Protein 8Z5C (pdb70)

Secondary structure (DSSP, 8-state):
---EEEEEEEEEBTTBSSHHHHHHHHHTT----EE--SS--TTSS--EEB--SS--GGGTS-TTTGGGS-HHHHHHHHHHHHHHHHHT---TTSS--GGGGGGEEEEEE-SSSSHHHHHHHHHHHHHH-GGGS-TTHHHHH-TTHHHHHHHHHHT--S-EEEE--GGGHHHHHHHHHHHHHHTTS-SEEEEEEEE---SHHHHHHHHHTT-B----S-GGGT--TT-TT--SB-BB-EEEEEEEEEHHHHHHTTPPP-EEEEEEEEEE--S-SSSPPGGGHHHHHHHHHHHHHH-S---EEE----S-HHHHHHHHHHHHHHHSSGGGSPPEE-THHHH-B-GGGHHHHHHHHHHHHHHHTEEPPBP---S-BTTB-S---BSS-EE---SEEEEEEEETTTEEEEEEEE--/---EEEEEEEEEBTTBSSHHHHHHHHHTT----EE--SS--TTSS--EEB--SS--GGGT--GGGTTTS-HHHHHHHHHHHHHHHHHT---TTSS--HHHHTTEEEEEE-SSSSHHHHHHHHHHHHHH----S-GGGG-TTHHHHHHHHHHT--S-EEEE--GGGHHHHHHHHHHHHHHTTS-SEEEEEEEE---SHHHHHHHHHTT-B---TT-HHHH--TTBTT--SB-BB-EEEEEEEEEHHHHHHHT---SEEEEEEEEEE--S-SSSPPGGGHHHHHHHHHHHHHH-S---EEE----S-HHHHHHHHHHHHHHHSSGGGSPPEE-THHHH-B-GGGHHHHHHHHHHHHHHHTEEPPB----SB-TTS-S---BSS-EE---SEEEEEEEETTTEEEEEEEE--

InterPro domains:
  IPR000794 Beta-ketoacyl synthase [PTHR11712] (3-412)
  IPR000794 Beta-ketoacyl synthase [cd00834] (3-410)
  IPR014030 Beta-ketoacyl synthase-like, N-terminal domain [PF00109] (3-251)
  IPR014031 Beta-ketoacyl synthase, C-terminal domain [PF02801] (259-370)
  IPR016039 Thiolase-like [G3DSA:3.40.47.10] (1-413)
  IPR016039 Thiolase-like [SSF53901] (3-256)
  IPR016039 Thiolase-like [SSF53901] (219-412)
  IPR017568 3-oxoacyl-[acyl-carrier-protein] synthase 2 [PIRSF000447] (2-412)
  IPR017568 3-oxoacyl-[acyl-carrier-protein] synthase 2 [TIGR03150] (3-411)
  IPR020841 Polyketide synthase, beta-ketoacyl synthase domain [PS52004] (2-412)
  IPR020841 Polyketide synthase, beta-ketoacyl synthase domain [SM00825] (5-413)

Structure (mmCIF, N/CA/C/O backbone):
data_8Z5C
#
_entry.id   8Z5C
#
_cell.length_a   76.608
_cell.length_b   95.382
_cell.length_c   113.897
_cell.angle_alpha   90.00
_cell.angle_beta   90.00
_cell.angle_gamma   90.00
#
_symmetry.space_group_name_H-M   'P 21 21 21'
#
loop_
_entity.id
_entity.type
_entity.pdbx_description
1 polymer '3-oxoacyl-[acyl-carrier-protein] synthase 2'
2 non-polymer 'RUBIDIUM ION'
3 water water
#
loop_
_atom_site.group_PDB
_atom_site.id
_atom_site.type_symbol
_atom_site.label_atom_id
_atom_site.label_alt_id
_atom_site.label_comp_id
_atom_site.label_asym_id
_atom_site.label_entity_id
_atom_site.label_seq_id
_atom_site.pdbx_PDB_ins_code
_atom_site.Cartn_x
_atom_site.Cartn_y
_atom_site.Cartn_z
_atom_site.occupancy
_atom_site.B_iso_or_equiv
_atom_site.auth_seq_id
_atom_site.auth_comp_id
_atom_site.auth_asym_id
_atom_site.auth_atom_id
_atom_site.pdbx_PDB_model_num
ATOM 1 N N . MET A 1 1 ? 15.346 -26.968 -34.051 1.00 36.83 1 MET A N 1
ATOM 2 C CA . MET A 1 1 ? 15.284 -25.490 -34.145 1.00 33.92 1 MET A CA 1
ATOM 3 C C . MET A 1 1 ? 14.672 -24.942 -32.858 1.00 29.10 1 MET A C 1
ATOM 4 O O . MET A 1 1 ? 13.621 -25.439 -32.459 1.00 31.77 1 MET A O 1
ATOM 9 N N . ARG A 1 2 ? 15.311 -23.941 -32.269 1.00 22.89 2 ARG A N 1
ATOM 10 C CA . ARG A 1 2 ? 14.784 -23.317 -31.034 1.00 17.58 2 ARG A CA 1
ATOM 11 C C . ARG A 1 2 ? 13.433 -22.667 -31.329 1.00 17.28 2 ARG A C 1
ATOM 12 O O . ARG A 1 2 ? 13.327 -21.990 -32.346 1.00 20.02 2 ARG A O 1
ATOM 20 N N . ARG A 1 3 ? 12.457 -22.920 -30.472 1.00 15.27 3 ARG A N 1
ATOM 21 C CA . ARG A 1 3 ? 11.132 -22.276 -30.610 1.00 13.77 3 ARG A CA 1
ATOM 22 C C . ARG A 1 3 ? 11.175 -20.940 -29.866 1.00 12.66 3 ARG A C 1
ATOM 23 O O . ARG A 1 3 ? 11.901 -20.835 -28.885 1.00 14.29 3 ARG A O 1
ATOM 31 N N . ILE A 1 4 ? 10.401 -19.988 -30.347 1.00 12.02 4 ILE A N 1
ATOM 32 C CA . ILE A 1 4 ? 10.400 -18.638 -29.798 1.00 15.02 4 ILE A CA 1
ATOM 33 C C . ILE A 1 4 ? 8.964 -18.188 -29.606 1.00 12.32 4 ILE A C 1
ATOM 34 O O . ILE A 1 4 ? 8.148 -18.305 -30.528 1.00 14.48 4 ILE A O 1
ATOM 39 N N . VAL A 1 5 ? 8.667 -17.631 -28.424 1.00 12.27 5 VAL A N 1
ATOM 40 C CA . VAL A 1 5 ? 7.307 -17.240 -28.076 1.00 13.05 5 VAL A CA 1
ATOM 41 C C . VAL A 1 5 ? 7.295 -15.793 -27.593 1.00 13.12 5 VAL A C 1
ATOM 42 O O . VAL A 1 5 ? 8.326 -15.209 -27.253 1.00 14.17 5 VAL A O 1
ATOM 46 N N . VAL A 1 6 ? 6.096 -15.224 -27.542 1.00 12.43 6 VAL A N 1
ATOM 47 C CA . VAL A 1 6 ? 5.896 -13.859 -27.069 1.00 12.50 6 VAL A CA 1
ATOM 48 C C . VAL A 1 6 ? 5.337 -13.925 -25.660 1.00 15.55 6 VAL A C 1
ATOM 49 O O . VAL A 1 6 ? 4.241 -14.461 -25.454 1.00 14.17 6 VAL A O 1
ATOM 53 N N . THR A 1 7 ? 6.060 -13.353 -24.692 1.00 12.03 7 THR A N 1
ATOM 54 C CA . THR A 1 7 ? 5.613 -13.390 -23.305 1.00 13.09 7 THR A CA 1
ATOM 55 C C . THR A 1 7 ? 5.288 -12.019 -22.714 1.00 17.59 7 THR A C 1
ATOM 56 O O . THR A 1 7 ? 4.939 -11.945 -21.527 1.00 16.02 7 THR A O 1
ATOM 60 N N . GLY A 1 8 ? 5.378 -10.944 -23.493 1.00 13.71 8 GLY A N 1
ATOM 61 C CA . GLY A 1 8 ? 5.067 -9.621 -22.986 1.00 12.28 8 GLY A CA 1
ATOM 62 C C . GLY A 1 8 ? 4.889 -8.665 -24.141 1.00 12.30 8 GLY A C 1
ATOM 63 O O . GLY A 1 8 ? 5.524 -8.815 -25.189 1.00 13.50 8 GLY A O 1
ATOM 64 N N . MET A 1 9 ? 3.995 -7.697 -23.968 1.00 12.66 9 MET A N 1
ATOM 65 C CA . MET A 1 9 ? 3.688 -6.790 -25.065 1.00 11.06 9 MET A CA 1
ATOM 66 C C . MET A 1 9 ? 3.317 -5.441 -24.466 1.00 11.59 9 MET A C 1
ATOM 67 O O . MET A 1 9 ? 2.814 -5.375 -23.343 1.00 11.43 9 MET A O 1
ATOM 72 N N . GLY A 1 10 ? 3.560 -4.368 -25.215 1.00 11.51 10 GLY A N 1
ATOM 73 C CA . GLY A 1 10 ? 3.081 -3.055 -24.815 1.00 11.48 10 GLY A CA 1
ATOM 74 C C . GLY A 1 10 ? 3.034 -2.128 -26.006 1.00 13.29 10 GLY A C 1
ATOM 75 O O . GLY A 1 10 ? 3.687 -2.373 -27.025 1.00 13.67 10 GLY A O 1
ATOM 76 N N . MET A 1 11 ? 2.233 -1.063 -25.889 1.00 11.25 11 MET A N 1
ATOM 77 C CA . MET A 1 11 ? 2.298 -0.046 -26.930 1.00 12.01 11 MET A CA 1
ATOM 78 C C . MET A 1 11 ? 1.683 1.254 -26.440 1.00 13.35 11 MET A C 1
ATOM 79 O O . MET A 1 11 ? 0.873 1.277 -25.509 1.00 15.72 11 MET A O 1
ATOM 84 N N . ILE A 1 12 ? 2.077 2.327 -27.121 1.00 12.55 12 ILE A N 1
ATOM 85 C CA . ILE A 1 12 ? 1.581 3.684 -26.922 1.00 12.12 12 ILE A CA 1
ATOM 86 C C . ILE A 1 12 ? 1.433 4.308 -28.305 1.00 15.11 12 ILE A C 1
ATOM 87 O O . ILE A 1 12 ? 2.314 4.154 -29.159 1.00 12.77 12 ILE A O 1
ATOM 92 N N . ASN A 1 13 ? 0.306 4.965 -28.550 1.00 12.48 13 ASN A N 1
ATOM 93 C CA . ASN A 1 13 ? 0.071 5.582 -29.846 1.00 13.78 13 ASN A CA 1
ATOM 94 C C . ASN A 1 13 ? -1.024 6.630 -29.657 1.00 15.20 13 ASN A C 1
ATOM 95 O O . ASN A 1 13 ? -1.444 6.904 -28.524 1.00 13.58 13 ASN A O 1
ATOM 100 N N . SER A 1 14 ? -1.521 7.186 -30.772 1.00 12.33 14 SER A N 1
ATOM 101 C CA . SER A 1 14 ? -2.476 8.289 -30.651 1.00 13.42 14 SER A CA 1
ATOM 102 C C . SER A 1 14 ? -3.870 7.839 -30.186 1.00 16.02 14 SER A C 1
ATOM 103 O O . SER A 1 14 ? -4.750 8.702 -30.039 1.00 14.49 14 SER A O 1
ATOM 106 N N . LEU A 1 15 ? -4.097 6.546 -29.917 1.00 13.51 15 LEU A N 1
ATOM 107 C CA . LEU A 1 15 ? -5.374 6.079 -29.374 1.00 17.45 15 LEU A CA 1
ATOM 108 C C . LEU A 1 15 ? -5.236 5.437 -28.000 1.00 17.54 15 LEU A C 1
ATOM 109 O O . LEU A 1 15 ? -6.223 4.901 -27.472 1.00 15.24 15 LEU A O 1
ATOM 114 N N . GLY A 1 16 ? -4.055 5.483 -27.391 1.00 17.10 16 GLY A N 1
ATOM 115 C CA . GLY A 1 16 ? -3.946 4.939 -26.048 1.00 18.12 16 GLY A CA 1
ATOM 116 C C . GLY A 1 16 ? -2.542 4.905 -25.475 1.00 19.13 16 GLY A C 1
ATOM 117 O O . GLY A 1 16 ? -1.559 4.814 -26.217 1.00 14.57 16 GLY A O 1
ATOM 118 N N . LEU A 1 17 ? -2.433 4.968 -24.149 1.00 14.36 17 LEU A N 1
ATOM 119 C CA . LEU A 1 17 ? -1.128 4.963 -23.506 1.00 14.80 17 LEU A CA 1
ATOM 120 C C . LEU A 1 17 ? -0.641 3.564 -23.155 1.00 15.50 17 LEU A C 1
ATOM 121 O O . LEU A 1 17 ? 0.494 3.427 -22.701 1.00 16.64 17 LEU A O 1
ATOM 126 N N . ASN A 1 18 ? -1.467 2.535 -23.345 1.00 16.36 18 ASN A N 1
ATOM 127 C CA . ASN A 1 18 ? -1.100 1.155 -23.064 1.00 15.52 18 ASN A CA 1
ATOM 128 C C . ASN A 1 18 ? -1.810 0.297 -24.097 1.00 15.03 18 ASN A C 1
ATOM 129 O O . ASN A 1 18 ? -2.644 0.790 -24.861 1.00 17.07 18 ASN A O 1
ATOM 134 N N . LYS A 1 19 ? -1.493 -1.002 -24.111 1.00 14.71 19 LYS A N 1
ATOM 135 C CA . LYS A 1 19 ? -2.024 -1.810 -25.212 1.00 14.05 19 LYS A CA 1
ATOM 136 C C . LYS A 1 19 ? -3.514 -2.097 -25.044 1.00 14.69 19 LYS A C 1
ATOM 137 O O . LYS A 1 19 ? -4.224 -2.227 -26.045 1.00 16.33 19 LYS A O 1
ATOM 143 N N . GLU A 1 20 ? -4.003 -2.225 -23.807 1.00 18.49 20 GLU A N 1
ATOM 144 C CA . GLU A 1 20 ? -5.431 -2.472 -23.609 1.00 16.63 20 GLU A CA 1
ATOM 145 C C . GLU A 1 20 ? -6.277 -1.319 -24.134 1.00 17.06 20 GLU A C 1
ATOM 146 O O . GLU A 1 20 ? -7.203 -1.530 -24.929 1.00 19.89 20 GLU A O 1
ATOM 152 N N . ASP A 1 21 ? -5.991 -0.094 -23.679 1.00 16.09 21 ASP A N 1
ATOM 153 C CA . ASP A 1 21 ? -6.778 1.065 -24.109 1.00 17.28 21 ASP A CA 1
ATOM 154 C C . ASP A 1 21 ? -6.663 1.282 -25.609 1.00 21.16 21 ASP A C 1
ATOM 155 O O . ASP A 1 21 ? -7.656 1.595 -26.282 1.00 16.20 21 ASP A O 1
ATOM 160 N N . SER A 1 22 ? -5.440 1.177 -26.123 1.00 13.10 22 SER A N 1
ATOM 161 C CA A SER A 1 22 ? -5.163 1.417 -27.545 0.50 15.23 22 SER A CA 1
ATOM 162 C CA B SER A 1 22 ? -5.217 1.392 -27.583 0.50 15.23 22 SER A CA 1
ATOM 163 C C . SER A 1 22 ? -5.901 0.361 -28.528 1.00 16.47 22 SER A C 1
ATOM 164 O O . SER A 1 22 ? -6.625 0.612 -29.539 1.00 16.48 22 SER A O 1
ATOM 169 N N . PHE A 1 23 ? -5.706 -0.907 -28.145 1.00 15.21 23 PHE A N 1
ATOM 170 C CA . PHE A 1 23 ? -6.354 -1.913 -28.994 1.00 14.59 23 PHE A CA 1
ATOM 171 C C . PHE A 1 23 ? -7.877 -1.760 -28.979 1.00 15.19 23 PHE A C 1
ATOM 172 O O . PHE A 1 23 ? -8.526 -1.886 -30.021 1.00 15.64 23 PHE A O 1
ATOM 180 N N . LEU A 1 24 ? -8.464 -1.524 -27.801 1.00 15.70 24 LEU A N 1
ATOM 181 C CA . LEU A 1 24 ? -9.909 -1.289 -27.710 1.00 17.41 24 LEU A CA 1
ATOM 182 C C . LEU A 1 24 ? -10.362 -0.194 -28.671 1.00 19.75 24 LEU A C 1
ATOM 183 O O . LEU A 1 24 ? -11.295 -0.387 -29.461 1.00 16.43 24 LEU A O 1
ATOM 188 N N . ALA A 1 25 ? -9.721 0.977 -28.595 1.00 15.84 25 ALA A N 1
ATOM 189 C CA . ALA A 1 25 ? -10.075 2.082 -29.480 1.00 16.27 25 ALA A CA 1
ATOM 190 C C . ALA A 1 25 ? -9.881 1.702 -30.938 1.00 16.06 25 ALA A C 1
ATOM 191 O O . ALA A 1 25 ? -10.692 2.065 -31.797 1.00 16.01 25 ALA A O 1
ATOM 193 N N . ILE A 1 26 ? -8.788 1.008 -31.244 1.00 14.80 26 ILE A N 1
ATOM 194 C CA . ILE A 1 26 ? -8.515 0.613 -32.624 1.00 15.04 26 ILE A CA 1
ATOM 195 C C . ILE A 1 26 ? -9.598 -0.332 -33.134 1.00 16.22 26 ILE A C 1
ATOM 196 O O . ILE A 1 26 ? -10.113 -0.181 -34.251 1.00 16.57 26 ILE A O 1
ATOM 201 N N . ALA A 1 27 ? -9.937 -1.340 -32.336 1.00 17.25 27 ALA A N 1
ATOM 202 C CA . ALA A 1 27 ? -10.959 -2.282 -32.762 1.00 16.30 27 ALA A CA 1
ATOM 203 C C . ALA A 1 27 ? -12.321 -1.605 -32.897 1.00 19.34 27 ALA A C 1
ATOM 204 O O . ALA A 1 27 ? -13.092 -1.953 -33.797 1.00 18.12 27 ALA A O 1
ATOM 206 N N . LYS A 1 28 ? -12.616 -0.615 -32.048 1.00 18.71 28 LYS A N 1
ATOM 207 C CA . LYS A 1 28 ? -13.871 0.124 -32.183 1.00 19.26 28 LYS A CA 1
ATOM 208 C C . LYS A 1 28 ? -13.865 1.093 -33.357 1.00 23.71 28 LYS A C 1
ATOM 209 O O . LYS A 1 28 ? -14.880 1.761 -33.582 1.00 22.43 28 LYS A O 1
ATOM 215 N N . GLY A 1 29 ? -12.765 1.194 -34.105 1.00 19.91 29 GLY A N 1
ATOM 216 C CA . GLY A 1 29 ? -12.719 2.086 -35.248 1.00 19.37 29 GLY A CA 1
ATOM 217 C C . GLY A 1 29 ? -12.553 3.552 -34.911 1.00 20.25 29 GLY A C 1
ATOM 218 O O . GLY A 1 29 ? -12.908 4.407 -35.727 1.00 20.39 29 GLY A O 1
ATOM 219 N N . GLU A 1 30 ? -12.039 3.878 -33.728 1.00 19.07 30 GLU A N 1
ATOM 220 C CA . GLU A 1 30 ? -11.753 5.272 -33.424 1.00 17.55 30 GLU A CA 1
ATOM 221 C C . GLU A 1 30 ? -10.568 5.756 -34.268 1.00 19.70 30 GLU A C 1
ATOM 222 O O . GLU A 1 30 ? -9.905 4.980 -34.965 1.00 16.08 30 GLU A O 1
ATOM 228 N N . CYS A 1 31 ? -10.285 7.061 -34.191 1.00 15.58 31 CYS A N 1
ATOM 229 C CA . CYS A 1 31 ? -9.173 7.632 -34.932 1.00 15.36 31 CYS A CA 1
ATOM 230 C C . CYS A 1 31 ? -8.433 8.661 -34.094 1.00 18.25 31 CYS A C 1
ATOM 231 O O . CYS A 1 31 ? -9.040 9.605 -33.581 1.00 17.13 31 CYS A O 1
ATOM 234 N N . GLY A 1 32 ? -7.126 8.481 -33.967 1.00 16.92 32 GLY A N 1
ATOM 235 C CA . GLY A 1 32 ? -6.302 9.411 -33.224 1.00 19.04 32 GLY A CA 1
ATOM 236 C C . GLY A 1 32 ? -5.692 10.517 -34.053 1.00 18.27 32 GLY A C 1
ATOM 237 O O . GLY A 1 32 ? -4.926 11.313 -33.512 1.00 16.79 32 GLY A O 1
ATOM 238 N N . ILE A 1 33 ? -5.982 10.540 -35.351 1.00 14.46 33 ILE A N 1
ATOM 239 C CA A ILE A 1 33 ? -5.477 11.680 -36.176 0.50 14.14 33 ILE A CA 1
ATOM 240 C CA B ILE A 1 33 ? -5.505 11.689 -36.180 0.50 14.14 33 ILE A CA 1
ATOM 241 C C . ILE A 1 33 ? -6.204 13.016 -35.773 1.00 19.68 33 ILE A C 1
ATOM 242 O O . ILE A 1 33 ? -7.451 13.131 -35.556 1.00 18.66 33 ILE A O 1
ATOM 251 N N . LYS A 1 34 ? -5.376 14.048 -35.621 1.00 16.98 34 LYS A N 1
ATOM 252 C CA . LYS A 1 34 ? -5.838 15.339 -35.120 1.00 19.85 34 LYS A CA 1
ATOM 253 C C . LYS A 1 34 ? -5.120 16.441 -35.881 1.00 20.33 34 LYS A C 1
ATOM 254 O O . LYS A 1 34 ? -4.147 16.195 -36.592 1.00 13.93 34 LYS A O 1
ATOM 260 N N . HIS A 1 35 ? -5.573 17.678 -35.702 1.00 20.00 35 HIS A N 1
ATOM 261 C CA . HIS A 1 35 ? -4.777 18.796 -36.187 1.00 15.19 35 HIS A CA 1
ATOM 262 C C . HIS A 1 35 ? -3.491 18.876 -35.371 1.00 16.60 35 HIS A C 1
ATOM 263 O O . HIS A 1 35 ? -3.491 18.633 -34.159 1.00 15.95 35 HIS A O 1
ATOM 270 N N . ILE A 1 36 ? -2.387 19.201 -36.044 1.00 15.62 36 ILE A N 1
ATOM 271 C CA . ILE A 1 36 ? -1.098 19.309 -35.354 1.00 15.23 36 ILE A CA 1
ATOM 272 C C . ILE A 1 36 ? -1.124 20.388 -34.276 1.00 15.75 36 ILE A C 1
ATOM 273 O O . ILE A 1 36 ? -1.507 21.542 -34.524 1.00 15.01 36 ILE A O 1
ATOM 278 N N . GLU A 1 37 ? -0.698 20.003 -33.064 1.00 12.49 37 GLU A N 1
ATOM 279 C CA . GLU A 1 37 ? -0.432 20.928 -31.968 1.00 15.54 37 GLU A CA 1
ATOM 280 C C . GLU A 1 37 ? 1.041 21.011 -31.578 1.00 18.59 37 GLU A C 1
ATOM 281 O O . GLU A 1 37 ? 1.445 22.017 -30.980 1.00 14.38 37 GLU A O 1
ATOM 287 N N . SER A 1 38 ? 1.856 19.986 -31.887 1.00 13.11 38 SER A N 1
ATOM 288 C CA . SER A 1 38 ? 3.215 19.958 -31.346 1.00 16.47 38 SER A CA 1
ATOM 289 C C . SER A 1 38 ? 4.124 21.000 -31.985 1.00 16.52 38 SER A C 1
ATOM 290 O O . SER A 1 38 ? 5.193 21.278 -31.432 1.00 20.47 38 SER A O 1
ATOM 293 N N . PHE A 1 39 ? 3.720 21.598 -33.106 1.00 18.55 39 PHE A N 1
ATOM 294 C CA . PHE A 1 39 ? 4.407 22.757 -33.677 1.00 19.97 39 PHE A CA 1
ATOM 295 C C . PHE A 1 39 ? 3.375 23.584 -34.440 1.00 16.22 39 PHE A C 1
ATOM 296 O O . PHE A 1 39 ? 2.200 23.214 -34.541 1.00 15.55 39 PHE A O 1
ATOM 304 N N . ASP A 1 40 ? 3.807 24.740 -34.935 1.00 16.06 40 ASP A N 1
ATOM 305 C CA . ASP A 1 40 ? 2.912 25.639 -35.664 1.00 14.09 40 ASP A CA 1
ATOM 306 C C . ASP A 1 40 ? 2.880 25.206 -37.120 1.00 20.23 40 ASP A C 1
ATOM 307 O O . ASP A 1 40 ? 3.693 25.642 -37.937 1.00 16.17 40 ASP A O 1
ATOM 312 N N . ALA A 1 41 ? 1.902 24.367 -37.455 1.00 15.37 41 ALA A N 1
ATOM 313 C CA . ALA A 1 41 ? 1.733 23.869 -38.811 1.00 15.46 41 ALA A CA 1
ATOM 314 C C . ALA A 1 41 ? 0.746 24.698 -39.616 1.00 18.07 41 ALA A C 1
ATOM 315 O O . ALA A 1 41 ? 0.326 24.259 -40.689 1.00 16.55 41 ALA A O 1
ATOM 317 N N . SER A 1 42 ? 0.361 25.884 -39.126 1.00 15.45 42 SER A N 1
ATOM 318 C CA . SER A 1 42 ? -0.740 26.618 -39.752 1.00 18.09 42 SER A CA 1
ATOM 319 C C . SER A 1 42 ? -0.450 26.974 -41.205 1.00 23.24 42 SER A C 1
ATOM 320 O O . SER A 1 42 ? -1.374 27.014 -42.024 1.00 22.08 42 SER A O 1
ATOM 323 N N . ALA A 1 43 ? 0.814 27.227 -41.549 1.00 20.01 43 ALA A N 1
ATOM 324 C CA . ALA A 1 43 ? 1.201 27.581 -42.916 1.00 23.61 43 ALA A CA 1
ATOM 325 C C . ALA A 1 43 ? 1.687 26.399 -43.752 1.00 21.57 43 ALA A C 1
ATOM 326 O O . ALA A 1 43 ? 2.085 26.600 -44.907 1.00 24.87 43 ALA A O 1
ATOM 328 N N . PHE A 1 44 ? 1.653 25.179 -43.217 1.00 17.95 44 PHE A N 1
ATOM 329 C CA . PHE A 1 44 ? 2.102 24.001 -43.959 1.00 18.73 44 PHE A CA 1
ATOM 330 C C . PHE A 1 44 ? 1.016 23.436 -44.878 1.00 18.84 44 PHE A C 1
ATOM 331 O O . PHE A 1 44 ? -0.182 23.634 -44.648 1.00 18.44 44 PHE A O 1
ATOM 339 N N . PRO A 1 45 ? 1.409 22.685 -45.915 1.00 19.00 45 PRO A N 1
ATOM 340 C CA . PRO A 1 45 ? 0.401 22.019 -46.754 1.00 21.70 45 PRO A CA 1
ATOM 341 C C . PRO A 1 45 ? -0.239 20.820 -46.081 1.00 22.55 45 PRO A C 1
ATOM 342 O O . PRO A 1 45 ? -1.315 20.385 -46.518 1.00 18.97 45 PRO A O 1
ATOM 346 N N . VAL A 1 46 ? 0.396 20.258 -45.054 1.00 15.29 46 VAL A N 1
ATOM 347 C CA . VAL A 1 46 ? -0.180 19.188 -44.243 1.00 16.66 46 VAL A CA 1
ATOM 348 C C . VAL A 1 46 ? -0.227 19.680 -42.806 1.00 12.38 46 VAL A C 1
ATOM 349 O O . VAL A 1 46 ? 0.778 20.181 -42.290 1.00 16.24 46 VAL A O 1
ATOM 353 N N . ARG A 1 47 ? -1.402 19.571 -42.172 1.00 14.22 47 ARG A N 1
ATOM 354 C CA . ARG A 1 47 ? -1.616 20.205 -40.876 1.00 18.62 47 ARG A CA 1
ATOM 355 C C . ARG A 1 47 ? -2.195 19.229 -39.856 1.00 16.26 47 ARG A C 1
ATOM 356 O O . ARG A 1 47 ? -2.697 19.657 -38.801 1.00 15.06 47 ARG A O 1
ATOM 364 N N . ILE A 1 48 ? -2.107 17.926 -40.145 1.00 13.57 48 ILE A N 1
ATOM 365 C CA . ILE A 1 48 ? -2.692 16.862 -39.339 1.00 14.45 48 ILE A CA 1
ATOM 366 C C . IL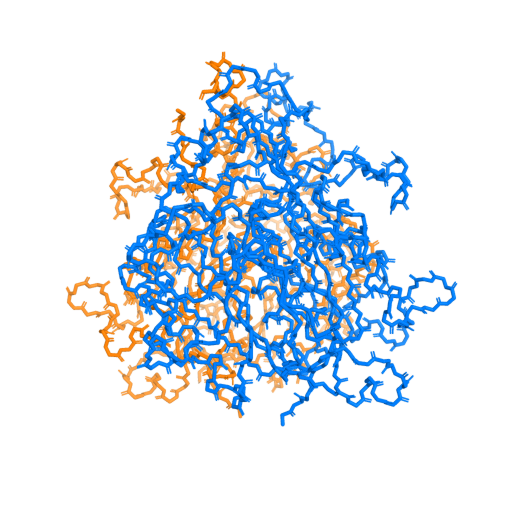E A 1 48 ? -1.644 15.782 -39.089 1.00 15.74 48 ILE A C 1
ATOM 367 O O . ILE A 1 48 ? -0.709 15.599 -39.870 1.00 16.06 48 ILE A O 1
ATOM 372 N N . ALA A 1 49 ? -1.826 15.051 -37.990 1.00 12.28 49 ALA A N 1
ATOM 373 C CA . ALA A 1 49 ? -0.950 13.938 -37.635 1.00 13.09 49 ALA A CA 1
ATOM 374 C C . ALA A 1 49 ? -1.576 13.169 -36.485 1.00 15.73 49 ALA A C 1
ATOM 375 O O . ALA A 1 49 ? -2.418 13.693 -35.757 1.00 16.80 49 ALA A O 1
ATOM 377 N N . GLY A 1 50 ? -1.110 11.934 -36.301 1.00 14.37 50 GLY A N 1
ATOM 378 C CA . GLY A 1 50 ? -1.476 11.145 -35.145 1.00 13.83 50 GLY A CA 1
ATOM 379 C C . GLY A 1 50 ? -0.581 11.475 -33.967 1.00 16.61 50 GLY A C 1
ATOM 380 O O . GLY A 1 50 ? 0.352 10.723 -33.647 1.00 15.22 50 GLY A O 1
ATOM 381 N N . GLU A 1 51 ? -0.843 12.620 -33.338 1.00 11.95 51 GLU A N 1
ATOM 382 C CA . GLU A 1 51 ? -0.132 13.030 -32.137 1.00 12.30 51 GLU A CA 1
ATOM 383 C C . GLU A 1 51 ? -0.704 12.343 -30.907 1.00 12.65 51 GLU A C 1
ATOM 384 O O . GLU A 1 51 ? -1.923 12.169 -30.780 1.00 15.66 51 GLU A O 1
ATOM 390 N N . ILE A 1 52 ? 0.187 11.957 -29.998 1.00 13.75 52 ILE A N 1
ATOM 391 C CA . ILE A 1 52 ? -0.194 11.554 -28.649 1.00 12.67 52 ILE A CA 1
ATOM 392 C C . ILE A 1 52 ? -0.293 12.833 -27.816 1.00 18.14 52 ILE A C 1
ATOM 393 O O . ILE A 1 52 ? 0.698 13.553 -27.669 1.00 25.70 52 ILE A O 1
ATOM 398 N N . THR A 1 53 ? -1.472 13.107 -27.253 1.00 26.54 53 THR A N 1
ATOM 399 C CA . THR A 1 53 ? -1.678 14.354 -26.515 1.00 34.43 53 THR A CA 1
ATOM 400 C C . THR A 1 53 ? -1.565 14.208 -25.000 1.00 28.58 53 THR A C 1
ATOM 401 O O . THR A 1 53 ? -1.498 15.228 -24.304 1.00 34.62 53 THR A O 1
ATOM 405 N N . ASP A 1 54 ? -1.543 12.985 -24.471 1.00 18.29 54 ASP A N 1
ATOM 406 C CA . ASP A 1 54 ? -1.604 12.770 -23.031 1.00 29.92 54 ASP A CA 1
ATOM 407 C C . ASP A 1 54 ? -0.363 12.062 -22.489 1.00 29.85 54 ASP A C 1
ATOM 408 O O . ASP A 1 54 ? -0.421 11.451 -21.414 1.00 25.74 54 ASP A O 1
ATOM 413 N N . PHE A 1 55 ? 0.763 12.118 -23.198 1.00 19.91 55 PHE A N 1
ATOM 414 C CA . PHE A 1 55 ? 1.964 11.417 -22.753 1.00 21.99 55 PHE A CA 1
ATOM 415 C C . PHE A 1 55 ? 2.775 12.298 -21.805 1.00 19.87 55 PHE A C 1
ATOM 416 O O . PHE A 1 55 ? 3.083 13.447 -22.129 1.00 19.72 55 PHE A O 1
ATOM 424 N N . ASP A 1 56 ? 3.123 11.753 -20.636 1.00 20.23 56 ASP A N 1
ATOM 425 C CA . ASP A 1 56 ? 3.937 12.458 -19.645 1.00 22.16 56 ASP A CA 1
ATOM 426 C C . ASP A 1 56 ? 5.279 11.749 -19.477 1.00 16.69 56 ASP A C 1
ATOM 427 O O . ASP A 1 56 ? 5.357 10.719 -18.787 1.00 21.12 56 ASP A O 1
ATOM 432 N N . PRO A 1 57 ? 6.364 12.263 -20.050 1.00 19.39 57 PRO A N 1
ATOM 433 C CA . PRO A 1 57 ? 7.638 11.532 -19.965 1.00 20.97 57 PRO A CA 1
ATOM 434 C C . PRO A 1 57 ? 8.213 11.451 -18.564 1.00 23.15 57 PRO A C 1
ATOM 435 O O . PRO A 1 57 ? 9.081 10.603 -18.327 1.00 24.63 57 PRO A O 1
ATOM 439 N N . THR A 1 58 ? 7.760 12.289 -17.627 1.00 21.04 58 THR A N 1
ATOM 440 C CA . THR A 1 58 ? 8.241 12.171 -16.257 1.00 24.64 58 THR A CA 1
ATOM 441 C C . THR A 1 58 ? 7.705 10.932 -15.556 1.00 24.35 58 THR A C 1
ATOM 442 O O . THR A 1 58 ? 8.224 10.567 -14.497 1.00 30.25 58 THR A O 1
ATOM 446 N N . GLU A 1 59 ? 6.733 10.241 -16.143 1.00 23.31 59 GLU A N 1
ATOM 447 C CA . GLU A 1 59 ? 6.351 8.946 -15.604 1.00 25.39 59 GLU A CA 1
ATOM 448 C C . GLU A 1 59 ? 7.344 7.844 -15.944 1.00 30.74 59 GLU A C 1
ATOM 449 O O . GLU A 1 59 ? 7.324 6.800 -15.279 1.00 31.85 59 GLU A O 1
ATOM 455 N N . VAL A 1 60 ? 8.210 8.040 -16.940 1.00 21.59 60 VAL A N 1
ATOM 456 C CA . VAL A 1 60 ? 9.144 6.997 -17.357 1.00 28.23 60 VAL A CA 1
ATOM 457 C C . VAL A 1 60 ? 10.606 7.387 -17.178 1.00 26.34 60 VAL A C 1
ATOM 458 O O . VAL A 1 60 ? 11.475 6.503 -17.254 1.00 35.65 60 VAL A O 1
ATOM 462 N N . MET A 1 61 ? 10.871 8.653 -16.933 1.00 25.67 61 MET A N 1
ATOM 463 C CA . MET A 1 61 ? 12.240 9.133 -16.649 1.00 35.71 61 MET A CA 1
ATOM 464 C C . MET A 1 61 ? 12.138 10.280 -15.646 1.00 35.16 61 MET A C 1
ATOM 465 O O . MET A 1 61 ? 11.084 10.905 -15.588 1.00 34.41 61 MET A O 1
ATOM 470 N N . ASN A 1 62 ? 13.211 10.557 -14.910 1.00 41.17 62 ASN A N 1
ATOM 471 C CA . ASN A 1 62 ? 13.246 11.743 -14.064 1.00 44.93 62 ASN A CA 1
ATOM 472 C C . ASN A 1 62 ? 13.376 12.984 -14.942 1.00 46.19 62 ASN A C 1
ATOM 473 O O . ASN A 1 62 ? 13.894 12.900 -16.058 1.00 47.57 62 ASN A O 1
ATOM 478 N N . PRO A 1 63 ? 12.901 14.145 -14.472 1.00 43.78 63 PRO A N 1
ATOM 479 C CA . PRO A 1 63 ? 12.866 15.330 -15.348 1.00 48.52 63 PRO A CA 1
ATOM 480 C C . PRO A 1 63 ? 14.236 15.813 -15.771 1.00 46.42 63 PRO A C 1
ATOM 481 O O . PRO A 1 63 ? 14.321 16.725 -16.603 1.00 51.26 63 PRO A O 1
ATOM 485 N N . LYS A 1 64 ? 15.303 15.243 -15.218 1.00 48.15 64 LYS A N 1
ATOM 486 C CA . LYS A 1 64 ? 16.658 15.597 -15.609 1.00 51.54 64 LYS A CA 1
ATOM 487 C C . LYS A 1 64 ? 17.142 14.795 -16.801 1.00 45.63 64 LYS A C 1
ATOM 488 O O . LYS A 1 64 ? 17.924 15.306 -17.609 1.00 47.25 64 LYS A O 1
ATOM 494 N N . ASP A 1 65 ? 16.707 13.548 -16.917 1.00 40.20 65 ASP A N 1
ATOM 495 C CA . ASP A 1 65 ? 17.063 12.719 -18.053 1.00 42.06 65 ASP A CA 1
ATOM 496 C C . ASP A 1 65 ? 16.141 12.922 -19.247 1.00 38.52 65 ASP A C 1
ATOM 497 O O . ASP A 1 65 ? 16.476 12.464 -20.346 1.00 28.50 65 ASP A O 1
ATOM 502 N N . VAL A 1 66 ? 14.998 13.589 -19.057 1.00 34.08 66 VAL A N 1
ATOM 503 C CA . VAL A 1 66 ? 14.060 13.782 -20.158 1.00 29.74 66 VAL A CA 1
ATOM 504 C C . VAL A 1 66 ? 14.746 14.509 -21.303 1.00 30.28 66 VAL A C 1
ATOM 505 O O . VAL A 1 66 ? 14.581 14.144 -22.472 1.00 24.77 66 VAL A O 1
ATOM 509 N N . LYS A 1 67 ? 15.548 15.533 -20.983 1.00 34.49 67 LYS A N 1
ATOM 510 C CA . LYS A 1 67 ? 16.256 16.295 -22.011 1.00 32.91 67 LYS A CA 1
ATOM 511 C C . LYS A 1 67 ? 17.339 15.479 -22.703 1.00 31.16 67 LYS A C 1
ATOM 512 O O . LYS A 1 67 ? 17.806 15.872 -23.776 1.00 33.71 67 LYS A O 1
ATOM 518 N N . LYS A 1 68 ? 17.748 14.352 -22.124 1.00 24.59 68 LYS A N 1
ATOM 519 C CA . LYS A 1 68 ? 18.781 13.529 -22.742 1.00 21.48 68 LYS A CA 1
ATOM 520 C C . LYS A 1 68 ? 18.243 12.552 -23.790 1.00 18.73 68 LYS A C 1
ATOM 521 O O . LYS A 1 68 ? 19.054 11.945 -24.505 1.00 17.40 68 LYS A O 1
ATOM 527 N N . ALA A 1 69 ? 16.920 12.379 -23.890 1.00 17.85 69 ALA A N 1
ATOM 528 C CA . ALA A 1 69 ? 16.291 11.439 -24.818 1.00 16.06 69 ALA A CA 1
ATOM 529 C C . ALA A 1 69 ? 15.318 12.168 -25.734 1.00 20.69 69 ALA A C 1
ATOM 530 O O . ALA A 1 69 ? 14.490 12.958 -25.267 1.00 19.17 69 ALA A O 1
ATOM 532 N N . GLY A 1 70 ? 15.421 11.913 -27.036 1.00 13.49 70 GLY A N 1
ATOM 533 C CA . GLY A 1 70 ? 14.384 12.360 -27.944 1.00 12.75 70 GLY A CA 1
ATOM 534 C C . GLY A 1 70 ? 13.041 11.736 -27.610 1.00 15.80 70 GLY A C 1
ATOM 535 O O . GLY A 1 70 ? 12.937 10.732 -26.901 1.00 12.82 70 GLY A O 1
ATOM 536 N N . ARG A 1 71 ? 11.985 12.350 -28.129 1.00 11.92 71 ARG A N 1
ATOM 537 C CA . ARG A 1 71 ? 10.645 11.872 -27.805 1.00 10.58 71 ARG A CA 1
ATOM 538 C C . ARG A 1 71 ? 10.456 10.406 -28.205 1.00 11.86 71 ARG A C 1
ATOM 539 O O . ARG A 1 71 ? 9.810 9.636 -27.477 1.00 12.98 71 ARG A O 1
ATOM 547 N N . PHE A 1 72 ? 11.047 9.982 -29.332 1.00 11.97 72 PHE A N 1
ATOM 548 C CA . PHE A 1 72 ? 10.879 8.590 -29.748 1.00 13.39 72 PHE A CA 1
ATOM 549 C C . PHE A 1 72 ? 11.432 7.627 -28.691 1.00 13.65 72 PHE A C 1
ATOM 550 O O . PHE A 1 72 ? 10.851 6.565 -28.442 1.00 12.33 72 PHE A O 1
ATOM 558 N N . ILE A 1 73 ? 12.514 8.008 -28.011 1.00 12.70 73 ILE A N 1
ATOM 559 C CA . ILE A 1 73 ? 13.071 7.158 -26.955 1.00 10.78 73 ILE A CA 1
ATOM 560 C C . ILE A 1 73 ? 12.191 7.187 -25.716 1.00 12.58 73 ILE A C 1
ATOM 561 O O . ILE A 1 73 ? 12.047 6.172 -25.021 1.00 11.89 73 ILE A O 1
ATOM 566 N N . GLN A 1 74 ? 11.635 8.356 -25.383 1.00 12.79 74 GLN A N 1
ATOM 567 C CA . GLN A 1 74 ? 10.696 8.421 -24.265 1.00 11.57 74 GLN A CA 1
ATOM 568 C C . GLN A 1 74 ? 9.522 7.477 -24.492 1.00 13.53 74 GLN A C 1
ATOM 569 O O . GLN A 1 74 ? 9.129 6.725 -23.589 1.00 13.85 74 GLN A O 1
ATOM 575 N N . LEU A 1 75 ? 8.953 7.499 -25.705 1.00 11.33 75 LEU A N 1
ATOM 576 C CA . LEU A 1 75 ? 7.867 6.572 -26.040 1.00 12.23 75 LEU A CA 1
ATOM 577 C C . LEU A 1 75 ? 8.323 5.118 -25.956 1.00 13.64 75 LEU A C 1
ATOM 578 O O . LEU A 1 75 ? 7.595 4.257 -25.443 1.00 12.68 75 LEU A O 1
ATOM 583 N N . ALA A 1 76 ? 9.529 4.828 -26.452 1.00 13.66 76 ALA A N 1
ATOM 584 C CA . ALA A 1 76 ? 10.086 3.484 -26.323 1.00 11.30 76 ALA A CA 1
ATOM 585 C C . ALA A 1 76 ? 10.179 3.050 -24.864 1.00 10.07 76 ALA A C 1
ATOM 586 O O . ALA A 1 76 ? 9.900 1.891 -24.541 1.00 11.39 76 ALA A O 1
ATOM 588 N N . LEU A 1 77 ? 10.609 3.952 -23.970 1.00 10.36 77 LEU A N 1
ATOM 589 C CA . LEU A 1 77 ? 10.726 3.588 -22.554 1.00 11.72 77 LEU A CA 1
ATOM 590 C C . LEU A 1 77 ? 9.357 3.236 -21.979 1.00 12.31 77 LEU A C 1
ATOM 591 O O . LEU A 1 77 ? 9.221 2.296 -21.179 1.00 12.43 77 LEU A O 1
ATOM 596 N N . LYS A 1 78 ? 8.324 3.968 -22.399 1.00 13.93 78 LYS A N 1
ATOM 597 C CA . LYS A 1 78 ? 6.970 3.693 -21.925 1.00 13.54 78 LYS A CA 1
ATOM 598 C C . LYS A 1 78 ? 6.493 2.329 -22.398 1.00 14.14 78 LYS A C 1
ATOM 599 O O . LYS A 1 78 ? 6.053 1.494 -21.594 1.00 11.87 78 LYS A O 1
ATOM 605 N N . ALA A 1 79 ? 6.585 2.080 -23.707 1.00 14.42 79 ALA A N 1
ATOM 606 C CA . ALA A 1 79 ? 6.121 0.804 -24.256 1.00 11.33 79 ALA A CA 1
ATOM 607 C C . ALA A 1 79 ? 6.916 -0.376 -23.698 1.00 13.40 79 ALA A C 1
ATOM 608 O O . ALA A 1 79 ? 6.348 -1.442 -23.437 1.00 13.82 79 ALA A O 1
ATOM 610 N N . THR A 1 80 ? 8.236 -0.218 -23.534 1.00 12.09 80 THR A N 1
ATOM 611 C CA . THR A 1 80 ? 9.030 -1.343 -23.051 1.00 10.93 80 THR A CA 1
ATOM 612 C C . THR A 1 80 ? 8.835 -1.578 -21.561 1.00 13.13 80 THR A C 1
ATOM 613 O O . THR A 1 80 ? 8.875 -2.730 -21.115 1.00 13.17 80 THR A O 1
ATOM 617 N N . ARG A 1 81 ? 8.603 -0.529 -20.768 1.00 9.72 81 ARG A N 1
ATOM 618 C CA . ARG A 1 81 ? 8.249 -0.791 -19.377 1.00 12.91 81 ARG A CA 1
ATOM 619 C C . ARG A 1 81 ? 6.961 -1.606 -19.306 1.00 14.64 81 ARG A C 1
ATOM 620 O O . ARG A 1 81 ? 6.847 -2.553 -18.510 1.00 16.22 81 ARG A O 1
ATOM 628 N N . GLU A 1 82 ? 5.998 -1.283 -20.165 1.00 15.92 82 GLU A N 1
ATOM 629 C CA . GLU A 1 82 ? 4.763 -2.051 -20.186 1.00 17.13 82 GLU A CA 1
ATOM 630 C C . GLU A 1 82 ? 5.031 -3.503 -20.565 1.00 17.36 82 GLU A C 1
ATOM 631 O O . GLU A 1 82 ? 4.542 -4.425 -19.901 1.00 14.96 82 GLU A O 1
ATOM 637 N N . ALA A 1 83 ? 5.811 -3.727 -21.633 1.00 12.48 83 ALA A N 1
ATOM 638 C CA . ALA A 1 83 ? 6.063 -5.098 -22.089 1.00 13.06 83 ALA A CA 1
ATOM 639 C C . ALA A 1 83 ? 6.895 -5.886 -21.082 1.00 12.74 83 ALA A C 1
ATOM 640 O O . ALA A 1 83 ? 6.639 -7.082 -20.862 1.00 13.10 83 ALA A O 1
ATOM 642 N N . MET A 1 84 ? 7.900 -5.241 -20.465 1.00 9.59 84 MET A N 1
ATOM 643 C CA . MET A 1 84 ? 8.776 -5.959 -19.545 1.00 11.41 84 MET A CA 1
ATOM 644 C C . MET A 1 84 ? 8.046 -6.314 -18.257 1.00 15.60 84 MET A C 1
ATOM 645 O O . MET A 1 84 ? 8.234 -7.409 -17.715 1.00 12.99 84 MET A O 1
ATOM 650 N N . LYS A 1 85 ? 7.225 -5.393 -17.745 1.00 14.00 85 LYS A N 1
ATOM 651 C CA . LYS A 1 85 ? 6.346 -5.730 -16.628 1.00 18.11 85 LYS A CA 1
ATOM 652 C C . LYS A 1 85 ? 5.412 -6.875 -16.994 1.00 18.26 85 LYS A C 1
ATOM 653 O O . LYS A 1 85 ? 5.209 -7.801 -16.200 1.00 16.51 85 LYS A O 1
ATOM 659 N N . ASP A 1 86 ? 4.831 -6.820 -18.197 1.00 16.97 86 ASP A N 1
ATOM 660 C CA . ASP A 1 86 ? 3.900 -7.852 -18.650 1.00 17.77 86 ASP A CA 1
ATOM 661 C C . ASP A 1 86 ? 4.553 -9.230 -18.708 1.00 20.08 86 ASP A C 1
ATOM 662 O O . ASP A 1 86 ? 3.892 -10.243 -18.426 1.00 17.48 86 ASP A O 1
ATOM 667 N N . SER A 1 87 ? 5.850 -9.292 -19.035 1.00 15.04 87 SER A N 1
ATOM 668 C CA . SER A 1 87 ? 6.513 -10.583 -19.225 1.00 14.79 87 SER A CA 1
ATOM 669 C C . SER A 1 87 ? 6.768 -11.315 -17.910 1.00 20.54 87 SER A C 1
ATOM 670 O O . SER A 1 87 ? 7.012 -12.527 -17.929 1.00 17.43 87 SER A O 1
ATOM 673 N N . GLY A 1 88 ? 6.754 -10.610 -16.781 1.00 21.77 88 GLY A N 1
ATOM 674 C CA . GLY A 1 88 ? 7.089 -11.208 -15.501 1.00 15.45 88 GLY A CA 1
ATOM 675 C C . GLY A 1 88 ? 8.565 -11.443 -15.270 1.00 22.26 88 GLY A C 1
ATOM 676 O O . GLY A 1 88 ? 8.926 -12.022 -14.242 1.00 20.88 88 GLY A O 1
ATOM 677 N N . ILE A 1 89 ? 9.436 -11.018 -16.192 1.00 16.18 89 ILE A N 1
ATOM 678 C CA . ILE A 1 89 ? 10.863 -11.293 -16.058 1.00 17.97 89 ILE A CA 1
ATOM 679 C C . ILE A 1 89 ? 11.482 -10.467 -14.931 1.00 21.79 89 ILE A C 1
ATOM 680 O O . ILE A 1 89 ? 12.413 -10.918 -14.257 1.00 20.20 89 ILE A O 1
ATOM 685 N N . LEU A 1 90 ? 10.968 -9.263 -14.704 1.00 19.74 90 LEU A N 1
ATOM 686 C CA . LEU A 1 90 ? 11.630 -8.278 -13.863 1.00 20.35 90 LEU A CA 1
ATOM 687 C C . LEU A 1 90 ? 11.591 -8.704 -12.399 1.00 21.35 90 LEU A C 1
ATOM 688 O O . LEU A 1 90 ? 10.621 -9.304 -11.932 1.00 22.35 90 LEU A O 1
ATOM 693 N N . ASP A 1 91 ? 12.650 -8.357 -11.677 1.00 18.95 91 ASP A N 1
ATOM 694 C CA . ASP A 1 91 ? 12.830 -8.748 -10.284 1.00 24.69 91 ASP A CA 1
ATOM 695 C C . ASP A 1 91 ? 12.157 -7.721 -9.362 1.00 23.35 91 ASP A C 1
ATOM 696 O O . ASP A 1 91 ? 11.353 -6.899 -9.808 1.00 22.36 91 ASP A O 1
ATOM 701 N N . ALA A 1 92 ? 12.492 -7.747 -8.066 1.00 22.30 92 ALA A N 1
ATOM 702 C CA . ALA A 1 92 ? 11.884 -6.833 -7.100 1.00 31.24 92 ALA A CA 1
ATOM 703 C C . ALA A 1 92 ? 12.237 -5.372 -7.358 1.00 29.19 92 ALA A C 1
ATOM 704 O O . ALA A 1 92 ? 11.523 -4.483 -6.882 1.00 30.97 92 ALA A O 1
ATOM 706 N N . HIS A 1 93 ? 13.322 -5.096 -8.081 1.00 21.81 93 HIS A N 1
ATOM 707 C CA . HIS A 1 93 ? 13.683 -3.728 -8.442 1.00 24.17 93 HIS A CA 1
ATOM 708 C C . HIS A 1 93 ? 13.399 -3.403 -9.902 1.00 26.45 93 HIS A C 1
ATOM 709 O O . HIS A 1 93 ? 14.020 -2.483 -10.446 1.00 23.48 93 HIS A O 1
ATOM 711 N N . ASN A 1 94 ? 12.486 -4.141 -10.546 1.00 22.50 94 ASN A N 1
ATOM 712 C CA . ASN A 1 94 ? 12.065 -3.873 -11.928 1.00 23.49 94 ASN A CA 1
ATOM 713 C C . ASN A 1 94 ? 13.232 -3.967 -12.898 1.00 23.96 94 ASN A C 1
ATOM 714 O O . ASN A 1 94 ? 13.303 -3.229 -13.881 1.00 24.14 94 ASN A O 1
ATOM 719 N N . ARG A 1 95 ? 14.141 -4.902 -12.633 1.00 19.27 95 ARG A N 1
ATOM 720 C CA . ARG A 1 95 ? 15.276 -5.151 -13.505 1.00 19.13 95 ARG A CA 1
ATOM 721 C C . ARG A 1 95 ? 15.335 -6.639 -13.830 1.00 22.91 95 ARG A C 1
ATOM 722 O O . ARG A 1 95 ? 14.818 -7.477 -13.085 1.00 22.42 95 ARG A O 1
ATOM 730 N N . CYS A 1 96 ? 15.948 -6.963 -14.957 1.00 22.62 96 CYS A N 1
ATOM 731 C CA . CYS A 1 96 ? 16.184 -8.365 -15.266 1.00 17.28 96 CYS A CA 1
ATOM 732 C C . CYS A 1 96 ? 17.094 -8.970 -14.198 1.00 17.45 96 CYS A C 1
ATOM 733 O O . CYS A 1 96 ? 18.056 -8.326 -13.779 1.00 19.70 96 CYS A O 1
ATOM 736 N N . PRO A 1 97 ? 16.813 -10.178 -13.708 1.00 19.75 97 PRO A N 1
ATOM 737 C CA . PRO A 1 97 ? 17.706 -10.776 -12.707 1.00 21.61 97 PRO A CA 1
ATOM 738 C C . PRO A 1 97 ? 19.134 -10.819 -13.231 1.00 25.54 97 PRO A C 1
ATOM 739 O O . PRO A 1 97 ? 19.366 -11.070 -14.417 1.00 21.32 97 PRO A O 1
ATOM 743 N N . GLU A 1 98 ? 20.096 -10.552 -12.339 1.00 22.82 98 GLU A N 1
ATOM 744 C CA . GLU A 1 98 ? 21.485 -10.375 -12.771 1.00 25.60 98 GLU A CA 1
ATOM 745 C C . GLU A 1 98 ? 22.054 -11.632 -13.415 1.00 27.31 98 GLU A C 1
ATOM 746 O O . GLU A 1 98 ? 22.844 -11.540 -14.363 1.00 20.81 98 GLU A O 1
ATOM 752 N N . GLU A 1 99 ? 21.688 -12.817 -12.909 1.00 20.95 99 GLU A N 1
ATOM 753 C CA . GLU A 1 99 ? 22.253 -14.029 -13.484 1.00 27.06 99 GLU A CA 1
ATOM 754 C C . GLU A 1 99 ? 21.700 -14.323 -14.874 1.00 22.00 99 GLU A C 1
ATOM 755 O O . GLU A 1 99 ? 22.225 -15.214 -15.552 1.00 24.40 99 GLU A O 1
ATOM 761 N N . LEU A 1 100 ? 20.639 -13.623 -15.298 1.00 17.81 100 LEU A N 1
ATOM 762 C CA . LEU A 1 100 ? 20.030 -13.802 -16.610 1.00 21.81 100 LEU A CA 1
ATOM 763 C C . LEU A 1 100 ? 20.317 -12.655 -17.573 1.00 15.31 100 LEU A C 1
ATOM 764 O O . LEU A 1 100 ? 19.933 -12.741 -18.749 1.00 19.56 100 LEU A O 1
ATOM 769 N N . ALA A 1 101 ? 20.987 -11.605 -17.105 1.00 14.00 101 ALA A N 1
ATOM 770 C CA . ALA A 1 101 ? 21.103 -10.363 -17.866 1.00 13.85 101 ALA A CA 1
ATOM 771 C C . ALA A 1 101 ? 21.935 -10.549 -19.122 1.00 15.34 101 ALA A C 1
ATOM 772 O O . ALA A 1 101 ? 21.656 -9.923 -20.156 1.00 14.24 101 ALA A O 1
ATOM 774 N N . ASN A 1 102 ? 22.968 -11.393 -19.055 1.00 13.81 102 ASN A N 1
ATOM 775 C CA . ASN A 1 102 ? 23.840 -11.566 -20.205 1.00 14.75 102 ASN A CA 1
ATOM 776 C C . ASN A 1 102 ? 23.144 -12.287 -21.352 1.00 15.08 102 ASN A C 1
ATOM 777 O O . ASN A 1 102 ? 23.641 -12.218 -22.475 1.00 16.27 102 ASN A O 1
ATOM 782 N N . ARG A 1 103 ? 22.008 -12.949 -21.111 1.00 11.75 103 ARG A N 1
ATOM 783 C CA . ARG A 1 103 ? 21.338 -13.720 -22.153 1.00 13.06 103 ARG A CA 1
ATOM 784 C C . ARG A 1 103 ? 20.057 -13.062 -22.649 1.00 13.86 103 ARG A C 1
ATOM 785 O O . ARG A 1 103 ? 19.312 -13.670 -23.430 1.00 14.10 103 ARG A O 1
ATOM 793 N N . MET A 1 104 ? 19.801 -11.823 -22.265 1.00 12.89 104 MET A N 1
ATOM 794 C CA . MET A 1 104 ? 18.666 -11.082 -22.803 1.00 13.20 104 MET A CA 1
ATOM 795 C C . MET A 1 104 ? 19.150 -9.781 -23.408 1.00 13.39 104 MET A C 1
ATOM 796 O O . MET A 1 104 ? 19.803 -8.979 -22.735 1.00 11.13 104 MET A O 1
ATOM 801 N N . GLY A 1 105 ? 18.865 -9.602 -24.696 1.00 12.22 105 GLY A N 1
ATOM 802 C CA . GLY A 1 105 ? 19.280 -8.426 -25.420 1.00 11.08 105 GLY A CA 1
ATOM 803 C C . GLY A 1 105 ? 18.098 -7.551 -25.780 1.00 12.52 105 GLY A C 1
ATOM 804 O O . GLY A 1 105 ? 16.993 -7.717 -25.266 1.00 9.83 105 GLY A O 1
ATOM 805 N N . VAL A 1 106 ? 18.360 -6.585 -26.666 1.00 11.16 106 VAL A N 1
ATOM 806 C CA . VAL A 1 106 ? 17.333 -5.659 -27.129 1.00 8.97 106 VAL A CA 1
ATOM 807 C C . VAL A 1 106 ? 17.536 -5.392 -28.616 1.00 12.30 106 VAL A C 1
ATOM 808 O O . VAL A 1 106 ? 18.668 -5.237 -29.092 1.00 12.61 106 VAL A O 1
ATOM 812 N N . SER A 1 107 ? 16.430 -5.387 -29.356 1.00 10.74 107 SER A N 1
ATOM 813 C CA . SER A 1 107 ? 16.416 -5.105 -30.792 1.00 11.80 107 SER A CA 1
ATOM 814 C C . SER A 1 107 ? 15.474 -3.927 -31.001 1.00 13.63 107 SER A C 1
ATOM 815 O O . SER A 1 107 ? 14.279 -4.044 -30.732 1.00 12.87 107 SER A O 1
ATOM 818 N N . SER A 1 108 ? 16.004 -2.772 -31.419 1.00 11.14 108 SER A N 1
ATOM 819 C CA . SER A 1 108 ? 15.186 -1.571 -31.500 1.00 12.51 108 SER A CA 1
ATOM 820 C C . SER A 1 108 ? 15.093 -1.115 -32.945 1.00 16.17 108 SER A C 1
ATOM 821 O O . SER A 1 108 ? 16.012 -1.323 -33.733 1.00 20.13 108 SER A O 1
ATOM 824 N N . GLY A 1 109 ? 13.975 -0.523 -33.308 1.00 13.46 109 GLY A N 1
ATOM 825 C CA . GLY A 1 109 ? 13.795 -0.026 -34.661 1.00 12.22 109 GLY A CA 1
ATOM 826 C C . GLY A 1 109 ? 13.242 1.382 -34.666 1.00 9.72 109 GLY A C 1
ATOM 827 O O . GLY A 1 109 ? 12.393 1.733 -33.844 1.00 11.07 109 GLY A O 1
ATOM 828 N N . SER A 1 110 ? 13.723 2.178 -35.614 1.00 10.88 110 SER A N 1
ATOM 829 C CA . SER A 1 110 ? 13.160 3.494 -35.879 1.00 10.29 110 SER A CA 1
ATOM 830 C C . SER A 1 110 ? 13.616 3.904 -37.278 1.00 13.73 110 SER A C 1
ATOM 831 O O . SER A 1 110 ? 14.702 3.516 -37.720 1.00 12.73 110 SER A O 1
ATOM 834 N N . GLY A 1 111 ? 12.773 4.658 -37.978 1.00 10.57 111 GLY A N 1
ATOM 835 C CA . GLY A 1 111 ? 13.136 5.106 -39.312 1.00 10.67 111 GLY A CA 1
ATOM 836 C C . GLY A 1 111 ? 14.054 6.317 -39.268 1.00 13.84 111 GLY A C 1
ATOM 837 O O . GLY A 1 111 ? 15.017 6.406 -40.034 1.00 11.99 111 GLY A O 1
ATOM 838 N N . ILE A 1 112 ? 13.776 7.263 -38.374 1.00 9.31 112 ILE A N 1
ATOM 839 C CA . ILE A 1 112 ? 14.511 8.525 -38.385 1.00 10.88 112 ILE A CA 1
ATOM 840 C C . ILE A 1 112 ? 15.033 8.927 -37.013 1.00 16.46 112 ILE A C 1
ATOM 841 O O . ILE A 1 112 ? 15.901 9.818 -36.916 1.00 14.18 112 ILE A O 1
ATOM 846 N N . GLY A 1 113 ? 14.578 8.326 -35.918 1.00 13.23 113 GLY A N 1
ATOM 847 C CA . GLY A 1 113 ? 15.130 8.732 -34.634 1.00 12.78 113 GLY A CA 1
ATOM 848 C C . GLY A 1 113 ? 14.728 10.149 -34.270 1.00 11.97 113 GLY A C 1
ATOM 849 O O . GLY A 1 113 ? 13.603 10.589 -34.535 1.00 12.45 113 GLY A O 1
ATOM 850 N N . GLY A 1 114 ? 15.663 10.880 -33.652 1.00 10.97 114 GLY A N 1
ATOM 851 C CA . GLY A 1 114 ? 15.356 12.183 -33.074 1.00 14.38 114 GLY A CA 1
ATOM 852 C C . GLY A 1 114 ? 15.381 13.330 -34.071 1.00 14.63 114 GLY A C 1
ATOM 853 O O . GLY A 1 114 ? 16.158 14.278 -33.906 1.00 12.08 114 GLY A O 1
ATOM 854 N N . LEU A 1 115 ? 14.550 13.249 -35.119 1.00 13.07 115 LEU A N 1
ATOM 855 C CA . LEU A 1 115 ? 14.481 14.315 -36.126 1.00 14.13 115 LEU A CA 1
ATOM 856 C C . LEU A 1 115 ? 14.328 15.712 -35.523 1.00 12.23 115 LEU A C 1
ATOM 857 O O . LEU A 1 115 ? 15.064 16.642 -35.879 1.00 15.60 115 LEU A O 1
ATOM 862 N N . GLY A 1 116 ? 13.349 15.892 -34.643 1.00 15.61 116 GLY A N 1
ATOM 863 C CA . GLY A 1 116 ? 13.141 17.206 -34.057 1.00 13.84 116 GLY A CA 1
ATOM 864 C C . GLY A 1 116 ? 14.353 17.706 -33.300 1.00 15.51 116 GLY A C 1
ATOM 865 O O . GLY A 1 116 ? 14.614 18.912 -33.263 1.00 16.34 116 GLY A O 1
ATOM 866 N N . ASN A 1 117 ? 15.124 16.791 -32.705 1.00 15.19 117 ASN A N 1
ATOM 867 C CA . ASN A 1 117 ? 16.309 17.211 -31.965 1.00 15.87 117 ASN A CA 1
ATOM 868 C C . ASN A 1 117 ? 17.408 17.650 -32.922 1.00 13.93 117 ASN A C 1
ATOM 869 O O . ASN A 1 117 ? 18.116 18.625 -32.664 1.00 13.24 117 ASN A O 1
ATOM 874 N N . ILE A 1 118 ? 17.579 16.914 -34.025 1.00 13.36 118 ILE A N 1
ATOM 875 C CA . ILE A 1 118 ? 18.533 17.316 -35.058 1.00 10.94 118 ILE A CA 1
ATOM 876 C C . ILE A 1 118 ? 18.150 18.683 -35.610 1.00 15.24 118 ILE A C 1
ATOM 877 O O . ILE A 1 118 ? 18.997 19.575 -35.749 1.00 16.27 118 ILE A O 1
ATOM 882 N N . GLU A 1 119 ? 16.871 18.848 -35.974 1.00 13.90 119 GLU A N 1
ATOM 883 C CA . GLU A 1 119 ? 16.330 20.150 -36.373 1.00 13.34 119 GLU A CA 1
ATOM 884 C C . GLU A 1 119 ? 16.726 21.285 -35.458 1.00 16.67 119 GLU A C 1
ATOM 885 O O . GLU A 1 119 ? 17.259 22.314 -35.895 1.00 15.76 119 GLU A O 1
ATOM 891 N N . ALA A 1 120 ? 16.338 21.149 -34.194 1.00 13.89 120 ALA A N 1
ATOM 892 C CA . ALA A 1 120 ? 16.495 22.249 -33.247 1.00 15.01 120 ALA A CA 1
ATOM 893 C C . ALA A 1 120 ? 17.961 22.611 -33.076 1.00 19.74 120 ALA A C 1
ATOM 894 O O . ALA A 1 120 ? 18.318 23.794 -33.035 1.00 18.32 120 ALA A O 1
ATOM 896 N N . ASN A 1 121 ? 18.823 21.595 -32.965 1.00 15.60 121 ASN A N 1
ATOM 897 C CA . ASN A 1 121 ? 20.258 21.797 -32.784 1.00 15.23 121 ASN A CA 1
ATOM 898 C C . ASN A 1 121 ? 20.901 22.328 -34.063 1.00 17.42 121 ASN A C 1
ATOM 899 O O . ASN A 1 121 ? 21.873 23.089 -34.002 1.00 17.31 121 ASN A O 1
ATOM 904 N N . SER A 1 122 ? 20.357 21.958 -35.225 1.00 14.89 122 SER A N 1
ATOM 905 C CA . SER A 1 122 ? 20.821 22.537 -36.483 1.00 14.89 122 SER A CA 1
ATOM 906 C C . SER A 1 122 ? 20.579 24.043 -36.501 1.00 19.17 122 SER A C 1
ATOM 907 O O . SER A 1 122 ? 21.430 24.821 -36.959 1.00 18.61 122 SER A O 1
ATOM 910 N N . ILE A 1 123 ? 19.411 24.468 -36.010 1.00 20.14 123 ILE A N 1
ATOM 911 C CA . ILE A 1 123 ? 19.098 25.895 -35.974 1.00 17.51 123 ILE A CA 1
ATOM 912 C C . ILE A 1 123 ? 19.931 26.609 -34.909 1.00 16.03 123 ILE A C 1
ATOM 913 O O . ILE A 1 123 ? 20.455 27.704 -35.158 1.00 20.07 123 ILE A O 1
ATOM 918 N N . PHE A 1 124 ? 20.091 26.007 -33.720 1.00 20.88 124 PHE A N 1
ATOM 919 C CA . PHE A 1 124 ? 20.989 26.575 -32.703 1.00 21.06 124 PHE A CA 1
ATOM 920 C C . PHE A 1 124 ? 22.362 26.867 -33.294 1.00 25.72 124 PHE A C 1
ATOM 921 O O . PHE A 1 124 ? 22.912 27.969 -33.148 1.00 20.85 124 PHE A O 1
ATOM 929 N N . CYS A 1 125 ? 22.950 25.852 -33.932 1.00 21.71 125 CYS A N 1
ATOM 930 C CA . CYS A 1 125 ? 24.298 25.972 -34.473 1.00 21.29 125 CYS A CA 1
ATOM 931 C C . CYS A 1 125 ? 24.356 27.042 -35.549 1.00 24.83 125 CYS A C 1
ATOM 932 O O . CYS A 1 125 ? 25.216 27.930 -35.512 1.00 25.88 125 CYS A O 1
ATOM 935 N N . PHE A 1 126 ? 23.453 26.948 -36.530 1.00 19.74 126 PHE A N 1
ATOM 936 C CA . PHE A 1 126 ? 23.379 27.923 -37.616 1.00 21.89 126 PHE A CA 1
ATOM 937 C C . PHE A 1 126 ? 23.331 29.346 -37.098 1.00 28.79 126 PHE A C 1
ATOM 938 O O . PHE A 1 126 ? 24.038 30.232 -37.593 1.00 24.09 126 PHE A O 1
ATOM 946 N N . GLU A 1 127 ? 22.439 29.594 -36.144 1.00 22.76 127 GLU A N 1
ATOM 947 C CA . GLU A 1 127 ? 22.181 30.990 -35.724 1.00 23.51 127 GLU A CA 1
ATOM 948 C C . GLU A 1 127 ? 23.128 31.470 -34.628 1.00 25.14 127 GLU A C 1
ATOM 949 O O . GLU A 1 127 ? 23.554 32.618 -34.692 1.00 27.26 127 GLU A O 1
ATOM 955 N N . LYS A 1 128 ? 23.465 30.604 -33.690 1.00 22.34 128 LYS A N 1
ATOM 956 C CA . LYS A 1 128 ? 24.224 31.054 -32.535 1.00 25.24 128 LYS A CA 1
ATOM 957 C C . LYS A 1 128 ? 25.610 30.443 -32.391 1.00 27.16 128 LYS A C 1
ATOM 958 O O . LYS A 1 128 ? 26.351 30.870 -31.496 1.00 20.83 128 LYS A O 1
ATOM 964 N N . GLY A 1 129 ? 25.988 29.480 -33.234 1.00 19.50 129 GLY A N 1
ATOM 965 C CA . GLY A 1 129 ? 27.295 28.867 -33.158 1.00 22.37 129 GLY A CA 1
ATOM 966 C C . GLY A 1 129 ? 27.292 27.500 -32.495 1.00 22.95 129 GLY A C 1
ATOM 967 O O . GLY A 1 129 ? 26.359 27.129 -31.768 1.00 17.28 129 GLY A O 1
ATOM 968 N N . PRO A 1 130 ? 28.365 26.731 -32.715 1.00 19.87 130 PRO A N 1
ATOM 969 C CA . PRO A 1 130 ? 28.379 25.338 -32.237 1.00 20.88 130 PRO A CA 1
ATOM 970 C C . PRO A 1 130 ? 28.354 25.185 -30.725 1.00 22.02 130 PRO A C 1
ATOM 971 O O . PRO A 1 130 ? 27.972 24.112 -30.239 1.00 20.04 130 PRO A O 1
ATOM 975 N N . ARG A 1 131 ? 28.744 26.194 -29.949 1.00 20.79 131 ARG A N 1
ATOM 976 C CA . ARG A 1 131 ? 28.672 25.973 -28.511 1.00 27.40 131 ARG A CA 1
ATOM 977 C C . ARG A 1 131 ? 27.241 26.044 -27.981 1.00 26.16 131 ARG A C 1
ATOM 978 O O . ARG A 1 131 ? 27.018 25.706 -26.815 1.00 25.71 131 ARG A O 1
ATOM 986 N N . LYS A 1 132 ? 26.270 26.435 -28.813 1.00 21.06 132 LYS A N 1
ATOM 987 C CA . LYS A 1 132 ? 24.853 26.362 -28.460 1.00 22.31 132 LYS A CA 1
ATOM 988 C C . LYS A 1 132 ? 24.219 25.010 -28.777 1.00 23.86 132 LYS A C 1
ATOM 989 O O . LYS A 1 132 ? 23.033 24.818 -28.486 1.00 25.30 132 LYS A O 1
ATOM 995 N N . VAL A 1 133 ? 24.970 24.076 -29.359 1.00 17.01 133 VAL A N 1
ATOM 996 C CA . VAL A 1 133 ? 24.467 22.718 -29.540 1.00 22.04 133 VAL A CA 1
ATOM 997 C C . VAL A 1 133 ? 24.393 22.035 -28.182 1.00 25.15 133 VAL A C 1
ATOM 998 O O . VAL A 1 133 ? 25.360 22.062 -27.411 1.00 23.74 133 VAL A O 1
ATOM 1002 N N . ASN A 1 134 ? 23.238 21.440 -27.872 1.00 24.21 134 ASN A N 1
ATOM 1003 C CA . ASN A 1 134 ? 23.037 20.851 -26.551 1.00 23.81 134 ASN A CA 1
ATOM 1004 C C . ASN A 1 134 ? 24.063 19.751 -26.303 1.00 20.49 134 ASN A C 1
ATOM 1005 O O . ASN A 1 134 ? 24.290 18.909 -27.181 1.00 17.99 134 ASN A O 1
ATOM 1010 N N . PRO A 1 135 ? 24.657 19.690 -25.112 1.00 21.80 135 PRO A N 1
ATOM 1011 C CA . PRO A 1 135 ? 25.561 18.564 -24.808 1.00 21.60 135 PRO A CA 1
ATOM 1012 C C . PRO A 1 135 ? 24.905 17.206 -24.989 1.00 21.87 135 PRO A C 1
ATOM 1013 O O . PRO A 1 135 ? 25.586 16.228 -25.324 1.00 28.08 135 PRO A O 1
ATOM 1017 N N . PHE A 1 136 ? 23.592 17.127 -24.801 1.00 17.30 136 PHE A N 1
ATOM 1018 C CA . PHE A 1 136 ? 22.853 15.876 -24.874 1.00 24.29 136 PHE A CA 1
ATOM 1019 C C . PHE A 1 136 ? 22.208 15.658 -26.231 1.00 24.36 136 PHE A C 1
ATOM 1020 O O . PHE A 1 136 ? 21.436 14.713 -26.391 1.00 23.46 136 PHE A O 1
ATOM 1028 N N . PHE A 1 137 ? 22.540 16.489 -27.219 1.00 17.56 137 PHE A N 1
ATOM 1029 C CA . PHE A 1 137 ? 21.997 16.316 -28.563 1.00 19.78 137 PHE A CA 1
ATOM 1030 C C . PHE A 1 137 ? 22.215 14.898 -29.093 1.00 18.46 137 PHE A C 1
ATOM 1031 O O . PHE A 1 137 ? 21.268 14.227 -29.509 1.00 21.78 137 PHE A O 1
ATOM 1039 N N . ILE A 1 138 ? 23.471 14.446 -29.139 1.00 18.13 138 ILE A N 1
ATOM 1040 C CA . ILE A 1 138 ? 23.783 13.187 -29.824 1.00 16.10 138 ILE A CA 1
ATOM 1041 C C . ILE A 1 138 ? 23.052 12.018 -29.179 1.00 18.46 138 ILE A C 1
ATOM 1042 O O . ILE A 1 138 ? 22.417 11.212 -29.871 1.00 18.77 138 ILE A O 1
ATOM 1047 N N . THR A 1 139 ? 23.104 11.922 -27.842 1.00 18.20 139 THR A N 1
ATOM 1048 C CA . THR A 1 139 ? 22.397 10.849 -27.139 1.00 23.72 139 THR A CA 1
ATOM 1049 C C . THR A 1 139 ? 20.892 10.922 -27.356 1.00 18.52 139 THR A C 1
ATOM 1050 O O . THR A 1 139 ? 20.204 9.890 -27.324 1.00 19.55 139 THR A O 1
ATOM 1054 N N . SER A 1 140 ? 20.352 12.117 -27.586 1.00 18.13 140 SER A N 1
ATOM 1055 C CA . SER A 1 140 ? 18.906 12.209 -27.713 1.00 15.81 140 SER A CA 1
ATOM 1056 C C . SER A 1 140 ? 18.425 11.765 -29.087 1.00 19.32 140 SER A C 1
ATOM 1057 O O . SER A 1 140 ? 17.258 11.371 -29.215 1.00 13.66 140 SER A O 1
ATOM 1060 N N . ALA A 1 141 ? 19.291 11.815 -30.114 1.00 15.63 141 ALA A N 1
ATOM 1061 C CA . ALA A 1 141 ? 18.840 11.706 -31.501 1.00 14.88 141 ALA A CA 1
ATOM 1062 C C . ALA A 1 141 ? 19.185 10.395 -32.199 1.00 17.73 141 ALA A C 1
ATOM 1063 O O . ALA A 1 141 ? 18.428 9.969 -33.080 1.00 13.53 141 ALA A O 1
ATOM 1065 N N . LEU A 1 142 ? 20.292 9.745 -31.843 1.00 12.64 142 LEU A N 1
ATOM 1066 C CA . LEU A 1 142 ? 20.718 8.535 -32.555 1.00 14.34 142 LEU A CA 1
ATOM 1067 C C . LEU A 1 142 ? 19.700 7.410 -32.366 1.00 13.60 142 LEU A C 1
ATOM 1068 O O . LEU A 1 142 ? 19.208 7.187 -31.261 1.00 15.03 142 LEU A O 1
ATOM 1073 N N . VAL A 1 143 ? 19.416 6.667 -33.442 1.00 10.52 143 VAL A N 1
ATOM 1074 C CA . VAL A 1 143 ? 18.341 5.670 -33.393 1.00 12.90 143 VAL A CA 1
ATOM 1075 C C . VAL A 1 143 ? 18.635 4.599 -32.346 1.00 14.22 143 VAL A C 1
ATOM 1076 O O . VAL A 1 143 ? 17.733 4.145 -31.622 1.00 13.86 143 VAL A O 1
ATOM 1080 N N . ASN A 1 144 ? 19.884 4.134 -32.287 1.00 11.76 144 ASN A N 1
ATOM 1081 C CA . ASN A 1 144 ? 20.218 3.043 -31.370 1.00 15.46 144 ASN A CA 1
ATOM 1082 C C . ASN A 1 144 ? 20.187 3.469 -29.915 1.00 17.31 144 ASN A C 1
ATOM 1083 O O . ASN A 1 144 ? 20.324 2.608 -29.032 1.00 15.51 144 ASN A O 1
ATOM 1088 N N . MET A 1 145 ? 20.007 4.760 -29.637 1.00 12.47 145 MET A N 1
ATOM 1089 C CA . MET A 1 145 ? 19.887 5.140 -28.234 1.00 13.97 145 MET A CA 1
ATOM 1090 C C . MET A 1 145 ? 18.585 4.616 -27.622 1.00 16.01 145 MET A C 1
ATOM 1091 O O . MET A 1 145 ? 18.461 4.602 -26.389 1.00 13.81 145 MET A O 1
ATOM 1096 N N . ILE A 1 146 ? 17.626 4.151 -28.442 1.00 10.62 146 ILE A N 1
ATOM 1097 C CA . ILE A 1 146 ? 16.532 3.349 -27.894 1.00 10.95 146 ILE A CA 1
ATOM 1098 C C . ILE A 1 146 ? 17.102 2.172 -27.123 1.00 14.58 146 ILE A C 1
ATOM 1099 O O . ILE A 1 146 ? 16.741 1.907 -25.963 1.00 13.13 146 ILE A O 1
ATOM 1104 N N . GLY A 1 147 ? 17.994 1.433 -27.774 1.00 13.15 147 GLY A N 1
ATOM 1105 C CA . GLY A 1 147 ? 18.641 0.319 -27.109 1.00 13.83 147 GLY A CA 1
ATOM 1106 C C . GLY A 1 147 ? 19.549 0.739 -25.971 1.00 14.58 147 GLY A C 1
ATOM 1107 O O . GLY A 1 147 ? 19.667 0.015 -24.980 1.00 14.15 147 GLY A O 1
ATOM 1108 N N . GLY A 1 148 ? 20.228 1.884 -26.105 1.00 14.03 148 GLY A N 1
ATOM 1109 C CA . GLY A 1 148 ? 21.047 2.409 -25.027 1.00 15.46 148 GLY A CA 1
ATOM 1110 C C . GLY A 1 148 ? 20.239 2.653 -23.767 1.00 16.70 148 GLY A C 1
ATOM 1111 O O . GLY A 1 148 ? 20.510 2.049 -22.722 1.00 14.97 148 GLY A O 1
ATOM 1112 N N . PHE A 1 149 ? 19.200 3.492 -23.875 1.00 14.61 149 PHE A N 1
ATOM 1113 C CA . PHE A 1 149 ? 18.396 3.831 -22.704 1.00 15.37 149 PHE A CA 1
ATOM 1114 C C . PHE A 1 149 ? 17.640 2.626 -22.156 1.00 16.13 149 PHE A C 1
ATOM 1115 O O . PHE A 1 149 ? 17.506 2.482 -20.934 1.00 12.56 149 PHE A O 1
ATOM 1123 N N . THR A 1 150 ? 17.097 1.765 -23.033 1.00 10.72 150 THR A N 1
ATOM 1124 C CA . THR A 1 150 ? 16.301 0.646 -22.521 1.00 11.46 150 THR A CA 1
ATOM 1125 C C . THR A 1 150 ? 17.168 -0.446 -21.894 1.00 14.10 150 THR A C 1
ATOM 1126 O O . THR A 1 150 ? 16.748 -1.066 -20.899 1.00 13.83 150 THR A O 1
ATOM 1130 N N . SER A 1 151 ? 18.372 -0.691 -22.431 1.00 12.54 151 SER A N 1
ATOM 1131 C CA . SER A 1 151 ? 19.233 -1.706 -21.822 1.00 11.84 151 SER A CA 1
ATOM 1132 C C . SER A 1 151 ? 19.600 -1.300 -20.400 1.00 14.29 151 SER A C 1
ATOM 1133 O O . SER A 1 151 ? 19.607 -2.138 -19.487 1.00 15.29 151 SER A O 1
ATOM 1136 N N . ILE A 1 152 ? 19.903 -0.015 -20.202 1.00 12.62 152 ILE A N 1
ATOM 1137 C CA . ILE A 1 152 ? 20.219 0.506 -18.869 1.00 13.71 152 ILE A CA 1
ATOM 1138 C C . ILE A 1 152 ? 19.008 0.411 -17.956 1.00 15.43 152 ILE A C 1
ATOM 1139 O O . ILE A 1 152 ? 19.117 0.009 -16.789 1.00 14.83 152 ILE A O 1
ATOM 1144 N N . GLU A 1 153 ? 17.833 0.749 -18.486 1.00 14.68 153 GLU A N 1
ATOM 1145 C CA . GLU A 1 153 ? 16.606 0.733 -17.694 1.00 12.72 153 GLU A CA 1
ATOM 1146 C C . GLU A 1 153 ? 16.333 -0.642 -17.101 1.00 15.51 153 GLU A C 1
ATOM 1147 O O . GLU A 1 153 ? 15.901 -0.748 -15.945 1.00 15.69 153 GLU A O 1
ATOM 1153 N N . PHE A 1 154 ? 16.551 -1.710 -17.875 1.00 13.80 154 PHE A N 1
ATOM 1154 C CA . PHE A 1 154 ? 16.207 -3.048 -17.408 1.00 13.70 154 PHE A CA 1
ATOM 1155 C C . PHE A 1 154 ? 17.417 -3.902 -17.065 1.00 15.21 154 PHE A C 1
ATOM 1156 O O . PHE A 1 154 ? 17.243 -5.043 -16.611 1.00 16.17 154 PHE A O 1
ATOM 1164 N N . GLY A 1 155 ? 18.625 -3.386 -17.247 1.00 13.05 155 GLY A N 1
ATOM 1165 C CA . GLY A 1 155 ? 19.820 -4.168 -16.943 1.00 13.80 155 GLY A CA 1
ATOM 1166 C C . GLY A 1 155 ? 19.945 -5.397 -17.816 1.00 16.33 155 GLY A C 1
ATOM 1167 O O . GLY A 1 155 ? 20.296 -6.479 -17.324 1.00 18.40 155 GLY A O 1
ATOM 1168 N N . ILE A 1 156 ? 19.650 -5.263 -19.109 1.00 15.47 156 ILE A N 1
ATOM 1169 C CA . ILE A 1 156 ? 19.752 -6.375 -20.055 1.00 12.37 156 ILE A CA 1
ATOM 1170 C C . ILE A 1 156 ? 20.969 -6.152 -20.952 1.00 13.51 156 ILE A C 1
ATOM 1171 O O . ILE A 1 156 ? 21.120 -5.097 -21.584 1.00 13.96 156 ILE A O 1
ATOM 1176 N N . LYS A 1 157 ? 21.840 -7.146 -20.990 1.00 12.06 157 LYS A N 1
ATOM 1177 C CA . LYS A 1 157 ? 23.201 -6.999 -21.483 1.00 12.08 157 LYS A CA 1
ATOM 1178 C C . LYS A 1 157 ? 23.493 -7.857 -22.700 1.00 14.05 157 LYS A C 1
ATOM 1179 O O . LYS A 1 157 ? 24.648 -7.923 -23.122 1.00 14.23 157 LYS A O 1
ATOM 1185 N N . GLY A 1 158 ? 22.499 -8.537 -23.254 1.00 11.56 158 GLY A N 1
ATOM 1186 C CA . GLY A 1 158 ? 22.726 -9.331 -24.434 1.00 12.77 158 GLY A CA 1
ATOM 1187 C C . GLY A 1 158 ? 22.881 -8.470 -25.670 1.00 10.68 158 GLY A C 1
ATOM 1188 O O . GLY A 1 158 ? 23.057 -7.250 -25.579 1.00 11.78 158 GLY A O 1
ATOM 1189 N N . PRO A 1 159 ? 22.820 -9.098 -26.853 1.00 11.29 159 PRO A N 1
ATOM 1190 C CA . PRO A 1 159 ? 23.021 -8.352 -28.099 1.00 10.97 159 PRO A CA 1
ATOM 1191 C C . PRO A 1 159 ? 22.081 -7.165 -28.169 1.00 8.38 159 PRO A C 1
ATOM 1192 O O . PRO A 1 159 ? 20.897 -7.263 -27.847 1.00 11.57 159 PRO A O 1
ATOM 1196 N N . ASN A 1 160 ? 22.632 -6.034 -28.582 1.00 10.95 160 ASN A N 1
ATOM 1197 C CA . ASN A 1 160 ? 21.956 -4.743 -28.536 1.00 11.11 160 ASN A CA 1
ATOM 1198 C C . ASN A 1 160 ? 22.001 -4.231 -29.969 1.00 12.37 160 ASN A C 1
ATOM 1199 O O . ASN A 1 160 ? 23.029 -3.721 -30.424 1.00 13.17 160 ASN A O 1
ATOM 1204 N N . LEU A 1 161 ? 20.899 -4.425 -30.687 1.00 13.53 161 LEU A N 1
ATOM 1205 C CA . LEU A 1 161 ? 20.862 -4.309 -32.139 1.00 10.93 161 LEU A CA 1
ATOM 1206 C C . LEU A 1 161 ? 19.802 -3.299 -32.538 1.00 12.35 161 LEU A C 1
ATOM 1207 O O . LEU A 1 161 ? 18.818 -3.092 -31.818 1.00 11.53 161 LEU A O 1
ATOM 1212 N N . SER A 1 162 ? 20.054 -2.609 -33.637 1.00 9.01 162 SER A N 1
ATOM 1213 C CA A SER A 1 162 ? 19.014 -1.669 -34.083 0.50 9.64 162 SER A CA 1
ATOM 1214 C CA B SER A 1 162 ? 19.011 -1.679 -34.136 0.50 9.64 162 SER A CA 1
ATOM 1215 C C . SER A 1 162 ? 18.749 -1.791 -35.655 1.00 18.87 162 SER A C 1
ATOM 1216 O O . SER A 1 162 ? 19.593 -2.185 -36.533 1.00 19.70 162 SER A O 1
ATOM 1221 N N . SER A 1 163 ? 17.498 -1.534 -35.969 1.00 10.33 163 SER A N 1
ATOM 1222 C CA . SER A 1 163 ? 17.070 -1.608 -37.358 1.00 11.82 163 SER A CA 1
ATOM 1223 C C . SER A 1 163 ? 16.569 -0.236 -37.784 1.00 12.27 163 SER A C 1
ATOM 1224 O O . SER A 1 163 ? 15.909 0.454 -37.003 1.00 14.60 163 SER A O 1
ATOM 1227 N N . VAL A 1 164 ? 16.867 0.149 -39.027 1.00 12.38 164 VAL A N 1
ATOM 1228 C CA . VAL A 1 164 ? 16.554 1.502 -39.484 1.00 13.57 164 VAL A CA 1
ATOM 1229 C C . VAL A 1 164 ? 16.075 1.431 -40.937 1.00 16.00 164 VAL A C 1
ATOM 1230 O O . VAL A 1 164 ? 16.321 2.337 -41.735 1.00 17.85 164 VAL A O 1
ATOM 1234 N N . THR A 1 165 ? 15.380 0.348 -41.287 1.00 15.97 165 THR A N 1
ATOM 1235 C CA . THR A 1 165 ? 14.790 0.218 -42.617 1.00 15.32 165 THR A CA 1
ATOM 1236 C C . THR A 1 165 ? 13.444 0.929 -42.773 1.00 16.01 165 THR A C 1
ATOM 1237 O O . THR A 1 165 ? 12.452 0.321 -43.193 1.00 14.35 165 THR A O 1
ATOM 1241 N N . ALA A 1 166 ? 13.412 2.230 -42.464 1.00 14.69 166 ALA A N 1
ATOM 1242 C CA . ALA A 1 166 ? 12.261 3.121 -42.755 1.00 16.57 166 ALA A CA 1
ATOM 1243 C C . ALA A 1 166 ? 10.973 2.465 -42.258 1.00 21.81 166 ALA A C 1
ATOM 1244 O O . ALA A 1 166 ? 10.947 2.002 -41.110 1.00 17.11 166 ALA A O 1
ATOM 1246 N N . CYS A 1 167 ? 9.913 2.392 -43.079 1.00 14.22 167 CYS A N 1
ATOM 1247 C CA . CYS A 1 167 ? 8.599 1.885 -42.700 1.00 18.13 167 CYS A CA 1
ATOM 1248 C C . CYS A 1 167 ? 8.606 0.415 -42.326 1.00 13.14 167 CYS A C 1
ATOM 1249 O O . CYS A 1 167 ? 7.556 -0.104 -41.936 1.00 16.64 167 CYS A O 1
ATOM 1252 N N . ALA A 1 168 ? 9.723 -0.280 -42.498 1.00 12.29 168 ALA A N 1
ATOM 1253 C CA . ALA A 1 168 ? 9.800 -1.681 -42.119 1.00 15.98 168 ALA A CA 1
ATOM 1254 C C . ALA A 1 168 ? 10.628 -1.903 -40.867 1.00 14.68 168 ALA A C 1
ATOM 1255 O O . ALA A 1 168 ? 10.763 -3.050 -40.432 1.00 13.23 168 ALA A O 1
ATOM 1257 N N . ALA A 1 169 ? 11.158 -0.836 -40.260 1.00 13.07 169 ALA A N 1
ATOM 1258 C CA . ALA A 1 169 ? 12.140 -1.009 -39.188 1.00 13.90 169 ALA A CA 1
ATOM 1259 C C . ALA A 1 169 ? 11.568 -1.806 -38.019 1.00 14.81 169 ALA A C 1
ATOM 1260 O O . ALA A 1 169 ? 12.282 -2.598 -37.386 1.00 12.82 169 ALA A O 1
ATOM 1262 N N . GLY A 1 170 ? 10.280 -1.616 -37.718 1.00 11.22 170 GLY A N 1
ATOM 1263 C CA . GLY A 1 170 ? 9.697 -2.286 -36.570 1.00 12.82 170 GLY A CA 1
ATOM 1264 C C . GLY A 1 170 ? 9.538 -3.775 -36.793 1.00 11.11 170 GLY A C 1
ATOM 1265 O O . GLY A 1 170 ? 9.641 -4.569 -35.852 1.00 11.45 170 GLY A O 1
ATOM 1266 N N . THR A 1 171 ? 9.316 -4.172 -38.036 1.00 11.35 171 THR A N 1
ATOM 1267 C CA . THR A 1 171 ? 9.225 -5.587 -38.363 1.00 12.27 171 THR A CA 1
ATOM 1268 C C . THR A 1 171 ? 10.613 -6.213 -38.441 1.00 11.00 171 THR A C 1
ATOM 1269 O O . THR A 1 171 ? 10.838 -7.306 -37.913 1.00 12.15 171 THR A O 1
ATOM 1273 N N . HIS A 1 172 ? 11.575 -5.518 -39.057 1.00 9.29 172 HIS A N 1
ATOM 1274 C CA . HIS A 1 172 ? 12.934 -6.043 -39.061 1.00 12.78 172 HIS A CA 1
ATOM 1275 C C . HIS A 1 172 ? 13.504 -6.129 -37.648 1.00 8.67 172 HIS A C 1
ATOM 1276 O O . HIS A 1 172 ? 14.333 -7.002 -37.360 1.00 12.51 172 HIS A O 1
ATOM 1283 N N . ALA A 1 173 ? 13.069 -5.257 -36.745 1.00 10.53 173 ALA A N 1
ATOM 1284 C CA . ALA A 1 173 ? 13.550 -5.371 -35.373 1.00 9.28 173 ALA A CA 1
ATOM 1285 C C . ALA A 1 173 ? 13.089 -6.684 -34.752 1.00 10.21 173 ALA A C 1
ATOM 1286 O O . ALA A 1 173 ? 13.845 -7.338 -34.025 1.00 11.69 173 ALA A O 1
ATOM 1288 N N . ILE A 1 174 ? 11.862 -7.108 -35.060 1.00 9.32 174 ILE A N 1
ATOM 1289 C CA . ILE A 1 174 ? 11.396 -8.422 -34.614 1.00 10.04 174 ILE A CA 1
ATOM 1290 C C . ILE A 1 174 ? 12.250 -9.523 -35.234 1.00 10.87 174 ILE A C 1
ATOM 1291 O O . ILE A 1 174 ? 12.713 -10.448 -34.552 1.00 11.76 174 ILE A O 1
ATOM 1296 N N . ILE A 1 175 ? 12.489 -9.428 -36.539 1.00 9.23 175 ILE A N 1
ATOM 1297 C CA . ILE A 1 175 ? 13.157 -10.518 -37.241 1.00 9.42 175 ILE A CA 1
ATOM 1298 C C . ILE A 1 175 ? 14.603 -10.657 -36.769 1.00 11.83 175 ILE A C 1
ATOM 1299 O O . ILE A 1 175 ? 15.100 -11.771 -36.560 1.00 11.29 175 ILE A O 1
ATOM 1304 N N . GLU A 1 176 ? 15.305 -9.534 -36.591 1.00 11.77 176 GLU A N 1
ATOM 1305 C CA . GLU A 1 176 ? 16.697 -9.632 -36.159 1.00 12.13 176 GLU A CA 1
ATOM 1306 C C . GLU A 1 176 ? 16.796 -10.250 -34.768 1.00 12.64 176 GLU A C 1
ATOM 1307 O O . GLU A 1 176 ? 17.712 -11.038 -34.491 1.00 11.11 176 GLU A O 1
ATOM 1313 N N . ALA A 1 177 ? 15.856 -9.916 -33.881 1.00 9.69 177 ALA A N 1
ATOM 1314 C CA . ALA A 1 177 ? 15.814 -10.577 -32.578 1.00 13.16 177 ALA A CA 1
ATOM 1315 C C . ALA A 1 177 ? 15.536 -12.072 -32.715 1.00 12.45 177 ALA A C 1
ATOM 1316 O O . ALA A 1 177 ? 16.136 -12.892 -31.996 1.00 12.51 177 ALA A O 1
ATOM 1318 N N . VAL A 1 178 ? 14.608 -12.442 -33.603 1.00 11.29 178 VAL A N 1
ATOM 1319 C CA . VAL A 1 178 ? 14.340 -13.860 -33.872 1.00 8.62 178 VAL A CA 1
ATOM 1320 C C . VAL A 1 178 ? 15.607 -14.560 -34.349 1.00 11.99 178 VAL A C 1
ATOM 1321 O O . VAL A 1 178 ? 15.984 -15.612 -33.817 1.00 12.47 178 VAL A O 1
ATOM 1325 N N . LYS A 1 179 ? 16.284 -14.002 -35.361 1.00 11.11 179 LYS A N 1
ATOM 1326 C CA . LYS A 1 179 ? 17.531 -14.630 -35.815 1.00 11.77 179 LYS A CA 1
ATOM 1327 C C . LYS A 1 179 ? 18.511 -14.811 -34.664 1.00 15.18 179 LYS A C 1
ATOM 1328 O O . LYS A 1 179 ? 19.178 -15.847 -34.553 1.00 14.15 179 LYS A O 1
ATOM 1334 N N . THR A 1 180 ? 18.633 -13.792 -33.818 1.00 14.11 180 THR A N 1
ATOM 1335 C CA . THR A 1 180 ? 19.566 -13.862 -32.706 1.00 11.62 180 THR A CA 1
ATOM 1336 C C . THR A 1 180 ? 19.223 -15.012 -31.765 1.00 14.99 180 THR A C 1
ATOM 1337 O O . THR A 1 180 ? 20.105 -15.765 -31.335 1.00 15.10 180 THR A O 1
ATOM 1341 N N . ILE A 1 181 ? 17.944 -15.181 -31.445 1.00 14.26 181 ILE A N 1
ATOM 1342 C CA . ILE A 1 181 ? 17.568 -16.276 -30.552 1.00 11.96 181 ILE A CA 1
ATOM 1343 C C . ILE A 1 181 ? 17.748 -17.617 -31.249 1.00 14.26 181 ILE A C 1
ATOM 1344 O O . ILE A 1 181 ? 18.223 -18.589 -30.640 1.00 13.48 181 ILE A O 1
ATOM 1349 N N . LEU A 1 182 ? 17.387 -17.686 -32.534 1.00 12.38 182 LEU A N 1
ATOM 1350 C CA . LEU A 1 182 ? 17.504 -18.947 -33.273 1.00 12.98 182 LEU A CA 1
ATOM 1351 C C . LEU A 1 182 ? 18.941 -19.455 -33.275 1.00 15.10 182 LEU A C 1
ATOM 1352 O O . LEU A 1 182 ? 19.193 -20.662 -33.126 1.00 15.02 182 LEU A O 1
ATOM 1357 N N . LEU A 1 183 ? 19.896 -18.548 -33.432 1.00 12.42 183 LEU A N 1
ATOM 1358 C CA . LEU A 1 183 ? 21.307 -18.886 -33.490 1.00 14.09 183 LEU A CA 1
ATOM 1359 C C . LEU A 1 183 ? 21.951 -18.988 -32.106 1.00 16.62 183 LEU A C 1
ATOM 1360 O O . LEU A 1 183 ? 23.178 -19.108 -32.024 1.00 14.93 183 LEU A O 1
ATOM 1365 N N . ASN A 1 184 ? 21.158 -18.913 -31.036 1.00 14.28 184 ASN A N 1
ATOM 1366 C CA . ASN A 1 184 ? 21.616 -19.087 -29.653 1.00 15.75 184 ASN A CA 1
ATOM 1367 C C . ASN A 1 184 ? 22.473 -17.918 -29.169 1.00 17.70 184 ASN A C 1
ATOM 1368 O O . ASN A 1 184 ? 23.265 -18.061 -28.221 1.00 17.36 184 ASN A O 1
ATOM 1373 N N . GLY A 1 185 ? 22.316 -16.747 -29.785 1.00 15.23 185 GLY A N 1
ATOM 1374 C CA . GLY A 1 185 ? 22.957 -15.547 -29.277 1.00 13.66 185 GLY A CA 1
ATOM 1375 C C . GLY A 1 185 ? 22.252 -14.934 -28.086 1.00 15.71 185 GLY A C 1
ATOM 1376 O O . GLY A 1 185 ? 22.811 -14.059 -27.420 1.00 16.16 185 GLY A O 1
ATOM 1377 N N . ALA A 1 186 ? 21.032 -15.382 -27.805 1.00 17.16 186 ALA A N 1
ATOM 1378 C CA . ALA A 1 186 ? 20.285 -14.918 -26.646 1.00 14.42 186 ALA A CA 1
ATOM 1379 C C . ALA A 1 186 ? 19.161 -15.906 -26.374 1.00 13.51 186 ALA A C 1
ATOM 1380 O O . ALA A 1 186 ? 18.753 -16.669 -27.258 1.00 12.37 186 ALA A O 1
ATOM 1382 N N . ASP A 1 187 ? 18.666 -15.879 -25.135 1.00 12.51 187 ASP A N 1
ATOM 1383 C CA . ASP A 1 187 ? 17.478 -16.634 -24.754 1.00 10.63 187 ASP A CA 1
ATOM 1384 C C . ASP A 1 187 ? 16.217 -15.783 -24.725 1.00 15.30 187 ASP A C 1
ATOM 1385 O O . ASP A 1 187 ? 15.112 -16.333 -24.799 1.00 12.60 187 ASP A O 1
ATOM 1390 N N . ARG A 1 188 ? 16.350 -14.467 -24.596 1.00 11.87 188 ARG A N 1
ATOM 1391 C CA . ARG A 1 188 ? 15.207 -13.564 -24.660 1.00 11.45 188 ARG A CA 1
ATOM 1392 C C . ARG A 1 188 ? 15.641 -12.289 -25.350 1.00 10.93 188 ARG A C 1
ATOM 1393 O O . ARG A 1 188 ? 16.822 -11.937 -25.309 1.00 10.94 188 ARG A O 1
ATOM 1401 N N . MET A 1 189 ? 14.704 -11.612 -26.023 1.00 12.54 189 MET A N 1
ATOM 1402 C CA . MET A 1 189 ? 15.085 -10.318 -26.569 1.00 10.75 189 MET A CA 1
ATOM 1403 C C . MET A 1 189 ? 13.921 -9.362 -26.371 1.00 11.87 189 MET A C 1
ATOM 1404 O O . MET A 1 189 ? 12.775 -9.729 -26.622 1.00 13.54 189 MET A O 1
ATOM 1409 N N . LEU A 1 190 ? 14.210 -8.176 -25.876 1.00 11.93 190 LEU A N 1
ATOM 1410 C CA . LEU A 1 190 ? 13.247 -7.086 -25.886 1.00 12.85 190 LEU A CA 1
ATOM 1411 C C . LEU A 1 190 ? 13.234 -6.472 -27.274 1.00 9.90 190 LEU A C 1
ATOM 1412 O O . LEU A 1 190 ? 14.284 -6.088 -27.777 1.00 15.42 190 LEU A O 1
ATOM 1417 N N . VAL A 1 191 ? 12.062 -6.336 -27.876 1.00 12.09 191 VAL A N 1
ATOM 1418 C CA . VAL A 1 191 ? 11.941 -5.762 -29.212 1.00 11.21 191 VAL A CA 1
ATOM 1419 C C . VAL A 1 191 ? 11.098 -4.505 -29.089 1.00 9.63 191 VAL A C 1
ATOM 1420 O O . VAL A 1 191 ? 10.049 -4.538 -28.441 1.00 11.12 191 VAL A O 1
ATOM 1424 N N . VAL A 1 192 ? 11.546 -3.399 -29.692 1.00 9.65 192 VAL A N 1
ATOM 1425 C CA . VAL A 1 192 ? 10.764 -2.163 -29.625 1.00 9.48 192 VAL A CA 1
ATOM 1426 C C . VAL A 1 192 ? 10.960 -1.377 -30.918 1.00 12.68 192 VAL A C 1
ATOM 1427 O O . VAL A 1 192 ? 12.091 -1.179 -31.370 1.00 13.77 192 VAL A O 1
ATOM 1431 N N . GLY A 1 193 ? 9.865 -0.921 -31.511 1.00 10.40 193 GLY A N 1
ATOM 1432 C CA . GLY A 1 193 ? 9.915 0.034 -32.616 1.00 12.75 193 GLY A CA 1
ATOM 1433 C C . GLY A 1 193 ? 9.299 1.335 -32.135 1.00 13.11 193 GLY A C 1
ATOM 1434 O O . GLY A 1 193 ? 8.257 1.323 -31.470 1.00 10.93 193 GLY A O 1
ATOM 1435 N N . ALA A 1 194 ? 9.945 2.454 -32.457 1.00 9.57 194 ALA A N 1
ATOM 1436 C CA . ALA A 1 194 ? 9.518 3.712 -31.860 1.00 11.17 194 ALA A CA 1
ATOM 1437 C C . ALA A 1 194 ? 9.831 4.841 -32.816 1.00 13.29 194 ALA A C 1
ATOM 1438 O O . ALA A 1 194 ? 10.922 4.877 -33.394 1.00 11.99 194 ALA A O 1
ATOM 1440 N N . GLU A 1 195 ? 8.878 5.763 -32.972 1.00 9.86 195 GLU A N 1
ATOM 1441 C CA . GLU A 1 195 ? 9.060 6.852 -33.916 1.00 10.09 195 GLU A CA 1
ATOM 1442 C C . GLU A 1 195 ? 8.286 8.071 -33.453 1.00 10.46 195 GLU A C 1
ATOM 1443 O O . GLU A 1 195 ? 7.137 7.959 -33.023 1.00 10.97 195 GLU A O 1
ATOM 1449 N N . SER A 1 196 ? 8.912 9.239 -33.572 1.00 8.97 196 SER A N 1
ATOM 1450 C CA . SER A 1 196 ? 8.211 10.487 -33.282 1.00 10.43 196 SER A CA 1
ATOM 1451 C C . SER A 1 196 ? 8.911 11.554 -34.119 1.00 15.17 196 SER A C 1
ATOM 1452 O O . SER A 1 196 ? 9.993 12.027 -33.751 1.00 12.86 196 SER A O 1
ATOM 1455 N N . THR A 1 197 ? 8.320 11.869 -35.261 1.00 12.68 197 THR A N 1
ATOM 1456 C CA . THR A 1 197 ? 8.935 12.747 -36.248 1.00 12.08 197 THR A CA 1
ATOM 1457 C C . THR A 1 197 ? 7.971 13.843 -36.674 1.00 11.48 197 THR A C 1
ATOM 1458 O O . THR A 1 197 ? 8.071 14.352 -37.797 1.00 11.77 197 THR A O 1
ATOM 1462 N N . ILE A 1 198 ? 7.024 14.200 -35.804 1.00 11.71 198 ILE A N 1
ATOM 1463 C CA . ILE A 1 198 ? 6.019 15.228 -36.122 1.00 10.28 198 ILE A CA 1
ATOM 1464 C C . ILE A 1 198 ? 6.645 16.570 -35.746 1.00 12.04 198 ILE A C 1
ATOM 1465 O O . ILE A 1 198 ? 6.462 17.091 -34.636 1.00 13.39 198 ILE A O 1
ATOM 1470 N N . CYS A 1 199 ? 7.390 17.122 -36.696 1.00 13.47 199 CYS A N 1
ATOM 1471 C CA . CYS A 1 199 ? 8.143 18.360 -36.560 1.00 13.71 199 CYS A CA 1
ATOM 1472 C C . CYS A 1 199 ? 8.177 19.005 -37.934 1.00 14.46 199 CYS A C 1
ATOM 1473 O O . CYS A 1 199 ? 7.843 18.361 -38.934 1.00 14.69 199 CYS A O 1
ATOM 1476 N N . PRO A 1 200 ? 8.558 20.291 -38.023 1.00 14.47 200 PRO A N 1
ATOM 1477 C CA . PRO A 1 200 ? 8.516 20.960 -39.336 1.00 14.58 200 PRO A CA 1
ATOM 1478 C C . PRO A 1 200 ? 9.279 20.224 -40.444 1.00 15.90 200 PRO A C 1
ATOM 1479 O O . PRO A 1 200 ? 8.753 20.078 -41.558 1.00 18.61 200 PRO A O 1
ATOM 1483 N N . VAL A 1 201 ? 10.507 19.761 -40.187 1.00 18.37 201 VAL A N 1
ATOM 1484 C CA . VAL A 1 201 ? 11.260 19.191 -41.304 1.00 14.51 201 VAL A CA 1
ATOM 1485 C C . VAL A 1 201 ? 10.717 17.793 -41.615 1.00 16.74 201 VAL A C 1
ATOM 1486 O O . VAL A 1 201 ? 10.794 17.334 -42.762 1.00 19.21 201 VAL A O 1
ATOM 1490 N N . GLY A 1 202 ? 10.118 17.118 -40.628 1.00 12.23 202 GLY A N 1
ATOM 1491 C CA . GLY A 1 202 ? 9.503 15.823 -40.896 1.00 10.22 202 GLY A CA 1
ATOM 1492 C C . GLY A 1 202 ? 8.258 15.926 -41.761 1.00 13.77 202 GLY A C 1
ATOM 1493 O O . GLY A 1 202 ? 8.159 15.279 -42.815 1.00 17.68 202 GLY A O 1
ATOM 1494 N N . ILE A 1 203 ? 7.289 16.744 -41.331 1.00 14.00 203 ILE A N 1
ATOM 1495 C CA . ILE A 1 203 ? 6.073 16.949 -42.116 1.00 15.37 203 ILE A CA 1
ATOM 1496 C C . ILE A 1 203 ? 6.409 17.584 -43.457 1.00 16.16 203 ILE A C 1
ATOM 1497 O O . ILE A 1 203 ? 5.894 17.173 -44.497 1.00 15.89 203 ILE A O 1
ATOM 1502 N N . GLY A 1 204 ? 7.263 18.615 -43.452 1.00 16.26 204 GLY A N 1
ATOM 1503 C CA . GLY A 1 204 ? 7.627 19.252 -44.708 1.00 15.92 204 GLY A CA 1
ATOM 1504 C C . GLY A 1 204 ? 8.323 18.292 -45.652 1.00 17.59 204 GLY A C 1
ATOM 1505 O O . GLY A 1 204 ? 8.100 18.322 -46.864 1.00 17.24 204 GLY A O 1
ATOM 1506 N N . GLY A 1 205 ? 9.144 17.398 -45.103 1.00 17.91 205 GLY A N 1
ATOM 1507 C CA . GLY A 1 205 ? 9.926 16.520 -45.952 1.00 15.46 205 GLY A CA 1
ATOM 1508 C C . GLY A 1 205 ? 9.065 15.485 -46.644 1.00 17.77 205 GLY A C 1
ATOM 1509 O O . GLY A 1 205 ? 9.205 15.242 -47.842 1.00 19.74 205 GLY A O 1
ATOM 1510 N N . PHE A 1 206 ? 8.155 14.865 -45.899 1.00 15.20 206 PHE A N 1
ATOM 1511 C CA . PHE A 1 206 ? 7.267 13.897 -46.528 1.00 14.86 206 PHE A CA 1
ATOM 1512 C C . PHE A 1 206 ? 6.209 14.575 -47.387 1.00 16.58 206 PHE A C 1
ATOM 1513 O O . PHE A 1 206 ? 5.717 13.973 -48.349 1.00 20.06 206 PHE A O 1
ATOM 1521 N N . ALA A 1 207 ? 5.872 15.837 -47.096 1.00 15.43 207 ALA A N 1
ATOM 1522 C CA . ALA A 1 207 ? 4.931 16.530 -47.971 1.00 15.19 207 ALA A CA 1
ATOM 1523 C C . ALA A 1 207 ? 5.588 16.889 -49.297 1.00 22.05 207 ALA A C 1
ATOM 1524 O O . ALA A 1 207 ? 4.940 16.848 -50.346 1.00 20.59 207 ALA A O 1
ATOM 1526 N N . SER A 1 208 ? 6.879 17.234 -49.277 1.00 22.03 208 SER A N 1
ATOM 1527 C CA . SER A 1 208 ? 7.522 17.650 -50.520 1.00 22.57 208 SER A CA 1
ATOM 1528 C C . SER A 1 208 ? 7.794 16.476 -51.457 1.00 29.50 208 SER A C 1
ATOM 1529 O O . SER A 1 208 ? 7.950 16.688 -52.663 1.00 28.12 208 SER A O 1
ATOM 1532 N N . ILE A 1 209 ? 7.843 15.246 -50.948 1.00 23.38 209 ILE A N 1
ATOM 1533 C CA . ILE A 1 209 ? 7.919 14.088 -51.833 1.00 28.45 209 ILE A CA 1
ATOM 1534 C C . ILE A 1 209 ? 6.512 13.597 -52.137 1.00 27.45 209 ILE A C 1
ATOM 1535 O O . ILE A 1 209 ? 6.340 12.509 -52.697 1.00 27.10 209 ILE A O 1
ATOM 1540 N N . LYS A 1 210 ? 5.502 14.392 -51.763 1.00 20.38 210 LYS A N 1
ATOM 1541 C CA . LYS A 1 210 ? 4.090 14.124 -52.086 1.00 26.02 210 LYS A CA 1
ATOM 1542 C C . LYS A 1 210 ? 3.555 12.837 -51.455 1.00 26.13 210 LYS A C 1
ATOM 1543 O O . LYS A 1 210 ? 2.656 12.194 -52.002 1.00 27.44 210 LYS A O 1
ATOM 1549 N N . ALA A 1 211 ? 4.064 12.455 -50.291 1.00 20.35 211 ALA A N 1
ATOM 1550 C CA . ALA A 1 211 ? 3.666 11.189 -49.692 1.00 17.25 211 ALA A CA 1
ATOM 1551 C C . ALA A 1 211 ? 2.512 11.323 -48.701 1.00 21.42 211 ALA A C 1
ATOM 1552 O O . ALA A 1 211 ? 1.954 10.299 -48.277 1.00 15.79 211 ALA A O 1
ATOM 1554 N N . LEU A 1 212 ? 2.121 12.543 -48.332 1.00 16.43 212 LEU A N 1
ATOM 1555 C CA . LEU A 1 212 ? 1.171 12.755 -47.245 1.00 16.70 212 LEU A CA 1
ATOM 1556 C C . LEU A 1 212 ? -0.183 13.232 -47.746 1.00 17.77 212 LEU A C 1
ATOM 1557 O O . LEU A 1 212 ? -0.263 14.071 -48.646 1.00 18.60 212 LEU A O 1
ATOM 1562 N N . SER A 1 213 ? -1.244 12.741 -47.104 1.00 14.69 213 SER A N 1
ATOM 1563 C CA . SER A 1 213 ? -2.578 13.265 -47.358 1.00 16.78 213 SER A CA 1
ATOM 1564 C C . SER A 1 213 ? -2.644 14.743 -47.001 1.00 23.95 213 SER A C 1
ATOM 1565 O O . SER A 1 213 ? -2.186 15.159 -45.934 1.00 15.23 213 SER A O 1
ATOM 1568 N N . THR A 1 214 ? -3.256 15.532 -47.886 1.00 20.69 214 THR A N 1
ATOM 1569 C CA . THR A 1 214 ? -3.512 16.943 -47.629 1.00 19.11 214 THR A CA 1
ATOM 1570 C C . THR A 1 214 ? -4.972 17.208 -47.259 1.00 21.10 214 THR A C 1
ATOM 1571 O O . THR A 1 214 ? -5.440 18.348 -47.382 1.00 22.65 214 THR A O 1
ATOM 1575 N N . ARG A 1 215 ? -5.700 16.176 -46.821 1.00 20.02 215 ARG A N 1
ATOM 1576 C CA . ARG A 1 215 ? -7.103 16.299 -46.418 1.00 20.64 215 ARG A CA 1
ATOM 1577 C C . ARG A 1 215 ? -7.179 16.887 -45.010 1.00 22.27 215 ARG A C 1
ATOM 1578 O O . ARG A 1 215 ? -7.567 16.236 -44.034 1.00 20.85 215 ARG A O 1
ATOM 1586 N N . ASN A 1 216 ? -6.804 18.163 -44.923 1.00 20.03 216 ASN A N 1
ATOM 1587 C CA . ASN A 1 216 ? -6.677 18.815 -43.628 1.00 23.11 216 ASN A CA 1
ATOM 1588 C C . ASN A 1 216 ? -8.008 19.158 -42.978 1.00 27.57 216 ASN A C 1
ATOM 1589 O O . ASN A 1 216 ? -8.031 19.373 -41.766 1.00 23.62 216 ASN A O 1
ATOM 1594 N N . ASP A 1 217 ? -9.109 19.211 -43.735 1.00 25.06 217 ASP A N 1
ATOM 1595 C CA . ASP A 1 217 ? -10.360 19.705 -43.162 1.00 25.26 217 ASP A CA 1
ATOM 1596 C C . ASP A 1 217 ? -10.997 18.696 -42.209 1.00 31.90 217 ASP A C 1
ATOM 1597 O O . ASP A 1 217 ? -11.620 19.101 -41.219 1.00 28.12 217 ASP A O 1
ATOM 1602 N N . GLU A 1 218 ? -10.853 17.391 -42.474 1.00 24.00 218 GLU A N 1
ATOM 1603 C CA . GLU A 1 218 ? -11.410 16.344 -41.611 1.00 29.07 218 GLU A CA 1
ATOM 1604 C C . GLU A 1 218 ? -10.298 15.372 -41.233 1.00 20.46 218 GLU A C 1
ATOM 1605 O O . GLU A 1 218 ? -10.096 14.356 -41.910 1.00 21.82 218 GLU A O 1
ATOM 1611 N N . PRO A 1 219 ? -9.559 15.648 -40.156 1.00 17.66 219 PRO A N 1
ATOM 1612 C CA . PRO A 1 219 ? -8.413 14.782 -39.819 1.00 17.39 219 PRO A CA 1
ATOM 1613 C C . PRO A 1 219 ? -8.781 13.317 -39.662 1.00 20.38 219 PRO A C 1
ATOM 1614 O O . PRO A 1 219 ? -8.004 12.443 -40.061 1.00 20.06 219 PRO A O 1
ATOM 1618 N N . LYS A 1 220 ? -9.944 13.024 -39.076 1.00 21.65 220 LYS A N 1
ATOM 1619 C CA . LYS A 1 220 ? -10.327 11.648 -38.786 1.00 19.97 220 LYS A CA 1
ATOM 1620 C C . LYS A 1 220 ? -10.726 10.885 -40.040 1.00 21.56 220 LYS A C 1
ATOM 1621 O O . LYS A 1 220 ? -10.908 9.663 -39.971 1.00 23.55 220 LYS A O 1
ATOM 1627 N N . LYS A 1 221 ? -10.860 11.571 -41.178 1.00 17.79 221 LYS A N 1
ATOM 1628 C CA . LYS A 1 221 ? -11.209 10.949 -42.450 1.00 19.62 221 LYS A CA 1
ATOM 1629 C C . LYS A 1 221 ? -10.034 10.876 -43.414 1.00 20.66 221 LYS A C 1
ATOM 1630 O O . LYS A 1 221 ? -10.199 10.384 -44.536 1.00 18.13 221 LYS A O 1
ATOM 1636 N N . ALA A 1 222 ? -8.851 11.358 -43.013 1.00 17.18 222 ALA A N 1
ATOM 1637 C CA . ALA A 1 222 ? -7.755 11.523 -43.965 1.00 15.60 222 ALA A CA 1
ATOM 1638 C C . ALA A 1 222 ? -7.060 10.205 -44.293 1.00 20.78 222 ALA A C 1
ATOM 1639 O O . ALA A 1 222 ? -6.653 9.987 -45.440 1.00 18.86 222 ALA A O 1
ATOM 1641 N N . SER A 1 223 ? -6.881 9.338 -43.294 1.00 17.37 223 SER A N 1
ATOM 1642 C CA . SER A 1 223 ? -6.199 8.055 -43.465 1.00 18.70 223 SER A CA 1
ATOM 1643 C C . SER A 1 223 ? -7.235 6.971 -43.743 1.00 12.86 223 SER A C 1
ATOM 1644 O O . SER A 1 223 ? -8.051 6.656 -42.875 1.00 19.31 223 SER A O 1
ATOM 1647 N N . ARG A 1 224 ? -7.177 6.374 -44.936 1.00 15.51 224 ARG A N 1
ATOM 1648 C CA . ARG A 1 224 ? -8.258 5.515 -45.428 1.00 17.07 224 ARG A CA 1
ATOM 1649 C C . ARG A 1 224 ? -7.673 4.428 -46.322 1.00 19.77 224 ARG A C 1
ATOM 1650 O O . ARG A 1 224 ? -7.911 4.403 -47.534 1.00 17.53 224 ARG A O 1
ATOM 1658 N N . PRO A 1 225 ? -6.902 3.494 -45.747 1.00 15.18 225 PRO A N 1
ATOM 1659 C CA . PRO A 1 225 ? -6.237 2.483 -46.577 1.00 16.16 225 PRO A CA 1
ATOM 1660 C C . PRO A 1 225 ? -7.218 1.754 -47.493 1.00 14.65 225 PRO A C 1
ATOM 1661 O O . PRO A 1 225 ? -8.327 1.398 -47.085 1.00 17.61 225 PRO A O 1
ATOM 1665 N N . PHE A 1 226 ? -6.804 1.559 -48.748 1.00 17.82 226 PHE A N 1
ATOM 1666 C CA . PHE A 1 226 ? -7.534 0.801 -49.767 1.00 15.99 226 PHE A CA 1
ATOM 1667 C C . PHE A 1 226 ? -8.817 1.482 -50.228 1.00 22.79 226 PHE A C 1
ATOM 1668 O O . PHE A 1 226 ? -9.501 0.952 -51.121 1.00 22.75 226 PHE A O 1
ATOM 1676 N N . ASP A 1 227 ? -9.183 2.619 -49.653 1.00 20.40 227 ASP A N 1
ATOM 1677 C CA . ASP A 1 227 ? -10.353 3.336 -50.140 1.00 24.00 227 ASP A CA 1
ATOM 1678 C C . ASP A 1 227 ? -10.044 4.023 -51.466 1.00 23.74 227 ASP A C 1
ATOM 1679 O O . ASP A 1 227 ? -8.904 4.399 -51.748 1.00 22.13 227 ASP A O 1
ATOM 1684 N N . LYS A 1 228 ? -11.079 4.189 -52.296 1.00 25.34 228 LYS A N 1
ATOM 1685 C CA . LYS A 1 228 ? -10.843 4.773 -53.614 1.00 24.46 228 LYS A CA 1
ATOM 1686 C C . LYS A 1 228 ? -10.299 6.199 -53.525 1.00 23.64 228 LYS A C 1
ATOM 1687 O O . LYS A 1 228 ? -9.529 6.618 -54.400 1.00 25.84 228 LYS A O 1
ATOM 1693 N N . ASP A 1 229 ? -10.674 6.958 -52.493 1.00 23.32 229 ASP A N 1
ATOM 1694 C CA . ASP A 1 229 ? -10.263 8.358 -52.373 1.00 23.10 229 ASP A CA 1
ATOM 1695 C C . ASP A 1 229 ? -9.025 8.557 -51.498 1.00 26.97 229 ASP A C 1
ATOM 1696 O O . ASP A 1 229 ? -8.776 9.684 -51.048 1.00 22.40 229 ASP A O 1
ATOM 1701 N N . ARG A 1 230 ? -8.252 7.505 -51.239 1.00 23.57 230 ARG A N 1
ATOM 1702 C CA . ARG A 1 230 ? -7.009 7.673 -50.491 1.00 19.29 230 ARG A CA 1
ATOM 1703 C C . ARG A 1 230 ? -6.065 8.593 -51.252 1.00 23.98 230 ARG A C 1
ATOM 1704 O O . ARG A 1 230 ? -6.009 8.568 -52.486 1.00 23.07 230 ARG A O 1
ATOM 1712 N N . ASN A 1 231 ? -5.323 9.436 -50.514 1.00 20.84 231 ASN A N 1
ATOM 1713 C CA . ASN A 1 231 ? -4.443 10.380 -51.199 1.00 18.80 231 ASN A CA 1
ATOM 1714 C C . ASN A 1 231 ? -3.160 10.655 -50.425 1.00 22.18 231 ASN A C 1
ATOM 1715 O O . ASN A 1 231 ? -2.613 11.762 -50.503 1.00 21.46 231 ASN A O 1
ATOM 1720 N N . GLY A 1 232 ? -2.642 9.661 -49.706 1.00 20.37 232 GLY A N 1
ATOM 1721 C CA . GLY A 1 232 ? -1.383 9.851 -49.010 1.00 18.95 232 GLY A CA 1
ATOM 1722 C C . GLY A 1 232 ? -1.472 9.389 -47.572 1.00 17.36 232 GLY A C 1
ATOM 1723 O O . GLY A 1 232 ? -2.569 9.304 -47.010 1.00 17.18 232 GLY A O 1
ATOM 1724 N N . PHE A 1 233 ? -0.335 9.090 -46.954 1.00 13.97 233 PHE A N 1
ATOM 1725 C CA . PHE A 1 233 ? -0.413 8.616 -45.581 1.00 14.76 233 PHE A CA 1
ATOM 1726 C C . PHE A 1 233 ? -0.472 9.784 -44.601 1.00 15.60 233 PHE A C 1
ATOM 1727 O O . PHE A 1 233 ? -0.300 10.958 -44.958 1.00 15.79 233 PHE A O 1
ATOM 1735 N N . VAL A 1 234 ? -0.794 9.458 -43.355 1.00 14.23 234 VAL A N 1
ATOM 1736 C CA . VAL A 1 234 ? -0.839 10.443 -42.287 1.00 13.98 234 VAL A CA 1
ATOM 1737 C C . VAL A 1 234 ? 0.194 10.020 -41.260 1.00 15.72 234 VAL A C 1
ATOM 1738 O O . VAL A 1 234 ? 0.123 8.901 -40.739 1.00 16.09 234 VAL A O 1
ATOM 1742 N N . MET A 1 235 ? 1.179 10.887 -41.014 1.00 12.62 235 MET A N 1
ATOM 1743 C CA . MET A 1 235 ? 2.211 10.581 -40.026 1.00 13.17 235 MET A CA 1
ATOM 1744 C C . MET A 1 235 ? 1.643 10.426 -38.625 1.00 12.62 235 MET A C 1
ATOM 1745 O O . MET A 1 235 ? 0.944 11.311 -38.124 1.00 15.06 235 MET A O 1
ATOM 1750 N N . GLY A 1 236 ? 2.011 9.329 -37.966 1.00 12.52 236 GLY A N 1
ATOM 1751 C CA . GLY A 1 236 ? 1.701 9.154 -36.563 1.00 12.30 236 GLY A CA 1
ATOM 1752 C C . GLY A 1 236 ? 2.959 8.901 -35.761 1.00 10.34 236 GLY A C 1
ATOM 1753 O O . GLY A 1 236 ? 4.003 8.577 -36.337 1.00 12.83 236 GLY A O 1
ATOM 1754 N N . GLU A 1 237 ? 2.880 9.055 -34.437 1.00 12.09 237 GLU A N 1
ATOM 1755 C CA . GLU A 1 237 ? 3.958 8.704 -33.534 1.00 10.44 237 GLU A CA 1
ATOM 1756 C C . GLU A 1 237 ? 3.497 7.590 -32.603 1.00 10.08 237 GLU A C 1
ATOM 1757 O O . GLU A 1 237 ? 2.297 7.361 -32.414 1.00 12.83 237 GLU A O 1
ATOM 1763 N N . GLY A 1 238 ? 4.456 6.870 -32.046 1.00 11.51 238 GLY A N 1
ATOM 1764 C CA . GLY A 1 238 ? 4.120 5.817 -31.111 1.00 10.89 238 GLY A CA 1
ATOM 1765 C C . GLY A 1 238 ? 5.271 4.846 -30.959 1.00 12.21 238 GLY A C 1
ATOM 1766 O O . GLY A 1 238 ? 6.331 4.994 -31.571 1.00 9.18 238 GLY A O 1
ATOM 1767 N N . ALA A 1 239 ? 5.033 3.837 -30.123 1.00 12.73 239 ALA A N 1
ATOM 1768 C CA . ALA A 1 239 ? 6.002 2.767 -29.947 1.00 10.98 239 ALA A CA 1
ATOM 1769 C C . ALA A 1 239 ? 5.273 1.487 -29.587 1.00 14.31 239 ALA A C 1
ATOM 1770 O O . ALA A 1 239 ? 4.300 1.512 -28.822 1.00 12.60 239 ALA A O 1
ATOM 1772 N N . GLY A 1 240 ? 5.767 0.371 -30.119 1.00 12.01 240 GLY A N 1
ATOM 1773 C CA . GLY A 1 240 ? 5.277 -0.945 -29.75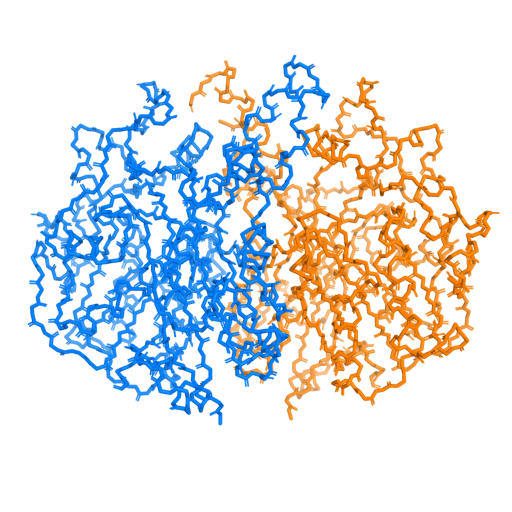0 1.00 10.77 240 GLY A CA 1
ATOM 1774 C C . GLY A 1 240 ? 6.448 -1.788 -29.277 1.00 13.97 240 GLY A C 1
ATOM 1775 O O . GLY A 1 240 ? 7.568 -1.636 -29.756 1.00 8.68 240 GLY A O 1
ATOM 1776 N N . ALA A 1 241 ? 6.182 -2.674 -28.326 1.00 11.15 241 ALA A N 1
ATOM 1777 C CA . ALA A 1 241 ? 7.239 -3.484 -27.740 1.00 9.52 241 ALA A CA 1
ATOM 1778 C C . ALA A 1 241 ? 6.731 -4.897 -27.517 1.00 12.32 241 ALA A C 1
ATOM 1779 O O . ALA A 1 241 ? 5.546 -5.111 -27.241 1.00 13.13 241 ALA A O 1
ATOM 1781 N N . LEU A 1 242 ? 7.646 -5.861 -27.651 1.00 12.73 242 LEU A N 1
ATOM 1782 C CA . LEU A 1 242 ? 7.367 -7.275 -27.444 1.00 11.05 242 LEU A CA 1
ATOM 1783 C C . LEU A 1 242 ? 8.554 -7.897 -26.727 1.00 13.24 242 LEU A C 1
ATOM 1784 O O . LEU A 1 242 ? 9.705 -7.543 -27.004 1.00 12.77 242 LEU A O 1
ATOM 1789 N N . VAL A 1 243 ? 8.283 -8.830 -25.819 1.00 10.77 243 VAL A N 1
ATOM 1790 C CA . VAL A 1 243 ? 9.329 -9.669 -25.244 1.00 9.80 243 VAL A CA 1
ATOM 1791 C C . VAL A 1 243 ? 9.288 -11.013 -25.957 1.00 13.39 243 VAL A C 1
ATOM 1792 O O . VAL A 1 243 ? 8.288 -11.738 -25.865 1.00 14.12 243 VAL A O 1
ATOM 1796 N N . LEU A 1 244 ? 10.376 -11.353 -26.653 1.00 11.26 244 LEU A N 1
ATOM 1797 C CA . LEU A 1 244 ? 10.518 -12.650 -27.303 1.00 14.21 244 LEU A CA 1
ATOM 1798 C C . LEU A 1 244 ? 11.381 -13.536 -26.422 1.00 14.97 244 LEU A C 1
ATOM 1799 O O . LEU A 1 244 ? 12.347 -13.065 -25.812 1.00 13.84 244 LEU A O 1
ATOM 1804 N N . GLU A 1 245 ? 11.034 -14.820 -26.355 1.00 16.40 245 GLU A N 1
ATOM 1805 C CA . GLU A 1 245 ? 11.674 -15.685 -25.377 1.00 11.28 245 GLU A CA 1
ATOM 1806 C C . GLU A 1 245 ? 11.726 -17.106 -25.910 1.00 14.84 245 GLU A C 1
ATOM 1807 O O . GLU A 1 245 ? 10.757 -17.587 -26.496 1.00 12.79 245 GLU A O 1
ATOM 1813 N N . GLU A 1 246 ? 12.870 -17.762 -25.726 1.00 13.62 246 GLU A N 1
ATOM 1814 C CA . GLU A 1 246 ? 12.968 -19.165 -26.104 1.00 13.83 246 GLU A CA 1
ATOM 1815 C C . GLU A 1 246 ? 11.923 -19.995 -25.359 1.00 11.34 246 GLU A C 1
ATOM 1816 O O . GLU A 1 246 ? 11.575 -19.715 -24.209 1.00 14.54 246 GLU A O 1
ATOM 1822 N N . TYR A 1 247 ? 11.421 -21.029 -26.053 1.00 13.66 247 TYR A N 1
ATOM 1823 C CA . TYR A 1 247 ? 10.221 -21.764 -25.634 1.00 13.95 247 TYR A CA 1
ATOM 1824 C C . TYR A 1 247 ? 10.393 -22.431 -24.262 1.00 16.04 247 TYR A C 1
ATOM 1825 O O . TYR A 1 247 ? 9.527 -22.313 -23.383 1.00 15.12 247 TYR A O 1
ATOM 1834 N N . GLU A 1 248 ? 11.478 -23.179 -24.072 1.00 18.35 248 GLU A N 1
ATOM 1835 C CA . GLU A 1 248 ? 11.682 -23.852 -22.788 1.00 19.32 248 GLU A CA 1
ATOM 1836 C C . GLU A 1 248 ? 11.814 -22.854 -21.649 1.00 19.14 248 GLU A C 1
ATOM 1837 O O . GLU A 1 248 ? 11.303 -23.088 -20.545 1.00 18.30 248 GLU A O 1
ATOM 1843 N N . SER A 1 249 ? 12.525 -21.751 -21.883 1.00 17.26 249 SER A N 1
ATOM 1844 C CA . SER A 1 249 ? 12.651 -20.739 -20.841 1.00 18.36 249 SER A CA 1
ATOM 1845 C C . SER A 1 249 ? 11.276 -20.240 -20.409 1.00 17.29 249 SER A C 1
ATOM 1846 O O . SER A 1 249 ? 11.001 -20.096 -19.208 1.00 21.89 249 SER A O 1
ATOM 1849 N N . ALA A 1 250 ? 10.384 -20.002 -21.373 1.00 14.67 250 ALA A N 1
ATOM 1850 C CA . ALA A 1 250 ? 9.061 -19.484 -21.030 1.00 13.72 250 ALA A CA 1
ATOM 1851 C C . ALA A 1 250 ? 8.245 -20.525 -20.262 1.00 17.16 250 ALA A C 1
ATOM 1852 O O . ALA A 1 250 ? 7.647 -20.215 -19.225 1.00 15.90 250 ALA A O 1
ATOM 1854 N N . LYS A 1 251 ? 8.199 -21.765 -20.757 1.00 13.32 251 LYS A N 1
ATOM 1855 C CA . LYS A 1 251 ? 7.365 -22.771 -20.089 1.00 16.91 251 LYS A CA 1
ATOM 1856 C C . LYS A 1 251 ? 7.887 -23.116 -18.702 1.00 15.98 251 LYS A C 1
ATOM 1857 O O . LYS A 1 251 ? 7.090 -23.268 -17.764 1.00 16.78 251 LYS A O 1
ATOM 1863 N N . LYS A 1 252 ? 9.212 -23.247 -18.543 1.00 15.98 252 LYS A N 1
ATOM 1864 C CA . LYS A 1 252 ? 9.740 -23.639 -17.232 1.00 19.00 252 LYS A CA 1
ATOM 1865 C C . LYS A 1 252 ? 9.454 -22.605 -16.156 1.00 25.46 252 LYS A C 1
ATOM 1866 O O . LYS A 1 252 ? 9.286 -22.967 -14.981 1.00 20.77 252 LYS A O 1
ATOM 1872 N N . ARG A 1 253 ? 9.405 -21.322 -16.513 1.00 20.15 253 ARG A N 1
ATOM 1873 C CA . ARG A 1 253 ? 9.112 -20.312 -15.503 1.00 19.52 253 ARG A CA 1
ATOM 1874 C C . ARG A 1 253 ? 7.625 -20.016 -15.391 1.00 19.74 253 ARG A C 1
ATOM 1875 O O . ARG A 1 253 ? 7.237 -19.148 -14.605 1.00 21.95 253 ARG A O 1
ATOM 1883 N N . GLY A 1 254 ? 6.785 -20.748 -16.123 1.00 15.95 254 GLY A N 1
ATOM 1884 C CA . GLY A 1 254 ? 5.351 -20.560 -16.046 1.00 17.74 254 GLY A CA 1
ATOM 1885 C C . GLY A 1 254 ? 4.875 -19.233 -16.592 1.00 22.03 254 GLY A C 1
ATOM 1886 O O . GLY A 1 254 ? 3.904 -18.675 -16.080 1.00 19.92 254 GLY A O 1
ATOM 1887 N N . ALA A 1 255 ? 5.541 -18.702 -17.616 1.00 16.99 255 ALA A N 1
ATOM 1888 C CA . ALA A 1 255 ? 5.126 -17.424 -18.188 1.00 19.59 255 ALA A CA 1
ATOM 1889 C C . ALA A 1 255 ? 3.930 -17.641 -19.101 1.00 16.57 255 ALA A C 1
ATOM 1890 O O . ALA A 1 255 ? 3.894 -18.607 -19.864 1.00 14.92 255 ALA A O 1
ATOM 1892 N N . LYS A 1 256 ? 2.937 -16.758 -19.011 1.00 15.70 256 LYS A N 1
ATOM 1893 C CA . LYS A 1 256 ? 1.829 -16.817 -19.959 1.00 18.48 256 LYS A CA 1
ATOM 1894 C C . LYS A 1 256 ? 2.333 -16.444 -21.345 1.00 18.51 256 LYS A C 1
ATOM 1895 O O . LYS A 1 256 ? 3.002 -15.424 -21.505 1.00 16.61 256 LYS A O 1
ATOM 1901 N N . ILE A 1 257 ? 2.021 -17.272 -22.343 1.00 13.57 257 ILE A N 1
ATOM 1902 C CA . ILE A 1 257 ? 2.504 -17.095 -23.713 1.00 13.57 257 ILE A CA 1
ATOM 1903 C C . ILE A 1 257 ? 1.371 -16.535 -24.563 1.00 15.52 257 ILE A C 1
ATOM 1904 O O . ILE A 1 257 ? 0.255 -17.076 -24.553 1.00 13.35 257 ILE A O 1
ATOM 1909 N N . TYR A 1 258 ? 1.646 -15.447 -25.300 1.00 12.02 258 TYR A N 1
ATOM 1910 C CA . TYR A 1 258 ? 0.625 -14.827 -26.130 1.00 13.27 258 TYR A CA 1
ATOM 1911 C C . TYR A 1 258 ? 0.635 -15.334 -27.559 1.00 16.17 258 TYR A C 1
ATOM 1912 O O . TYR A 1 258 ? -0.407 -15.288 -28.229 1.00 16.86 258 TYR A O 1
ATOM 1921 N N . ALA A 1 259 ? 1.766 -15.829 -28.037 1.00 12.95 259 ALA A N 1
ATOM 1922 C CA . ALA A 1 259 ? 1.859 -16.316 -29.402 1.00 12.79 259 ALA A CA 1
ATOM 1923 C C . ALA A 1 259 ? 3.223 -16.962 -29.549 1.00 14.81 259 ALA A C 1
ATOM 1924 O O . ALA A 1 259 ? 4.108 -16.790 -28.708 1.00 12.61 259 ALA A O 1
ATOM 1926 N N . GLU A 1 260 ? 3.375 -17.714 -30.630 1.00 12.49 260 GLU A N 1
ATOM 1927 C CA . GLU A 1 260 ? 4.645 -18.319 -30.996 1.00 11.52 260 GLU A CA 1
ATOM 1928 C C . GLU A 1 260 ? 5.073 -17.770 -32.340 1.00 11.74 260 GLU A C 1
ATOM 1929 O O . GLU A 1 260 ? 4.264 -17.721 -33.279 1.00 14.54 260 GLU A O 1
ATOM 1935 N N . PHE A 1 261 ? 6.330 -17.342 -32.430 1.00 11.71 261 PHE A N 1
ATOM 1936 C CA . PHE A 1 261 ? 6.878 -16.982 -33.727 1.00 11.69 261 PHE A CA 1
ATOM 1937 C C . PHE A 1 261 ? 6.779 -18.163 -34.682 1.00 14.56 261 PHE A C 1
ATOM 1938 O O . PHE A 1 261 ? 7.214 -19.272 -34.351 1.00 14.99 261 PHE A O 1
ATOM 1946 N N . ALA A 1 262 ? 6.265 -17.914 -35.891 1.00 16.09 262 ALA A N 1
ATOM 1947 C CA . ALA A 1 262 ? 6.094 -18.988 -36.869 1.00 14.10 262 ALA A CA 1
ATOM 1948 C C . ALA A 1 262 ? 6.903 -18.809 -38.148 1.00 16.26 262 ALA A C 1
ATOM 1949 O O . ALA A 1 262 ? 7.526 -19.772 -38.616 1.00 13.45 262 ALA A O 1
ATOM 1951 N N . GLY A 1 263 ? 6.935 -17.615 -38.737 1.00 14.32 263 GLY A N 1
ATOM 1952 C CA . GLY A 1 263 ? 7.742 -17.423 -39.932 1.00 11.91 263 GLY A CA 1
ATOM 1953 C C . GLY A 1 263 ? 8.051 -15.961 -40.182 1.00 19.00 263 GLY A C 1
ATOM 1954 O O . GLY A 1 263 ? 7.422 -15.068 -39.607 1.00 14.62 263 GLY A O 1
ATOM 1955 N N . TYR A 1 264 ? 9.056 -15.723 -41.030 1.00 14.53 264 TYR A N 1
ATOM 1956 C CA . TYR A 1 264 ? 9.356 -14.369 -41.482 1.00 12.46 264 TYR A CA 1
ATOM 1957 C C . TYR A 1 264 ? 9.875 -14.438 -42.911 1.00 14.65 264 TYR A C 1
ATOM 1958 O O . TYR A 1 264 ? 10.364 -15.472 -43.362 1.00 12.55 264 TYR A O 1
ATOM 1967 N N . GLY A 1 265 ? 9.784 -13.311 -43.603 1.00 14.35 265 GLY A N 1
ATOM 1968 C CA . GLY A 1 265 ? 10.382 -13.171 -44.920 1.00 17.57 265 GLY A CA 1
ATOM 1969 C C . GLY A 1 265 ? 10.927 -11.767 -45.090 1.00 15.85 265 GLY A C 1
ATOM 1970 O O . GLY A 1 265 ? 10.361 -10.797 -44.583 1.00 15.23 265 GLY A O 1
ATOM 1971 N N . GLU A 1 266 ? 12.033 -11.666 -45.825 1.00 15.63 266 GLU A N 1
ATOM 1972 C CA . GLU A 1 266 ? 12.717 -10.397 -46.046 1.00 13.44 266 GLU A CA 1
ATOM 1973 C C . GLU A 1 266 ? 13.104 -10.310 -47.515 1.00 15.76 266 GLU A C 1
ATOM 1974 O O . GLU A 1 266 ? 13.582 -11.295 -48.083 1.00 17.35 266 GLU A O 1
ATOM 1980 N N . SER A 1 267 ? 12.944 -9.130 -48.115 1.00 11.74 267 SER A N 1
ATOM 1981 C CA . SER A 1 267 ? 13.317 -8.971 -49.515 1.00 13.78 267 SER A CA 1
ATOM 1982 C C . SER A 1 267 ? 13.533 -7.497 -49.823 1.00 15.90 267 SER A C 1
ATOM 1983 O O . SER A 1 267 ? 13.190 -6.615 -49.032 1.00 12.69 267 SER A O 1
ATOM 1986 N N . GLY A 1 268 ? 14.112 -7.246 -50.986 1.00 15.51 268 GLY A N 1
ATOM 1987 C CA . GLY A 1 268 ? 14.214 -5.899 -51.530 1.00 15.40 268 GLY A CA 1
ATOM 1988 C C . GLY A 1 268 ? 13.605 -5.874 -52.920 1.00 23.48 268 GLY A C 1
ATOM 1989 O O . GLY A 1 268 ? 13.698 -6.859 -53.658 1.00 17.17 268 GLY A O 1
ATOM 1990 N N . ASP A 1 269 ? 12.954 -4.754 -53.260 1.00 18.11 269 ASP A N 1
ATOM 1991 C CA . ASP A 1 269 ? 12.391 -4.611 -54.603 1.00 19.08 269 ASP A CA 1
ATOM 1992 C C . ASP A 1 269 ? 13.480 -4.428 -55.646 1.00 20.98 269 ASP A C 1
ATOM 1993 O O . ASP A 1 269 ? 13.373 -4.943 -56.770 1.00 24.26 269 ASP A O 1
ATOM 1998 N N . ALA A 1 270 ? 14.513 -3.665 -55.303 1.00 16.76 270 ALA A N 1
ATOM 1999 C CA . ALA A 1 270 ? 15.553 -3.263 -56.240 1.00 19.75 270 ALA A CA 1
ATOM 2000 C C . ALA A 1 270 ? 14.927 -2.638 -57.485 1.00 26.37 270 ALA A C 1
ATOM 2001 O O . ALA A 1 270 ? 15.294 -2.943 -58.620 1.00 27.31 270 ALA A O 1
ATOM 2003 N N . ASN A 1 271 ? 13.955 -1.749 -57.254 1.00 25.76 271 ASN A N 1
ATOM 2004 C CA . ASN A 1 271 ? 13.223 -1.114 -58.346 1.00 30.07 271 ASN A CA 1
ATOM 2005 C C . ASN A 1 271 ? 13.317 0.405 -58.231 1.00 31.65 271 ASN A C 1
ATOM 2006 O O . ASN A 1 271 ? 13.946 1.036 -59.085 1.00 33.26 271 ASN A O 1
ATOM 2011 N N . HIS A 1 272 ? 12.736 1.016 -57.195 1.00 32.36 272 HIS A N 1
ATOM 2012 C CA . HIS A 1 272 ? 12.648 2.469 -57.087 1.00 34.13 272 HIS A CA 1
ATOM 2013 C C . HIS A 1 272 ? 12.872 2.871 -55.633 1.00 36.06 272 HIS A C 1
ATOM 2014 O O . HIS A 1 272 ? 12.521 2.128 -54.713 1.00 29.93 272 HIS A O 1
ATOM 2021 N N . ILE A 1 273 ? 13.475 4.047 -55.425 1.00 36.99 273 ILE A N 1
ATOM 2022 C CA . ILE A 1 273 ? 13.866 4.415 -54.064 1.00 40.85 273 ILE A CA 1
ATOM 2023 C C . ILE A 1 273 ? 12.668 4.802 -53.203 1.00 38.48 273 ILE A C 1
ATOM 2024 O O . ILE A 1 273 ? 12.739 4.684 -51.973 1.00 40.58 273 ILE A O 1
ATOM 2029 N N . THR A 1 274 ? 11.555 5.233 -53.801 1.00 39.05 274 THR A N 1
ATOM 2030 C CA . THR A 1 274 ? 10.396 5.602 -52.991 1.00 49.41 274 THR A CA 1
ATOM 2031 C C . THR A 1 274 ? 9.097 4.950 -53.463 1.00 50.00 274 THR A C 1
ATOM 2032 O O . THR A 1 274 ? 8.189 4.725 -52.652 1.00 53.67 274 THR A O 1
ATOM 2036 N N . ALA A 1 275 ? 8.990 4.642 -54.761 1.00 44.97 275 ALA A N 1
ATOM 2037 C CA . ALA A 1 275 ? 7.777 3.982 -55.238 1.00 47.37 275 ALA A CA 1
ATOM 2038 C C . ALA A 1 275 ? 7.886 2.468 -55.059 1.00 50.54 275 ALA A C 1
ATOM 2039 O O . ALA A 1 275 ? 8.931 1.883 -55.362 1.00 50.19 275 ALA A O 1
ATOM 2041 N N . PRO A 1 276 ? 6.841 1.804 -54.569 1.00 46.24 276 PRO A N 1
ATOM 2042 C CA . PRO A 1 276 ? 6.872 0.339 -54.502 1.00 39.11 276 PRO A CA 1
ATOM 2043 C C . PRO A 1 276 ? 6.838 -0.266 -55.898 1.00 43.04 276 PRO A C 1
ATOM 2044 O O . PRO A 1 276 ? 6.421 0.364 -56.873 1.00 37.99 276 PRO A O 1
ATOM 2048 N N . ALA A 1 277 ? 7.307 -1.517 -55.986 1.00 36.64 277 ALA A N 1
ATOM 2049 C CA . ALA A 1 277 ? 7.469 -2.152 -57.292 1.00 41.18 277 ALA A CA 1
ATOM 2050 C C . ALA A 1 277 ? 6.114 -2.573 -57.859 1.00 42.04 277 ALA A C 1
ATOM 2051 O O . ALA A 1 277 ? 5.256 -3.063 -57.113 1.00 36.68 277 ALA A O 1
ATOM 2053 N N . PRO A 1 278 ? 5.897 -2.385 -59.166 1.00 45.16 278 PRO A N 1
ATOM 2054 C CA . PRO A 1 278 ? 4.668 -2.886 -59.790 1.00 38.33 278 PRO A CA 1
ATOM 2055 C C . PRO A 1 278 ? 4.452 -4.362 -59.494 1.00 35.95 278 PRO A C 1
ATOM 2056 O O . PRO A 1 278 ? 5.395 -5.162 -59.465 1.00 38.85 278 PRO A O 1
ATOM 2060 N N . GLU A 1 279 ? 3.187 -4.702 -59.253 1.00 32.42 279 GLU A N 1
ATOM 2061 C CA . GLU A 1 279 ? 2.683 -6.007 -58.846 1.00 35.88 279 GLU A CA 1
ATOM 2062 C C . GLU A 1 279 ? 3.081 -6.342 -57.412 1.00 32.91 279 GLU A C 1
ATOM 2063 O O . GLU A 1 279 ? 2.727 -7.431 -56.921 1.00 29.37 279 GLU A O 1
ATOM 2069 N N . GLY A 1 280 ? 3.776 -5.447 -56.713 1.00 31.64 280 GLY A N 1
ATOM 2070 C CA . GLY A 1 280 ? 4.245 -5.765 -55.371 1.00 25.87 280 GLY A CA 1
ATOM 2071 C C . GLY A 1 280 ? 5.177 -6.958 -55.364 1.00 21.15 280 GLY A C 1
ATOM 2072 O O . GLY A 1 280 ? 5.105 -7.798 -54.458 1.00 18.47 280 GLY A O 1
ATOM 2073 N N . GLU A 1 281 ? 6.057 -7.043 -56.368 1.00 23.90 281 GLU A N 1
ATOM 2074 C CA . GLU A 1 281 ? 6.847 -8.247 -56.602 1.00 21.92 281 GLU A CA 1
ATOM 2075 C C . GLU A 1 281 ? 7.755 -8.570 -55.417 1.00 20.04 281 GLU A C 1
ATOM 2076 O O . GLU A 1 281 ? 7.914 -9.742 -55.053 1.00 21.69 281 GLU A O 1
ATOM 2082 N N . GLY A 1 282 ? 8.373 -7.552 -54.810 1.00 21.52 282 GLY A N 1
ATOM 2083 C CA . GLY A 1 282 ? 9.180 -7.799 -53.619 1.00 16.42 282 GLY A CA 1
ATOM 2084 C C . GLY A 1 282 ? 8.344 -8.175 -52.407 1.00 18.23 282 GLY A C 1
ATOM 2085 O O . GLY A 1 282 ? 8.712 -9.070 -51.634 1.00 14.41 282 GLY A O 1
ATOM 2086 N N . ALA A 1 283 ? 7.205 -7.497 -52.226 1.00 16.16 283 ALA A N 1
ATOM 2087 C CA . ALA A 1 283 ? 6.279 -7.856 -51.161 1.00 15.47 283 ALA A CA 1
ATOM 2088 C C . ALA A 1 283 ? 5.789 -9.292 -51.314 1.00 17.22 283 ALA A C 1
ATOM 2089 O O . ALA A 1 283 ? 5.680 -10.025 -50.329 1.00 18.30 283 ALA A O 1
ATOM 2091 N N . PHE A 1 284 ? 5.470 -9.697 -52.543 1.00 18.03 284 PHE A N 1
ATOM 2092 C CA . PHE A 1 284 ? 5.114 -11.086 -52.825 1.00 15.61 284 PHE A CA 1
ATOM 2093 C C . PHE A 1 284 ? 6.176 -12.060 -52.312 1.00 18.95 284 PHE A C 1
ATOM 2094 O O . PHE A 1 284 ? 5.857 -13.034 -51.620 1.00 16.73 284 PHE A O 1
ATOM 2102 N N . ARG A 1 285 ? 7.449 -11.823 -52.649 1.00 19.03 285 ARG A N 1
ATOM 2103 C CA . ARG A 1 285 ? 8.485 -12.766 -52.231 1.00 18.75 285 ARG A CA 1
ATOM 2104 C C . ARG A 1 285 ? 8.622 -12.815 -50.704 1.00 18.37 285 ARG A C 1
ATOM 2105 O O . ARG A 1 285 ? 8.765 -13.897 -50.122 1.00 20.24 285 ARG A O 1
ATOM 2113 N N . ALA A 1 286 ? 8.564 -11.661 -50.030 1.00 16.70 286 ALA A N 1
ATOM 2114 C CA . ALA A 1 286 ? 8.700 -11.670 -48.569 1.00 16.27 286 ALA A CA 1
ATOM 2115 C C . ALA A 1 286 ? 7.541 -12.410 -47.906 1.00 16.14 286 ALA A C 1
ATOM 2116 O O . ALA A 1 286 ? 7.733 -13.158 -46.940 1.00 17.27 286 ALA A O 1
ATOM 2118 N N . MET A 1 287 ? 6.331 -12.188 -48.414 1.00 12.92 287 MET A N 1
ATOM 2119 C CA . MET A 1 287 ? 5.118 -12.864 -47.969 1.00 15.76 287 MET A CA 1
ATOM 2120 C C . MET A 1 287 ? 5.241 -14.360 -48.204 1.00 19.65 287 MET A C 1
ATOM 2121 O O . MET A 1 287 ? 4.910 -15.180 -47.336 1.00 17.10 287 MET A O 1
ATOM 2126 N N . LYS A 1 288 ? 5.737 -14.730 -49.389 1.00 17.41 288 LYS A N 1
ATOM 2127 C CA . LYS A 1 288 ? 5.829 -16.135 -49.760 1.00 18.69 288 LYS A CA 1
ATOM 2128 C C . LYS A 1 288 ? 6.779 -16.886 -48.838 1.00 18.64 288 LYS A C 1
ATOM 2129 O O . LYS A 1 288 ? 6.470 -17.990 -48.374 1.00 21.01 288 LYS A O 1
ATOM 2135 N N . MET A 1 289 ? 7.939 -16.307 -48.543 1.00 16.36 289 MET A N 1
ATOM 2136 C CA . MET A 1 289 ? 8.865 -17.050 -47.696 1.00 20.25 289 MET A CA 1
ATOM 2137 C C . MET A 1 289 ? 8.417 -17.108 -46.245 1.00 14.74 289 MET A C 1
ATOM 2138 O O . MET A 1 289 ? 8.708 -18.101 -45.562 1.00 15.66 289 MET A O 1
ATOM 2143 N N . ALA A 1 290 ? 7.725 -16.073 -45.750 1.00 14.19 290 ALA A N 1
ATOM 2144 C CA . ALA A 1 290 ? 7.166 -16.156 -44.400 1.00 16.60 290 ALA A CA 1
ATOM 2145 C C . ALA A 1 290 ? 6.136 -17.270 -44.317 1.00 14.27 290 ALA A C 1
ATOM 2146 O O . ALA A 1 290 ? 6.155 -18.079 -43.383 1.00 14.53 290 ALA A O 1
ATOM 2148 N N . LEU A 1 291 ? 5.228 -17.329 -45.302 1.00 16.03 291 LEU A N 1
ATOM 2149 C CA . LEU A 1 291 ? 4.223 -18.393 -45.355 1.00 19.01 291 LEU A CA 1
ATOM 2150 C C . LEU A 1 291 ? 4.861 -19.779 -45.459 1.00 18.82 291 LEU A C 1
ATOM 2151 O O . LEU A 1 291 ? 4.403 -20.733 -44.814 1.00 17.54 291 LEU A O 1
ATOM 2156 N N . GLU A 1 292 ? 5.899 -19.922 -46.283 1.00 16.63 292 GLU A N 1
ATOM 2157 C CA . GLU A 1 292 ? 6.530 -21.240 -46.402 1.00 20.25 292 GLU A CA 1
ATOM 2158 C C . GLU A 1 292 ? 7.295 -21.621 -45.139 1.00 25.23 292 GLU A C 1
ATOM 2159 O O . GLU A 1 292 ? 7.379 -22.811 -44.815 1.00 21.57 292 GLU A O 1
ATOM 2165 N N . MET A 1 293 ? 7.866 -20.633 -44.437 1.00 16.45 293 MET A N 1
ATOM 2166 C CA . MET A 1 293 ? 8.489 -20.866 -43.133 1.00 16.73 293 MET A CA 1
ATOM 2167 C C . MET A 1 293 ? 7.482 -21.355 -42.102 1.00 17.70 293 MET A C 1
ATOM 2168 O O . MET A 1 293 ? 7.767 -22.272 -41.317 1.00 16.59 293 MET A O 1
ATOM 2173 N N . ALA A 1 294 ? 6.340 -20.671 -42.012 1.00 14.87 294 ALA A N 1
ATOM 2174 C CA . ALA A 1 294 ? 5.425 -20.865 -40.896 1.00 18.82 294 ALA A CA 1
ATOM 2175 C C . ALA A 1 294 ? 4.622 -22.155 -41.034 1.00 18.83 294 ALA A C 1
ATOM 2176 O O . ALA A 1 294 ? 4.360 -22.843 -40.033 1.00 18.65 294 ALA A O 1
ATOM 2178 N N . LYS A 1 295 ? 4.202 -22.471 -42.259 1.00 20.62 295 LYS A N 1
ATOM 2179 C CA . LYS A 1 295 ? 3.444 -23.690 -42.553 1.00 23.84 295 LYS A CA 1
ATOM 2180 C C . LYS A 1 295 ? 2.175 -23.763 -41.708 1.00 23.55 295 LYS A C 1
ATOM 2181 O O . LYS A 1 295 ? 1.829 -24.812 -41.163 1.00 25.63 295 LYS A O 1
ATOM 2187 N N . VAL A 1 296 ? 1.492 -22.629 -41.554 1.00 21.49 296 VAL A N 1
ATOM 2188 C CA . VAL A 1 296 ? 0.228 -22.582 -40.833 1.00 20.03 296 VAL A CA 1
ATOM 2189 C C . VAL A 1 296 ? -0.790 -21.874 -41.714 1.00 20.91 296 VAL A C 1
ATOM 2190 O O . VAL A 1 296 ? -0.450 -21.255 -42.720 1.00 25.82 296 VAL A O 1
ATOM 2194 N N . GLU A 1 297 ? -2.054 -21.973 -41.322 1.00 20.25 297 GLU A N 1
ATOM 2195 C CA . GLU A 1 297 ? -3.120 -21.242 -41.991 1.00 26.75 297 GLU A CA 1
ATOM 2196 C C . GLU A 1 297 ? -3.260 -19.870 -41.347 1.00 19.08 297 GLU A C 1
ATOM 2197 O O . GLU A 1 297 ? -3.700 -19.750 -40.197 1.00 20.98 297 GLU A O 1
ATOM 2203 N N . VAL A 1 298 ? -2.893 -18.836 -42.095 1.00 16.05 298 VAL A N 1
ATOM 2204 C CA . VAL A 1 298 ? -3.073 -17.463 -41.637 1.00 16.22 298 VAL A CA 1
ATOM 2205 C C . VAL A 1 298 ? -4.543 -17.079 -41.734 1.00 18.19 298 VAL A C 1
ATOM 2206 O O . VAL A 1 298 ? -5.144 -17.174 -42.808 1.00 17.97 298 VAL A O 1
ATOM 2210 N N . GLY A 1 299 ? -5.120 -16.629 -40.612 1.00 16.42 299 GLY A N 1
ATOM 2211 C CA . GLY A 1 299 ? -6.518 -16.227 -40.566 1.00 16.71 299 GLY A CA 1
ATOM 2212 C C . GLY A 1 299 ? -6.772 -14.727 -40.598 1.00 18.71 299 GLY A C 1
ATOM 2213 O O . GLY A 1 299 ? -7.921 -14.293 -40.722 1.00 17.31 299 GLY A O 1
ATOM 2214 N N . TYR A 1 300 ? -5.712 -13.928 -40.482 1.00 14.09 300 TYR A N 1
ATOM 2215 C CA . TYR A 1 300 ? -5.823 -12.473 -40.460 1.00 15.83 300 TYR A CA 1
ATOM 2216 C C . TYR A 1 300 ? -4.500 -11.888 -40.935 1.00 17.32 300 TYR A C 1
ATOM 2217 O O . TYR A 1 300 ? -3.434 -12.353 -40.524 1.00 15.93 300 TYR A O 1
ATOM 2226 N N . VAL A 1 301 ? -4.567 -10.883 -41.806 1.00 14.35 301 VAL A N 1
ATOM 2227 C CA . VAL A 1 301 ? -3.384 -10.146 -42.249 1.00 14.62 301 VAL A CA 1
ATOM 2228 C C . VAL A 1 301 ? -3.533 -8.694 -41.826 1.00 15.92 301 VAL A C 1
ATOM 2229 O O . VAL A 1 301 ? -4.513 -8.034 -42.194 1.00 15.59 301 VAL A O 1
ATOM 2233 N N . ASN A 1 302 ? -2.561 -8.186 -41.067 1.00 13.11 302 ASN A N 1
ATOM 2234 C CA . ASN A 1 302 ? -2.466 -6.745 -40.815 1.00 11.02 302 ASN A CA 1
ATOM 2235 C C . ASN A 1 302 ? -1.596 -6.167 -41.919 1.00 11.27 302 ASN A C 1
ATOM 2236 O O . ASN A 1 302 ? -0.375 -6.348 -41.931 1.00 12.65 302 ASN A O 1
ATOM 2241 N N . ALA A 1 303 ? -2.234 -5.497 -42.868 1.00 12.84 303 ALA A N 1
ATOM 2242 C CA . ALA A 1 303 ? -1.553 -5.037 -44.063 1.00 9.86 303 ALA A CA 1
ATOM 2243 C C . ALA A 1 303 ? -0.644 -3.860 -43.742 1.00 13.72 303 ALA A C 1
ATOM 2244 O O . ALA A 1 303 ? -0.817 -3.166 -42.740 1.00 15.01 303 ALA A O 1
ATOM 2246 N N . HIS A 1 304 ? 0.321 -3.623 -44.626 1.00 12.34 304 HIS A N 1
ATOM 2247 C CA . HIS A 1 304 ? 1.066 -2.370 -44.544 1.00 12.32 304 HIS A CA 1
ATOM 2248 C C . HIS A 1 304 ? 0.127 -1.182 -44.745 1.00 15.07 304 HIS A C 1
ATOM 2249 O O . HIS A 1 304 ? 0.073 -0.270 -43.909 1.00 16.75 304 HIS A O 1
ATOM 2256 N N . GLY A 1 305 ? -0.628 -1.189 -45.853 1.00 15.93 305 GLY A N 1
ATOM 2257 C CA . GLY A 1 305 ? -1.771 -0.312 -46.078 1.00 15.60 305 GLY A CA 1
ATOM 2258 C C . GLY A 1 305 ? -1.636 1.107 -45.563 1.00 17.00 305 GLY A C 1
ATOM 2259 O O . GLY A 1 305 ? -2.322 1.491 -44.608 1.00 15.18 305 GLY A O 1
ATOM 2260 N N . THR A 1 306 ? -0.751 1.888 -46.175 1.00 14.58 306 THR A N 1
ATOM 2261 C CA . THR A 1 306 ? -0.442 3.227 -45.689 1.00 15.08 306 THR A CA 1
ATOM 2262 C C . THR A 1 306 ? -1.400 4.295 -46.212 1.00 16.12 306 THR A C 1
ATOM 2263 O O . THR A 1 306 ? -1.275 5.447 -45.805 1.00 15.00 306 THR A O 1
ATOM 2267 N N . SER A 1 307 ? -2.328 3.939 -47.103 1.00 18.68 307 SER A N 1
ATOM 2268 C CA . SER A 1 307 ? -3.334 4.841 -47.671 1.00 17.31 307 SER A CA 1
ATOM 2269 C C . SER A 1 307 ? -2.705 5.735 -48.743 1.00 20.90 307 SER A C 1
ATOM 2270 O O . SER A 1 307 ? -3.165 6.854 -48.985 1.00 18.88 307 SER A O 1
ATOM 2273 N N . THR A 1 308 ? -1.665 5.248 -49.408 1.00 19.65 308 THR A N 1
ATOM 2274 C CA . THR A 1 308 ? -1.206 5.859 -50.647 1.00 20.55 308 THR A CA 1
ATOM 2275 C C . THR A 1 308 ? -1.782 5.094 -51.831 1.00 24.52 308 THR A C 1
ATOM 2276 O O . THR A 1 308 ? -2.194 3.935 -51.717 1.00 20.40 308 THR A O 1
ATOM 2280 N N . HIS A 1 309 ? -1.821 5.758 -52.986 1.00 22.98 309 HIS A N 1
ATOM 2281 C CA . HIS A 1 309 ? -2.414 5.108 -54.152 1.00 25.82 309 HIS A CA 1
ATOM 2282 C C . HIS A 1 309 ? -1.663 3.833 -54.509 1.00 25.20 309 HIS A C 1
ATOM 2283 O O . HIS A 1 309 ? -2.249 2.747 -54.578 1.00 27.40 309 HIS A O 1
ATOM 2290 N N . TYR A 1 310 ? -0.354 3.943 -54.713 1.00 29.01 310 TYR A N 1
ATOM 2291 C CA . TYR A 1 310 ? 0.400 2.822 -55.255 1.00 32.47 310 TYR A CA 1
ATOM 2292 C C . TYR A 1 310 ? 0.639 1.727 -54.218 1.00 29.68 310 TYR A C 1
ATOM 2293 O O . TYR A 1 310 ? 0.506 0.542 -54.543 1.00 27.10 310 TYR A O 1
ATOM 2302 N N . ASN A 1 311 ? 0.988 2.081 -52.973 1.00 23.83 311 ASN A N 1
ATOM 2303 C CA . ASN A 1 311 ? 1.280 1.042 -51.987 1.00 23.56 311 ASN A CA 1
ATOM 2304 C C . ASN A 1 311 ? 0.092 0.115 -51.809 1.00 21.89 311 ASN A C 1
ATOM 2305 O O . ASN A 1 311 ? 0.238 -1.111 -51.858 1.00 20.00 311 ASN A O 1
ATOM 2310 N N . ASP A 1 312 ? -1.095 0.686 -51.563 1.00 17.93 312 ASP A N 1
ATOM 2311 C CA . ASP A 1 312 ? -2.253 -0.146 -51.265 1.00 17.90 312 ASP A CA 1
ATOM 2312 C C . ASP A 1 312 ? -2.631 -1.002 -52.461 1.00 20.96 312 ASP A C 1
ATOM 2313 O O . ASP A 1 312 ? -3.028 -2.160 -52.302 1.00 20.90 312 ASP A O 1
ATOM 2318 N N . LEU A 1 313 ? -2.500 -0.448 -53.668 1.00 23.05 313 LEU A N 1
ATOM 2319 C CA . LEU A 1 313 ? -2.789 -1.214 -54.875 1.00 21.29 313 LEU A CA 1
ATOM 2320 C C . LEU A 1 313 ? -1.811 -2.371 -55.044 1.00 17.66 313 LEU A C 1
ATOM 2321 O O . LEU A 1 313 ? -2.215 -3.534 -55.152 1.00 21.32 313 LEU A O 1
ATOM 2326 N N . TYR A 1 314 ? -0.514 -2.071 -55.037 1.00 18.31 314 TYR A N 1
ATOM 2327 C CA . TYR A 1 314 ? 0.493 -3.108 -55.243 1.00 21.20 314 TYR A CA 1
ATOM 2328 C C . TYR A 1 314 ? 0.465 -4.154 -54.127 1.00 20.68 314 TYR A C 1
ATOM 2329 O O . TYR A 1 314 ? 0.690 -5.344 -54.380 1.00 19.40 314 TYR A O 1
ATOM 2338 N N . GLU A 1 315 ? 0.187 -3.738 -52.886 1.00 17.09 315 GLU A N 1
ATOM 2339 C CA . GLU A 1 315 ? 0.073 -4.716 -51.802 1.00 15.12 315 GLU A CA 1
ATOM 2340 C C . GLU A 1 315 ? -1.113 -5.642 -52.027 1.00 18.05 315 GLU A C 1
ATOM 2341 O O . GLU A 1 315 ? -1.039 -6.842 -51.729 1.00 19.19 315 GLU A O 1
ATOM 2347 N N . SER A 1 316 ? -2.223 -5.098 -52.541 1.00 19.19 316 SER A N 1
ATOM 2348 C CA . SER A 1 316 ? -3.412 -5.909 -52.772 1.00 19.24 316 SER A CA 1
ATOM 2349 C C . SER A 1 316 ? -3.167 -6.948 -53.856 1.00 19.03 316 SER A C 1
ATOM 2350 O O . SER A 1 316 ? -3.604 -8.099 -53.727 1.00 22.95 316 SER A O 1
ATOM 2353 N N . ILE A 1 317 ? -2.462 -6.558 -54.923 1.00 19.50 317 ILE A N 1
ATOM 2354 C CA . ILE A 1 317 ? -2.098 -7.493 -55.987 1.00 23.49 317 ILE A CA 1
ATOM 2355 C C . ILE A 1 317 ? -1.184 -8.581 -55.441 1.00 25.78 317 ILE A C 1
ATOM 2356 O O . ILE A 1 317 ? -1.358 -9.769 -55.738 1.00 23.14 317 ILE A O 1
ATOM 2361 N N . ALA A 1 318 ? -0.187 -8.194 -54.646 1.00 18.55 318 ALA A N 1
ATOM 2362 C CA . ALA A 1 318 ? 0.722 -9.186 -54.082 1.00 16.53 318 ALA A CA 1
ATOM 2363 C C . ALA A 1 318 ? -0.013 -10.172 -53.179 1.00 17.87 318 ALA A C 1
ATOM 2364 O O . ALA A 1 318 ? 0.264 -11.381 -53.220 1.00 19.68 318 ALA A O 1
ATOM 2366 N N . LEU A 1 319 ? -0.954 -9.688 -52.355 1.00 14.41 319 LEU A N 1
ATOM 2367 C CA . LEU A 1 319 ? -1.704 -10.586 -51.480 1.00 18.09 319 LEU A CA 1
ATOM 2368 C C . LEU A 1 319 ? -2.488 -11.606 -52.291 1.00 19.13 319 LEU A C 1
ATOM 2369 O O . LEU A 1 319 ? -2.460 -12.806 -51.996 1.00 19.65 319 LEU A O 1
ATOM 2374 N N . LYS A 1 320 ? -3.188 -11.141 -53.329 1.00 21.09 320 LYS A N 1
ATOM 2375 C CA . LYS A 1 320 ? -3.934 -12.067 -54.180 1.00 22.07 320 LYS A CA 1
ATOM 2376 C C . LYS A 1 320 ? -3.005 -13.106 -54.798 1.00 19.66 320 LYS A C 1
ATOM 2377 O O . LYS A 1 320 ? -3.306 -14.305 -54.774 1.00 26.19 320 LYS A O 1
ATOM 2383 N N . ASN A 1 321 ? -1.840 -12.677 -55.292 1.00 18.96 321 ASN A N 1
ATOM 2384 C CA . ASN A 1 321 ? -0.911 -13.616 -55.914 1.00 24.87 321 ASN A CA 1
ATOM 2385 C C . ASN A 1 321 ? -0.343 -14.603 -54.913 1.00 27.57 321 ASN A C 1
ATOM 2386 O O . ASN A 1 321 ? -0.200 -15.788 -55.228 1.00 22.71 321 ASN A O 1
ATOM 2391 N N . VAL A 1 322 ? 0.017 -14.139 -53.714 1.00 20.22 322 VAL A N 1
ATOM 2392 C CA . VAL A 1 322 ? 0.701 -15.047 -52.805 1.00 19.58 322 VAL A CA 1
ATOM 2393 C C . VAL A 1 322 ? -0.265 -16.070 -52.226 1.00 23.19 322 VAL A C 1
ATOM 2394 O O . VAL A 1 322 ? 0.125 -17.219 -51.962 1.00 22.22 322 VAL A O 1
ATOM 2398 N N . PHE A 1 323 ? -1.526 -15.694 -52.011 1.00 18.16 323 PHE A N 1
ATOM 2399 C CA . PHE A 1 323 ? -2.475 -16.652 -51.469 1.00 22.11 323 PHE A CA 1
ATOM 2400 C C . PHE A 1 323 ? -3.125 -17.491 -52.554 1.00 29.92 323 PHE A C 1
ATOM 2401 O O . PHE A 1 323 ? -3.668 -18.559 -52.247 1.00 28.43 323 PHE A O 1
ATOM 2409 N N . GLY A 1 324 ? -3.041 -17.055 -53.811 1.00 24.53 324 GLY A N 1
ATOM 2410 C CA . GLY A 1 324 ? -3.436 -17.851 -54.954 1.00 29.05 324 GLY A CA 1
ATOM 2411 C C . GLY A 1 324 ? -4.655 -17.335 -55.679 1.00 25.66 324 GLY A C 1
ATOM 2412 O O . GLY A 1 324 ? -4.866 -17.694 -56.846 1.00 34.06 324 GLY A O 1
ATOM 2413 N N . SER A 1 325 ? -5.444 -16.479 -55.032 1.00 24.97 325 SER A N 1
ATOM 2414 C CA . SER A 1 325 ? -6.745 -16.062 -55.535 1.00 29.51 325 SER A CA 1
ATOM 2415 C C . SER A 1 325 ? -7.353 -15.060 -54.568 1.00 29.81 325 SER A C 1
ATOM 2416 O O . SER A 1 325 ? -6.998 -15.064 -53.385 1.00 28.50 325 SER A O 1
ATOM 2419 N N . LYS A 1 326 ? -8.235 -14.185 -55.064 1.00 26.93 326 LYS A N 1
ATOM 2420 C CA . LYS A 1 326 ? -8.999 -13.297 -54.190 1.00 25.81 326 LYS A CA 1
ATOM 2421 C C . LYS A 1 326 ? -9.594 -14.043 -53.004 1.00 34.15 326 LYS A C 1
ATOM 2422 O O . LYS A 1 326 ? -9.404 -13.657 -51.844 1.00 30.51 326 LYS A O 1
ATOM 2428 N N . GLU A 1 327 ? -10.326 -15.121 -53.288 1.00 28.66 327 GLU A N 1
ATOM 2429 C CA . GLU A 1 327 ? -11.074 -15.846 -52.273 1.00 28.60 327 GLU A CA 1
ATOM 2430 C C . GLU A 1 327 ? -10.175 -16.527 -51.248 1.00 26.67 327 GLU A C 1
ATOM 2431 O O . GLU A 1 327 ? -10.644 -16.848 -50.151 1.00 28.56 327 GLU A O 1
ATOM 2437 N N . LYS A 1 328 ? -8.904 -16.747 -51.570 1.00 25.95 328 LYS A N 1
ATOM 2438 C CA . LYS A 1 328 ? -7.980 -17.379 -50.636 1.00 27.66 328 LYS A CA 1
ATOM 2439 C C . LYS A 1 328 ? -7.238 -16.389 -49.743 1.00 26.78 328 LYS A C 1
ATOM 2440 O O . LYS A 1 328 ? -6.604 -16.821 -48.776 1.00 20.82 328 LYS A O 1
ATOM 2446 N N . VAL A 1 329 ? -7.282 -15.096 -50.037 1.00 27.39 329 VAL A N 1
ATOM 2447 C CA . VAL A 1 329 ? -6.706 -14.108 -49.107 1.00 22.26 329 VAL A CA 1
ATOM 2448 C C . VAL A 1 329 ? -7.522 -14.083 -47.819 1.00 22.48 329 VAL A C 1
ATOM 2449 O O . VAL A 1 329 ? -8.739 -13.845 -47.869 1.00 22.89 329 VAL A O 1
ATOM 2453 N N . PRO A 1 330 ? -6.906 -14.256 -46.651 1.00 20.27 330 PRO A N 1
ATOM 2454 C CA . PRO A 1 330 ? -7.647 -14.125 -45.382 1.00 18.24 330 PRO A CA 1
ATOM 2455 C C . PRO A 1 330 ? -8.183 -12.713 -45.233 1.00 17.31 330 PRO A C 1
ATOM 2456 O O . PRO A 1 330 ? -7.776 -11.821 -45.993 1.00 20.04 330 PRO A O 1
ATOM 2460 N N . PRO A 1 331 ? -9.081 -12.471 -44.271 1.00 18.89 331 PRO A N 1
ATOM 2461 C CA . PRO A 1 331 ? -9.428 -11.087 -43.904 1.00 17.79 331 PRO A CA 1
ATOM 2462 C C . PRO A 1 331 ? -8.176 -10.249 -43.670 1.00 19.70 331 PRO A C 1
ATOM 2463 O O . PRO A 1 331 ? -7.234 -10.685 -43.010 1.00 20.75 331 PRO A O 1
ATOM 2467 N N . VAL A 1 332 ? -8.176 -9.040 -44.235 1.00 19.05 332 VAL A N 1
ATOM 2468 C CA . VAL A 1 332 ? -7.056 -8.105 -44.181 1.00 16.03 332 VAL A CA 1
ATOM 2469 C C . VAL A 1 332 ? -7.554 -6.805 -43.583 1.00 21.54 332 VAL A C 1
ATOM 2470 O O . VAL A 1 332 ? -8.681 -6.385 -43.848 1.00 25.27 332 VAL A O 1
ATOM 2474 N N . SER A 1 333 ? -6.732 -6.165 -42.769 1.00 14.87 333 SER A N 1
ATOM 2475 C CA . SER A 1 333 ? -7.055 -4.789 -42.422 1.00 14.60 333 SER A CA 1
ATOM 2476 C C . SER A 1 333 ? -5.747 -4.040 -42.237 1.00 17.95 333 SER A C 1
ATOM 2477 O O . SER A 1 333 ? -4.740 -4.620 -41.825 1.00 15.98 333 SER A O 1
ATOM 2480 N N . SER A 1 334 ? -5.750 -2.768 -42.605 1.00 14.46 334 SER A N 1
ATOM 2481 C CA . SER A 1 334 ? -4.702 -1.862 -42.167 1.00 14.97 334 SER A CA 1
ATOM 2482 C C . SER A 1 334 ? -5.242 -1.056 -41.004 1.00 18.46 334 SER A C 1
ATOM 2483 O O . SER A 1 334 ? -6.349 -0.519 -41.080 1.00 16.44 334 SER A O 1
ATOM 2486 N N . THR A 1 335 ? -4.479 -0.990 -39.920 1.00 12.92 335 THR A N 1
ATOM 2487 C CA . THR A 1 335 ? -4.896 -0.169 -38.802 1.00 9.98 335 THR A CA 1
ATOM 2488 C C . THR A 1 335 ? -4.255 1.213 -38.847 1.00 13.67 335 THR A C 1
ATOM 2489 O O . THR A 1 335 ? -4.284 1.941 -37.856 1.00 13.74 335 THR A O 1
ATOM 2493 N N . LYS A 1 336 ? -3.741 1.616 -40.002 1.00 13.75 336 LYS A N 1
ATOM 2494 C CA . LYS A 1 336 ? -3.167 2.951 -40.115 1.00 14.16 336 LYS A CA 1
ATOM 2495 C C . LYS A 1 336 ? -4.219 4.036 -40.298 1.00 17.09 336 LYS A C 1
ATOM 2496 O O . LYS A 1 336 ? -3.903 5.219 -40.125 1.00 14.56 336 LYS A O 1
ATOM 2502 N N . GLY A 1 337 ? -5.456 3.671 -40.640 1.00 14.89 337 GLY A N 1
ATOM 2503 C CA . GLY A 1 337 ? -6.547 4.628 -40.518 1.00 15.79 337 GLY A CA 1
ATOM 2504 C C . GLY A 1 337 ? -6.698 5.139 -39.095 1.00 16.05 337 GLY A C 1
ATOM 2505 O O . GLY A 1 337 ? -6.858 6.340 -38.870 1.00 17.93 337 GLY A O 1
ATOM 2506 N N . GLN A 1 338 ? -6.596 4.236 -38.113 1.00 13.55 338 GLN A N 1
ATOM 2507 C CA . GLN A 1 338 ? -6.853 4.551 -36.712 1.00 12.77 338 GLN A CA 1
ATOM 2508 C C . GLN A 1 338 ? -5.704 5.343 -36.078 1.00 17.14 338 GLN A C 1
ATOM 2509 O O . GLN A 1 338 ? -5.946 6.313 -35.353 1.00 13.61 338 GLN A O 1
ATOM 2515 N N . ILE A 1 339 ? -4.450 4.909 -36.273 1.00 17.64 339 ILE A N 1
ATOM 2516 C CA . ILE A 1 339 ? -3.341 5.506 -35.533 1.00 11.12 339 ILE A CA 1
ATOM 2517 C C . ILE A 1 339 ? -2.320 6.153 -36.454 1.00 14.83 339 ILE A C 1
ATOM 2518 O O . ILE A 1 339 ? -1.277 6.615 -35.989 1.00 15.44 339 ILE A O 1
ATOM 2523 N N . GLY A 1 340 ? -2.614 6.233 -37.750 1.00 12.47 340 GLY A N 1
ATOM 2524 C CA . GLY A 1 340 ? -1.675 6.809 -38.685 1.00 12.23 340 GLY A CA 1
ATOM 2525 C C . GLY A 1 340 ? -0.540 5.859 -39.021 1.00 15.21 340 GLY A C 1
ATOM 2526 O O . GLY A 1 340 ? -0.423 4.752 -38.496 1.00 14.85 340 GLY A O 1
ATOM 2527 N N . HIS A 1 341 ? 0.308 6.305 -39.936 1.00 13.90 341 HIS A N 1
ATOM 2528 C CA . HIS A 1 341 ? 1.497 5.553 -40.322 1.00 14.53 341 HIS A CA 1
ATOM 2529 C C . HIS A 1 341 ? 2.631 5.987 -39.400 1.00 13.96 341 HIS A C 1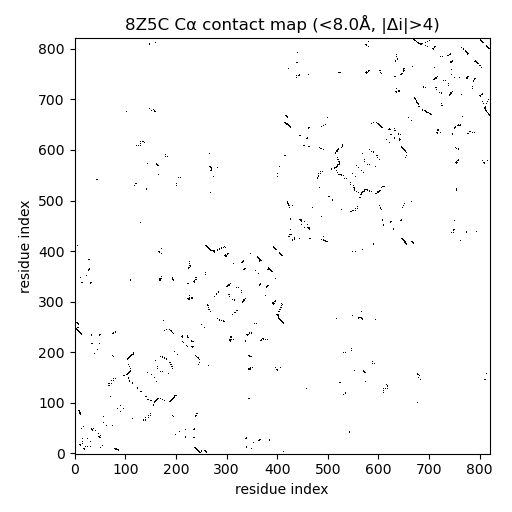
ATOM 2530 O O . HIS A 1 341 ? 3.143 7.108 -39.507 1.00 12.93 341 HIS A O 1
ATOM 2537 N N . CYS A 1 342 ? 2.999 5.109 -38.467 1.00 13.20 342 CYS A N 1
ATOM 2538 C CA . CYS A 1 342 ? 4.012 5.423 -37.465 1.00 15.62 342 CYS A CA 1
ATOM 2539 C C . CYS A 1 342 ? 5.416 5.032 -37.907 1.00 11.36 342 CYS A C 1
ATOM 2540 O O . CYS A 1 342 ? 6.325 4.943 -37.069 1.00 11.93 342 CYS A O 1
ATOM 2543 N N . LEU A 1 343 ? 5.620 4.834 -39.209 1.00 12.46 343 LEU A N 1
ATOM 2544 C CA . LEU A 1 343 ? 6.954 4.758 -39.819 1.00 11.66 343 LEU A CA 1
ATOM 2545 C C . LEU A 1 343 ? 7.734 3.618 -39.166 1.00 14.18 343 LEU A C 1
ATOM 2546 O O . LEU A 1 343 ? 7.270 2.465 -39.225 1.00 11.90 343 LEU A O 1
ATOM 2551 N N . GLY A 1 344 ? 8.913 3.859 -38.588 1.00 11.69 344 GLY A N 1
ATOM 2552 C CA . GLY A 1 344 ? 9.692 2.764 -38.017 1.00 13.36 344 GLY A CA 1
ATOM 2553 C C . GLY A 1 344 ? 8.988 2.023 -36.896 1.00 13.89 344 GLY A C 1
ATOM 2554 O O . GLY A 1 344 ? 9.323 0.868 -36.601 1.00 13.19 344 GLY A O 1
ATOM 2555 N N . ALA A 1 345 ? 8.043 2.682 -36.221 1.00 11.03 345 ALA A N 1
ATOM 2556 C CA . ALA A 1 345 ? 7.289 2.026 -35.158 1.00 13.79 345 ALA A CA 1
ATOM 2557 C C . ALA A 1 345 ? 6.170 1.133 -35.693 1.00 11.90 345 ALA A C 1
ATOM 2558 O O . ALA A 1 345 ? 5.703 0.253 -34.965 1.00 11.52 345 ALA A O 1
ATOM 2560 N N . ALA A 1 346 ? 5.746 1.340 -36.946 1.00 9.19 346 ALA A N 1
ATOM 2561 C CA . ALA A 1 346 ? 4.562 0.665 -37.487 1.00 9.38 346 ALA A CA 1
ATOM 2562 C C . ALA A 1 346 ? 4.610 -0.847 -37.289 1.00 12.46 346 ALA A C 1
ATOM 2563 O O . ALA A 1 346 ? 3.648 -1.445 -36.792 1.00 12.87 346 ALA A O 1
ATOM 2565 N N . GLY A 1 347 ? 5.730 -1.482 -37.648 1.00 12.71 347 GLY A N 1
ATOM 2566 C CA . GLY A 1 347 ? 5.774 -2.940 -37.605 1.00 13.31 347 GLY A CA 1
ATOM 2567 C C . GLY A 1 347 ? 5.643 -3.504 -36.204 1.00 13.25 347 GLY A C 1
ATOM 2568 O O . GLY A 1 347 ? 5.076 -4.592 -36.008 1.00 12.63 347 GLY A O 1
ATOM 2569 N N . ALA A 1 348 ? 6.192 -2.803 -35.216 1.00 11.14 348 ALA A N 1
ATOM 2570 C CA . ALA A 1 348 ? 6.142 -3.289 -33.845 1.00 11.83 348 ALA A CA 1
ATOM 2571 C C . ALA A 1 348 ? 4.757 -3.071 -33.262 1.00 12.55 348 ALA A C 1
ATOM 2572 O O . ALA A 1 348 ? 4.184 -3.970 -32.631 1.00 13.15 348 ALA A O 1
ATOM 2574 N N . LEU A 1 349 ? 4.213 -1.870 -33.458 1.00 10.87 349 LEU A N 1
ATOM 2575 C CA . LEU A 1 349 ? 2.813 -1.609 -33.123 1.00 7.87 349 LEU A CA 1
ATOM 2576 C C . LEU A 1 349 ? 1.886 -2.655 -33.737 1.00 10.63 349 LEU A C 1
ATOM 2577 O O . LEU A 1 349 ? 1.007 -3.201 -33.064 1.00 11.47 349 LEU A O 1
ATOM 2582 N N . GLU A 1 350 ? 2.074 -2.949 -35.024 1.00 13.05 350 GLU A N 1
ATOM 2583 C CA . GLU A 1 350 ? 1.128 -3.801 -35.734 1.00 10.29 350 GLU A CA 1
ATOM 2584 C C . GLU A 1 350 ? 1.337 -5.284 -35.437 1.00 13.52 350 GLU A C 1
ATOM 2585 O O . GLU A 1 350 ? 0.392 -6.067 -35.586 1.00 13.00 350 GLU A O 1
ATOM 2591 N N . ALA A 1 351 ? 2.530 -5.687 -34.986 1.00 11.79 351 ALA A N 1
ATOM 2592 C CA . ALA A 1 351 ? 2.676 -7.038 -34.463 1.00 12.23 351 ALA A CA 1
ATOM 2593 C C . ALA A 1 351 ? 1.886 -7.196 -33.174 1.00 12.12 351 ALA A C 1
ATOM 2594 O O . ALA A 1 351 ? 1.184 -8.196 -32.996 1.00 11.69 351 ALA A O 1
ATOM 2596 N N . VAL A 1 352 ? 1.972 -6.206 -32.275 1.00 11.28 352 VAL A N 1
ATOM 2597 C CA . VAL A 1 352 ? 1.156 -6.228 -31.061 1.00 11.35 352 VAL A CA 1
ATOM 2598 C C . VAL A 1 352 ? -0.329 -6.272 -31.399 1.00 12.30 352 VAL A C 1
ATOM 2599 O O . VAL A 1 352 ? -1.088 -7.081 -30.843 1.00 14.80 352 VAL A O 1
ATOM 2603 N N . ILE A 1 353 ? -0.771 -5.385 -32.292 1.00 11.39 353 ILE A N 1
ATOM 2604 C CA . ILE A 1 353 ? -2.190 -5.325 -32.670 1.00 13.49 353 ILE A CA 1
ATOM 2605 C C . ILE A 1 353 ? -2.643 -6.673 -33.217 1.00 13.42 353 ILE A C 1
ATOM 2606 O O . ILE A 1 353 ? -3.722 -7.182 -32.874 1.00 13.80 353 ILE A O 1
ATOM 2611 N N . SER A 1 354 ? -1.804 -7.279 -34.055 1.00 11.22 354 SER A N 1
ATOM 2612 C CA . SER A 1 354 ? -2.132 -8.564 -34.661 1.00 14.39 354 SER A CA 1
ATOM 2613 C C . SER A 1 354 ? -2.235 -9.672 -33.617 1.00 14.93 354 SER A C 1
ATOM 2614 O O . SER A 1 354 ? -3.167 -10.490 -33.653 1.00 13.98 354 SER A O 1
ATOM 2617 N N . ILE A 1 355 ? -1.300 -9.719 -32.673 1.00 13.18 355 ILE A N 1
ATOM 2618 C CA . ILE A 1 355 ? -1.346 -10.804 -31.692 1.00 14.92 355 ILE A CA 1
ATOM 2619 C C . ILE A 1 355 ? -2.536 -10.620 -30.754 1.00 16.47 355 ILE A C 1
ATOM 2620 O O . ILE A 1 355 ? -3.237 -11.589 -30.439 1.00 13.01 355 ILE A O 1
ATOM 2625 N N . MET A 1 356 ? -2.842 -9.386 -30.380 1.00 15.13 356 MET A N 1
ATOM 2626 C CA . MET A 1 356 ? -4.033 -9.131 -29.526 1.00 14.36 356 MET A CA 1
ATOM 2627 C C . MET A 1 356 ? -5.317 -9.514 -30.272 1.00 15.71 356 MET A C 1
ATOM 2628 O O . MET A 1 356 ? -6.226 -10.037 -29.636 1.00 14.59 356 MET A O 1
ATOM 2633 N N . ALA A 1 357 ? -5.357 -9.253 -31.578 1.00 16.36 357 ALA A N 1
ATOM 2634 C CA . ALA A 1 357 ? -6.537 -9.637 -32.348 1.00 11.57 357 ALA A CA 1
ATOM 2635 C C . ALA A 1 357 ? -6.738 -11.145 -32.293 1.00 16.01 357 ALA A C 1
ATOM 2636 O O . ALA A 1 357 ? -7.869 -11.630 -32.157 1.00 16.23 357 ALA A O 1
ATOM 2638 N N . MET A 1 358 ? -5.639 -11.899 -32.384 1.00 15.25 358 MET A N 1
ATOM 2639 C CA . MET A 1 358 ? -5.703 -13.353 -32.296 1.00 11.64 358 MET A CA 1
ATOM 2640 C C . MET A 1 358 ? -6.134 -13.786 -30.901 1.00 18.64 358 MET A C 1
ATOM 2641 O O . MET A 1 358 ? -6.980 -14.674 -30.747 1.00 20.36 358 MET A O 1
ATOM 2646 N N . ASN A 1 359 ? -5.532 -13.177 -29.872 1.00 14.52 359 ASN A N 1
ATOM 2647 C CA . ASN A 1 359 ? -5.843 -13.503 -28.484 1.00 13.39 359 ASN A CA 1
ATOM 2648 C C . ASN A 1 359 ? -7.310 -13.244 -28.166 1.00 21.93 359 ASN A C 1
ATOM 2649 O O . ASN A 1 359 ? -7.926 -13.992 -27.400 1.00 18.94 359 ASN A O 1
ATOM 2654 N N . GLN A 1 360 ? -7.872 -12.156 -28.689 1.00 19.46 360 GLN A N 1
ATOM 2655 C CA . GLN A 1 360 ? -9.239 -11.784 -28.343 1.00 17.64 360 GLN A CA 1
ATOM 2656 C C . GLN A 1 360 ? -10.279 -12.285 -29.336 1.00 22.02 360 GLN A C 1
ATOM 2657 O O . GLN A 1 360 ? -11.481 -12.156 -29.068 1.00 25.68 360 GLN A O 1
ATOM 2663 N N . GLY A 1 361 ? -9.855 -12.851 -30.460 1.00 17.97 361 GLY A N 1
ATOM 2664 C CA . GL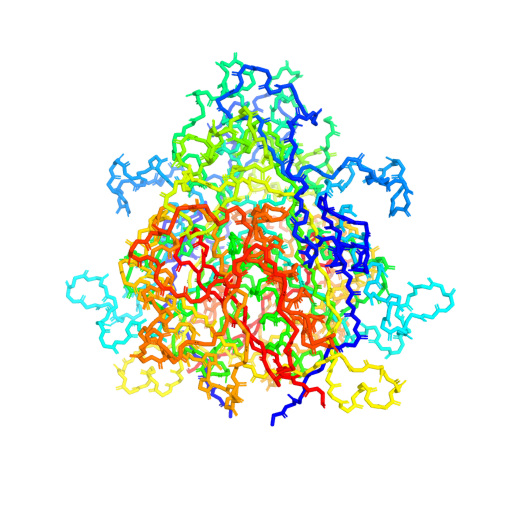Y A 1 361 ? -10.787 -13.212 -31.512 1.00 19.49 361 GLY A CA 1
ATOM 2665 C C . GLY A 1 361 ? -11.536 -12.029 -32.080 1.00 25.03 361 GLY A C 1
ATOM 2666 O O . GLY A 1 361 ? -12.714 -12.162 -32.445 1.00 23.45 361 GLY A O 1
ATOM 2667 N N . ILE A 1 362 ? -10.883 -10.869 -32.163 1.00 19.57 362 ILE A N 1
ATOM 2668 C CA . ILE A 1 362 ? -11.480 -9.636 -32.679 1.00 22.77 362 ILE A CA 1
ATOM 2669 C C . ILE A 1 362 ? -10.530 -9.061 -33.720 1.00 19.37 362 ILE A C 1
ATOM 2670 O O . ILE A 1 362 ? -9.413 -8.639 -33.381 1.00 16.78 362 ILE A O 1
ATOM 2675 N N . LEU A 1 363 ? -10.962 -9.030 -34.974 1.00 15.29 363 LEU A N 1
ATOM 2676 C CA . LEU A 1 363 ? -10.120 -8.512 -36.037 1.00 15.23 363 LEU A CA 1
ATOM 2677 C C . LEU A 1 363 ? -10.440 -7.034 -36.228 1.00 17.42 363 LEU A C 1
ATOM 2678 O O . LEU A 1 363 ? -11.593 -6.696 -36.529 1.00 17.64 363 LEU A O 1
ATOM 2683 N N . PRO A 1 364 ? -9.488 -6.125 -36.037 1.00 16.46 364 PRO A N 1
ATOM 2684 C CA . PRO A 1 364 ? -9.831 -4.706 -36.113 1.00 13.86 364 PRO A CA 1
ATOM 2685 C C . PRO A 1 364 ? -10.127 -4.305 -37.544 1.00 17.06 364 PRO A C 1
ATOM 2686 O O . PRO A 1 364 ? -9.601 -4.906 -38.500 1.00 13.52 364 PRO A O 1
ATOM 2690 N N . PRO A 1 365 ? -10.964 -3.293 -37.746 1.00 17.76 365 PRO A N 1
ATOM 2691 C CA . PRO A 1 365 ? -11.367 -2.897 -39.096 1.00 17.14 365 PRO A CA 1
ATOM 2692 C C . PRO A 1 365 ? -10.359 -1.985 -39.781 1.00 17.96 365 PRO A C 1
ATOM 2693 O O . PRO A 1 365 ? -9.552 -1.317 -39.144 1.00 17.11 365 PRO A O 1
ATOM 2697 N N . THR A 1 366 ? -10.432 -1.950 -41.115 1.00 14.34 366 THR A N 1
ATOM 2698 C CA . THR A 1 366 ? -9.924 -0.790 -41.842 1.00 14.54 366 THR A CA 1
ATOM 2699 C C . THR A 1 366 ? -11.019 0.268 -41.841 1.00 21.31 366 THR A C 1
ATOM 2700 O O . THR A 1 366 ? -12.154 -0.023 -42.232 1.00 21.14 366 THR A O 1
ATOM 2704 N N . ILE A 1 367 ? -10.708 1.482 -41.401 1.00 17.58 367 ILE A N 1
ATOM 2705 C CA . ILE A 1 367 ? -11.742 2.503 -41.262 1.00 18.04 367 ILE A CA 1
ATOM 2706 C C . ILE A 1 367 ? -11.757 3.402 -42.492 1.00 17.66 367 ILE A C 1
ATOM 2707 O O . ILE A 1 367 ? -10.910 3.305 -43.376 1.00 17.18 367 ILE A O 1
ATOM 2712 N N . ASN A 1 368 ? -12.767 4.281 -42.560 1.00 19.45 368 ASN A N 1
ATOM 2713 C CA . ASN A 1 368 ? -12.929 5.215 -43.675 1.00 20.41 368 ASN A CA 1
ATOM 2714 C C . ASN A 1 368 ? -13.113 4.481 -45.002 1.00 21.11 368 ASN A C 1
ATOM 2715 O O . ASN A 1 368 ? -12.644 4.924 -46.053 1.00 22.84 368 ASN A O 1
ATOM 2720 N N . GLN A 1 369 ? -13.820 3.351 -44.959 1.00 20.93 369 GLN A N 1
ATOM 2721 C CA . GLN A 1 369 ? -14.144 2.604 -46.175 1.00 21.18 369 GLN A CA 1
ATOM 2722 C C . GLN A 1 369 ? -15.472 3.161 -46.684 1.00 28.54 369 GLN A C 1
ATOM 2723 O O . GLN A 1 369 ? -16.552 2.747 -46.254 1.00 24.74 369 GLN A O 1
ATOM 2729 N N . GLU A 1 370 ? -15.389 4.127 -47.599 1.00 28.67 370 GLU A N 1
ATOM 2730 C CA . GLU A 1 370 ? -16.563 4.857 -48.070 1.00 28.40 370 GLU A CA 1
ATOM 2731 C C . GLU A 1 370 ? -16.828 4.706 -49.560 1.00 30.76 370 GLU A C 1
ATOM 2732 O O . GLU A 1 370 ? -17.994 4.674 -49.958 1.00 27.28 370 GLU A O 1
ATOM 2738 N N . THR A 1 371 ? -15.793 4.599 -50.385 1.00 22.27 371 THR A N 1
ATOM 2739 C CA . THR A 1 371 ? -15.942 4.366 -51.822 1.00 27.27 371 THR A CA 1
ATOM 2740 C C . THR A 1 371 ? -15.084 3.178 -52.226 1.00 30.09 371 THR A C 1
ATOM 2741 O O . THR A 1 371 ? -13.840 3.297 -52.232 1.00 26.77 371 THR A O 1
ATOM 2745 N N . PRO A 1 372 ? -15.689 2.042 -52.577 1.00 30.89 372 PRO A N 1
ATOM 2746 C CA . PRO A 1 372 ? -14.902 0.889 -53.024 1.00 33.95 372 PRO A CA 1
ATOM 2747 C C . PRO A 1 372 ? -14.050 1.231 -54.234 1.00 29.97 372 PRO A C 1
ATOM 2748 O O . PRO A 1 372 ? -14.476 1.964 -55.130 1.00 32.10 372 PRO A O 1
ATOM 2752 N N . ASP A 1 373 ? -12.835 0.693 -54.246 1.00 25.09 373 ASP A N 1
ATOM 2753 C CA . ASP A 1 373 ? -11.914 0.842 -55.367 1.00 29.57 373 ASP A CA 1
ATOM 2754 C C . ASP A 1 373 ? -11.870 -0.474 -56.128 1.00 34.33 373 ASP A C 1
ATOM 2755 O O . ASP A 1 373 ? -11.370 -1.475 -55.587 1.00 32.81 373 ASP A O 1
ATOM 2760 N N . PRO A 1 374 ? -12.374 -0.520 -57.371 1.00 28.58 374 PRO A N 1
ATOM 2761 C CA . PRO A 1 374 ? -12.391 -1.783 -58.126 1.00 36.50 374 PRO A CA 1
ATOM 2762 C C . PRO A 1 374 ? -11.056 -2.494 -58.159 1.00 27.59 374 PRO A C 1
ATOM 2763 O O . PRO A 1 374 ? -11.024 -3.727 -58.240 1.00 33.55 374 PRO A O 1
ATOM 2767 N N . GLU A 1 375 ? -9.951 -1.756 -58.101 1.00 23.88 375 GLU A N 1
ATOM 2768 C CA . GLU A 1 375 ? -8.637 -2.382 -58.136 1.00 27.81 375 GLU A CA 1
ATOM 2769 C C . GLU A 1 375 ? -8.172 -2.897 -56.775 1.00 29.75 375 GLU A C 1
ATOM 2770 O O . GLU A 1 375 ? -7.208 -3.668 -56.722 1.00 30.36 375 GLU A O 1
ATOM 2776 N N . CYS A 1 376 ? -8.800 -2.472 -55.684 1.00 28.90 376 CYS A N 1
ATOM 2777 C CA . CYS A 1 376 ? -8.522 -2.994 -54.344 1.00 23.74 376 CYS A CA 1
ATOM 2778 C C . CYS A 1 376 ? -9.788 -3.710 -53.895 1.00 28.12 376 CYS A C 1
ATOM 2779 O O . CYS A 1 376 ? -10.658 -3.120 -53.254 1.00 25.33 376 CYS A O 1
ATOM 2782 N N . ASP A 1 377 ? -9.896 -4.994 -54.247 1.00 30.52 377 ASP A N 1
ATOM 2783 C CA . ASP A 1 377 ? -11.161 -5.704 -54.114 1.00 33.04 377 ASP A CA 1
ATOM 2784 C C . ASP A 1 377 ? -11.133 -6.804 -53.059 1.00 34.20 377 ASP A C 1
ATOM 2785 O O . ASP A 1 377 ? -12.016 -7.671 -53.061 1.00 34.49 377 ASP A O 1
ATOM 2790 N N . LEU A 1 378 ? -10.157 -6.789 -52.151 1.00 23.96 378 LEU A N 1
ATOM 2791 C CA . LEU A 1 378 ? -10.112 -7.819 -51.124 1.00 22.65 378 LEU A CA 1
ATOM 2792 C C . LEU A 1 378 ? -11.082 -7.485 -49.989 1.00 23.13 378 LEU A C 1
ATOM 2793 O O . LEU A 1 378 ? -11.816 -6.488 -50.023 1.00 24.59 378 LEU A O 1
ATOM 2798 N N . ASP A 1 379 ? -11.103 -8.348 -48.975 1.00 20.18 379 ASP A N 1
ATOM 2799 C CA . ASP A 1 379 ? -11.895 -8.129 -47.766 1.00 24.81 379 ASP A CA 1
ATOM 2800 C C . ASP A 1 379 ? -11.029 -7.353 -46.783 1.00 25.75 379 ASP A C 1
ATOM 2801 O O . ASP A 1 379 ? -10.110 -7.910 -46.176 1.00 25.30 379 ASP A O 1
ATOM 2806 N N . TYR A 1 380 ? -11.323 -6.061 -46.617 1.00 23.38 380 TYR A N 1
ATOM 2807 C CA . TYR A 1 380 ? -10.520 -5.194 -45.767 1.00 19.22 380 TYR A CA 1
ATOM 2808 C C . TYR A 1 380 ? -11.161 -4.976 -44.398 1.00 17.56 380 TYR A C 1
ATOM 2809 O O . TYR A 1 380 ? -10.750 -4.068 -43.663 1.00 18.97 380 TYR A O 1
ATOM 2818 N N . ILE A 1 381 ? -12.131 -5.814 -44.030 1.00 17.98 381 ILE A N 1
ATOM 2819 C CA . ILE A 1 381 ? -12.864 -5.719 -42.768 1.00 16.43 381 ILE A CA 1
ATOM 2820 C C . ILE A 1 381 ? -13.359 -4.283 -42.602 1.00 20.52 381 ILE A C 1
ATOM 2821 O O . ILE A 1 381 ? -12.953 -3.584 -41.664 1.00 18.77 381 ILE A O 1
ATOM 2826 N N . PRO A 1 382 ? -14.252 -3.805 -43.464 1.00 22.81 382 PRO A N 1
ATOM 2827 C CA . PRO A 1 382 ? -14.556 -2.362 -43.484 1.00 19.39 382 PRO A CA 1
ATOM 2828 C C . PRO A 1 382 ? -15.294 -1.879 -42.238 1.00 22.07 382 PRO A C 1
ATOM 2829 O O . PRO A 1 382 ? -16.308 -2.445 -41.825 1.00 23.77 382 PRO A O 1
ATOM 2833 N N . ASN A 1 383 ? -14.726 -0.843 -41.614 1.00 21.32 383 ASN A N 1
ATOM 2834 C CA . ASN A 1 383 ? -15.400 0.043 -40.669 1.00 19.85 383 ASN A CA 1
ATOM 2835 C C . ASN A 1 383 ? -15.793 -0.545 -39.316 1.00 24.83 383 ASN A C 1
ATOM 2836 O O . ASN A 1 383 ? -15.868 0.205 -38.336 1.00 23.70 383 ASN A O 1
ATOM 2841 N N . ALA A 1 384 ? -16.051 -1.849 -39.209 1.00 18.58 384 ALA A N 1
ATOM 2842 C CA . ALA A 1 384 ? -16.399 -2.420 -37.915 1.00 16.78 384 ALA A CA 1
ATOM 2843 C C . ALA A 1 384 ? -15.624 -3.712 -37.692 1.00 17.12 384 ALA A C 1
ATOM 2844 O O . ALA A 1 384 ? -15.405 -4.484 -38.628 1.00 18.08 384 ALA A O 1
ATOM 2846 N N . ALA A 1 385 ? -15.211 -3.939 -36.446 1.00 14.35 385 ALA A N 1
ATOM 2847 C CA . ALA A 1 385 ? -14.410 -5.114 -36.143 1.00 16.90 385 ALA A CA 1
ATOM 2848 C C . ALA A 1 385 ? -15.189 -6.380 -36.474 1.00 20.35 385 ALA A C 1
ATOM 2849 O O . ALA A 1 385 ? -16.423 -6.396 -36.502 1.00 22.02 385 ALA A O 1
ATOM 2851 N N . ARG A 1 386 ? -14.461 -7.461 -36.711 1.00 17.76 386 ARG A N 1
ATOM 2852 C CA . ARG A 1 386 ? -15.092 -8.751 -36.969 1.00 16.84 386 ARG A CA 1
ATOM 2853 C C . ARG A 1 386 ? -14.743 -9.711 -35.841 1.00 25.73 386 ARG A C 1
ATOM 2854 O O . ARG A 1 386 ? -13.563 -9.896 -35.525 1.00 21.15 386 ARG A O 1
ATOM 2862 N N . GLU A 1 387 ? -15.759 -10.324 -35.236 1.00 23.35 387 GLU A N 1
ATOM 2863 C CA . GLU A 1 387 ? -15.519 -11.396 -34.267 1.00 30.08 387 GLU A CA 1
ATOM 2864 C C . GLU A 1 387 ? -15.204 -12.673 -35.038 1.00 28.49 387 GLU A C 1
ATOM 2865 O O . GLU A 1 387 ? -16.062 -13.216 -35.739 1.00 23.01 387 GLU A O 1
ATOM 2871 N N . LYS A 1 388 ? -13.968 -13.144 -34.921 1.00 23.51 388 LYS A N 1
ATOM 2872 C CA . LYS A 1 388 ? -13.503 -14.296 -35.677 1.00 22.27 388 LYS A CA 1
ATOM 2873 C C . LYS A 1 388 ? -12.293 -14.862 -34.953 1.00 24.22 388 LYS A C 1
ATOM 2874 O O . LYS A 1 388 ? -11.347 -14.121 -34.674 1.00 22.84 388 LYS A O 1
ATOM 2880 N N . GLN A 1 389 ? -12.332 -16.154 -34.625 1.00 23.12 389 GLN A N 1
ATOM 2881 C CA . GLN A 1 389 ? -11.164 -16.811 -34.053 1.00 21.89 389 GLN A CA 1
ATOM 2882 C C . GLN A 1 389 ? -10.193 -17.167 -35.169 1.00 20.49 389 GLN A C 1
ATOM 2883 O O . GLN A 1 389 ? -10.602 -17.668 -36.222 1.00 22.73 389 GLN A O 1
ATOM 2889 N N . VAL A 1 390 ? -8.907 -16.878 -34.957 1.00 19.20 390 VAL A N 1
ATOM 2890 C CA . VAL A 1 390 ? -7.862 -17.195 -35.925 1.00 16.48 390 VAL A CA 1
ATOM 2891 C C . VAL A 1 390 ? -6.724 -17.892 -35.193 1.00 17.68 390 VAL A C 1
ATOM 2892 O O . VAL A 1 390 ? -6.532 -17.696 -33.994 1.00 17.53 390 VAL A O 1
ATOM 2896 N N . ASP A 1 391 ? -5.981 -18.736 -35.917 1.00 17.98 391 ASP A N 1
ATOM 2897 C CA . ASP A 1 391 ? -4.890 -19.504 -35.321 1.00 19.21 391 ASP A CA 1
ATOM 2898 C C . ASP A 1 391 ? -3.517 -18.976 -35.696 1.00 17.52 391 ASP A C 1
ATOM 2899 O O . ASP A 1 391 ? -2.515 -19.463 -35.145 1.00 17.15 391 ASP A O 1
ATOM 2904 N N . ALA A 1 392 ? -3.450 -18.026 -36.632 1.00 14.93 392 ALA A N 1
ATOM 2905 C CA . ALA A 1 392 ? -2.193 -17.395 -37.026 1.00 13.49 392 ALA A CA 1
ATOM 2906 C C . ALA A 1 392 ? -2.491 -16.055 -37.679 1.00 13.74 392 ALA A C 1
ATOM 2907 O O . ALA A 1 392 ? -3.550 -15.862 -38.279 1.00 15.00 392 ALA A O 1
ATOM 2909 N N . VAL A 1 393 ? -1.542 -15.121 -37.545 1.00 14.71 393 VAL A N 1
ATOM 2910 C CA . VAL A 1 393 ? -1.682 -13.771 -38.075 1.00 14.74 393 VAL A CA 1
ATOM 2911 C C . VAL A 1 393 ? -0.402 -13.404 -38.819 1.00 13.97 393 VAL A C 1
ATOM 2912 O O . VAL A 1 393 ? 0.692 -13.856 -38.464 1.00 15.38 393 VAL A O 1
ATOM 2916 N N . MET A 1 394 ? -0.556 -12.617 -39.885 1.00 14.05 394 MET A N 1
ATOM 2917 C CA . MET A 1 394 ? 0.544 -12.083 -40.679 1.00 13.20 394 MET A CA 1
ATOM 2918 C C . MET A 1 394 ? 0.549 -10.562 -40.632 1.00 14.56 394 MET A C 1
ATOM 2919 O O . MET A 1 394 ? -0.496 -9.930 -40.796 1.00 14.33 394 MET A O 1
ATOM 2924 N N . SER A 1 395 ? 1.739 -9.975 -40.477 1.00 13.50 395 SER A N 1
ATOM 2925 C CA . SER A 1 395 ? 1.909 -8.521 -40.483 1.00 10.13 395 SER A CA 1
ATOM 2926 C C . SER A 1 395 ? 2.930 -8.110 -41.536 1.00 10.86 395 SER A C 1
ATOM 2927 O O . SER A 1 395 ? 4.060 -8.614 -41.523 1.00 12.62 395 SER A O 1
ATOM 2930 N N . ASN A 1 396 ? 2.542 -7.170 -42.420 1.00 10.54 396 ASN A N 1
ATOM 2931 C CA . ASN A 1 396 ? 3.356 -6.710 -43.549 1.00 12.17 396 ASN A CA 1
ATOM 2932 C C . ASN A 1 396 ? 3.970 -5.333 -43.295 1.00 13.52 396 ASN A C 1
ATOM 2933 O O . ASN A 1 396 ? 3.317 -4.453 -42.728 1.00 13.50 396 ASN A O 1
ATOM 2938 N N . SER A 1 397 ? 5.211 -5.141 -43.756 1.00 9.56 397 SER A N 1
ATOM 2939 C CA . SER A 1 397 ? 5.876 -3.838 -43.718 1.00 13.21 397 SER A CA 1
ATOM 2940 C C . SER A 1 397 ? 6.706 -3.673 -44.984 1.00 14.91 397 SER A C 1
ATOM 2941 O O . SER A 1 397 ? 7.666 -4.417 -45.207 1.00 15.10 397 SER A O 1
ATOM 2944 N N . PHE A 1 398 ? 6.349 -2.687 -45.804 1.00 18.01 398 PHE A N 1
ATOM 2945 C CA . PHE A 1 398 ? 6.982 -2.453 -47.104 1.00 18.22 398 PHE A CA 1
ATOM 2946 C C . PHE A 1 398 ? 7.439 -0.995 -47.138 1.00 22.68 398 PHE A C 1
ATOM 2947 O O . PHE A 1 398 ? 6.638 -0.100 -47.408 1.00 22.61 398 PHE A O 1
ATOM 2955 N N . GLY A 1 399 ? 8.726 -0.749 -46.868 1.00 25.51 399 GLY A N 1
ATOM 2956 C CA . GLY A 1 399 ? 9.226 0.576 -46.574 1.00 21.52 399 GLY A CA 1
ATOM 2957 C C . GLY A 1 399 ? 10.008 1.232 -47.709 1.00 27.19 399 GLY A C 1
ATOM 2958 O O . GLY A 1 399 ? 10.356 0.619 -48.719 1.00 19.24 399 GLY A O 1
ATOM 2959 N N . PHE A 1 400 ? 10.288 2.519 -47.512 1.00 25.27 400 PHE A N 1
ATOM 2960 C CA . PHE A 1 400 ? 11.057 3.271 -48.495 1.00 22.42 400 PHE A CA 1
ATOM 2961 C C . PHE A 1 400 ? 12.420 2.631 -48.706 1.00 26.66 400 PHE A C 1
ATOM 2962 O O . PHE A 1 400 ? 13.020 2.068 -47.783 1.00 24.02 400 PHE A O 1
ATOM 2970 N N . GLY A 1 401 ? 12.921 2.755 -49.936 1.00 22.51 401 GLY A N 1
ATOM 2971 C CA . GLY A 1 401 ? 14.059 1.989 -50.395 1.00 22.19 401 GLY A CA 1
ATOM 2972 C C . GLY A 1 401 ? 13.707 0.609 -50.905 1.00 21.47 401 GLY A C 1
ATOM 2973 O O . GLY A 1 401 ? 14.615 -0.168 -51.237 1.00 26.35 401 GLY A O 1
ATOM 2974 N N . GLY A 1 402 ? 12.422 0.274 -50.979 1.00 18.38 402 GLY A N 1
ATOM 2975 C CA . GLY A 1 402 ? 12.051 -1.033 -51.443 1.00 17.30 402 GLY A CA 1
ATOM 2976 C C . GLY A 1 402 ? 12.373 -2.150 -50.477 1.00 16.15 402 GLY A C 1
ATOM 2977 O O . GLY A 1 402 ? 12.530 -3.289 -50.913 1.00 17.72 402 GLY A O 1
ATOM 2978 N N . THR A 1 403 ? 12.473 -1.875 -49.176 1.00 15.03 403 THR A N 1
ATOM 2979 C CA . THR A 1 403 ? 12.824 -2.923 -48.214 1.00 15.00 403 THR A CA 1
ATOM 2980 C C . THR A 1 403 ? 11.578 -3.492 -47.544 1.00 16.66 403 THR A C 1
ATOM 2981 O O . THR A 1 403 ? 10.743 -2.746 -47.013 1.00 15.46 403 THR A O 1
ATOM 2985 N N . ASN A 1 404 ? 11.456 -4.818 -47.574 1.00 12.84 404 ASN A N 1
ATOM 2986 C CA . ASN A 1 404 ? 10.221 -5.500 -47.198 1.00 12.02 404 ASN A CA 1
ATOM 2987 C C . ASN A 1 404 ? 10.477 -6.469 -46.052 1.00 15.49 404 ASN A C 1
ATOM 2988 O O . ASN A 1 404 ? 11.455 -7.227 -46.078 1.00 13.11 404 ASN A O 1
ATOM 2993 N N . GLY A 1 405 ? 9.580 -6.467 -45.066 1.00 11.35 405 GLY A N 1
ATOM 2994 C CA . GLY A 1 405 ? 9.643 -7.437 -43.987 1.00 10.08 405 GLY A CA 1
ATOM 2995 C C . GLY A 1 405 ? 8.259 -7.937 -43.623 1.00 12.02 405 GLY A C 1
ATOM 2996 O O . GLY A 1 405 ? 7.308 -7.150 -43.568 1.00 13.58 405 GLY A O 1
ATOM 2997 N N . VAL A 1 406 ? 8.129 -9.240 -43.386 1.00 11.60 406 VAL A N 1
ATOM 2998 C CA . VAL A 1 406 ? 6.850 -9.879 -43.082 1.00 12.83 406 VAL A CA 1
ATOM 2999 C C . VAL A 1 406 ? 7.076 -10.830 -41.915 1.00 13.05 406 VAL A C 1
ATOM 3000 O O . VAL A 1 406 ? 8.073 -11.554 -41.905 1.00 12.39 406 VAL A O 1
ATOM 3004 N N . VAL A 1 407 ? 6.173 -10.818 -40.921 1.00 12.54 407 VAL A N 1
ATOM 3005 C CA . VAL A 1 407 ? 6.241 -11.774 -39.816 1.00 13.35 407 VAL A CA 1
ATOM 3006 C C . VAL A 1 407 ? 4.900 -12.468 -39.644 1.00 12.06 407 VAL A C 1
ATOM 3007 O O . VAL A 1 407 ? 3.837 -11.888 -39.882 1.00 11.41 407 VAL A O 1
ATOM 3011 N N . ILE A 1 408 ? 4.962 -13.720 -39.196 1.00 14.67 408 ILE A N 1
ATOM 3012 C CA . ILE A 1 408 ? 3.783 -14.529 -38.916 1.00 11.83 408 ILE A CA 1
ATOM 3013 C C . ILE A 1 408 ? 3.923 -15.081 -37.502 1.00 12.06 408 ILE A C 1
ATOM 3014 O O . ILE A 1 408 ? 4.954 -15.672 -37.163 1.00 12.72 408 ILE A O 1
ATOM 3019 N N . PHE A 1 409 ? 2.894 -14.876 -36.682 1.00 11.96 409 PHE A N 1
ATOM 3020 C CA . PHE A 1 409 ? 2.795 -15.435 -35.342 1.00 14.38 409 PHE A CA 1
ATOM 3021 C C . PHE A 1 409 ? 1.611 -16.387 -35.300 1.00 13.60 409 PHE A C 1
ATOM 3022 O O . PHE A 1 409 ? 0.595 -16.169 -35.973 1.00 14.08 409 PHE A O 1
ATOM 3030 N N . LYS A 1 410 ? 1.734 -17.444 -34.507 1.00 14.40 410 LYS A N 1
ATOM 3031 C CA . LYS A 1 410 ? 0.663 -18.425 -34.435 1.00 17.16 410 LYS A CA 1
ATOM 3032 C C . LYS A 1 410 ? 0.245 -18.613 -32.990 1.00 18.47 410 LYS A C 1
ATOM 3033 O O . LYS A 1 410 ? 0.970 -18.264 -32.056 1.00 15.03 410 LYS A O 1
ATOM 3039 N N . LYS A 1 411 ? -0.946 -19.172 -32.838 1.00 17.77 411 LYS A N 1
ATOM 3040 C CA . LYS A 1 411 ? -1.527 -19.407 -31.528 1.00 15.69 411 LYS A CA 1
ATOM 3041 C C . LYS A 1 411 ? -0.625 -20.343 -30.733 1.00 15.76 411 LYS A C 1
ATOM 3042 O O . LYS A 1 411 ? -0.009 -21.258 -31.288 1.00 16.65 411 LYS A O 1
ATOM 3048 N N . ALA A 1 412 ? -0.547 -20.118 -29.430 1.00 17.86 412 ALA A N 1
ATOM 3049 C CA . ALA A 1 412 ? 0.258 -20.983 -28.584 1.00 19.57 412 ALA A CA 1
ATOM 3050 C C . ALA A 1 412 ? -0.585 -21.694 -27.537 1.00 34.69 412 ALA A C 1
ATOM 3051 O O . ALA A 1 412 ? -1.769 -21.373 -27.324 1.00 27.34 412 ALA A O 1
ATOM 3053 N N . MET B 1 1 ? 27.274 -26.249 -40.113 1.00 42.09 1 MET B N 1
ATOM 3054 C CA . MET B 1 1 ? 26.804 -24.867 -40.362 1.00 38.32 1 MET B CA 1
ATOM 3055 C C . MET B 1 1 ? 27.264 -24.440 -41.749 1.00 31.24 1 MET B C 1
ATOM 3056 O O . MET B 1 1 ? 28.291 -24.899 -42.189 1.00 33.91 1 MET B O 1
ATOM 3061 N N . ARG B 1 2 ? 26.491 -23.595 -42.379 1.00 21.13 2 ARG B N 1
ATOM 3062 C CA . ARG B 1 2 ? 26.896 -23.059 -43.683 1.00 17.52 2 ARG B CA 1
ATOM 3063 C C . ARG B 1 2 ? 28.158 -22.213 -43.500 1.00 20.05 2 ARG B C 1
ATOM 3064 O O . ARG B 1 2 ? 28.177 -21.380 -42.607 1.00 22.81 2 ARG B O 1
ATOM 3072 N N . ARG B 1 3 ? 29.158 -22.461 -44.309 1.00 14.78 3 ARG B N 1
ATOM 3073 C CA . ARG B 1 3 ? 30.390 -21.664 -44.244 1.00 14.95 3 ARG B CA 1
ATOM 3074 C C . ARG B 1 3 ? 30.176 -20.395 -45.070 1.00 18.99 3 ARG B C 1
ATOM 3075 O O . ARG B 1 3 ? 29.393 -20.427 -46.004 1.00 19.58 3 ARG B O 1
ATOM 3083 N N . ILE B 1 4 ? 30.906 -19.356 -44.708 1.00 13.35 4 ILE B N 1
ATOM 3084 C CA . ILE B 1 4 ? 30.740 -18.064 -45.366 1.00 13.82 4 ILE B CA 1
ATOM 3085 C C . ILE B 1 4 ? 32.119 -17.481 -45.655 1.00 14.20 4 ILE B C 1
ATOM 3086 O O . ILE B 1 4 ? 32.965 -17.410 -44.757 1.00 14.63 4 ILE B O 1
ATOM 3091 N N . VAL B 1 5 ? 32.342 -17.057 -46.904 1.00 13.39 5 VAL B N 1
ATOM 3092 C CA . VAL B 1 5 ? 33.634 -16.518 -47.311 1.00 15.51 5 VAL B CA 1
ATOM 3093 C C . VAL B 1 5 ? 33.462 -15.109 -47.864 1.00 12.70 5 VAL B C 1
ATOM 3094 O O . VAL B 1 5 ? 32.378 -14.707 -48.302 1.00 15.24 5 VAL B O 1
ATOM 3098 N N . VAL B 1 6 ? 34.556 -14.349 -47.812 1.00 12.78 6 VAL B N 1
ATOM 3099 C CA . VAL B 1 6 ? 34.633 -13.004 -48.390 1.00 15.24 6 VAL B CA 1
ATOM 3100 C C . VAL B 1 6 ? 35.209 -13.115 -49.796 1.00 17.72 6 VAL B C 1
ATOM 3101 O O . VAL B 1 6 ? 36.347 -13.560 -49.969 1.00 17.21 6 VAL B O 1
ATOM 3105 N N . THR B 1 7 ? 34.441 -12.682 -50.796 1.00 15.03 7 THR B N 1
ATOM 3106 C CA . THR B 1 7 ? 34.837 -12.824 -52.191 1.00 15.08 7 THR B CA 1
ATOM 3107 C C . THR B 1 7 ? 35.085 -11.496 -52.901 1.00 21.10 7 THR B C 1
ATOM 3108 O O . THR B 1 7 ? 35.466 -11.501 -54.079 1.00 16.85 7 THR B O 1
ATOM 3112 N N . GLY B 1 8 ? 34.863 -10.366 -52.234 1.00 14.20 8 GLY B N 1
ATOM 3113 C CA . GLY B 1 8 ? 35.120 -9.070 -52.833 1.00 14.90 8 GLY B CA 1
ATOM 3114 C C . GLY B 1 8 ? 35.156 -8.020 -51.748 1.00 15.11 8 GLY B C 1
ATOM 3115 O O . GLY B 1 8 ? 34.472 -8.143 -50.724 1.00 13.71 8 GLY B O 1
ATOM 3116 N N . MET B 1 9 ? 35.983 -6.995 -51.957 1.00 14.15 9 MET B N 1
ATOM 3117 C CA . MET B 1 9 ? 36.163 -5.946 -50.959 1.00 14.81 9 MET B CA 1
ATOM 3118 C C . MET B 1 9 ? 36.380 -4.612 -51.653 1.00 14.20 9 MET B C 1
ATOM 3119 O O . MET B 1 9 ? 36.880 -4.551 -52.779 1.00 16.42 9 MET B O 1
ATOM 3124 N N . GLY B 1 10 ? 36.035 -3.535 -50.950 1.00 15.41 10 GLY B N 1
ATOM 3125 C CA . GLY B 1 10 ? 36.323 -2.201 -51.438 1.00 16.02 10 GLY B CA 1
ATOM 3126 C C . GLY B 1 10 ? 36.261 -1.212 -50.302 1.00 16.28 10 GLY B C 1
ATOM 3127 O O . GLY B 1 10 ? 35.630 -1.473 -49.279 1.00 17.58 10 GLY B O 1
ATOM 3128 N N . MET B 1 11 ? 36.926 -0.066 -50.481 1.00 17.28 11 MET B N 1
ATOM 3129 C CA . MET B 1 11 ? 36.804 0.964 -49.454 1.00 15.35 11 MET B CA 1
ATOM 3130 C C . MET B 1 11 ? 37.292 2.303 -49.991 1.00 16.56 11 MET B C 1
ATOM 3131 O O . MET B 1 11 ? 38.089 2.359 -50.929 1.00 16.71 11 MET B O 1
ATOM 3136 N N . ILE B 1 12 ? 36.733 3.374 -49.427 1.00 14.47 12 ILE B N 1
ATOM 3137 C CA . ILE B 1 12 ? 37.130 4.747 -49.715 1.00 11.17 12 ILE B CA 1
ATOM 3138 C C . ILE B 1 12 ? 37.212 5.480 -48.383 1.00 16.78 12 ILE B C 1
ATOM 3139 O O . ILE B 1 12 ? 36.333 5.334 -47.527 1.00 15.94 12 ILE B O 1
ATOM 3144 N N . ASN B 1 13 ? 38.264 6.266 -48.198 1.00 14.61 13 ASN B N 1
ATOM 3145 C CA . ASN B 1 13 ? 38.429 7.006 -46.955 1.00 12.90 13 ASN B CA 1
ATOM 3146 C C . ASN B 1 13 ? 39.394 8.152 -47.238 1.00 18.98 13 ASN B C 1
ATOM 3147 O O . ASN B 1 13 ? 39.744 8.411 -48.396 1.00 18.34 13 ASN B O 1
ATOM 3152 N N . SER B 1 14 ? 39.830 8.841 -46.176 1.00 14.60 14 SER B N 1
ATOM 3153 C CA . SER B 1 14 ? 40.670 10.027 -46.342 1.00 19.73 14 SER B CA 1
ATOM 3154 C C . SER B 1 14 ? 42.112 9.697 -46.749 1.00 20.00 14 SER B C 1
ATOM 3155 O O . SER B 1 14 ? 42.920 10.628 -46.902 1.00 18.79 14 SER B O 1
ATOM 3158 N N . LEU B 1 15 ? 42.459 8.421 -46.956 1.00 16.41 15 LEU B N 1
ATOM 3159 C CA . LEU B 1 15 ? 43.783 8.067 -47.453 1.00 18.75 15 LEU B CA 1
ATOM 3160 C C . LEU B 1 15 ? 43.758 7.313 -48.783 1.00 20.17 15 LEU B C 1
ATOM 3161 O O . LEU B 1 15 ? 44.810 6.846 -49.225 1.00 18.72 15 LEU B O 1
ATOM 3166 N N . GLY B 1 16 ? 42.605 7.184 -49.435 1.00 19.85 16 GLY B N 1
ATOM 3167 C CA . GLY B 1 16 ? 42.556 6.573 -50.758 1.00 19.43 16 GLY B CA 1
ATOM 3168 C C . GLY B 1 16 ? 41.155 6.341 -51.285 1.00 20.11 16 GLY B C 1
ATOM 3169 O O . GLY B 1 16 ? 40.206 6.253 -50.498 1.00 19.98 16 GLY B O 1
ATOM 3170 N N . LEU B 1 17 ? 41.001 6.246 -52.611 1.00 16.22 17 LEU B N 1
ATOM 3171 C CA . LEU B 1 17 ? 39.687 6.116 -53.236 1.00 13.75 17 LEU B CA 1
ATOM 3172 C C . LEU B 1 17 ? 39.315 4.667 -53.511 1.00 16.44 17 LEU B C 1
ATOM 3173 O O . LEU B 1 17 ? 38.227 4.402 -54.041 1.00 20.84 17 LEU B O 1
ATOM 3178 N N . ASN B 1 18 ? 40.202 3.736 -53.175 1.00 18.31 18 ASN B N 1
ATOM 3179 C CA . ASN B 1 18 ? 40.010 2.310 -53.391 1.00 16.47 18 ASN B CA 1
ATOM 3180 C C . ASN B 1 18 ? 40.840 1.598 -52.332 1.00 15.65 18 ASN B C 1
ATOM 3181 O O . ASN B 1 18 ? 41.642 2.225 -51.633 1.00 17.29 18 ASN B O 1
ATOM 3186 N N . LYS B 1 19 ? 40.653 0.279 -52.211 1.00 14.80 19 LYS B N 1
ATOM 3187 C CA . LYS B 1 19 ? 41.289 -0.420 -51.090 1.00 15.97 19 LYS B CA 1
ATOM 3188 C C . LYS B 1 19 ? 42.795 -0.547 -51.267 1.00 19.16 19 LYS B C 1
ATOM 3189 O O . LYS B 1 19 ? 43.524 -0.587 -50.269 1.00 18.84 19 LYS B O 1
ATOM 3195 N N . GLU B 1 20 ? 43.290 -0.611 -52.508 1.00 18.14 20 GLU B N 1
ATOM 3196 C CA . GLU B 1 20 ? 44.729 -0.778 -52.695 1.00 23.18 20 GLU B CA 1
ATOM 3197 C C . GLU B 1 20 ? 45.473 0.468 -52.245 1.00 20.58 20 GLU B C 1
ATOM 3198 O O . GLU B 1 20 ? 46.428 0.386 -51.460 1.00 21.79 20 GLU B O 1
ATOM 3204 N N . ASP B 1 21 ? 45.041 1.637 -52.726 1.00 17.78 21 ASP B N 1
ATOM 3205 C CA . ASP B 1 21 ? 45.747 2.862 -52.375 1.00 19.76 21 ASP B CA 1
ATOM 3206 C C . ASP B 1 21 ? 45.605 3.190 -50.893 1.00 20.57 21 ASP B C 1
ATOM 3207 O O . ASP B 1 21 ? 46.567 3.647 -50.270 1.00 18.83 21 ASP B O 1
ATOM 3212 N N . SER B 1 22 ? 44.414 2.989 -50.306 1.00 19.74 22 SER B N 1
ATOM 3213 C CA . SER B 1 22 ? 44.254 3.398 -48.909 1.00 18.40 22 SER B CA 1
ATOM 3214 C C . SER B 1 22 ? 44.990 2.457 -47.964 1.00 15.09 22 SER B C 1
ATOM 3215 O O . SER B 1 22 ? 45.580 2.911 -46.978 1.00 20.08 22 SER B O 1
ATOM 3218 N N . PHE B 1 23 ? 44.961 1.141 -48.224 1.00 18.63 23 PHE B N 1
ATOM 3219 C CA . PHE B 1 23 ? 45.673 0.231 -47.326 1.00 16.99 23 PHE B CA 1
ATOM 3220 C C . PHE B 1 23 ? 47.179 0.480 -47.362 1.00 19.61 23 PHE B C 1
ATOM 3221 O O . PHE B 1 23 ? 47.850 0.431 -46.323 1.00 18.34 23 PHE B O 1
ATOM 3229 N N . LEU B 1 24 ? 47.734 0.706 -48.556 1.00 21.56 24 LEU B N 1
ATOM 3230 C CA . LEU B 1 24 ? 49.150 1.049 -48.657 1.00 16.69 24 LEU B CA 1
ATOM 3231 C C . LEU B 1 24 ? 49.477 2.265 -47.798 1.00 20.70 24 LEU B C 1
ATOM 3232 O O . LEU B 1 24 ? 50.451 2.261 -47.033 1.00 21.70 24 LEU B O 1
ATOM 3237 N N . ALA B 1 25 ? 48.677 3.325 -47.928 1.00 18.83 25 ALA B N 1
ATOM 3238 C CA . ALA B 1 25 ? 48.905 4.532 -47.138 1.00 18.98 25 ALA B CA 1
ATOM 3239 C C . ALA B 1 25 ? 48.707 4.260 -45.655 1.00 20.16 25 ALA B C 1
ATOM 3240 O O . ALA B 1 25 ? 49.442 4.786 -44.810 1.00 19.70 25 ALA B O 1
ATOM 3242 N N . ILE B 1 26 ? 47.716 3.439 -45.317 1.00 19.61 26 ILE B N 1
ATOM 3243 C CA . ILE B 1 26 ? 47.487 3.101 -43.915 1.00 16.99 26 ILE B CA 1
ATOM 3244 C C . ILE B 1 26 ? 48.676 2.313 -43.366 1.00 18.86 26 ILE B C 1
ATOM 3245 O O . ILE B 1 26 ? 49.175 2.585 -42.265 1.00 15.74 26 ILE B O 1
ATOM 3250 N N . ALA B 1 27 ? 49.144 1.323 -44.128 1.00 18.87 27 ALA B N 1
ATOM 3251 C CA . ALA B 1 27 ? 50.279 0.512 -43.689 1.00 17.80 27 ALA B CA 1
ATOM 3252 C C . ALA B 1 27 ? 51.552 1.350 -43.559 1.00 22.52 27 ALA B C 1
ATOM 3253 O O . ALA B 1 27 ? 52.357 1.129 -42.646 1.00 22.69 27 ALA B O 1
ATOM 3255 N N . LYS B 1 28 ? 51.751 2.319 -44.457 1.00 21.17 28 LYS B N 1
ATOM 3256 C CA . LYS B 1 28 ? 52.875 3.249 -44.317 1.00 24.29 28 LYS B CA 1
ATOM 3257 C C . LYS B 1 28 ? 52.732 4.202 -43.135 1.00 23.42 28 LYS B C 1
ATOM 3258 O O . LYS B 1 28 ? 53.685 4.923 -42.821 1.00 24.41 28 LYS B O 1
ATOM 3264 N N . GLY B 1 29 ? 51.582 4.233 -42.473 1.00 21.02 29 GLY B N 1
ATOM 3265 C CA . GLY B 1 29 ? 51.415 5.145 -41.359 1.00 22.28 29 GLY B CA 1
ATOM 3266 C C . GLY B 1 29 ? 51.145 6.580 -41.739 1.00 20.52 29 GLY B C 1
ATOM 3267 O O . GLY B 1 29 ? 51.398 7.475 -40.929 1.00 21.51 29 GLY B O 1
ATOM 3268 N N . GLU B 1 30 ? 50.639 6.835 -42.946 1.00 21.17 30 GLU B N 1
ATOM 3269 C CA . GLU B 1 30 ? 50.209 8.181 -43.308 1.00 19.96 30 GLU B CA 1
ATOM 3270 C C . GLU B 1 30 ? 48.933 8.559 -42.547 1.00 23.35 30 GLU B C 1
ATOM 3271 O O . GLU B 1 30 ? 48.337 7.746 -41.840 1.00 20.43 30 GLU B O 1
ATOM 3277 N N . CYS B 1 31 ? 48.526 9.823 -42.684 1.00 16.41 31 CYS B N 1
ATOM 3278 C CA . CYS B 1 31 ? 47.365 10.355 -41.968 1.00 22.25 31 CYS B CA 1
ATOM 3279 C C . CYS B 1 31 ? 46.549 11.244 -42.893 1.00 25.04 31 CYS B C 1
ATOM 3280 O O . CYS B 1 31 ? 47.067 12.232 -43.421 1.00 21.70 31 CYS B O 1
ATOM 3283 N N . GLY B 1 32 ? 45.270 10.906 -43.069 1.00 22.04 32 GLY B N 1
ATOM 3284 C CA . GLY B 1 32 ? 44.351 11.675 -43.887 1.00 18.84 32 GLY B CA 1
ATOM 3285 C C . GLY B 1 32 ? 43.574 12.750 -43.154 1.00 21.34 32 GLY B C 1
ATOM 3286 O O . GLY B 1 32 ? 42.720 13.411 -43.755 1.00 18.57 32 GLY B O 1
ATOM 3287 N N . ILE B 1 33 ? 43.832 12.930 -41.862 1.00 19.14 33 ILE B N 1
ATOM 3288 C CA . ILE B 1 33 ? 43.208 14.012 -41.105 1.00 14.57 33 ILE B CA 1
ATOM 3289 C C . ILE B 1 33 ? 43.728 15.346 -41.623 1.00 22.53 33 ILE B C 1
ATOM 3290 O O . ILE B 1 33 ? 44.934 15.506 -41.845 1.00 22.79 33 ILE B O 1
ATOM 3295 N N . LYS B 1 34 ? 42.819 16.304 -41.834 1.00 19.02 34 LYS B N 1
ATOM 3296 C CA . LYS B 1 34 ? 43.163 17.605 -42.397 1.00 22.53 34 LYS B CA 1
ATOM 3297 C C . LYS B 1 34 ? 42.381 18.698 -41.690 1.00 24.01 34 LYS B C 1
ATOM 3298 O O . LYS B 1 34 ? 41.495 18.436 -40.879 1.00 19.55 34 LYS B O 1
ATOM 3304 N N A HIS B 1 35 ? 42.714 19.946 -42.008 0.51 20.82 35 HIS B N 1
ATOM 3305 N N B HIS B 1 35 ? 42.708 19.945 -42.018 0.49 20.83 35 HIS B N 1
ATOM 3306 C CA A HIS B 1 35 ? 41.868 21.046 -41.576 0.51 20.90 35 HIS B CA 1
ATOM 3307 C CA B HIS B 1 35 ? 41.873 21.054 -41.584 0.49 20.88 35 HIS B CA 1
ATOM 3308 C C A HIS B 1 35 ? 40.545 20.992 -42.333 0.51 20.40 35 HIS B C 1
ATOM 3309 C C B HIS B 1 35 ? 40.547 21.004 -42.339 0.49 20.42 35 HIS B C 1
ATOM 3310 O O A HIS B 1 35 ? 40.513 20.703 -43.533 0.51 21.25 35 HIS B O 1
ATOM 3311 O O B HIS B 1 35 ? 40.513 20.729 -43.543 0.49 21.27 35 HIS B O 1
ATOM 3324 N N . ILE B 1 36 ? 39.445 21.244 -41.622 1.00 21.39 36 ILE B N 1
ATOM 3325 C CA . ILE B 1 36 ? 38.121 21.153 -42.239 1.00 18.89 36 ILE B CA 1
ATOM 3326 C C . ILE B 1 36 ? 37.953 22.216 -43.317 1.00 21.36 36 ILE B C 1
ATOM 3327 O O . ILE B 1 36 ? 38.176 23.409 -43.079 1.00 24.88 36 ILE B O 1
ATOM 3332 N N . GLU B 1 37 ? 37.543 21.783 -44.516 1.00 20.72 37 GLU B N 1
ATOM 3333 C CA . GLU B 1 37 ? 37.164 22.704 -45.575 1.00 20.74 37 GLU B CA 1
ATOM 3334 C C . GLU B 1 37 ? 35.792 22.445 -46.169 1.00 24.19 37 GLU B C 1
ATOM 3335 O O . GLU B 1 37 ? 35.353 23.247 -46.999 1.00 21.67 37 GLU B O 1
ATOM 3341 N N . SER B 1 38 ? 35.096 21.370 -45.781 1.00 18.69 38 SER B N 1
ATOM 3342 C CA . SER B 1 38 ? 33.785 21.111 -46.368 1.00 22.83 38 SER B CA 1
ATOM 3343 C C . SER B 1 38 ? 32.712 22.034 -45.810 1.00 21.05 38 SER B C 1
ATOM 3344 O O . SER B 1 38 ? 31.605 22.088 -46.359 1.00 21.68 38 SER B O 1
ATOM 3347 N N . PHE B 1 39 ? 33.016 22.760 -44.741 1.00 19.05 39 PHE B N 1
ATOM 3348 C CA . PHE B 1 39 ? 32.172 23.847 -44.276 1.00 19.80 39 PHE B CA 1
ATOM 3349 C C . PHE B 1 39 ? 33.067 24.848 -43.562 1.00 20.37 39 PHE B C 1
ATOM 3350 O O . PHE B 1 39 ? 34.244 24.585 -43.303 1.00 22.21 39 PHE B O 1
ATOM 3358 N N . ASP B 1 40 ? 32.508 26.010 -43.249 1.00 19.60 40 ASP B N 1
ATOM 3359 C CA . ASP B 1 40 ? 33.306 27.050 -42.602 1.00 23.82 40 ASP B CA 1
ATOM 3360 C C . ASP B 1 40 ? 33.418 26.748 -41.113 1.00 18.61 40 ASP B C 1
ATOM 3361 O O . ASP B 1 40 ? 32.527 27.080 -40.325 1.00 22.86 40 ASP B O 1
ATOM 3366 N N . ALA B 1 41 ? 34.529 26.131 -40.713 1.00 18.32 41 ALA B N 1
ATOM 3367 C CA . ALA B 1 41 ? 34.769 25.790 -39.317 1.00 17.60 41 ALA B CA 1
ATOM 3368 C C . ALA B 1 41 ? 35.665 26.809 -38.614 1.00 21.47 41 ALA B C 1
ATOM 3369 O O . ALA B 1 41 ? 36.208 26.512 -37.540 1.00 19.03 41 ALA B O 1
ATOM 3371 N N . SER B 1 42 ? 35.838 27.997 -39.200 1.00 21.21 42 SER B N 1
ATOM 3372 C CA . SER B 1 42 ? 36.849 28.925 -38.686 1.00 23.68 42 SER B CA 1
ATOM 3373 C C . SER B 1 42 ? 36.563 29.355 -37.249 1.00 28.36 42 SER B C 1
ATOM 3374 O O . SER B 1 42 ? 37.496 29.629 -36.483 1.00 24.29 42 SER B O 1
ATOM 3377 N N . ALA B 1 43 ? 35.294 29.404 -36.852 1.00 22.96 43 ALA B N 1
ATOM 3378 C CA . ALA B 1 43 ? 34.942 29.803 -35.497 1.00 23.20 43 ALA B CA 1
ATOM 3379 C C . ALA B 1 43 ? 34.486 28.617 -34.644 1.00 31.47 43 ALA B C 1
ATOM 3380 O O . ALA B 1 43 ? 33.775 28.800 -33.651 1.00 27.82 43 ALA B O 1
ATOM 3382 N N . PHE B 1 44 ? 34.886 27.389 -35.017 1.00 18.23 44 PHE B N 1
ATOM 3383 C CA . PHE B 1 44 ? 34.530 26.185 -34.282 1.00 22.21 44 PHE B CA 1
ATOM 3384 C C . PHE B 1 44 ? 35.622 25.806 -33.294 1.00 22.23 44 PHE B C 1
ATOM 3385 O O . PHE B 1 44 ? 36.799 26.109 -33.515 1.00 20.35 44 PHE B O 1
ATOM 3393 N N . PRO B 1 45 ? 35.243 25.130 -32.204 1.00 20.88 45 PRO B N 1
ATOM 3394 C CA . PRO B 1 45 ? 36.257 24.636 -31.256 1.00 24.12 45 PRO B CA 1
ATOM 3395 C C . PRO B 1 45 ? 37.030 23.439 -31.777 1.00 23.22 45 PRO B C 1
ATOM 3396 O O . PRO B 1 45 ? 38.117 23.139 -31.265 1.00 22.05 45 PRO B O 1
ATOM 3400 N N . VAL B 1 46 ? 36.480 22.733 -32.753 1.00 16.09 46 VAL B N 1
ATOM 3401 C CA . VAL B 1 46 ? 37.136 21.627 -33.437 1.00 17.66 46 VAL B CA 1
ATOM 3402 C C . VAL B 1 46 ? 37.137 21.954 -34.914 1.00 18.51 46 VAL B C 1
ATOM 3403 O O . VAL B 1 46 ? 36.086 22.276 -35.475 1.00 21.24 46 VAL B O 1
ATOM 3407 N N . ARG B 1 47 ? 38.312 21.874 -35.542 1.00 18.05 47 ARG B N 1
ATOM 3408 C CA . ARG B 1 47 ? 38.461 22.333 -36.916 1.00 18.55 47 ARG B CA 1
ATOM 3409 C C . ARG B 1 47 ? 39.212 21.316 -37.769 1.00 19.93 47 ARG B C 1
ATOM 3410 O O . ARG B 1 47 ? 39.751 21.680 -38.823 1.00 19.55 47 ARG B O 1
ATOM 3418 N N . ILE B 1 48 ? 39.250 20.050 -37.339 1.00 17.72 48 ILE B N 1
ATOM 3419 C CA . ILE B 1 48 ? 39.974 19.000 -38.040 1.00 19.65 48 ILE B CA 1
ATOM 3420 C C . ILE B 1 48 ? 39.057 17.799 -38.237 1.00 17.14 48 ILE B C 1
ATOM 3421 O O . ILE B 1 48 ? 38.144 17.555 -37.440 1.00 15.40 48 ILE B O 1
ATOM 3426 N N . ALA B 1 49 ? 39.323 17.038 -39.300 1.00 19.51 49 ALA B N 1
ATOM 3427 C CA . ALA B 1 49 ? 38.504 15.883 -39.658 1.00 18.15 49 ALA B CA 1
ATOM 3428 C C . ALA B 1 49 ? 39.207 15.106 -40.760 1.00 20.85 49 ALA B C 1
ATOM 3429 O O . ALA B 1 49 ? 40.042 15.652 -41.486 1.00 19.77 49 ALA B O 1
ATOM 3431 N N . GLY B 1 50 ? 38.841 13.831 -40.884 1.00 13.67 50 GLY B N 1
ATOM 3432 C CA . GLY B 1 50 ? 39.277 13.006 -41.991 1.00 13.62 50 GLY B CA 1
ATOM 3433 C C . GLY B 1 50 ? 38.396 13.235 -43.202 1.00 19.40 50 GLY B C 1
ATOM 3434 O O . GLY B 1 50 ? 37.548 12.397 -43.541 1.00 16.01 50 GLY B O 1
ATOM 3435 N N . GLU B 1 51 ? 38.560 14.398 -43.833 1.00 16.39 51 GLU B N 1
ATOM 3436 C CA . GLU B 1 51 ? 37.818 14.730 -45.043 1.00 17.92 51 GLU B CA 1
ATOM 3437 C C . GLU B 1 51 ? 38.440 14.031 -46.242 1.00 21.10 51 GLU B C 1
ATOM 3438 O O . GLU B 1 51 ? 39.665 14.026 -46.393 1.00 20.75 51 GLU B O 1
ATOM 3444 N N . ILE B 1 52 ? 37.597 13.443 -47.088 1.00 17.24 52 ILE B N 1
ATOM 3445 C CA . ILE B 1 52 ? 38.021 12.961 -48.399 1.00 19.69 52 ILE B CA 1
ATOM 3446 C C . ILE B 1 52 ? 37.984 14.151 -49.357 1.00 24.63 52 ILE B C 1
ATOM 3447 O O . ILE B 1 52 ? 36.907 14.634 -49.714 1.00 32.10 52 ILE B O 1
ATOM 3452 N N . THR B 1 53 ? 39.151 14.622 -49.787 1.00 23.34 53 THR B N 1
ATOM 3453 C CA . THR B 1 53 ? 39.176 15.824 -50.615 1.00 26.30 53 THR B CA 1
ATOM 3454 C C . THR B 1 53 ? 39.090 15.538 -52.108 1.00 31.82 53 THR B C 1
ATOM 3455 O O . THR B 1 53 ? 38.849 16.469 -52.882 1.00 34.41 53 THR B O 1
ATOM 3459 N N . ASP B 1 54 ? 39.273 14.287 -52.538 1.00 25.02 54 ASP B N 1
ATOM 3460 C CA . ASP B 1 54 ? 39.398 13.982 -53.960 1.00 27.35 54 ASP B CA 1
ATOM 3461 C C . ASP B 1 54 ? 38.293 13.061 -54.469 1.00 29.86 54 ASP B C 1
ATOM 3462 O O . ASP B 1 54 ? 38.439 12.455 -55.535 1.00 28.75 54 ASP B O 1
ATOM 3467 N N . PHE B 1 55 ? 37.174 12.963 -53.754 1.00 25.90 55 PHE B N 1
ATOM 3468 C CA . PHE B 1 55 ? 36.068 12.120 -54.197 1.00 30.25 55 PHE B CA 1
ATOM 3469 C C . PHE B 1 55 ? 35.241 12.861 -55.243 1.00 24.00 55 PHE B C 1
ATOM 3470 O O . PHE B 1 55 ? 34.864 14.017 -55.036 1.00 25.81 55 PHE B O 1
ATOM 3478 N N . ASP B 1 56 ? 34.966 12.195 -56.372 1.00 27.21 56 ASP B N 1
ATOM 3479 C CA . ASP B 1 56 ? 34.096 12.731 -57.414 1.00 27.27 56 ASP B CA 1
ATOM 3480 C C . ASP B 1 56 ? 32.735 12.054 -57.406 1.00 22.19 56 ASP B C 1
ATOM 3481 O O . ASP B 1 56 ? 32.598 10.944 -57.942 1.00 27.36 56 ASP B O 1
ATOM 3486 N N . PRO B 1 57 ? 31.693 12.703 -56.883 1.00 27.28 57 PRO B N 1
ATOM 3487 C CA . PRO B 1 57 ? 30.365 12.066 -56.824 1.00 26.90 57 PRO B CA 1
ATOM 3488 C C . PRO B 1 57 ? 29.798 11.703 -58.181 1.00 30.09 57 PRO B C 1
ATOM 3489 O O . PRO B 1 57 ? 28.996 10.763 -58.284 1.00 24.12 57 PRO B O 1
ATOM 3493 N N . THR B 1 58 ? 30.176 12.439 -59.228 1.00 28.87 58 THR B N 1
ATOM 3494 C CA . THR B 1 58 ? 29.584 12.217 -60.537 1.00 31.28 58 THR B CA 1
ATOM 3495 C C . THR B 1 58 ? 29.995 10.885 -61.139 1.00 29.13 58 THR B C 1
ATOM 3496 O O . THR B 1 58 ? 29.343 10.427 -62.085 1.00 27.58 58 THR B O 1
ATOM 3500 N N . GLU B 1 59 ? 31.030 10.233 -60.605 1.00 29.97 59 GLU B N 1
ATOM 3501 C CA . GLU B 1 59 ? 31.377 8.913 -61.124 1.00 31.38 59 GLU B CA 1
ATOM 3502 C C . GLU B 1 59 ? 30.347 7.863 -60.708 1.00 35.81 59 GLU B C 1
ATOM 3503 O O . GLU B 1 59 ? 30.121 6.889 -61.441 1.00 32.91 59 GLU B O 1
ATOM 3509 N N . VAL B 1 60 ? 29.687 8.050 -59.563 1.00 33.34 60 VAL B N 1
ATOM 3510 C CA . VAL B 1 60 ? 28.727 7.065 -59.070 1.00 34.08 60 VAL B CA 1
ATOM 3511 C C . VAL B 1 60 ? 27.286 7.549 -59.124 1.00 30.73 60 VAL B C 1
ATOM 3512 O O . VAL B 1 60 ? 26.373 6.734 -58.912 1.00 39.30 60 VAL B O 1
ATOM 3516 N N . MET B 1 61 ? 27.040 8.830 -59.410 1.00 35.87 61 MET B N 1
ATOM 3517 C CA . MET B 1 61 ? 25.681 9.350 -59.490 1.00 41.06 61 MET B CA 1
ATOM 3518 C C . MET B 1 61 ? 25.570 10.454 -60.533 1.00 41.42 61 MET B C 1
ATOM 3519 O O . MET B 1 61 ? 26.563 11.062 -60.934 1.00 41.39 61 MET B O 1
ATOM 3524 N N . ASN B 1 62 ? 24.307 10.714 -60.957 1.00 42.30 62 ASN B N 1
ATOM 3525 C CA . ASN B 1 62 ? 23.855 11.785 -61.839 1.00 46.13 62 ASN B CA 1
ATOM 3526 C C . ASN B 1 62 ? 23.524 13.032 -61.030 1.00 48.97 62 ASN B C 1
ATOM 3527 O O . ASN B 1 62 ? 23.182 12.938 -59.847 1.00 46.58 62 ASN B O 1
ATOM 3532 N N . PRO B 1 63 ? 23.575 14.221 -61.642 1.00 47.00 63 PRO B N 1
ATOM 3533 C CA . PRO B 1 63 ? 23.346 15.438 -60.847 1.00 50.58 63 PRO B CA 1
ATOM 3534 C C . PRO B 1 63 ? 21.955 15.514 -60.250 1.00 52.31 63 PRO B C 1
ATOM 3535 O O . PRO B 1 63 ? 21.799 16.057 -59.149 1.00 48.96 63 PRO B O 1
ATOM 3539 N N . LYS B 1 64 ? 20.941 14.975 -60.936 1.00 57.77 64 LYS B N 1
ATOM 3540 C CA . LYS B 1 64 ? 19.590 14.923 -60.381 1.00 61.11 64 LYS B CA 1
ATOM 3541 C C . LYS B 1 64 ? 19.486 14.025 -59.158 1.00 58.32 64 LYS B C 1
ATOM 3542 O O . LYS B 1 64 ? 18.483 14.098 -58.437 1.00 57.97 64 LYS B O 1
ATOM 3548 N N . ASP B 1 65 ? 20.482 13.176 -58.913 1.00 53.81 65 ASP B N 1
ATOM 3549 C CA . ASP B 1 65 ? 20.431 12.242 -57.799 1.00 54.21 65 ASP B CA 1
ATOM 3550 C C . ASP B 1 65 ? 21.159 12.741 -56.555 1.00 52.51 65 ASP B C 1
ATOM 3551 O O . ASP B 1 65 ? 21.064 12.094 -55.505 1.00 54.15 65 ASP B O 1
ATOM 3556 N N . VAL B 1 66 ? 21.870 13.870 -56.638 1.00 44.89 66 VAL B N 1
ATOM 3557 C CA . VAL B 1 66 ? 22.486 14.435 -55.441 1.00 45.07 66 VAL B CA 1
ATOM 3558 C C . VAL B 1 66 ? 21.422 15.003 -54.512 1.00 45.48 66 VAL B C 1
ATOM 3559 O O . VAL B 1 66 ? 21.584 14.992 -53.286 1.00 47.43 66 VAL B O 1
ATOM 3563 N N . LYS B 1 67 ? 20.315 15.494 -55.066 1.00 44.88 67 LYS B N 1
ATOM 3564 C CA . LYS B 1 67 ? 19.174 15.830 -54.225 1.00 40.66 67 LYS B CA 1
ATOM 3565 C C . LYS B 1 67 ? 18.595 14.591 -53.560 1.00 43.09 67 LYS B C 1
ATOM 3566 O O . LYS B 1 67 ? 17.982 14.686 -52.489 1.00 38.39 67 LYS B O 1
ATOM 3572 N N . LYS B 1 68 ? 18.788 13.417 -54.164 1.00 32.23 68 LYS B N 1
ATOM 3573 C CA . LYS B 1 68 ? 18.170 12.207 -53.649 1.00 30.57 68 LYS B CA 1
ATOM 3574 C C . LYS B 1 68 ? 19.103 11.362 -52.794 1.00 25.65 68 LYS B C 1
ATOM 3575 O O . LYS B 1 68 ? 18.629 10.397 -52.183 1.00 26.20 68 LYS B O 1
ATOM 3581 N N . ALA B 1 69 ? 20.394 11.697 -52.711 1.00 23.50 69 ALA B N 1
ATOM 3582 C CA . ALA B 1 69 ? 21.351 10.843 -52.006 1.00 21.80 69 ALA B CA 1
ATOM 3583 C C . ALA B 1 69 ? 22.371 11.676 -51.245 1.00 23.78 69 ALA B C 1
ATOM 3584 O O . ALA B 1 69 ? 23.162 12.403 -51.851 1.00 25.45 69 ALA B O 1
ATOM 3586 N N . GLY B 1 70 ? 22.376 11.547 -49.919 1.00 18.57 70 GLY B N 1
ATOM 3587 C CA . GLY B 1 70 ? 23.398 12.201 -49.126 1.00 17.69 70 GLY B CA 1
ATOM 3588 C C . GLY B 1 70 ? 24.782 11.657 -49.424 1.00 19.14 70 GLY B C 1
ATOM 3589 O O . GLY B 1 70 ? 24.948 10.579 -50.000 1.00 16.48 70 GLY B O 1
ATOM 3590 N N . ARG B 1 71 ? 25.795 12.428 -49.017 1.00 15.88 71 ARG B N 1
ATOM 3591 C CA . ARG B 1 71 ? 27.185 12.061 -49.295 1.00 15.44 71 ARG B CA 1
ATOM 3592 C C . ARG B 1 71 ? 27.525 10.659 -48.799 1.00 17.95 71 ARG B C 1
ATOM 3593 O O . ARG B 1 71 ? 28.314 9.949 -49.438 1.00 15.10 71 ARG B O 1
ATOM 3601 N N . PHE B 1 72 ? 26.944 10.234 -47.674 1.00 15.17 72 PHE B N 1
ATOM 3602 C CA . PHE B 1 72 ? 27.268 8.903 -47.168 1.00 15.23 72 PHE B CA 1
ATOM 3603 C C . PHE B 1 72 ? 26.826 7.818 -48.146 1.00 13.21 72 PHE B C 1
ATOM 3604 O O . PHE B 1 72 ? 27.529 6.817 -48.307 1.00 13.00 72 PHE B O 1
ATOM 3612 N N . ILE B 1 73 ? 25.705 8.024 -48.846 1.00 12.03 73 ILE B N 1
ATOM 3613 C CA . ILE B 1 73 ? 25.271 7.058 -49.862 1.00 14.41 73 ILE B CA 1
ATOM 3614 C C . ILE B 1 73 ? 26.199 7.088 -51.066 1.00 16.61 73 ILE B C 1
ATOM 3615 O O . ILE B 1 73 ? 26.528 6.037 -51.645 1.00 13.50 73 ILE B O 1
ATOM 3620 N N . GLN B 1 74 ? 26.640 8.284 -51.466 1.00 15.47 74 GLN B N 1
ATOM 3621 C CA . GLN B 1 74 ? 27.592 8.389 -52.575 1.00 15.53 74 GLN B CA 1
ATOM 3622 C C . GLN B 1 74 ? 28.856 7.594 -52.287 1.00 16.64 74 GLN B C 1
ATOM 3623 O O . GLN B 1 74 ? 29.371 6.877 -53.157 1.00 17.81 74 GLN B O 1
ATOM 3629 N N . LEU B 1 75 ? 29.389 7.725 -51.071 1.00 16.35 75 LEU B N 1
ATOM 3630 C CA . LEU B 1 75 ? 30.563 6.934 -50.711 1.00 12.85 75 LEU B CA 1
ATOM 3631 C C . LEU B 1 75 ? 30.237 5.444 -50.703 1.00 13.58 75 LEU B C 1
ATOM 3632 O O . LEU B 1 75 ? 31.057 4.616 -51.124 1.00 13.04 75 LEU B O 1
ATOM 3637 N N . ALA B 1 76 ? 29.047 5.082 -50.224 1.00 13.57 76 ALA B N 1
ATOM 3638 C CA . ALA B 1 76 ? 28.659 3.670 -50.223 1.00 12.98 76 ALA B CA 1
ATOM 3639 C C . ALA B 1 76 ? 28.588 3.116 -51.643 1.00 17.66 76 ALA B C 1
ATOM 3640 O O . ALA B 1 76 ? 28.962 1.966 -51.897 1.00 15.09 76 ALA B O 1
ATOM 3642 N N . LEU B 1 77 ? 28.114 3.928 -52.583 1.00 14.84 77 LEU B N 1
ATOM 3643 C CA . LEU B 1 77 ? 28.013 3.478 -53.964 1.00 17.84 77 LEU B CA 1
ATOM 3644 C C . LEU B 1 77 ? 29.406 3.261 -54.541 1.00 13.94 77 LEU B C 1
ATOM 3645 O O . LEU B 1 77 ? 29.641 2.311 -55.301 1.00 18.53 77 LEU B O 1
ATOM 3650 N N . LYS B 1 78 ? 30.351 4.113 -54.156 1.00 14.02 78 LYS B N 1
ATOM 3651 C CA . LYS B 1 78 ? 31.720 3.969 -54.627 1.00 17.02 78 LYS B CA 1
ATOM 3652 C C . LYS B 1 78 ? 32.348 2.692 -54.093 1.00 18.64 78 LYS B C 1
ATOM 3653 O O . LYS B 1 78 ? 32.903 1.896 -54.853 1.00 14.78 78 LYS B O 1
ATOM 3659 N N . ALA B 1 79 ? 32.245 2.467 -52.781 1.00 14.50 79 ALA B N 1
ATOM 3660 C CA . ALA B 1 79 ? 32.876 1.293 -52.177 1.00 14.62 79 ALA B CA 1
ATOM 3661 C C . ALA B 1 79 ? 32.211 -0.005 -52.633 1.00 16.86 79 ALA B C 1
ATOM 3662 O O . ALA B 1 79 ? 32.899 -1.021 -52.833 1.00 12.70 79 ALA B O 1
ATOM 3664 N N . THR B 1 80 ? 30.878 0.002 -52.792 1.00 15.31 80 THR B N 1
ATOM 3665 C CA . THR B 1 80 ? 30.191 -1.223 -53.195 1.00 13.68 80 THR B CA 1
ATOM 3666 C C . THR B 1 80 ? 30.446 -1.530 -54.662 1.00 16.65 80 THR B C 1
ATOM 3667 O O . THR B 1 80 ? 30.545 -2.699 -55.035 1.00 15.45 80 THR B O 1
ATOM 3671 N N . ARG B 1 81 ? 30.544 -0.505 -55.513 1.00 13.34 81 ARG B N 1
ATOM 3672 C CA . ARG B 1 81 ? 30.953 -0.753 -56.895 1.00 16.15 81 ARG B CA 1
ATOM 3673 C C . ARG B 1 81 ? 32.307 -1.447 -56.939 1.00 18.17 81 ARG B C 1
ATOM 3674 O O . ARG B 1 81 ? 32.480 -2.449 -57.643 1.00 18.45 81 ARG B O 1
ATOM 3682 N N . GLU B 1 82 ? 33.278 -0.933 -56.174 1.00 16.00 82 GLU B N 1
ATOM 3683 C CA . GLU B 1 82 ? 34.590 -1.573 -56.106 1.00 16.86 82 GLU B CA 1
ATOM 3684 C C . GLU B 1 82 ? 34.459 -3.025 -55.662 1.00 17.54 82 GLU B C 1
ATOM 3685 O O . GLU B 1 82 ? 35.033 -3.931 -56.281 1.00 16.41 82 GLU B O 1
ATOM 3691 N N . ALA B 1 83 ? 33.686 -3.268 -54.592 1.00 14.27 83 ALA B N 1
ATOM 3692 C CA . ALA B 1 83 ? 33.589 -4.616 -54.037 1.00 13.36 83 ALA B CA 1
ATOM 3693 C C . ALA B 1 83 ? 32.870 -5.556 -54.990 1.00 16.61 83 ALA B C 1
ATOM 3694 O O . ALA B 1 83 ? 33.297 -6.707 -55.187 1.00 14.50 83 ALA B O 1
ATOM 3696 N N . MET B 1 84 ? 31.751 -5.101 -55.564 1.00 15.61 84 MET B N 1
ATOM 3697 C CA . MET B 1 84 ? 31.013 -5.981 -56.461 1.00 17.80 84 MET B CA 1
ATOM 3698 C C . MET B 1 84 ? 31.816 -6.289 -57.717 1.00 17.21 84 MET B C 1
ATOM 3699 O O . MET B 1 84 ? 31.793 -7.424 -58.202 1.00 18.55 84 MET B O 1
ATOM 3704 N N . LYS B 1 85 ? 32.519 -5.295 -58.259 1.00 19.66 85 LYS B N 1
ATOM 3705 C CA . LYS B 1 85 ? 33.408 -5.554 -59.390 1.00 21.03 85 LYS B CA 1
ATOM 3706 C C . LYS B 1 85 ? 34.497 -6.543 -58.998 1.00 22.86 85 LYS B C 1
ATOM 3707 O O . LYS B 1 85 ? 34.746 -7.532 -59.703 1.00 17.94 85 LYS B O 1
ATOM 3713 N N . ASP B 1 86 ? 35.140 -6.300 -57.853 1.00 18.38 86 ASP B N 1
ATOM 3714 C CA . ASP B 1 86 ? 36.161 -7.209 -57.340 1.00 19.12 86 ASP B CA 1
ATOM 3715 C C . ASP B 1 86 ? 35.655 -8.641 -57.244 1.00 17.81 86 ASP B C 1
ATOM 3716 O O . ASP B 1 86 ? 36.402 -9.595 -57.499 1.00 18.24 86 ASP B O 1
ATOM 3721 N N . SER B 1 87 ? 34.382 -8.812 -56.894 1.00 15.96 87 SER B N 1
ATOM 3722 C CA . SER B 1 87 ? 33.852 -10.146 -56.652 1.00 15.52 87 SER B CA 1
ATOM 3723 C C . SER B 1 87 ? 33.716 -10.968 -57.931 1.00 22.31 87 SER B C 1
ATOM 3724 O O . SER B 1 87 ? 33.630 -12.199 -57.853 1.00 19.82 87 SER B O 1
ATOM 3727 N N . GLY B 1 88 ? 33.672 -10.324 -59.094 1.00 21.21 88 GLY B N 1
ATOM 3728 C CA . GLY B 1 88 ? 33.471 -11.027 -60.345 1.00 20.59 88 GLY B CA 1
ATOM 3729 C C . GLY B 1 88 ? 32.062 -11.506 -60.583 1.00 24.09 88 GLY B C 1
ATOM 3730 O O . GLY B 1 88 ? 31.821 -12.210 -61.579 1.00 25.49 88 GLY B O 1
ATOM 3731 N N . ILE B 1 89 ? 31.117 -11.163 -59.703 1.00 16.08 89 ILE B N 1
ATOM 3732 C CA . ILE B 1 89 ? 29.756 -11.657 -59.862 1.00 16.70 89 ILE B CA 1
ATOM 3733 C C . ILE B 1 89 ? 28.988 -10.908 -60.956 1.00 21.50 89 ILE B C 1
ATOM 3734 O O . ILE B 1 89 ? 28.031 -11.460 -61.521 1.00 17.96 89 ILE B O 1
ATOM 3739 N N . LEU B 1 90 ? 29.424 -9.699 -61.314 1.00 17.98 90 LEU B N 1
ATOM 3740 C CA . LEU B 1 90 ? 28.631 -8.797 -62.147 1.00 20.01 90 LEU B CA 1
ATOM 3741 C C . LEU B 1 90 ? 28.671 -9.226 -63.612 1.00 23.92 90 LEU B C 1
ATOM 3742 O O . LEU B 1 90 ? 29.693 -9.705 -64.112 1.00 20.05 90 LEU B O 1
ATOM 3747 N N . ASP B 1 91 ? 27.551 -9.048 -64.296 1.00 23.22 91 ASP B N 1
ATOM 3748 C CA . ASP B 1 91 ? 27.442 -9.416 -65.698 1.00 26.94 91 ASP B CA 1
ATOM 3749 C C . ASP B 1 91 ? 27.889 -8.248 -66.584 1.00 25.21 91 ASP B C 1
ATOM 3750 O O . ASP B 1 91 ? 28.501 -7.284 -66.115 1.00 21.19 91 ASP B O 1
ATOM 3755 N N . ALA B 1 92 ? 27.571 -8.310 -67.884 1.00 25.70 92 ALA B N 1
ATOM 3756 C CA . ALA B 1 92 ? 28.049 -7.290 -68.817 1.00 31.16 92 ALA B CA 1
ATOM 3757 C C . ALA B 1 92 ? 27.411 -5.922 -68.592 1.00 25.53 92 ALA B C 1
ATOM 3758 O O . ALA B 1 92 ? 27.896 -4.924 -69.144 1.00 26.16 92 ALA B O 1
ATOM 3760 N N . HIS B 1 93 ? 26.344 -5.846 -67.802 1.00 22.89 93 HIS B N 1
ATOM 3761 C CA . HIS B 1 93 ? 25.724 -4.573 -67.461 1.00 24.81 93 HIS B CA 1
ATOM 3762 C C . HIS B 1 93 ? 25.979 -4.165 -66.020 1.00 25.32 93 HIS B C 1
ATOM 3763 O O . HIS B 1 93 ? 25.270 -3.303 -65.487 1.00 25.28 93 HIS B O 1
ATOM 3770 N N . ASN B 1 94 ? 27.014 -4.736 -65.403 1.00 20.87 94 ASN B N 1
ATOM 3771 C CA . ASN B 1 94 ? 27.408 -4.399 -64.038 1.00 24.26 94 ASN B CA 1
ATOM 3772 C C . ASN B 1 94 ? 26.266 -4.666 -63.062 1.00 24.15 94 ASN B C 1
ATOM 3773 O O . ASN B 1 94 ? 26.079 -3.942 -62.081 1.00 22.76 94 ASN B O 1
ATOM 3778 N N . ARG B 1 95 ? 25.513 -5.730 -63.328 1.00 21.07 95 ARG B N 1
ATOM 3779 C CA . ARG B 1 95 ? 24.425 -6.167 -62.469 1.00 23.68 95 ARG B CA 1
ATOM 3780 C C . ARG B 1 95 ? 24.604 -7.626 -62.071 1.00 20.86 95 ARG B C 1
ATOM 3781 O O . ARG B 1 95 ? 25.243 -8.414 -62.776 1.00 21.05 95 ARG B O 1
ATOM 3789 N N . CYS B 1 96 ? 24.042 -7.968 -60.922 1.00 22.70 96 CYS B N 1
ATOM 3790 C CA . CYS B 1 96 ? 23.969 -9.357 -60.505 1.00 17.67 96 CYS B CA 1
ATOM 3791 C C . CYS B 1 96 ? 23.141 -10.147 -61.515 1.00 19.91 96 CYS B C 1
ATOM 3792 O O . CYS B 1 96 ? 22.087 -9.668 -61.949 1.00 23.08 96 CYS B O 1
ATOM 3795 N N . PRO B 1 97 ? 23.592 -11.340 -61.923 1.00 22.97 97 PRO B N 1
ATOM 3796 C CA . PRO B 1 97 ? 22.787 -12.173 -62.828 1.00 25.86 97 PRO B CA 1
ATOM 3797 C C . PRO B 1 97 ? 21.380 -12.361 -62.285 1.00 26.67 97 PRO B C 1
ATOM 3798 O O . PRO B 1 97 ? 21.186 -12.618 -61.095 1.00 24.31 97 PRO B O 1
ATOM 3802 N N . GLU B 1 98 ? 20.395 -12.252 -63.179 1.00 22.07 98 GLU B N 1
ATOM 3803 C CA . GLU B 1 98 ? 19.000 -12.325 -62.762 1.00 25.51 98 GLU B CA 1
ATOM 3804 C C . GLU B 1 98 ? 18.699 -13.610 -61.992 1.00 29.77 98 GLU B C 1
ATOM 3805 O O . GLU B 1 98 ? 17.884 -13.594 -61.063 1.00 28.28 98 GLU B O 1
ATOM 3811 N N . GLU B 1 99 ? 19.350 -14.721 -62.347 1.00 22.34 99 GLU B N 1
ATOM 3812 C CA . GLU B 1 99 ? 19.058 -16.007 -61.712 1.00 27.32 99 GLU B CA 1
ATOM 3813 C C . GLU B 1 99 ? 19.609 -16.100 -60.288 1.00 25.23 99 GLU B C 1
ATOM 3814 O O . GLU B 1 99 ? 19.201 -16.993 -59.540 1.00 25.34 99 GLU B O 1
ATOM 3820 N N . LEU B 1 100 ? 20.558 -15.233 -59.914 1.00 22.84 100 LEU B N 1
ATOM 3821 C CA . LEU B 1 100 ? 21.074 -15.166 -58.549 1.00 19.07 100 LEU B CA 1
ATOM 3822 C C . LEU B 1 100 ? 20.506 -14.003 -57.735 1.00 21.87 100 LEU B C 1
ATOM 3823 O O . LEU B 1 100 ? 20.773 -13.928 -56.527 1.00 22.48 100 LEU B O 1
ATOM 3828 N N . ALA B 1 101 ? 19.726 -13.111 -58.360 1.00 17.45 101 ALA B N 1
ATOM 3829 C CA . ALA B 1 101 ? 19.364 -11.835 -57.737 1.00 20.21 101 ALA B CA 1
ATOM 3830 C C . ALA B 1 101 ? 18.489 -12.027 -56.510 1.00 17.86 101 ALA B C 1
ATOM 3831 O O . ALA B 1 101 ? 18.599 -11.274 -55.534 1.00 15.45 101 ALA B O 1
ATOM 3833 N N . ASN B 1 102 ? 17.575 -12.989 -56.558 1.00 19.61 102 ASN B N 1
ATOM 3834 C CA . ASN B 1 102 ? 16.659 -13.166 -55.445 1.00 16.45 102 ASN B CA 1
ATOM 3835 C C . ASN B 1 102 ? 17.362 -13.672 -54.201 1.00 17.64 102 ASN B C 1
ATOM 3836 O O . ASN B 1 102 ? 16.808 -13.563 -53.103 1.00 17.05 102 ASN B O 1
ATOM 3841 N N . ARG B 1 103 ? 18.551 -14.240 -54.346 1.00 15.06 103 ARG B N 1
ATOM 3842 C CA . ARG B 1 103 ? 19.225 -14.873 -53.230 1.00 16.34 103 ARG B CA 1
ATOM 3843 C C . ARG B 1 103 ? 20.419 -14.067 -52.739 1.00 13.49 103 ARG B C 1
ATOM 3844 O O . ARG B 1 103 ? 21.204 -14.575 -51.926 1.00 15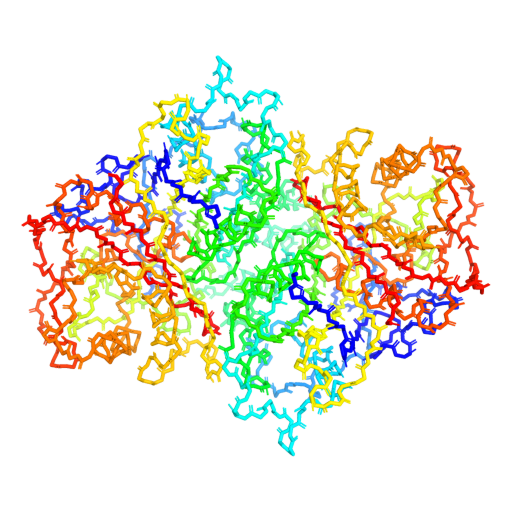.77 103 ARG B O 1
ATOM 3852 N N . MET B 1 104 ? 20.572 -12.832 -53.202 1.00 15.79 104 MET B N 1
ATOM 3853 C CA . MET B 1 104 ? 21.681 -11.981 -52.786 1.00 13.96 104 MET B CA 1
ATOM 3854 C C . MET B 1 104 ? 21.092 -10.696 -52.239 1.00 19.23 104 MET B C 1
ATOM 3855 O O . MET B 1 104 ? 20.356 -10.003 -52.949 1.00 11.89 104 MET B O 1
ATOM 3860 N N . GLY B 1 105 ? 21.413 -10.376 -50.991 1.00 14.95 105 GLY B N 1
ATOM 3861 C CA . GLY B 1 105 ? 20.865 -9.166 -50.407 1.00 14.78 105 GLY B CA 1
ATOM 3862 C C . GLY B 1 105 ? 21.932 -8.155 -50.053 1.00 11.41 105 GLY B C 1
ATOM 3863 O O . GLY B 1 105 ? 23.064 -8.198 -50.561 1.00 14.14 105 GLY B O 1
ATOM 3864 N N . VAL B 1 106 ? 21.572 -7.209 -49.193 1.00 13.04 106 VAL B N 1
ATOM 3865 C CA . VAL B 1 106 ? 22.484 -6.144 -48.800 1.00 13.86 106 VAL B CA 1
ATOM 3866 C C . VAL B 1 106 ? 22.238 -5.831 -47.330 1.00 13.66 106 VAL B C 1
ATOM 3867 O O . VAL B 1 106 ? 21.096 -5.856 -46.849 1.00 11.26 106 VAL B O 1
ATOM 3871 N N . SER B 1 107 ? 23.324 -5.592 -46.612 1.00 9.88 107 SER B N 1
ATOM 3872 C CA . SER B 1 107 ? 23.284 -5.197 -45.208 1.00 12.67 107 SER B CA 1
ATOM 3873 C C . SER B 1 107 ? 24.099 -3.922 -45.100 1.00 11.70 107 SER B C 1
ATOM 3874 O O . SER B 1 107 ? 25.293 -3.931 -45.397 1.00 11.59 107 SER B O 1
ATOM 3877 N N . SER B 1 108 ? 23.427 -2.840 -44.753 1.00 11.93 108 SER B N 1
ATOM 3878 C CA A SER B 1 108 ? 24.131 -1.534 -44.681 0.50 10.12 108 SER B CA 1
ATOM 3879 C CA B SER B 1 108 ? 24.061 -1.502 -44.678 0.50 10.12 108 SER B CA 1
ATOM 3880 C C . SER B 1 108 ? 24.125 -0.971 -43.225 1.00 15.27 108 SER B C 1
ATOM 3881 O O . SER B 1 108 ? 23.241 -1.182 -42.337 1.00 19.58 108 SER B O 1
ATOM 3886 N N . GLY B 1 109 ? 25.224 -0.300 -42.921 1.00 12.31 109 GLY B N 1
ATOM 3887 C CA . GLY B 1 109 ? 25.341 0.314 -41.610 1.00 12.70 109 GLY B CA 1
ATOM 3888 C C . GLY B 1 109 ? 25.780 1.755 -41.724 1.00 10.90 109 GLY B C 1
ATOM 3889 O O . GLY B 1 109 ? 26.590 2.104 -42.572 1.00 11.67 109 GLY B O 1
ATOM 3890 N N . SER B 1 110 ? 25.218 2.590 -40.859 1.00 12.99 110 SER B N 1
ATOM 3891 C CA . SER B 1 110 ? 25.632 3.977 -40.720 1.00 9.88 110 SER B CA 1
ATOM 3892 C C . SER B 1 110 ? 25.151 4.394 -39.337 1.00 12.11 110 SER B C 1
ATOM 3893 O O . SER B 1 110 ? 24.146 3.876 -38.852 1.00 13.55 110 SER B O 1
ATOM 3896 N N . GLY B 1 111 ? 25.875 5.311 -38.701 1.00 12.95 111 GLY B N 1
ATOM 3897 C CA . GLY B 1 111 ? 25.432 5.789 -37.404 1.00 10.43 111 GLY B CA 1
ATOM 3898 C C . GLY B 1 111 ? 24.390 6.882 -37.502 1.00 12.61 111 GLY B C 1
ATOM 3899 O O . GLY B 1 111 ? 23.438 6.908 -36.709 1.00 13.46 111 GLY B O 1
ATOM 3900 N N . ILE B 1 112 ? 24.553 7.797 -38.467 1.00 11.79 112 ILE B N 1
ATOM 3901 C CA . ILE B 1 112 ? 23.701 8.980 -38.519 1.00 11.12 112 ILE B CA 1
ATOM 3902 C C . ILE B 1 112 ? 23.154 9.277 -39.911 1.00 16.22 112 ILE B C 1
ATOM 3903 O O . ILE B 1 112 ? 22.244 10.099 -40.050 1.00 13.61 112 ILE B O 1
ATOM 3908 N N . GLY B 1 113 ? 23.683 8.622 -40.946 1.00 12.65 113 GLY B N 1
ATOM 3909 C CA . GLY B 1 113 ? 23.074 8.881 -42.237 1.00 13.59 113 GLY B CA 1
ATOM 3910 C C . GLY B 1 113 ? 23.334 10.301 -42.715 1.00 12.71 113 GLY B C 1
ATOM 3911 O O . GLY B 1 113 ? 24.381 10.885 -42.449 1.00 15.04 113 GLY B O 1
ATOM 3912 N N . GLY B 1 114 ? 22.362 10.862 -43.438 1.00 14.56 114 GLY B N 1
ATOM 3913 C CA . GLY B 1 114 ? 22.562 12.150 -44.094 1.00 14.09 114 GLY B CA 1
ATOM 3914 C C . GLY B 1 114 ? 22.341 13.347 -43.189 1.00 16.19 114 GLY B C 1
ATOM 3915 O O . GLY B 1 114 ? 21.461 14.176 -43.452 1.00 15.92 114 GLY B O 1
ATOM 3916 N N . LEU B 1 115 ? 23.142 13.432 -42.117 1.00 16.17 115 LEU B N 1
ATOM 3917 C CA . LEU B 1 115 ? 23.007 14.496 -41.118 1.00 16.76 115 LEU B CA 1
ATOM 3918 C C . LEU B 1 115 ? 23.010 15.882 -41.750 1.00 14.78 115 LEU B C 1
ATOM 3919 O O . LEU B 1 115 ? 22.192 16.741 -41.401 1.00 14.70 115 LEU B O 1
ATOM 3924 N N . GLY B 1 116 ? 23.960 16.131 -42.651 1.00 12.73 116 GLY B N 1
ATOM 3925 C CA . GLY B 1 116 ? 24.075 17.455 -43.237 1.00 14.40 116 GLY B CA 1
ATOM 3926 C C . GLY B 1 116 ? 22.886 17.810 -44.100 1.00 14.59 116 GLY B C 1
ATOM 3927 O O . GLY B 1 116 ? 22.511 18.983 -44.204 1.00 13.74 116 GLY B O 1
ATOM 3928 N N . ASN B 1 117 ? 22.274 16.809 -44.734 1.00 15.37 117 ASN B N 1
ATOM 3929 C CA . ASN B 1 117 ? 21.070 17.077 -45.512 1.00 17.92 117 ASN B CA 1
ATOM 3930 C C . ASN B 1 117 ? 19.905 17.453 -44.602 1.00 18.39 117 ASN B C 1
ATOM 3931 O O . ASN B 1 117 ? 19.142 18.374 -44.912 1.00 16.43 117 ASN B O 1
ATOM 3936 N N . ILE B 1 118 ? 19.748 16.753 -43.472 1.00 14.40 118 ILE B N 1
ATOM 3937 C CA . ILE B 1 118 ? 18.707 17.130 -42.517 1.00 15.40 118 ILE B CA 1
ATOM 3938 C C . ILE B 1 118 ? 18.951 18.542 -42.000 1.00 12.53 118 ILE B C 1
ATOM 3939 O O . ILE B 1 118 ? 18.022 19.355 -41.894 1.0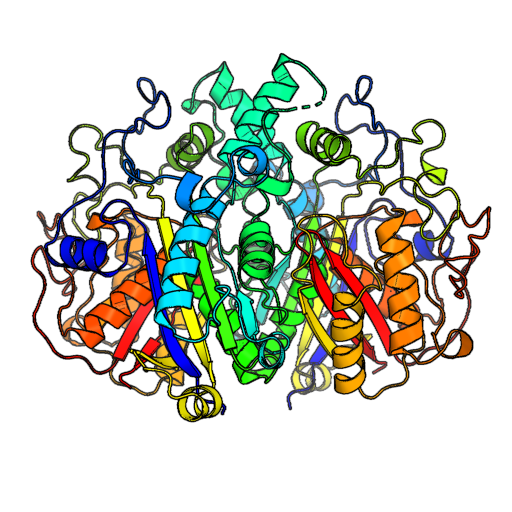0 13.64 118 ILE B O 1
ATOM 3944 N N . GLU B 1 119 ? 20.207 18.836 -41.661 1.00 17.09 119 GLU B N 1
ATOM 3945 C CA . GLU B 1 119 ? 20.620 20.157 -41.202 1.00 13.15 119 GLU B CA 1
ATOM 3946 C C . GLU B 1 119 ? 20.243 21.238 -42.200 1.00 15.83 119 GLU B C 1
ATOM 3947 O O . GLU B 1 119 ? 19.644 22.261 -41.838 1.00 16.90 119 GLU B O 1
ATOM 3953 N N . ALA B 1 120 ? 20.620 21.037 -43.467 1.00 13.96 120 ALA B N 1
ATOM 3954 C CA . ALA B 1 120 ? 20.318 22.015 -44.513 1.00 14.22 120 ALA B CA 1
ATOM 3955 C C . ALA B 1 120 ? 18.821 22.251 -44.650 1.00 17.12 120 ALA B C 1
ATOM 3956 O O . ALA B 1 120 ? 18.375 23.390 -44.836 1.00 15.97 120 ALA B O 1
ATOM 3958 N N . ASN B 1 121 ? 18.022 21.182 -44.607 1.00 16.43 121 ASN B N 1
ATOM 3959 C CA . ASN B 1 121 ? 16.589 21.369 -44.788 1.00 17.29 121 ASN B CA 1
ATOM 3960 C C . ASN B 1 121 ? 15.944 21.955 -43.536 1.00 16.33 121 ASN B C 1
ATOM 3961 O O . ASN B 1 121 ? 14.970 22.714 -43.632 1.00 17.36 121 ASN B O 1
ATOM 3966 N N . SER B 1 122 ? 16.501 21.649 -42.366 1.00 16.33 122 SER B N 1
ATOM 3967 C CA . SER B 1 122 ? 16.032 22.261 -41.124 1.00 16.21 122 SER B CA 1
ATOM 3968 C C . SER B 1 122 ? 16.231 23.768 -41.173 1.00 20.59 122 SER B C 1
ATOM 3969 O O . SER B 1 122 ? 15.319 24.547 -40.857 1.00 22.04 122 SER B O 1
ATOM 3972 N N . ILE B 1 123 ? 17.442 24.189 -41.551 1.00 18.01 123 ILE B N 1
ATOM 3973 C CA . ILE B 1 123 ? 17.752 25.607 -41.680 1.00 20.65 123 ILE B CA 1
ATOM 3974 C C . ILE B 1 123 ? 16.848 26.238 -42.724 1.00 23.04 123 ILE B C 1
ATOM 3975 O O . ILE B 1 123 ? 16.309 27.335 -42.533 1.00 24.11 123 ILE B O 1
ATOM 3980 N N . PHE B 1 124 ? 16.621 25.534 -43.824 1.00 19.74 124 PHE B N 1
ATOM 3981 C CA . PHE B 1 124 ? 15.918 26.180 -44.918 1.00 22.07 124 PHE B CA 1
ATOM 3982 C C . PHE B 1 124 ? 14.439 26.339 -44.564 1.00 26.57 124 PHE B C 1
ATOM 3983 O O . PHE B 1 124 ? 13.847 27.400 -44.800 1.00 25.10 124 PHE B O 1
ATOM 3991 N N . CYS B 1 125 ? 13.855 25.367 -43.870 1.00 24.69 125 CYS B N 1
ATOM 3992 C CA . CYS B 1 125 ? 12.443 25.478 -43.410 1.00 23.78 125 CYS B CA 1
ATOM 3993 C C . CYS B 1 125 ? 12.341 26.635 -42.417 1.00 30.85 125 CYS B C 1
ATOM 3994 O O . CYS B 1 125 ? 11.360 27.352 -42.467 1.00 32.66 125 CYS B O 1
ATOM 3997 N N . PHE B 1 126 ? 13.340 26.787 -41.563 1.00 23.67 126 PHE B N 1
ATOM 3998 C CA . PHE B 1 126 ? 13.309 27.828 -40.511 1.00 31.47 126 PHE B CA 1
ATOM 3999 C C . PHE B 1 126 ? 13.373 29.217 -41.141 1.00 33.14 126 PHE B C 1
ATOM 4000 O O . PHE B 1 126 ? 12.667 30.092 -40.686 1.00 32.49 126 PHE B O 1
ATOM 4008 N N . GLU B 1 127 ? 14.204 29.367 -42.152 1.00 28.77 127 GLU B N 1
ATOM 4009 C CA . GLU B 1 127 ? 14.396 30.689 -42.797 1.00 29.47 127 GLU B CA 1
ATOM 4010 C C . GLU B 1 127 ? 13.324 31.000 -43.846 1.00 35.10 127 GLU B C 1
ATOM 4011 O O . GLU B 1 127 ? 12.841 32.123 -43.836 1.00 38.15 127 GLU B O 1
ATOM 4017 N N . LYS B 1 128 ? 12.911 30.036 -44.646 1.00 25.46 128 LYS B N 1
ATOM 4018 C CA . LYS B 1 128 ? 12.045 30.299 -45.814 1.00 30.64 128 LYS B CA 1
ATOM 4019 C C . LYS B 1 128 ? 10.672 29.634 -45.728 1.00 39.04 128 LYS B C 1
ATOM 4020 O O . LYS B 1 128 ? 9.878 29.813 -46.637 1.00 38.01 128 LYS B O 1
ATOM 4026 N N . GLY B 1 129 ? 10.462 28.836 -44.694 1.00 36.58 129 GLY B N 1
ATOM 4027 C CA . GLY B 1 129 ? 9.152 28.219 -44.527 1.00 32.59 129 GLY B CA 1
ATOM 4028 C C . GLY B 1 129 ? 8.975 26.907 -45.237 1.00 39.84 129 GLY B C 1
ATOM 4029 O O . GLY B 1 129 ? 9.899 26.443 -45.902 1.00 41.47 129 GLY B O 1
ATOM 4030 N N . PRO B 1 130 ? 7.813 26.259 -45.044 1.00 40.29 130 PRO B N 1
ATOM 4031 C CA . PRO B 1 130 ? 7.563 24.946 -45.618 1.00 45.63 130 PRO B CA 1
ATOM 4032 C C . PRO B 1 130 ? 7.586 24.799 -47.160 1.00 53.12 130 PRO B C 1
ATOM 4033 O O . PRO B 1 130 ? 7.949 23.735 -47.572 1.00 52.47 130 PRO B O 1
ATOM 4037 N N . ASN B 1 134 ? 12.854 22.718 -51.081 1.00 60.80 134 ASN B N 1
ATOM 4038 C CA . ASN B 1 134 ? 13.874 22.286 -50.100 1.00 55.68 134 ASN B CA 1
ATOM 4039 C C . ASN B 1 134 ? 15.181 21.876 -50.767 1.00 52.76 134 ASN B C 1
ATOM 4040 O O . ASN B 1 134 ? 15.161 21.280 -51.821 1.00 43.33 134 ASN B O 1
ATOM 4045 N N . PRO B 1 135 ? 16.330 22.113 -50.120 1.00 45.70 135 PRO B N 1
ATOM 4046 C CA . PRO B 1 135 ? 17.600 21.722 -50.711 1.00 46.67 135 PRO B CA 1
ATOM 4047 C C . PRO B 1 135 ? 17.646 20.209 -50.978 1.00 45.66 135 PRO B C 1
ATOM 4048 O O . PRO B 1 135 ? 18.141 19.817 -51.955 1.00 43.42 135 PRO B O 1
ATOM 4052 N N . PHE B 1 136 ? 17.142 19.391 -50.067 1.00 42.94 136 PHE B N 1
ATOM 4053 C CA . PHE B 1 136 ? 17.227 17.917 -50.209 1.00 38.75 136 PHE B CA 1
ATOM 4054 C C . PHE B 1 136 ? 15.900 17.239 -49.883 1.00 44.31 136 PHE B C 1
ATOM 4055 O O . PHE B 1 136 ? 15.050 17.795 -49.201 1.00 43.63 136 PHE B O 1
ATOM 4063 N N . PHE B 1 137 ? 15.753 16.049 -50.450 1.00 35.67 137 PHE B N 1
ATOM 4064 C CA . PHE B 1 137 ? 14.641 15.148 -50.157 1.00 26.01 137 PHE B CA 1
ATOM 4065 C C . PHE B 1 137 ? 14.955 14.444 -48.828 1.00 29.70 137 PHE B C 1
ATOM 4066 O O . PHE B 1 137 ? 16.041 14.012 -48.539 1.00 27.47 137 PHE B O 1
ATOM 4074 N N . ILE B 1 138 ? 13.911 14.276 -48.057 1.00 28.78 138 ILE B N 1
ATOM 4075 C CA . ILE B 1 138 ? 14.068 13.587 -46.766 1.00 32.86 138 ILE B CA 1
ATOM 4076 C C . ILE B 1 138 ? 14.569 12.165 -47.028 1.00 32.95 138 ILE B C 1
ATOM 4077 O O . ILE B 1 138 ? 15.303 11.758 -46.203 1.00 34.80 138 ILE B O 1
ATOM 4082 N N . THR B 1 139 ? 14.332 11.582 -48.206 1.00 30.62 139 THR B N 1
ATOM 4083 C CA . THR B 1 139 ? 14.867 10.279 -48.613 1.00 31.50 139 THR B CA 1
ATOM 4084 C C . THR B 1 139 ? 16.384 10.253 -48.602 1.00 39.37 139 THR B C 1
ATOM 4085 O O . THR B 1 139 ? 16.990 9.224 -48.274 1.00 34.35 139 THR B O 1
ATOM 4089 N N . SER B 1 140 ? 17.011 11.354 -49.020 1.00 24.56 140 SER B N 1
ATOM 4090 C CA . SER B 1 140 ? 18.458 11.429 -49.141 1.00 21.88 140 SER B CA 1
ATOM 4091 C C . SER B 1 140 ? 19.189 11.165 -47.828 1.00 19.04 140 SER B C 1
ATOM 4092 O O . SER B 1 140 ? 20.392 10.864 -47.854 1.00 19.94 140 SER B O 1
ATOM 4095 N N . ALA B 1 141 ? 18.499 11.252 -46.687 1.00 16.04 141 ALA B N 1
ATOM 4096 C CA . ALA B 1 141 ? 19.154 11.188 -45.384 1.00 15.84 141 ALA B CA 1
ATOM 4097 C C . ALA B 1 141 ? 18.929 9.891 -44.615 1.00 16.53 141 ALA B C 1
ATOM 4098 O O . ALA B 1 141 ? 19.674 9.630 -43.669 1.00 14.63 141 ALA B O 1
ATOM 4100 N N . LEU B 1 142 ? 17.921 9.092 -44.977 1.00 13.47 142 LEU B N 1
ATOM 4101 C CA . LEU B 1 142 ? 17.608 7.879 -44.227 1.00 16.68 142 LEU B CA 1
ATOM 4102 C C . LEU B 1 142 ? 18.703 6.840 -44.413 1.00 16.33 142 LEU B C 1
ATOM 4103 O O . LEU B 1 142 ? 19.154 6.590 -45.538 1.00 16.66 142 LEU B O 1
ATOM 4108 N N . VAL B 1 143 ? 19.108 6.207 -43.306 1.00 14.56 143 VAL B N 1
ATOM 4109 C CA . VAL B 1 143 ? 20.284 5.334 -43.332 1.00 14.12 143 VAL B CA 1
ATOM 4110 C C . VAL B 1 143 ? 20.064 4.159 -44.283 1.00 15.70 143 VAL B C 1
ATOM 4111 O O . VAL B 1 143 ? 20.975 3.753 -45.019 1.00 14.77 143 VAL B O 1
ATOM 4115 N N . ASN B 1 144 ? 18.853 3.601 -44.295 1.00 14.83 144 ASN B N 1
ATOM 4116 C CA . ASN B 1 144 ? 18.588 2.436 -45.137 1.00 13.62 144 ASN B CA 1
ATOM 4117 C C . ASN B 1 144 ? 18.564 2.766 -46.632 1.00 15.01 144 ASN B C 1
ATOM 4118 O O . ASN B 1 144 ? 18.536 1.845 -47.463 1.00 15.20 144 ASN B O 1
ATOM 4123 N N . MET B 1 145 ? 18.601 4.043 -47.009 1.00 15.92 145 MET B N 1
ATOM 4124 C CA . MET B 1 145 ? 18.756 4.346 -48.432 1.00 11.68 145 MET B CA 1
ATOM 4125 C C . MET B 1 145 ? 20.125 3.966 -48.980 1.00 17.47 145 MET B C 1
ATOM 4126 O O . MET B 1 145 ? 20.282 3.932 -50.205 1.00 18.30 145 MET B O 1
ATOM 4131 N N . ILE B 1 146 ? 21.112 3.659 -48.129 1.00 17.14 146 ILE B N 1
ATOM 4132 C CA . ILE B 1 146 ? 22.294 2.956 -48.629 1.00 10.29 146 ILE B CA 1
ATOM 4133 C C . ILE B 1 146 ? 21.855 1.687 -49.345 1.00 14.94 146 ILE B C 1
ATOM 4134 O O . ILE B 1 146 ? 22.226 1.432 -50.498 1.00 17.07 146 ILE B O 1
ATOM 4139 N N . GLY B 1 147 ? 21.050 0.869 -48.656 1.00 13.81 147 GLY B N 1
ATOM 4140 C CA . GLY B 1 147 ? 20.563 -0.364 -49.246 1.00 15.21 147 GLY B CA 1
ATOM 4141 C C . GLY B 1 147 ? 19.572 -0.131 -50.369 1.00 15.79 147 GLY B C 1
ATOM 4142 O O . GLY B 1 147 ? 19.505 -0.925 -51.309 1.00 17.99 147 GLY B O 1
ATOM 4143 N N . GLY B 1 148 ? 18.777 0.934 -50.280 1.00 15.03 148 GLY B N 1
ATOM 4144 C CA . GLY B 1 148 ? 17.894 1.290 -51.366 1.00 17.61 148 GLY B CA 1
ATOM 4145 C C . GLY B 1 148 ? 18.690 1.556 -52.633 1.00 19.38 148 GLY B C 1
ATOM 4146 O O . GLY B 1 148 ? 18.474 0.897 -53.654 1.00 16.80 148 GLY B O 1
ATOM 4147 N N . PHE B 1 149 ? 19.632 2.499 -52.583 1.00 15.68 149 PHE B N 1
ATOM 4148 C CA . PHE B 1 149 ? 20.386 2.818 -53.791 1.00 14.55 149 PHE B CA 1
ATOM 4149 C C . PHE B 1 149 ? 21.241 1.644 -54.264 1.00 17.37 149 PHE B C 1
ATOM 4150 O O . PHE B 1 149 ? 21.297 1.355 -55.468 1.00 19.89 149 PHE B O 1
ATOM 4158 N N . THR B 1 150 ? 21.919 0.952 -53.347 1.00 13.60 150 THR B N 1
ATOM 4159 C CA . THR B 1 150 ? 22.824 -0.104 -53.806 1.00 17.37 150 THR B CA 1
ATOM 4160 C C . THR B 1 150 ? 22.061 -1.291 -54.365 1.00 15.59 150 THR B C 1
ATOM 4161 O O . THR B 1 150 ? 22.522 -1.924 -55.324 1.00 18.90 150 THR B O 1
ATOM 4165 N N . SER B 1 151 ? 20.895 -1.610 -53.801 1.00 17.33 151 SER B N 1
ATOM 4166 C CA . SER B 1 151 ? 20.132 -2.733 -54.336 1.00 16.54 151 SER B CA 1
ATOM 4167 C C . SER B 1 151 ? 19.632 -2.436 -55.750 1.00 17.69 151 SER B C 1
ATOM 4168 O O . SER B 1 151 ? 19.670 -3.312 -56.620 1.00 18.96 151 SER B O 1
ATOM 4171 N N . ILE B 1 152 ? 19.172 -1.210 -56.003 1.00 18.59 152 ILE B N 1
ATOM 4172 C CA . ILE B 1 152 ? 18.813 -0.822 -57.368 1.00 18.84 152 ILE B CA 1
ATOM 4173 C C . ILE B 1 152 ? 20.039 -0.842 -58.268 1.00 19.85 152 ILE B C 1
ATOM 4174 O O . ILE B 1 152 ? 19.974 -1.275 -59.424 1.00 21.30 152 ILE B O 1
ATOM 4179 N N . GLU B 1 153 ? 21.181 -0.398 -57.745 1.00 18.90 153 GLU B N 1
ATOM 4180 C CA . GLU B 1 153 ? 22.379 -0.288 -58.570 1.00 15.63 153 GLU B CA 1
ATOM 4181 C C . GLU B 1 153 ? 22.824 -1.640 -59.110 1.00 24.83 153 GLU B C 1
ATOM 4182 O O . GLU B 1 153 ? 23.157 -1.759 -60.292 1.00 22.58 153 GLU B O 1
ATOM 4188 N N . PHE B 1 154 ? 22.824 -2.678 -58.275 1.00 14.26 154 PHE B N 1
ATOM 4189 C CA . PHE B 1 154 ? 23.312 -3.982 -58.708 1.00 14.93 154 PHE B CA 1
ATOM 4190 C C . PHE B 1 154 ? 22.203 -4.969 -59.023 1.00 17.73 154 PHE B C 1
ATOM 4191 O O . PHE B 1 154 ? 22.500 -6.084 -59.483 1.00 17.61 154 PHE B O 1
ATOM 4199 N N . GLY B 1 155 ? 20.947 -4.594 -58.792 1.00 16.51 155 GLY B N 1
ATOM 4200 C CA . GLY B 1 155 ? 19.821 -5.498 -58.988 1.00 16.37 155 GLY B CA 1
ATOM 4201 C C . GLY B 1 155 ? 19.812 -6.681 -58.042 1.00 21.53 155 GLY B C 1
ATOM 4202 O O . GLY B 1 155 ? 19.541 -7.814 -58.474 1.00 15.44 155 GLY B O 1
ATOM 4203 N N . ILE B 1 156 ? 20.121 -6.460 -56.764 1.00 15.97 156 ILE B N 1
ATOM 4204 C CA . ILE B 1 156 ? 20.111 -7.540 -55.780 1.00 15.07 156 ILE B CA 1
ATOM 4205 C C . ILE B 1 156 ? 18.853 -7.418 -54.928 1.00 17.16 156 ILE B C 1
ATOM 4206 O O . ILE B 1 156 ? 18.547 -6.348 -54.381 1.00 14.07 156 ILE B O 1
ATOM 4211 N N . LYS B 1 157 ? 18.123 -8.523 -54.812 1.00 12.37 157 LYS B N 1
ATOM 4212 C CA . LYS B 1 157 ? 16.748 -8.517 -54.349 1.00 12.69 157 LYS B CA 1
ATOM 4213 C C . LYS B 1 157 ? 16.534 -9.299 -53.061 1.00 12.62 157 LYS B C 1
ATOM 4214 O O . LYS B 1 157 ? 15.391 -9.427 -52.605 1.00 16.28 157 LYS B O 1
ATOM 4220 N N . GLY B 1 158 ? 17.594 -9.813 -52.454 1.00 15.53 158 GLY B N 1
ATOM 4221 C CA . GLY B 1 158 ? 17.454 -10.562 -51.236 1.00 10.88 158 GLY B CA 1
ATOM 4222 C C . GLY B 1 158 ? 17.207 -9.643 -50.060 1.00 16.08 158 GLY B C 1
ATOM 4223 O O . GLY B 1 158 ? 16.869 -8.463 -50.223 1.00 12.24 158 GLY B O 1
ATOM 4224 N N . PRO B 1 159 ? 17.352 -10.177 -48.847 1.00 15.14 159 PRO B N 1
ATOM 4225 C CA . PRO B 1 159 ? 17.082 -9.375 -47.645 1.00 13.66 159 PRO B CA 1
ATOM 4226 C C . PRO B 1 159 ? 17.858 -8.072 -47.676 1.00 13.46 159 PRO B C 1
ATOM 4227 O O . PRO B 1 159 ? 19.032 -8.035 -48.045 1.00 13.57 159 PRO B O 1
ATOM 4231 N N . ASN B 1 160 ? 17.183 -6.993 -47.284 1.00 11.83 160 ASN B N 1
ATOM 4232 C CA . ASN B 1 160 ? 17.706 -5.640 -47.428 1.00 11.87 160 ASN B CA 1
ATOM 4233 C C . ASN B 1 160 ? 17.615 -5.031 -46.035 1.00 12.29 160 ASN B C 1
ATOM 4234 O O . ASN B 1 160 ? 16.550 -4.555 -45.640 1.00 11.55 160 ASN B O 1
ATOM 4239 N N . LEU B 1 161 ? 18.730 -5.060 -45.311 1.00 12.10 161 LEU B N 1
ATOM 4240 C CA . LEU B 1 161 ? 18.764 -4.834 -43.872 1.00 10.13 161 LEU B CA 1
ATOM 4241 C C . LEU B 1 161 ? 19.701 -3.685 -43.554 1.00 11.34 161 LEU B C 1
ATOM 4242 O O . LEU B 1 161 ? 20.658 -3.415 -44.285 1.00 12.49 161 LEU B O 1
ATOM 4247 N N . SER B 1 162 ? 19.453 -3.035 -42.419 1.00 9.43 162 SER B N 1
ATOM 4248 C CA . SER B 1 162 ? 20.274 -1.891 -42.070 1.00 12.89 162 SER B CA 1
ATOM 4249 C C . SER B 1 162 ? 20.586 -1.924 -40.579 1.00 16.60 162 SER B C 1
ATOM 4250 O O . SER B 1 162 ? 19.784 -2.405 -39.776 1.00 18.12 162 SER B O 1
ATOM 4253 N N . SER B 1 163 ? 21.766 -1.416 -40.217 1.00 11.86 163 SER B N 1
ATOM 4254 C CA . SER B 1 163 ? 22.258 -1.410 -38.845 1.00 12.21 163 SER B CA 1
ATOM 4255 C C . SER B 1 163 ? 22.607 0.021 -38.469 1.00 12.70 163 SER B C 1
ATOM 4256 O O . SER B 1 163 ? 23.164 0.752 -39.283 1.00 11.40 163 SER B O 1
ATOM 4259 N N . VAL B 1 164 ? 22.284 0.432 -37.240 1.00 14.47 164 VAL B N 1
ATOM 4260 C CA . VAL B 1 164 ? 22.426 1.842 -36.884 1.00 12.47 164 VAL B CA 1
ATOM 4261 C C . VAL B 1 164 ? 22.911 1.951 -35.439 1.00 13.23 164 VAL B C 1
ATOM 4262 O O . VAL B 1 164 ? 22.600 2.907 -34.726 1.00 15.46 164 VAL B O 1
ATOM 4266 N N . THR B 1 165 ? 23.715 0.980 -35.015 1.00 13.83 165 THR B N 1
ATOM 4267 C CA . THR B 1 165 ? 24.309 0.963 -33.687 1.00 13.43 165 THR B CA 1
ATOM 4268 C C . THR B 1 165 ? 25.562 1.833 -33.605 1.00 16.32 165 THR B C 1
ATOM 4269 O O . THR B 1 165 ? 26.614 1.363 -33.156 1.00 14.43 165 THR B O 1
ATOM 4273 N N . ALA B 1 166 ? 25.453 3.097 -34.028 1.00 15.70 166 ALA B N 1
ATOM 4274 C CA . ALA B 1 166 ? 26.494 4.131 -33.824 1.00 15.77 166 ALA B CA 1
ATOM 4275 C C . ALA B 1 166 ? 27.840 3.589 -34.297 1.00 16.84 166 ALA B C 1
ATOM 4276 O O . ALA B 1 166 ? 27.912 3.080 -35.425 1.00 15.39 166 ALA B O 1
ATOM 4278 N N . CYS B 1 167 ? 28.898 3.653 -33.467 1.00 15.38 167 CYS B N 1
ATOM 4279 C CA . CYS B 1 167 ? 30.271 3.259 -33.780 1.00 17.66 167 CYS B CA 1
ATOM 4280 C C . CYS B 1 167 ? 30.426 1.800 -34.114 1.00 17.74 167 CYS B C 1
ATOM 4281 O O . CYS B 1 167 ? 31.519 1.402 -34.537 1.00 15.50 167 CYS B O 1
ATOM 4284 N N . ALA B 1 168 ? 29.428 0.982 -33.812 1.00 16.33 168 ALA B N 1
ATOM 4285 C CA . ALA B 1 168 ? 29.495 -0.442 -34.098 1.00 13.70 168 ALA B CA 1
ATOM 4286 C C . ALA B 1 168 ? 28.678 -0.827 -35.327 1.00 12.82 168 ALA B C 1
ATOM 4287 O O . ALA B 1 168 ? 28.644 -2.011 -35.677 1.00 12.33 168 ALA B O 1
ATOM 4289 N N . ALA B 1 169 ? 28.034 0.148 -35.997 1.00 11.36 169 ALA B N 1
ATOM 4290 C CA . ALA B 1 169 ? 27.087 -0.179 -37.071 1.00 13.52 169 ALA B CA 1
ATOM 4291 C C . ALA B 1 169 ? 27.749 -0.990 -38.183 1.00 11.37 169 ALA B C 1
ATOM 4292 O O . ALA B 1 169 ? 27.148 -1.919 -38.734 1.00 12.29 169 ALA B O 1
ATOM 4294 N N . GLY B 1 170 ? 28.977 -0.637 -38.551 1.00 12.83 170 GLY B N 1
ATOM 4295 C CA . GLY B 1 170 ? 29.631 -1.343 -39.629 1.00 11.22 170 GLY B CA 1
ATOM 4296 C C . GLY B 1 170 ? 29.929 -2.789 -39.294 1.00 16.18 170 GLY B C 1
ATOM 4297 O O . GLY B 1 170 ? 29.937 -3.642 -40.184 1.00 16.36 170 GLY B O 1
ATOM 4298 N N . THR B 1 171 ? 30.191 -3.083 -38.016 1.00 11.40 171 THR B N 1
ATOM 4299 C CA . THR B 1 171 ? 30.458 -4.453 -37.610 1.00 9.33 171 THR B CA 1
ATOM 4300 C C . THR B 1 171 ? 29.152 -5.224 -37.483 1.00 9.95 171 THR B C 1
ATOM 4301 O O . THR B 1 171 ? 29.057 -6.385 -37.901 1.00 9.78 171 THR B O 1
ATOM 4305 N N . HIS B 1 172 ? 28.115 -4.577 -36.957 1.00 12.22 172 HIS B N 1
ATOM 4306 C CA . HIS B 1 172 ? 26.828 -5.252 -36.881 1.00 12.03 172 HIS B CA 1
ATOM 4307 C C . HIS B 1 172 ? 26.269 -5.509 -38.273 1.00 15.46 172 HIS B C 1
ATOM 4308 O O . HIS B 1 172 ? 25.555 -6.499 -38.472 1.00 14.10 172 HIS B O 1
ATOM 4315 N N . ALA B 1 173 ? 26.590 -4.644 -39.247 1.00 9.34 173 ALA B N 1
ATOM 4316 C CA . ALA B 1 173 ? 26.137 -4.899 -40.611 1.00 13.18 173 ALA B CA 1
ATOM 4317 C C . ALA B 1 173 ? 26.730 -6.195 -41.146 1.00 12.13 173 ALA B C 1
ATOM 4318 O O . ALA B 1 173 ? 26.035 -6.970 -41.816 1.00 11.18 173 ALA B O 1
ATOM 4320 N N . ILE B 1 174 ? 28.011 -6.452 -40.847 1.00 8.81 174 ILE B N 1
ATOM 4321 C CA . ILE B 1 174 ? 28.621 -7.742 -41.176 1.00 11.49 174 ILE B CA 1
ATOM 4322 C C . ILE B 1 174 ? 27.878 -8.875 -40.483 1.00 10.81 174 ILE B C 1
ATOM 4323 O O . ILE B 1 174 ? 27.520 -9.881 -41.104 1.00 12.85 174 ILE B O 1
ATOM 4328 N N . ILE B 1 175 ? 27.616 -8.719 -39.188 1.00 11.18 175 ILE B N 1
ATOM 4329 C CA . ILE B 1 175 ? 27.073 -9.823 -38.407 1.00 10.55 175 ILE B CA 1
ATOM 4330 C C . ILE B 1 175 ? 25.654 -10.164 -38.850 1.00 12.20 175 ILE B C 1
ATOM 4331 O O . ILE B 1 175 ? 25.297 -11.343 -38.985 1.00 10.90 175 ILE B O 1
ATOM 4336 N N . GLU B 1 176 ? 24.820 -9.147 -39.089 1.00 10.34 176 GLU B N 1
ATOM 4337 C CA . GLU B 1 176 ? 23.444 -9.428 -39.491 1.00 9.64 176 GLU B CA 1
ATOM 4338 C C . GLU B 1 176 ? 23.410 -10.113 -40.856 1.00 12.60 176 GLU B C 1
ATOM 4339 O O . GLU B 1 176 ? 22.579 -11.003 -41.093 1.00 11.01 176 GLU B O 1
ATOM 4345 N N . ALA B 1 177 ? 24.311 -9.717 -41.768 1.00 11.50 177 ALA B N 1
ATOM 4346 C CA . ALA B 1 177 ? 24.447 -10.466 -43.020 1.00 13.65 177 ALA B CA 1
ATOM 4347 C C . ALA B 1 177 ? 24.872 -11.903 -42.756 1.00 11.99 177 ALA B C 1
ATOM 4348 O O . ALA B 1 177 ? 24.363 -12.834 -43.383 1.00 11.86 177 ALA B O 1
ATOM 4350 N N . VAL B 1 178 ? 25.830 -12.103 -41.854 1.00 9.71 178 VAL B N 1
ATOM 4351 C CA . VAL B 1 178 ? 26.253 -13.463 -41.506 1.00 10.86 178 VAL B CA 1
ATOM 4352 C C . VAL B 1 178 ? 25.068 -14.278 -41.002 1.00 12.58 178 VAL B C 1
ATOM 4353 O O . VAL B 1 178 ? 24.813 -15.399 -41.468 1.00 11.00 178 VAL B O 1
ATOM 4357 N N . LYS B 1 179 ? 24.330 -13.733 -40.034 1.00 12.03 179 LYS B N 1
ATOM 4358 C CA . LYS B 1 179 ? 23.173 -14.450 -39.497 1.00 12.24 179 LYS B CA 1
ATOM 4359 C C . LYS B 1 179 ? 22.204 -14.821 -40.612 1.00 13.25 179 LYS B C 1
ATOM 4360 O O . LYS B 1 179 ? 21.669 -15.934 -40.638 1.00 11.79 179 LYS B O 1
ATOM 4366 N N . THR B 1 180 ? 21.960 -13.883 -41.530 1.00 12.12 180 THR B N 1
ATOM 4367 C CA . THR B 1 180 ? 21.034 -14.122 -42.630 1.00 10.92 180 THR B CA 1
ATOM 4368 C C . THR B 1 180 ? 21.484 -15.292 -43.495 1.00 13.26 180 THR B C 1
ATOM 4369 O O . THR B 1 180 ? 20.674 -16.162 -43.843 1.00 13.97 180 THR B O 1
ATOM 4373 N N . ILE B 1 181 ? 22.774 -15.349 -43.823 1.00 12.62 181 ILE B N 1
ATOM 4374 C CA . ILE B 1 181 ? 23.288 -16.458 -44.625 1.00 13.11 181 ILE B CA 1
ATOM 4375 C C . ILE B 1 181 ? 23.268 -17.760 -43.835 1.00 13.60 181 ILE B C 1
ATOM 4376 O O . ILE B 1 181 ? 22.968 -18.824 -44.387 1.00 13.95 181 ILE B O 1
ATOM 4381 N N . LEU B 1 182 ? 23.602 -17.709 -42.539 1.00 12.30 182 LEU B N 1
ATOM 4382 C CA . LEU B 1 182 ? 23.636 -18.941 -41.749 1.00 13.74 182 LEU B CA 1
ATOM 4383 C C . LEU B 1 182 ? 22.267 -19.583 -41.698 1.00 14.37 182 LEU B C 1
ATOM 4384 O O . LEU B 1 182 ? 22.140 -20.814 -41.662 1.00 14.78 182 LEU B O 1
ATOM 4389 N N . LEU B 1 183 ? 21.228 -18.758 -41.636 1.00 11.95 183 LEU B N 1
ATOM 4390 C CA . LEU B 1 183 ? 19.866 -19.235 -41.503 1.00 11.38 183 LEU B CA 1
ATOM 4391 C C . LEU B 1 183 ? 19.236 -19.534 -42.852 1.00 17.54 183 LEU B C 1
ATOM 4392 O O . LEU B 1 183 ? 18.039 -19.837 -42.906 1.00 15.43 183 LEU B O 1
ATOM 4397 N N . ASN B 1 184 ? 20.010 -19.417 -43.931 1.00 17.54 184 ASN B N 1
ATOM 4398 C CA . ASN B 1 184 ? 19.570 -19.769 -45.276 1.00 18.92 184 ASN B CA 1
ATOM 4399 C C . ASN B 1 184 ? 18.574 -18.752 -45.827 1.00 19.10 184 ASN B C 1
ATOM 4400 O O . ASN B 1 184 ? 17.749 -19.074 -46.688 1.00 17.00 184 ASN B O 1
ATOM 4405 N N . GLY B 1 185 ? 18.624 -17.516 -45.332 1.00 14.25 185 GLY B N 1
ATOM 4406 C CA . GLY B 1 185 ? 17.822 -16.467 -45.933 1.00 14.72 185 GLY B CA 1
ATOM 4407 C C . GLY B 1 185 ? 18.452 -15.843 -47.159 1.00 16.51 185 GLY B C 1
ATOM 4408 O O . GLY B 1 185 ? 17.805 -15.063 -47.864 1.00 17.03 185 GLY B O 1
ATOM 4409 N N . ALA B 1 186 ? 19.713 -16.164 -47.412 1.00 15.74 186 ALA B N 1
ATOM 4410 C CA . ALA B 1 186 ? 20.441 -15.657 -48.564 1.00 15.89 186 ALA B CA 1
ATOM 4411 C C . ALA B 1 186 ? 21.606 -16.587 -48.818 1.00 13.64 186 ALA B C 1
ATOM 4412 O O . ALA B 1 186 ? 22.084 -17.266 -47.903 1.00 14.11 186 ALA B O 1
ATOM 4414 N N . ASP B 1 187 ? 22.083 -16.587 -50.070 1.00 12.51 187 ASP B N 1
ATOM 4415 C CA . ASP B 1 187 ? 23.349 -17.226 -50.386 1.00 15.07 187 ASP B CA 1
ATOM 4416 C C . ASP B 1 187 ? 24.497 -16.237 -50.477 1.00 15.21 187 ASP B C 1
ATOM 4417 O O . ASP B 1 187 ? 25.656 -16.643 -50.341 1.00 16.80 187 ASP B O 1
ATOM 4422 N N . ARG B 1 188 ? 24.211 -14.954 -50.693 1.00 14.32 188 ARG B N 1
ATOM 4423 C CA . ARG B 1 188 ? 25.262 -13.953 -50.774 1.00 13.18 188 ARG B CA 1
ATOM 4424 C C . ARG B 1 188 ? 24.746 -12.665 -50.163 1.00 12.22 188 ARG B C 1
ATOM 4425 O O . ARG B 1 188 ? 23.538 -12.414 -50.188 1.00 14.02 188 ARG B O 1
ATOM 4433 N N . MET B 1 189 ? 25.651 -11.855 -49.593 1.00 12.43 189 MET B N 1
ATOM 4434 C CA . MET B 1 189 ? 25.189 -10.555 -49.132 1.00 15.69 189 MET B CA 1
ATOM 4435 C C . MET B 1 189 ? 26.257 -9.510 -49.382 1.00 12.49 189 MET B C 1
ATOM 4436 O O . MET B 1 189 ? 27.439 -9.732 -49.105 1.00 14.87 189 MET B O 1
ATOM 4441 N N . LEU B 1 190 ? 25.825 -8.370 -49.913 1.00 10.58 190 LEU B N 1
ATOM 4442 C CA . LEU B 1 190 ? 26.677 -7.201 -50.001 1.00 15.48 190 LEU B CA 1
ATOM 4443 C C . LEU B 1 190 ? 26.615 -6.472 -48.665 1.00 14.97 190 LEU B C 1
ATOM 4444 O O . LEU B 1 190 ? 25.530 -6.165 -48.173 1.00 16.18 190 LEU B O 1
ATOM 4449 N N . VAL B 1 191 ? 27.766 -6.224 -48.057 1.00 12.61 191 VAL B N 1
ATOM 4450 C CA . VAL B 1 191 ? 27.830 -5.520 -46.779 1.00 11.66 191 VAL B CA 1
ATOM 4451 C C . VAL B 1 191 ? 28.557 -4.209 -47.004 1.00 9.30 191 VAL B C 1
ATOM 4452 O O . VAL B 1 191 ? 29.606 -4.203 -47.647 1.00 15.24 191 VAL B O 1
ATOM 4456 N N . VAL B 1 192 ? 28.009 -3.111 -46.473 1.00 11.14 192 VAL B N 1
ATOM 4457 C CA . VAL B 1 192 ? 28.676 -1.816 -46.577 1.00 10.70 192 VAL B CA 1
ATOM 4458 C C . VAL B 1 192 ? 28.384 -0.984 -45.331 1.00 13.27 192 VAL B C 1
ATOM 4459 O O . VAL B 1 192 ? 27.231 -0.873 -44.903 1.00 14.17 192 VAL B O 1
ATOM 4463 N N . GLY B 1 193 ? 29.425 -0.387 -44.760 1.00 11.37 193 GLY B N 1
ATOM 4464 C CA . GLY B 1 193 ? 29.276 0.643 -43.730 1.00 12.40 193 GLY B CA 1
ATOM 4465 C C . GLY B 1 193 ? 29.715 1.972 -44.318 1.00 13.38 193 GLY B C 1
ATOM 4466 O O . GLY B 1 193 ? 30.746 2.041 -44.994 1.00 12.59 193 GLY B O 1
ATOM 4467 N N . ALA B 1 194 ? 28.923 3.017 -44.085 1.00 13.61 194 ALA B N 1
ATOM 4468 C CA . ALA B 1 194 ? 29.177 4.293 -44.741 1.00 10.46 194 ALA B CA 1
ATOM 4469 C C . ALA B 1 194 ? 28.769 5.427 -43.820 1.00 13.88 194 ALA B C 1
ATOM 4470 O O . ALA B 1 194 ? 27.713 5.366 -43.181 1.00 13.03 194 ALA B O 1
ATOM 4472 N N . GLU B 1 195 ? 29.602 6.469 -43.781 1.00 12.88 195 GLU B N 1
ATOM 4473 C CA . GLU B 1 195 ? 29.342 7.604 -42.907 1.00 13.62 195 GLU B CA 1
ATOM 4474 C C . GLU B 1 195 ? 29.970 8.857 -43.496 1.00 12.51 195 GLU B C 1
ATOM 4475 O O . GLU B 1 195 ? 31.129 8.844 -43.917 1.00 13.24 195 GLU B O 1
ATOM 4481 N N . SER B 1 196 ? 29.208 9.948 -43.482 1.00 13.96 196 SER B N 1
ATOM 4482 C CA . SER B 1 196 ? 29.759 11.253 -43.849 1.00 12.80 196 SER B CA 1
ATOM 4483 C C . SER B 1 196 ? 28.936 12.274 -43.067 1.00 12.30 196 SER B C 1
ATOM 4484 O O . SER B 1 196 ? 27.824 12.611 -43.477 1.00 14.74 196 SER B O 1
ATOM 4487 N N . THR B 1 197 ? 29.473 12.724 -41.930 1.00 12.37 197 THR B N 1
ATOM 4488 C CA . THR B 1 197 ? 28.773 13.612 -41.002 1.00 13.52 197 THR B CA 1
ATOM 4489 C C . THR B 1 197 ? 29.632 14.820 -40.640 1.00 16.59 197 THR B C 1
ATOM 4490 O O . THR B 1 197 ? 29.505 15.366 -39.540 1.00 13.37 197 THR B O 1
ATOM 4494 N N . ILE B 1 198 ? 30.547 15.215 -41.526 1.00 14.17 198 ILE B N 1
ATOM 4495 C CA . ILE B 1 198 ? 31.470 16.323 -41.255 1.00 18.52 198 ILE B CA 1
ATOM 4496 C C . ILE B 1 198 ? 30.720 17.578 -41.675 1.00 16.76 198 ILE B C 1
ATOM 4497 O O . ILE B 1 198 ? 30.820 18.046 -42.819 1.00 16.59 198 ILE B O 1
ATOM 4502 N N . CYS B 1 199 ? 29.942 18.109 -40.737 1.00 15.69 199 CYS B N 1
ATOM 4503 C CA . CYS B 1 199 ? 29.044 19.227 -40.962 1.00 13.42 199 CYS B CA 1
ATOM 4504 C C . CYS B 1 199 ? 28.930 19.993 -39.654 1.00 15.38 199 CYS B C 1
ATOM 4505 O O . CYS B 1 199 ? 29.344 19.484 -38.604 1.00 13.28 199 CYS B O 1
ATOM 4508 N N . PRO B 1 200 ? 28.411 21.233 -39.685 1.00 14.64 200 PRO B N 1
ATOM 4509 C CA . PRO B 1 200 ? 28.393 22.033 -38.447 1.00 12.42 200 PRO B CA 1
ATOM 4510 C C . PRO B 1 200 ? 27.764 21.301 -37.279 1.00 15.47 200 PRO B C 1
ATOM 4511 O O . PRO B 1 200 ? 28.386 21.182 -36.214 1.00 16.19 200 PRO B O 1
ATOM 4515 N N . VAL B 1 201 ? 26.542 20.790 -37.451 1.00 16.31 201 VAL B N 1
ATOM 4516 C CA . VAL B 1 201 ? 25.855 20.217 -36.300 1.00 15.47 201 VAL B CA 1
ATOM 4517 C C . VAL B 1 201 ? 26.496 18.898 -35.892 1.00 14.84 201 VAL B C 1
ATOM 4518 O O . VAL B 1 201 ? 26.447 18.517 -34.710 1.00 16.81 201 VAL B O 1
ATOM 4522 N N . GLY B 1 202 ? 27.143 18.200 -36.832 1.00 13.21 202 GLY B N 1
ATOM 4523 C CA . GLY B 1 202 ? 27.789 16.946 -36.482 1.00 12.92 202 GLY B CA 1
ATOM 4524 C C . GLY B 1 202 ? 29.057 17.152 -35.669 1.00 14.94 202 GLY B C 1
ATOM 4525 O O . GLY B 1 202 ? 29.259 16.513 -34.632 1.00 16.77 202 GLY B O 1
ATOM 4526 N N . ILE B 1 203 ? 29.948 18.020 -36.147 1.00 14.33 203 ILE B N 1
ATOM 4527 C CA . ILE B 1 203 ? 31.101 18.399 -35.339 1.00 12.97 203 ILE B CA 1
ATOM 4528 C C . ILE B 1 203 ? 30.637 19.010 -34.020 1.00 14.39 203 ILE B C 1
ATOM 4529 O O . ILE B 1 203 ? 31.159 18.682 -32.946 1.00 14.52 203 ILE B O 1
ATOM 4534 N N . GLY B 1 204 ? 29.640 19.896 -34.079 1.00 17.86 204 GLY B N 1
ATOM 4535 C CA . GLY B 1 204 ? 29.204 20.576 -32.870 1.00 18.49 204 GLY B CA 1
ATOM 4536 C C . GLY B 1 204 ? 28.619 19.622 -31.850 1.00 20.32 204 GLY B C 1
ATOM 4537 O O . GLY B 1 204 ? 28.817 19.789 -30.643 1.00 17.77 204 GLY B O 1
ATOM 4538 N N . GLY B 1 205 ? 27.904 18.595 -32.320 1.00 14.30 205 GLY B N 1
ATOM 4539 C CA . GLY B 1 205 ? 27.301 17.644 -31.399 1.00 14.50 205 GLY B CA 1
ATOM 4540 C C . GLY B 1 205 ? 28.331 16.793 -30.679 1.00 18.14 205 GLY B C 1
ATOM 4541 O O . GLY B 1 205 ? 28.194 16.511 -29.488 1.00 19.47 205 GLY B O 1
ATOM 4542 N N . PHE B 1 206 ? 29.372 16.353 -31.387 1.00 13.10 206 PHE B N 1
ATOM 4543 C CA . PHE B 1 206 ? 30.375 15.542 -30.694 1.00 16.97 206 PHE B CA 1
ATOM 4544 C C . PHE B 1 206 ? 31.330 16.400 -29.867 1.00 17.32 206 PHE B C 1
ATOM 4545 O O . PHE B 1 206 ? 31.873 15.928 -28.858 1.00 19.66 206 PHE B O 1
ATOM 4553 N N . ALA B 1 207 ? 31.530 17.654 -30.274 1.00 19.16 207 ALA B N 1
ATOM 4554 C CA . ALA B 1 207 ? 32.323 18.576 -29.471 1.00 19.89 207 ALA B CA 1
ATOM 4555 C C . ALA B 1 207 ? 31.611 18.915 -28.165 1.00 19.88 207 ALA B C 1
ATOM 4556 O O . ALA B 1 207 ? 32.246 18.995 -27.110 1.00 20.64 207 ALA B O 1
ATOM 4558 N N . SER B 1 208 ? 30.287 19.101 -28.207 1.00 19.93 208 SER B N 1
ATOM 4559 C CA . SER B 1 208 ? 29.570 19.514 -27.008 1.00 21.52 208 SER B CA 1
ATOM 4560 C C . SER B 1 208 ? 29.537 18.405 -25.964 1.00 28.19 208 SER B C 1
ATOM 4561 O O . SER B 1 208 ? 29.371 18.684 -24.771 1.00 24.15 208 SER B O 1
ATOM 4564 N N . ILE B 1 209 ? 29.709 17.158 -26.386 1.00 23.43 209 ILE B N 1
ATOM 4565 C CA . ILE B 1 209 ? 29.753 16.024 -25.474 1.00 22.89 209 ILE B CA 1
ATOM 4566 C C . ILE B 1 209 ? 31.209 15.706 -25.128 1.00 24.01 209 ILE B C 1
ATOM 4567 O O . ILE B 1 209 ? 31.497 14.730 -24.425 1.00 30.35 209 ILE B O 1
ATOM 4572 N N . LYS B 1 210 ? 32.129 16.561 -25.588 1.00 22.28 210 LYS B N 1
ATOM 4573 C CA . LYS B 1 210 ? 33.560 16.490 -25.262 1.00 25.48 210 LYS B CA 1
ATOM 4574 C C . LYS B 1 210 ? 34.218 15.215 -25.775 1.00 35.98 210 LYS B C 1
ATOM 4575 O O . LYS B 1 210 ? 35.165 14.710 -25.165 1.00 32.53 210 LYS B O 1
ATOM 4581 N N . ALA B 1 211 ? 33.745 14.695 -26.908 1.00 22.23 211 ALA B N 1
ATOM 4582 C CA . ALA B 1 211 ? 34.291 13.468 -27.471 1.00 21.61 211 ALA B CA 1
ATOM 4583 C C . ALA B 1 211 ? 35.434 13.701 -28.457 1.00 20.38 211 ALA B C 1
ATOM 4584 O O . ALA B 1 211 ? 36.162 12.747 -28.771 1.00 20.74 211 ALA B O 1
ATOM 4586 N N . LEU B 1 212 ? 35.622 14.932 -28.941 1.00 19.10 212 LEU B N 1
ATOM 4587 C CA . LEU B 1 212 ? 36.511 15.214 -30.061 1.00 15.83 212 LEU B CA 1
ATOM 4588 C C . LEU B 1 212 ? 37.822 15.828 -29.584 1.00 25.99 212 LEU B C 1
ATOM 4589 O O . LEU B 1 212 ? 37.835 16.674 -28.682 1.00 19.87 212 LEU B O 1
ATOM 4594 N N . SER B 1 213 ? 38.916 15.419 -30.219 1.00 18.87 213 SER B N 1
ATOM 4595 C CA . SER B 1 213 ? 40.192 16.105 -30.046 1.00 21.66 213 SER B CA 1
ATOM 4596 C C . SER B 1 213 ? 40.096 17.558 -30.488 1.00 18.96 213 SER B C 1
ATOM 4597 O O . SER B 1 213 ? 39.519 17.867 -31.529 1.00 21.17 213 SER B O 1
ATOM 4600 N N . THR B 1 214 ? 40.708 18.448 -29.703 1.00 20.40 214 THR B N 1
ATOM 4601 C CA . THR B 1 214 ? 40.823 19.860 -30.041 1.00 24.10 214 THR B CA 1
ATOM 4602 C C . THR B 1 214 ? 42.241 20.252 -30.457 1.00 28.81 214 THR B C 1
ATOM 4603 O O . THR B 1 214 ? 42.591 21.436 -30.419 1.00 30.95 214 THR B O 1
ATOM 4607 N N . ARG B 1 215 ? 43.072 19.288 -30.849 1.00 23.56 215 ARG B N 1
ATOM 4608 C CA . ARG B 1 215 ? 44.432 19.585 -31.314 1.00 20.26 215 ARG B CA 1
ATOM 4609 C C . ARG B 1 215 ? 44.368 20.111 -32.748 1.00 26.54 215 ARG B C 1
ATOM 4610 O O . ARG B 1 215 ? 44.814 19.479 -33.710 1.00 26.01 215 ARG B O 1
ATOM 4618 N N . ASN B 1 216 ? 43.790 21.308 -32.874 1.00 18.78 216 ASN B N 1
ATOM 4619 C CA . ASN B 1 216 ? 43.539 21.915 -34.175 1.00 27.75 216 ASN B CA 1
ATOM 4620 C C . ASN B 1 216 ? 44.815 22.334 -34.886 1.00 28.96 216 ASN B C 1
ATOM 4621 O O . ASN B 1 216 ? 44.813 22.440 -36.117 1.00 26.77 216 ASN B O 1
ATOM 4626 N N . ASP B 1 217 ? 45.897 22.570 -34.142 1.00 27.61 217 ASP B N 1
ATOM 4627 C CA . ASP B 1 217 ? 47.135 23.069 -34.735 1.00 29.47 217 ASP B CA 1
ATOM 4628 C C . ASP B 1 217 ? 47.888 22.000 -35.525 1.00 30.08 217 ASP B C 1
ATOM 4629 O O . ASP B 1 217 ? 48.692 22.344 -36.400 1.00 28.81 217 ASP B O 1
ATOM 4634 N N . GLU B 1 218 ? 47.631 20.718 -35.253 1.00 25.27 218 GLU B N 1
ATOM 4635 C CA . GLU B 1 218 ? 48.386 19.606 -35.839 1.00 31.06 218 GLU B CA 1
ATOM 4636 C C . GLU B 1 218 ? 47.434 18.480 -36.229 1.00 23.30 218 GLU B C 1
ATOM 4637 O O . GLU B 1 218 ? 47.372 17.444 -35.558 1.00 20.27 218 GLU B O 1
ATOM 4643 N N . PRO B 1 219 ? 46.691 18.640 -37.333 1.00 20.49 219 PRO B N 1
ATOM 4644 C CA . PRO B 1 219 ? 45.740 17.584 -37.747 1.00 21.60 219 PRO B CA 1
ATOM 4645 C C . PRO B 1 219 ? 46.338 16.188 -37.779 1.00 27.69 219 PRO B C 1
ATOM 4646 O O . PRO B 1 219 ? 45.707 15.228 -37.310 1.00 20.25 219 PRO B O 1
ATOM 4650 N N . LYS B 1 220 ? 47.550 16.049 -38.327 1.00 21.47 220 LYS B N 1
ATOM 4651 C CA . LYS B 1 220 ? 48.171 14.733 -38.468 1.00 22.48 220 LYS B CA 1
ATOM 4652 C C . LYS B 1 220 ? 48.651 14.146 -37.142 1.00 24.22 220 LYS B C 1
ATOM 4653 O O . LYS B 1 220 ? 49.039 12.973 -37.103 1.00 25.24 220 LYS B O 1
ATOM 4659 N N . LYS B 1 221 ? 48.567 14.898 -36.051 1.00 20.83 221 LYS B N 1
ATOM 4660 C CA . LYS B 1 221 ? 49.026 14.391 -34.732 1.00 21.56 221 LYS B CA 1
ATOM 4661 C C . LYS B 1 221 ? 47.871 14.263 -33.739 1.00 21.45 221 LYS B C 1
ATOM 4662 O O . LYS B 1 221 ? 48.113 13.811 -32.625 1.00 18.41 221 LYS B O 1
ATOM 4668 N N . ALA B 1 222 ? 46.659 14.568 -34.169 1.00 17.30 222 ALA B N 1
ATOM 4669 C CA . ALA B 1 222 ? 45.555 14.642 -33.213 1.00 21.89 222 ALA B CA 1
ATOM 4670 C C . ALA B 1 222 ? 45.006 13.269 -32.845 1.00 17.88 222 ALA B C 1
ATOM 4671 O O . ALA B 1 222 ? 44.693 13.010 -31.672 1.00 21.82 222 ALA B O 1
ATOM 4673 N N . SER B 1 223 ? 44.853 12.394 -33.829 1.00 19.21 223 SER B N 1
ATOM 4674 C CA . SER B 1 223 ? 44.329 11.053 -33.605 1.00 17.11 223 SER B CA 1
ATOM 4675 C C . SER B 1 223 ? 45.491 10.129 -33.257 1.00 17.40 223 SER B C 1
ATOM 4676 O O . SER B 1 223 ? 46.340 9.842 -34.106 1.00 17.29 223 SER B O 1
ATOM 4679 N N . ARG B 1 224 ? 45.519 9.649 -32.014 1.00 18.21 224 ARG B N 1
ATOM 4680 C CA . ARG B 1 224 ? 46.689 8.956 -31.467 1.00 19.59 224 ARG B CA 1
ATOM 4681 C C . ARG B 1 224 ? 46.234 7.891 -30.477 1.00 17.50 224 ARG B C 1
ATOM 4682 O O . ARG B 1 224 ? 46.468 8.000 -29.273 1.00 17.79 224 ARG B O 1
ATOM 4690 N N . PRO B 1 225 ? 45.595 6.815 -30.966 1.00 17.52 225 PRO B N 1
ATOM 4691 C CA . PRO B 1 225 ? 45.020 5.815 -30.052 1.00 14.30 225 PRO B CA 1
ATOM 4692 C C . PRO B 1 225 ? 46.053 5.236 -29.093 1.00 17.18 225 PRO B C 1
ATOM 4693 O O . PRO B 1 225 ? 47.181 4.932 -29.483 1.00 17.83 225 PRO B O 1
ATOM 4697 N N . PHE B 1 226 ? 45.641 5.066 -27.831 1.00 13.54 226 PHE B N 1
ATOM 4698 C CA . PHE B 1 226 ? 46.416 4.497 -26.727 1.00 16.64 226 PHE B CA 1
ATOM 4699 C C . PHE B 1 226 ? 47.615 5.350 -26.312 1.00 21.33 226 PHE B C 1
ATOM 4700 O O . PHE B 1 226 ? 48.334 4.970 -25.374 1.00 20.83 226 PHE B O 1
ATOM 4708 N N . ASP B 1 227 ? 47.869 6.475 -26.970 1.00 19.97 227 ASP B N 1
ATOM 4709 C CA . ASP B 1 227 ? 48.980 7.337 -26.577 1.00 17.94 227 ASP B CA 1
ATOM 4710 C C . ASP B 1 227 ? 48.599 8.149 -25.345 1.00 24.63 227 ASP B C 1
ATOM 4711 O O . ASP B 1 227 ? 47.424 8.437 -25.109 1.00 20.75 227 ASP B O 1
ATOM 4716 N N . LYS B 1 228 ? 49.603 8.470 -24.523 1.00 25.21 228 LYS B N 1
ATOM 4717 C CA . LYS B 1 228 ? 49.328 9.168 -23.267 1.00 24.81 228 LYS B CA 1
ATOM 4718 C C . LYS B 1 228 ? 48.630 10.504 -23.496 1.00 19.89 228 LYS B C 1
ATOM 4719 O O . LYS B 1 228 ? 47.798 10.908 -22.675 1.00 24.33 228 LYS B O 1
ATOM 4725 N N . ASP B 1 229 ? 48.944 11.202 -24.591 1.00 21.09 229 ASP B N 1
ATOM 4726 C CA . ASP B 1 229 ? 48.422 12.543 -24.834 1.00 24.73 229 ASP B CA 1
ATOM 4727 C C . ASP B 1 229 ? 47.189 12.565 -25.734 1.00 28.70 229 ASP B C 1
ATOM 4728 O O . ASP B 1 229 ? 46.838 13.636 -26.248 1.00 21.21 229 ASP B O 1
ATOM 4733 N N . ARG B 1 230 ? 46.541 11.420 -25.958 1.00 26.11 230 ARG B N 1
ATOM 4734 C CA . ARG B 1 230 ? 45.266 11.425 -26.669 1.00 23.75 230 ARG B CA 1
ATOM 4735 C C . ARG B 1 230 ? 44.268 12.296 -25.917 1.00 27.17 230 ARG B C 1
ATOM 4736 O O . ARG B 1 230 ? 44.306 12.388 -24.687 1.00 22.02 230 ARG B O 1
ATOM 4744 N N . ASN B 1 231 ? 43.362 12.942 -26.661 1.00 20.54 231 ASN B N 1
ATOM 4745 C CA . ASN B 1 231 ? 42.387 13.813 -26.010 1.00 22.60 231 ASN B CA 1
ATOM 4746 C C . ASN B 1 231 ? 41.089 13.886 -26.818 1.00 21.79 231 ASN B C 1
ATOM 4747 O O . ASN B 1 231 ? 40.506 14.964 -26.981 1.00 20.79 231 ASN B O 1
ATOM 4752 N N . GLY B 1 232 ? 40.628 12.747 -27.334 1.00 20.84 232 GLY B N 1
ATOM 4753 C CA . GLY B 1 232 ? 39.354 12.706 -28.043 1.00 18.75 232 GLY B CA 1
ATOM 4754 C C . GLY B 1 232 ? 39.504 12.178 -29.461 1.00 19.68 232 GLY B C 1
ATOM 4755 O O . GLY B 1 232 ? 40.615 12.162 -30.001 1.00 16.75 232 GLY B O 1
ATOM 4756 N N . PHE B 1 233 ? 38.414 11.745 -30.086 1.00 17.91 233 PHE B N 1
ATOM 4757 C CA . PHE B 1 233 ? 38.572 11.181 -31.417 1.00 13.33 233 PHE B CA 1
ATOM 4758 C C . PHE B 1 233 ? 38.528 12.291 -32.461 1.00 17.54 233 PHE B C 1
ATOM 4759 O O . PHE B 1 233 ? 38.257 13.454 -32.162 1.00 15.57 233 PHE B O 1
ATOM 4767 N N . VAL B 1 234 ? 38.871 11.929 -33.695 1.00 16.15 234 VAL B N 1
ATOM 4768 C CA . VAL B 1 234 ? 38.786 12.833 -34.838 1.00 13.95 234 VAL B CA 1
ATOM 4769 C C . VAL B 1 234 ? 37.786 12.219 -35.820 1.00 16.78 234 VAL B C 1
ATOM 4770 O O . VAL B 1 234 ? 38.004 11.093 -36.285 1.00 16.51 234 VAL B O 1
ATOM 4774 N N . MET B 1 235 ? 36.671 12.918 -36.084 1.00 17.33 235 MET B N 1
ATOM 4775 C CA . MET B 1 235 ? 35.771 12.498 -37.159 1.00 14.90 235 MET B CA 1
ATOM 4776 C C . MET B 1 235 ? 36.461 12.227 -38.477 1.00 15.84 235 MET B C 1
ATOM 4777 O O . MET B 1 235 ? 37.101 13.119 -39.040 1.00 19.78 235 MET B O 1
ATOM 4782 N N . GLY B 1 236 ? 36.149 11.070 -39.063 1.00 16.97 236 GLY B N 1
ATOM 4783 C CA . GLY B 1 236 ? 36.447 10.824 -40.458 1.00 16.15 236 GLY B CA 1
ATOM 4784 C C . GLY B 1 236 ? 35.193 10.426 -41.211 1.00 13.97 236 GLY B C 1
ATOM 4785 O O . GLY B 1 236 ? 34.170 10.077 -40.617 1.00 13.26 236 GLY B O 1
ATOM 4786 N N . GLU B 1 237 ? 35.281 10.491 -42.545 1.00 13.22 237 GLU B N 1
ATOM 4787 C CA . GLU B 1 237 ? 34.234 9.976 -43.420 1.00 13.90 237 GLU B CA 1
ATOM 4788 C C . GLU B 1 237 ? 34.800 8.856 -44.288 1.00 15.29 237 GLU B C 1
ATOM 4789 O O . GLU B 1 237 ? 36.013 8.741 -44.478 1.00 15.13 237 GLU B O 1
ATOM 4795 N N . GLY B 1 238 ? 33.922 8.003 -44.790 1.00 16.68 238 GLY B N 1
ATOM 4796 C CA . GLY B 1 238 ? 34.367 6.913 -45.637 1.00 13.87 238 GLY B CA 1
ATOM 4797 C C . GLY B 1 238 ? 33.321 5.826 -45.737 1.00 15.47 238 GLY B C 1
ATOM 4798 O O . GLY B 1 238 ? 32.226 5.927 -45.189 1.00 11.31 238 GLY B O 1
ATOM 4799 N N . ALA B 1 239 ? 33.696 4.764 -46.451 1.00 14.68 239 ALA B N 1
ATOM 4800 C CA . ALA B 1 239 ? 32.820 3.615 -46.605 1.00 13.22 239 ALA B CA 1
ATOM 4801 C C . ALA B 1 239 ? 33.657 2.374 -46.874 1.00 18.02 239 ALA B C 1
ATOM 4802 O O . ALA B 1 239 ? 34.653 2.441 -47.596 1.00 15.57 239 ALA B O 1
ATOM 4804 N N . GLY B 1 240 ? 33.260 1.252 -46.276 1.00 13.21 240 GLY B N 1
ATOM 4805 C CA . GLY B 1 240 ? 33.886 -0.029 -46.540 1.00 14.35 240 GLY B CA 1
ATOM 4806 C C . GLY B 1 240 ? 32.826 -1.019 -46.978 1.00 12.80 240 GLY B C 1
ATOM 4807 O O . GLY B 1 240 ? 31.686 -0.966 -46.515 1.00 13.36 240 GLY B O 1
ATOM 4808 N N . ALA B 1 241 ? 33.208 -1.930 -47.880 1.00 11.36 241 ALA B N 1
ATOM 4809 C CA . ALA B 1 241 ? 32.254 -2.888 -48.441 1.00 14.23 241 ALA B CA 1
ATOM 4810 C C . ALA B 1 241 ? 32.882 -4.270 -48.594 1.00 13.06 241 ALA B C 1
ATOM 4811 O O . ALA B 1 241 ? 34.064 -4.396 -48.922 1.00 11.38 241 ALA B O 1
ATOM 4813 N N . LEU B 1 242 ? 32.075 -5.303 -48.340 1.00 12.62 242 LEU B N 1
ATOM 4814 C CA . LEU B 1 242 ? 32.493 -6.693 -48.432 1.00 13.84 242 LEU B CA 1
ATOM 4815 C C . LEU B 1 242 ? 31.400 -7.464 -49.150 1.00 14.44 242 LEU B C 1
ATOM 4816 O O . LEU B 1 242 ? 30.215 -7.215 -48.932 1.00 14.88 242 LEU B O 1
ATOM 4821 N N . VAL B 1 243 ? 31.778 -8.432 -49.966 1.00 10.55 243 VAL B N 1
ATOM 4822 C CA . VAL B 1 243 ? 30.808 -9.393 -50.490 1.00 10.33 243 VAL B CA 1
ATOM 4823 C C . VAL B 1 243 ? 30.987 -10.678 -49.697 1.00 15.74 243 VAL B C 1
ATOM 4824 O O . VAL B 1 243 ? 32.094 -11.227 -49.642 1.00 14.28 243 VAL B O 1
ATOM 4828 N N . LEU B 1 244 ? 29.912 -11.129 -49.043 1.00 13.01 244 LEU B N 1
ATOM 4829 C CA . LEU B 1 244 ? 29.896 -12.411 -48.349 1.00 14.17 244 LEU B CA 1
ATOM 4830 C C . LEU B 1 244 ? 29.162 -13.435 -49.210 1.00 16.46 244 LEU B C 1
ATOM 4831 O O . LEU B 1 244 ? 28.104 -13.135 -49.771 1.00 16.68 244 LEU B O 1
ATOM 4836 N N . GLU B 1 245 ? 29.714 -14.646 -49.310 1.00 15.21 245 GLU B N 1
ATOM 4837 C CA . GLU B 1 245 ? 29.065 -15.705 -50.073 1.00 17.64 245 GLU B CA 1
ATOM 4838 C C . GLU B 1 245 ? 29.133 -17.000 -49.285 1.00 16.80 245 GLU B C 1
ATOM 4839 O O . GLU B 1 245 ? 30.142 -17.286 -48.635 1.00 15.97 245 GLU B O 1
ATOM 4845 N N . GLU B 1 246 ? 28.056 -17.777 -49.338 1.00 15.17 246 GLU B N 1
ATOM 4846 C CA . GLU B 1 246 ? 28.124 -19.121 -48.783 1.00 16.83 246 GLU B CA 1
ATOM 4847 C C . GLU B 1 246 ? 29.169 -19.928 -49.556 1.00 19.82 246 GLU B C 1
ATOM 4848 O O . GLU B 1 246 ? 29.389 -19.712 -50.749 1.00 16.39 246 GLU B O 1
ATOM 4854 N N . TYR B 1 247 ? 29.835 -20.852 -48.853 1.00 15.74 247 TYR B N 1
ATOM 4855 C CA . TYR B 1 247 ? 31.074 -21.456 -49.362 1.00 18.82 247 TYR B CA 1
ATOM 4856 C C . TYR B 1 247 ? 30.854 -22.228 -50.664 1.00 20.05 247 TYR B C 1
ATOM 4857 O O . TYR B 1 247 ? 31.616 -22.073 -51.630 1.00 18.18 247 TYR B O 1
ATOM 4866 N N . GLU B 1 248 ? 29.840 -23.098 -50.691 1.00 25.77 248 GLU B N 1
ATOM 4867 C CA . GLU B 1 248 ? 29.580 -23.900 -51.884 1.00 24.58 248 GLU B CA 1
ATOM 4868 C C . GLU B 1 248 ? 29.199 -23.027 -53.070 1.00 25.72 248 GLU B C 1
ATOM 4869 O O . GLU B 1 248 ? 29.668 -23.255 -54.192 1.00 26.43 248 GLU B O 1
ATOM 4875 N N . SER B 1 249 ? 28.364 -22.013 -52.830 1.00 22.35 249 SER B N 1
ATOM 4876 C CA . SER B 1 249 ? 27.964 -21.058 -53.890 1.00 24.25 249 SER B CA 1
ATOM 4877 C C . SER B 1 249 ? 29.211 -20.426 -54.487 1.00 21.63 249 SER B C 1
ATOM 4878 O O . SER B 1 249 ? 29.315 -20.332 -55.701 1.00 25.16 249 SER B O 1
ATOM 4881 N N . ALA B 1 250 ? 30.111 -20.006 -53.616 1.00 21.15 250 ALA B N 1
ATOM 4882 C CA . ALA B 1 250 ? 31.330 -19.341 -54.060 1.00 19.93 250 ALA B CA 1
ATOM 4883 C C . ALA B 1 250 ? 32.214 -20.290 -54.866 1.00 23.80 250 ALA B C 1
ATOM 4884 O O . ALA B 1 250 ? 32.690 -19.936 -55.949 1.00 23.02 250 ALA B O 1
ATOM 4886 N N . LYS B 1 251 ? 32.465 -21.497 -54.353 1.00 22.20 251 LYS B N 1
ATOM 4887 C CA . LYS B 1 251 ? 33.254 -22.442 -55.143 1.00 29.41 251 LYS B CA 1
ATOM 4888 C C . LYS B 1 251 ? 32.564 -22.779 -56.456 1.00 25.82 251 LYS B C 1
ATOM 4889 O O . LYS B 1 251 ? 33.231 -22.942 -57.482 1.00 33.14 251 LYS B O 1
ATOM 4895 N N . LYS B 1 252 ? 31.234 -22.895 -56.444 1.00 28.31 252 LYS B N 1
ATOM 4896 C CA . LYS B 1 252 ? 30.533 -23.269 -57.668 1.00 32.53 252 LYS B CA 1
ATOM 4897 C C . LYS B 1 252 ? 30.791 -22.260 -58.781 1.00 34.23 252 LYS B C 1
ATOM 4898 O O . LYS B 1 252 ? 30.977 -22.645 -59.939 1.00 29.97 252 LYS B O 1
ATOM 4904 N N . ARG B 1 253 ? 30.825 -20.966 -58.453 1.00 32.40 253 ARG B N 1
ATOM 4905 C CA . ARG B 1 253 ? 31.032 -19.951 -59.477 1.00 26.35 253 ARG B CA 1
ATOM 4906 C C . ARG B 1 253 ? 32.495 -19.575 -59.660 1.00 32.21 253 ARG B C 1
ATOM 4907 O O . ARG B 1 253 ? 32.799 -18.722 -60.501 1.00 35.28 253 ARG B O 1
ATOM 4915 N N . GLY B 1 254 ? 33.411 -20.198 -58.921 1.00 26.25 254 GLY B N 1
ATOM 4916 C CA . GLY B 1 254 ? 34.817 -19.891 -59.087 1.00 24.60 254 GLY B CA 1
ATOM 4917 C C . GLY B 1 254 ? 35.277 -18.607 -58.439 1.00 31.19 254 GLY B C 1
ATOM 4918 O O . GLY B 1 254 ? 36.296 -18.048 -58.859 1.00 27.11 254 GLY B O 1
ATOM 4919 N N . ALA B 1 255 ? 34.560 -18.124 -57.421 1.00 27.32 255 ALA B N 1
ATOM 4920 C CA . ALA B 1 255 ? 34.958 -16.912 -56.713 1.00 27.55 255 ALA B CA 1
ATOM 4921 C C . ALA B 1 255 ? 36.380 -17.030 -56.186 1.00 25.91 255 ALA B C 1
ATOM 4922 O O . ALA B 1 255 ? 36.844 -18.116 -55.842 1.00 29.29 255 ALA B O 1
ATOM 4924 N N . LYS B 1 256 ? 37.074 -15.895 -56.122 1.00 26.55 256 LYS B N 1
ATOM 4925 C CA . LYS B 1 256 ? 38.290 -15.801 -55.326 1.00 28.49 256 LYS B CA 1
ATOM 4926 C C . LYS B 1 256 ? 37.919 -15.533 -53.868 1.00 28.98 256 LYS B C 1
ATOM 4927 O O . LYS B 1 256 ? 36.924 -14.862 -53.577 1.00 24.60 256 LYS B O 1
ATOM 4933 N N . ILE B 1 257 ? 38.712 -16.084 -52.947 1.00 21.52 257 ILE B N 1
ATOM 4934 C CA . ILE B 1 257 ? 38.364 -16.113 -51.528 1.00 19.30 257 ILE B CA 1
ATOM 4935 C C . ILE B 1 257 ? 39.429 -15.360 -50.736 1.00 22.11 257 ILE B C 1
ATOM 4936 O O . ILE B 1 257 ? 40.591 -15.780 -50.686 1.00 19.16 257 ILE B O 1
ATOM 4941 N N . TYR B 1 258 ? 39.027 -14.256 -50.106 1.00 15.62 258 TYR B N 1
ATOM 4942 C CA . TYR B 1 258 ? 39.950 -13.468 -49.295 1.00 17.89 258 TYR B CA 1
ATOM 4943 C C . TYR B 1 258 ? 40.089 -14.004 -47.880 1.00 18.67 258 TYR B C 1
ATOM 4944 O O . TYR B 1 258 ? 41.142 -13.833 -47.257 1.00 18.59 258 TYR B O 1
ATOM 4953 N N . ALA B 1 259 ? 39.023 -14.574 -47.335 1.00 14.66 259 ALA B N 1
ATOM 4954 C CA . ALA B 1 259 ? 39.010 -15.024 -45.949 1.00 14.00 259 ALA B CA 1
ATOM 4955 C C . ALA B 1 259 ? 37.690 -15.732 -45.727 1.00 18.17 259 ALA B C 1
ATOM 4956 O O . ALA B 1 259 ? 36.780 -15.667 -46.558 1.00 14.00 259 ALA B O 1
ATOM 4958 N N . GLU B 1 260 ? 37.590 -16.407 -44.588 1.00 13.44 260 GLU B N 1
ATOM 4959 C CA . GLU B 1 260 ? 36.370 -17.096 -44.214 1.00 12.34 260 GLU B CA 1
ATOM 4960 C C . GLU B 1 260 ? 35.890 -16.518 -42.897 1.00 14.70 260 GLU B C 1
ATOM 4961 O O . GLU B 1 260 ? 36.698 -16.285 -41.996 1.00 12.51 260 GLU B O 1
ATOM 4967 N N . PHE B 1 261 ? 34.594 -16.219 -42.814 1.00 14.81 261 PHE B N 1
ATOM 4968 C CA . PHE B 1 261 ? 34.003 -15.872 -41.529 1.00 16.52 261 PHE B CA 1
ATOM 4969 C C . PHE B 1 261 ? 34.274 -16.953 -40.488 1.00 16.09 261 PHE B C 1
ATOM 4970 O O . PHE B 1 261 ? 34.012 -18.130 -40.731 1.00 15.70 261 PHE B O 1
ATOM 4978 N N . ALA B 1 262 ? 34.741 -16.542 -39.302 1.00 13.57 262 ALA B N 1
ATOM 4979 C CA . ALA B 1 262 ? 35.017 -17.494 -38.223 1.00 16.36 262 ALA B CA 1
ATOM 4980 C C . ALA B 1 262 ? 34.122 -17.337 -37.004 1.00 14.18 262 ALA B C 1
ATOM 4981 O O . ALA B 1 262 ? 33.659 -18.346 -36.452 1.00 13.20 262 ALA B O 1
ATOM 4983 N N . GLY B 1 263 ? 33.862 -16.116 -36.545 1.00 12.15 263 GLY B N 1
ATOM 4984 C CA . GLY B 1 263 ? 32.999 -15.956 -35.386 1.00 14.33 263 GLY B CA 1
ATOM 4985 C C . GLY B 1 263 ? 32.647 -14.509 -35.141 1.00 15.46 263 GLY B C 1
ATOM 4986 O O . GLY B 1 263 ? 33.272 -13.592 -35.690 1.00 15.24 263 GLY B O 1
ATOM 4987 N N . TYR B 1 264 ? 31.629 -14.314 -34.302 1.00 15.28 264 TYR B N 1
ATOM 4988 C CA . TYR B 1 264 ? 31.247 -12.972 -33.881 1.00 11.72 264 TYR B CA 1
ATOM 4989 C C . TYR B 1 264 ? 30.747 -12.993 -32.448 1.00 11.16 264 TYR B C 1
ATOM 4990 O O . TYR B 1 264 ? 30.404 -14.040 -31.901 1.00 14.17 264 TYR B O 1
ATOM 4999 N N . GLY B 1 265 ? 30.701 -11.810 -31.855 1.00 10.49 265 GLY B N 1
ATOM 5000 C CA . GLY B 1 265 ? 30.083 -11.630 -30.556 1.00 11.99 265 GLY B CA 1
ATOM 5001 C C . GLY B 1 265 ? 29.421 -10.271 -30.505 1.00 9.66 265 GLY B C 1
ATOM 5002 O O . GLY B 1 265 ? 29.891 -9.307 -31.113 1.00 13.21 265 GLY B O 1
ATOM 5003 N N . GLU B 1 266 ? 28.295 -10.213 -29.788 1.00 11.53 266 GLU B N 1
ATOM 5004 C CA . GLU B 1 266 ? 27.490 -8.999 -29.652 1.00 16.05 266 GLU B CA 1
ATOM 5005 C C . GLU B 1 266 ? 27.085 -8.846 -28.195 1.00 14.63 266 GLU B C 1
ATOM 5006 O O . GLU B 1 266 ? 26.680 -9.823 -27.568 1.00 14.15 266 GLU B O 1
ATOM 5012 N N . SER B 1 267 ? 27.155 -7.630 -27.661 1.00 11.05 267 SER B N 1
ATOM 5013 C CA . SER B 1 267 ? 26.759 -7.451 -26.270 1.00 10.94 267 SER B CA 1
ATOM 5014 C C . SER B 1 267 ? 26.336 -6.008 -26.036 1.00 9.56 267 SER B C 1
ATOM 5015 O O . SER B 1 267 ? 26.552 -5.138 -26.877 1.00 12.20 267 SER B O 1
ATOM 5018 N N . GLY B 1 268 ? 25.718 -5.771 -24.881 1.00 10.46 268 GLY B N 1
ATOM 5019 C CA . GLY B 1 268 ? 25.438 -4.413 -24.427 1.00 12.25 268 GLY B CA 1
ATOM 5020 C C . GLY B 1 268 ? 25.994 -4.181 -23.037 1.00 13.67 268 GLY B C 1
ATOM 5021 O O . GLY B 1 268 ? 25.879 -5.037 -22.162 1.00 14.71 268 GLY B O 1
ATOM 5022 N N . ASP B 1 269 ? 26.617 -3.010 -22.850 1.00 12.48 269 ASP B N 1
ATOM 5023 C CA . ASP B 1 269 ? 27.144 -2.632 -21.534 1.00 17.64 269 ASP B CA 1
ATOM 5024 C C . ASP B 1 269 ? 26.030 -2.504 -20.503 1.00 17.96 269 ASP B C 1
ATOM 5025 O O . ASP B 1 269 ? 26.197 -2.891 -19.339 1.00 19.15 269 ASP B O 1
ATOM 5030 N N . ALA B 1 270 ? 24.906 -1.913 -20.907 1.00 13.62 270 ALA B N 1
ATOM 5031 C CA . ALA B 1 270 ? 23.810 -1.536 -20.015 1.00 15.03 270 ALA B CA 1
ATOM 5032 C C . ALA B 1 270 ? 24.341 -0.779 -18.802 1.00 18.41 270 ALA B C 1
ATOM 5033 O O . ALA B 1 270 ? 23.964 -1.030 -17.661 1.00 20.27 270 ALA B O 1
ATOM 5035 N N . ASN B 1 271 ? 25.233 0.167 -19.067 1.00 15.73 271 ASN B N 1
ATOM 5036 C CA . ASN B 1 271 ? 25.885 0.921 -18.008 1.00 22.09 271 ASN B CA 1
ATOM 5037 C C . ASN B 1 271 ? 25.585 2.409 -18.128 1.00 24.45 271 ASN B C 1
ATOM 5038 O O . ASN B 1 271 ? 24.960 2.980 -17.233 1.00 24.46 271 ASN B O 1
ATOM 5043 N N . HIS B 1 272 ? 25.975 3.048 -19.225 1.00 25.22 272 HIS B N 1
ATOM 5044 C CA . HIS B 1 272 ? 25.807 4.488 -19.348 1.00 29.05 272 HIS B CA 1
ATOM 5045 C C . HIS B 1 272 ? 25.684 4.819 -20.828 1.00 25.92 272 HIS B C 1
ATOM 5046 O O . HIS B 1 272 ? 26.169 4.071 -21.686 1.00 26.02 272 HIS B O 1
ATOM 5053 N N . ILE B 1 273 ? 25.009 5.933 -21.129 1.00 29.33 273 ILE B N 1
ATOM 5054 C CA . ILE B 1 273 ? 24.632 6.196 -22.517 1.00 32.55 273 ILE B CA 1
ATOM 5055 C C . ILE B 1 273 ? 25.835 6.603 -23.372 1.00 31.98 273 ILE B C 1
ATOM 5056 O O . ILE B 1 273 ? 25.836 6.361 -24.586 1.00 29.91 273 ILE B O 1
ATOM 5061 N N . THR B 1 274 ? 26.842 7.228 -22.777 1.00 31.88 274 THR B N 1
ATOM 5062 C CA . THR B 1 274 ? 28.040 7.691 -23.546 1.00 41.13 274 THR B CA 1
ATOM 5063 C C . THR B 1 274 ? 29.351 7.117 -22.993 1.00 41.66 274 THR B C 1
ATOM 5064 O O . THR B 1 274 ? 30.248 6.886 -23.792 1.00 47.03 274 THR B O 1
ATOM 5068 N N . ALA B 1 275 ? 29.456 6.980 -21.687 1.00 36.16 275 ALA B N 1
ATOM 5069 C CA . ALA B 1 275 ? 30.683 6.448 -21.050 1.00 44.73 275 ALA B CA 1
ATOM 5070 C C . ALA B 1 275 ? 30.797 4.937 -21.235 1.00 46.02 275 ALA B C 1
ATOM 5071 O O . ALA B 1 275 ? 29.892 4.237 -20.843 1.00 38.32 275 ALA B O 1
ATOM 5073 N N . PRO B 1 276 ? 31.909 4.431 -21.809 1.00 50.01 276 PRO B N 1
ATOM 5074 C CA . PRO B 1 276 ? 32.125 3.003 -21.886 1.00 37.09 276 PRO B CA 1
ATOM 5075 C C . PRO B 1 276 ? 32.135 2.414 -20.459 1.00 35.45 276 PRO B C 1
ATOM 5076 O O . PRO B 1 276 ? 32.437 3.134 -19.559 1.00 29.50 276 PRO B O 1
ATOM 5080 N N . ALA B 1 277 ? 31.801 1.123 -20.334 1.00 27.91 277 ALA B N 1
ATOM 5081 C CA . ALA B 1 277 ? 31.723 0.470 -19.017 1.00 26.98 277 ALA B CA 1
ATOM 5082 C C . ALA B 1 277 ? 33.114 0.251 -18.426 1.00 27.66 277 ALA B C 1
ATOM 5083 O O . ALA B 1 277 ? 34.030 -0.109 -19.148 1.00 25.99 277 ALA B O 1
ATOM 5085 N N . PRO B 1 278 ? 33.249 0.416 -17.105 1.00 32.73 278 PRO B N 1
ATOM 5086 C CA . PRO B 1 278 ? 34.544 0.144 -16.465 1.00 30.89 278 PRO B CA 1
ATOM 5087 C C . PRO B 1 278 ? 35.003 -1.283 -16.724 1.00 27.87 278 PRO B C 1
ATOM 5088 O O . PRO B 1 278 ? 34.198 -2.216 -16.823 1.00 23.41 278 PRO B O 1
ATOM 5092 N N . GLU B 1 279 ? 36.321 -1.432 -16.864 1.00 27.37 279 GLU B N 1
ATOM 5093 C CA . GLU B 1 279 ? 36.993 -2.681 -17.218 1.00 26.26 279 GLU B CA 1
ATOM 5094 C C . GLU B 1 279 ? 36.619 -3.193 -18.607 1.00 22.19 279 GLU B C 1
ATOM 5095 O O . GLU B 1 279 ? 37.016 -4.311 -18.976 1.00 18.79 279 GLU B O 1
ATOM 5101 N N . GLY B 1 280 ? 35.904 -2.396 -19.396 1.00 22.31 280 GLY B N 1
ATOM 5102 C CA . GLY B 1 280 ? 35.459 -2.848 -20.706 1.00 18.98 280 GLY B CA 1
ATOM 5103 C C . GLY B 1 280 ? 34.626 -4.104 -20.597 1.00 19.01 280 GLY B C 1
ATOM 5104 O O . GLY B 1 280 ? 34.749 -5.009 -21.432 1.00 18.31 280 GLY B O 1
ATOM 5105 N N . GLU B 1 281 ? 33.770 -4.173 -19.575 1.00 17.79 281 GLU B N 1
ATOM 5106 C CA . GLU B 1 281 ? 33.108 -5.426 -19.227 1.00 18.64 281 GLU B CA 1
ATOM 5107 C C . GLU B 1 281 ? 32.273 -5.963 -20.393 1.00 15.68 281 GLU B C 1
ATOM 5108 O O . GLU B 1 281 ? 32.293 -7.164 -20.682 1.00 18.66 281 GLU B O 1
ATOM 5114 N N . GLY B 1 282 ? 31.540 -5.092 -21.091 1.00 19.70 282 GLY B N 1
ATOM 5115 C CA . GLY B 1 282 ? 30.736 -5.571 -22.213 1.00 14.79 282 GLY B CA 1
ATOM 5116 C C . GLY B 1 282 ? 31.581 -5.910 -23.430 1.00 12.40 282 GLY B C 1
ATOM 5117 O O . GLY B 1 282 ? 31.276 -6.854 -24.179 1.00 13.17 282 GLY B O 1
ATOM 5118 N N . ALA B 1 283 ? 32.643 -5.135 -23.652 1.00 14.19 283 ALA B N 1
ATOM 5119 C CA . ALA B 1 283 ? 33.596 -5.438 -24.714 1.00 15.51 283 ALA B CA 1
ATOM 5120 C C . ALA B 1 283 ? 34.230 -6.799 -24.492 1.00 17.10 283 ALA B C 1
ATOM 5121 O O . ALA B 1 283 ? 34.407 -7.576 -25.434 1.00 15.80 283 ALA B O 1
ATOM 5123 N N . PHE B 1 284 ? 34.592 -7.087 -23.239 1.00 12.91 284 PHE B N 1
ATOM 5124 C CA . PHE B 1 284 ? 35.137 -8.386 -22.853 1.00 14.16 284 PHE B CA 1
ATOM 5125 C C . PHE B 1 284 ? 34.213 -9.519 -23.280 1.00 15.38 284 PHE B C 1
ATOM 5126 O O . PHE B 1 284 ? 34.643 -10.509 -23.889 1.00 15.94 284 PHE B O 1
ATOM 5134 N N . ARG B 1 285 ? 32.926 -9.384 -22.955 1.00 16.75 285 ARG B N 1
ATOM 5135 C CA . ARG B 1 285 ? 31.973 -10.447 -23.240 1.00 16.10 285 ARG B CA 1
ATOM 5136 C C . ARG B 1 285 ? 31.829 -10.654 -24.741 1.00 11.92 285 ARG B C 1
ATOM 5137 O O . ARG B 1 285 ? 31.756 -11.797 -25.213 1.00 17.22 285 ARG B O 1
ATOM 5145 N N . ALA B 1 286 ? 31.796 -9.559 -25.509 1.00 12.42 286 ALA B N 1
ATOM 5146 C CA . ALA B 1 286 ? 31.657 -9.669 -26.964 1.00 13.46 286 ALA B CA 1
ATOM 5147 C C . ALA B 1 286 ? 32.869 -10.365 -27.576 1.00 14.02 286 ALA B C 1
ATOM 5148 O O . ALA B 1 286 ? 32.739 -11.214 -28.464 1.00 15.69 286 ALA B O 1
ATOM 5150 N N . MET B 1 287 ? 34.040 -9.974 -27.107 1.00 13.67 287 MET B N 1
ATOM 5151 C CA . MET B 1 287 ? 35.297 -10.587 -27.597 1.00 12.76 287 MET B CA 1
ATOM 5152 C C . MET B 1 287 ? 35.353 -12.076 -27.221 1.00 13.06 287 MET B C 1
ATOM 5153 O O . MET B 1 287 ? 35.660 -12.888 -28.066 1.00 15.56 287 MET B O 1
ATOM 5158 N N . LYS B 1 288 ? 35.037 -12.384 -25.965 1.00 14.82 288 LYS B N 1
ATOM 5159 C CA . LYS B 1 288 ? 34.981 -13.786 -25.550 1.00 18.49 288 LYS B CA 1
ATOM 5160 C C . LYS B 1 288 ? 34.069 -14.617 -26.430 1.00 19.14 288 LYS B C 1
ATOM 5161 O O . LYS B 1 288 ? 34.439 -15.729 -26.817 1.00 15.24 288 LYS B O 1
ATOM 5167 N N . MET B 1 289 ? 32.852 -14.128 -26.722 1.00 14.49 289 MET B N 1
ATOM 5168 C CA . MET B 1 289 ? 31.971 -14.986 -27.508 1.00 17.85 289 MET B CA 1
ATOM 5169 C C . MET B 1 289 ? 32.451 -15.143 -28.939 1.00 14.89 289 MET B C 1
ATOM 5170 O O . MET B 1 289 ? 32.233 -16.200 -29.544 1.00 16.60 289 MET B O 1
ATOM 5175 N N . ALA B 1 290 ? 33.092 -14.120 -29.503 1.00 13.97 290 ALA B N 1
ATOM 5176 C CA . ALA B 1 290 ? 33.635 -14.281 -30.846 1.00 11.09 290 ALA B CA 1
ATOM 5177 C C . ALA B 1 290 ? 34.764 -15.309 -30.854 1.00 15.83 290 ALA B C 1
ATOM 5178 O O . ALA B 1 290 ? 34.800 -16.202 -31.711 1.00 16.95 290 ALA B O 1
ATOM 5180 N N . LEU B 1 291 ? 35.693 -15.199 -29.896 1.00 16.01 291 LEU B N 1
ATOM 5181 C CA . LEU B 1 291 ? 36.789 -16.168 -29.796 1.00 18.92 291 LEU B CA 1
ATOM 5182 C C . LEU B 1 291 ? 36.266 -17.574 -29.573 1.00 17.17 291 LEU B C 1
ATOM 5183 O O . LEU B 1 291 ? 36.750 -18.527 -30.192 1.00 20.18 291 LEU B O 1
ATOM 5188 N N . GLU B 1 292 ? 35.265 -17.728 -28.703 1.00 19.47 292 GLU B N 1
ATOM 5189 C CA . GLU B 1 292 ? 34.753 -19.066 -28.424 1.00 20.14 292 GLU B CA 1
ATOM 5190 C C . GLU B 1 292 ? 34.050 -19.656 -29.642 1.00 20.48 292 GLU B C 1
ATOM 5191 O O . GLU B 1 292 ? 34.144 -20.863 -29.898 1.00 21.08 292 GLU B O 1
ATOM 5197 N N . MET B 1 293 ? 33.356 -18.821 -30.416 1.00 17.08 293 MET B N 1
ATOM 5198 C CA . MET B 1 293 ? 32.735 -19.304 -31.648 1.00 17.48 293 MET B CA 1
ATOM 5199 C C . MET B 1 293 ? 33.771 -19.687 -32.698 1.00 19.09 293 MET B C 1
ATOM 5200 O O . MET B 1 293 ? 33.617 -20.705 -33.391 1.00 18.32 293 MET B O 1
ATOM 5205 N N . ALA B 1 294 ? 34.823 -18.877 -32.841 1.00 14.41 294 ALA B N 1
ATOM 5206 C CA . ALA B 1 294 ? 35.731 -19.019 -33.977 1.00 15.89 294 ALA B CA 1
ATOM 5207 C C . ALA B 1 294 ? 36.699 -20.187 -33.804 1.00 20.03 294 ALA B C 1
ATOM 5208 O O . ALA B 1 294 ? 37.058 -20.842 -34.789 1.00 16.27 294 ALA B O 1
ATOM 5210 N N . LYS B 1 295 ? 37.151 -20.438 -32.573 1.00 18.60 295 LYS B N 1
ATOM 5211 C CA . LYS B 1 295 ? 38.074 -21.539 -32.275 1.00 19.09 295 LYS B CA 1
ATOM 5212 C C . LYS B 1 295 ? 39.319 -21.484 -33.157 1.00 18.53 295 LYS B C 1
ATOM 5213 O O . LYS B 1 295 ? 39.729 -22.473 -33.767 1.00 24.31 295 LYS B O 1
ATOM 5219 N N . VAL B 1 296 ? 39.920 -20.303 -33.237 1.00 17.97 296 VAL B N 1
ATOM 5220 C CA . VAL B 1 296 ? 41.134 -20.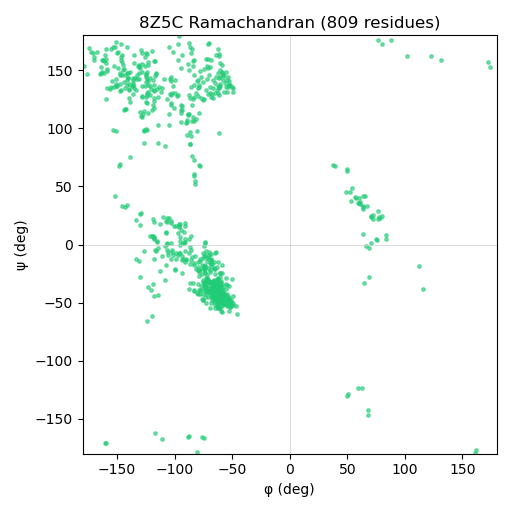110 -34.019 1.00 19.05 296 VAL B CA 1
ATOM 5221 C C . VAL B 1 296 ? 42.101 -19.296 -33.182 1.00 22.94 296 VAL B C 1
ATOM 5222 O O . VAL B 1 296 ? 41.721 -18.653 -32.203 1.00 22.30 296 VAL B O 1
ATOM 5226 N N . GLU B 1 297 ? 43.364 -19.314 -33.584 1.00 19.72 297 GLU B N 1
ATOM 5227 C CA . GLU B 1 297 ? 44.358 -18.453 -32.961 1.00 25.90 297 GLU B CA 1
ATOM 5228 C C . GLU B 1 297 ? 44.342 -17.119 -33.697 1.00 18.84 297 GLU B C 1
ATOM 5229 O O . GLU B 1 297 ? 44.712 -17.039 -34.876 1.00 19.38 297 GLU B O 1
ATOM 5235 N N . VAL B 1 298 ? 43.904 -16.078 -33.002 1.00 18.32 298 VAL B N 1
ATOM 5236 C CA . VAL B 1 298 ? 43.902 -14.723 -33.540 1.00 14.43 298 VAL B CA 1
ATOM 5237 C C . VAL B 1 298 ? 45.322 -14.167 -33.489 1.00 19.04 298 VAL B C 1
ATOM 5238 O O . VAL B 1 298 ? 45.954 -14.147 -32.427 1.00 17.74 298 VAL B O 1
ATOM 5242 N N . GLY B 1 299 ? 45.822 -13.698 -34.632 1.00 16.68 299 GLY B N 1
ATOM 5243 C CA . GLY B 1 299 ? 47.181 -13.201 -34.730 1.00 15.50 299 GLY B CA 1
ATOM 5244 C C . GLY B 1 299 ? 47.290 -11.692 -34.830 1.00 22.10 299 GLY B C 1
ATOM 5245 O O . GLY B 1 299 ? 48.393 -11.132 -34.777 1.00 19.06 299 GLY B O 1
ATOM 5246 N N . TYR B 1 300 ? 46.145 -11.016 -34.953 1.00 15.47 300 TYR B N 1
ATOM 5247 C CA . TYR B 1 300 ? 46.128 -9.568 -35.111 1.00 13.68 300 TYR B CA 1
ATOM 5248 C C . TYR B 1 300 ? 44.760 -9.075 -34.688 1.00 15.56 300 TYR B C 1
ATOM 5249 O O . TYR B 1 300 ? 43.757 -9.658 -35.089 1.00 14.20 300 TYR B O 1
ATOM 5258 N N . VAL B 1 301 ? 44.718 -8.011 -33.901 1.00 15.20 301 VAL B N 1
ATOM 5259 C CA . VAL B 1 301 ? 43.461 -7.407 -33.492 1.00 14.86 301 VAL B CA 1
ATOM 5260 C C . VAL B 1 301 ? 43.434 -5.992 -34.032 1.00 13.71 301 VAL B C 1
ATOM 5261 O O . VAL B 1 301 ? 44.355 -5.210 -33.768 1.00 16.32 301 VAL B O 1
ATOM 5265 N N . ASN B 1 302 ? 42.377 -5.648 -34.769 1.00 13.64 302 ASN B N 1
ATOM 5266 C CA . ASN B 1 302 ? 42.172 -4.245 -35.126 1.00 11.77 302 ASN B CA 1
ATOM 5267 C C . ASN B 1 302 ? 41.238 -3.661 -34.077 1.00 15.81 302 ASN B C 1
ATOM 5268 O O . ASN B 1 302 ? 40.039 -3.951 -34.061 1.00 13.07 302 ASN B O 1
ATOM 5273 N N . ALA B 1 303 ? 41.805 -2.863 -33.179 1.00 14.96 303 ALA B N 1
ATOM 5274 C CA . ALA B 1 303 ? 41.098 -2.362 -32.015 1.00 12.61 303 ALA B CA 1
ATOM 5275 C C . ALA B 1 303 ? 40.054 -1.331 -32.425 1.00 14.85 303 ALA B C 1
ATOM 5276 O O . ALA B 1 303 ? 40.115 -0.744 -33.512 1.00 14.65 303 ALA B O 1
ATOM 5278 N N . HIS B 1 304 ? 39.070 -1.113 -31.546 1.00 12.07 304 HIS B N 1
ATOM 5279 C CA . HIS B 1 304 ? 38.209 0.047 -31.744 1.00 12.46 304 HIS B CA 1
ATOM 5280 C C . HIS B 1 304 ? 39.028 1.329 -31.628 1.00 14.82 304 HIS B C 1
ATOM 5281 O O . HIS B 1 304 ? 38.998 2.182 -32.524 1.00 15.96 304 HIS B O 1
ATOM 5288 N N . GLY B 1 305 ? 39.789 1.462 -30.535 1.00 15.06 305 GLY B N 1
ATOM 5289 C CA . GLY B 1 305 ? 40.860 2.440 -30.399 1.00 14.44 305 GLY B CA 1
ATOM 5290 C C . GLY B 1 305 ? 40.590 3.811 -30.983 1.00 14.95 305 GLY B C 1
ATOM 5291 O O . GLY B 1 305 ? 41.201 4.200 -31.989 1.00 13.91 305 GLY B O 1
ATOM 5292 N N . THR B 1 306 ? 39.651 4.543 -30.390 1.00 13.25 306 THR B N 1
ATOM 5293 C CA . THR B 1 306 ? 39.186 5.786 -30.990 1.00 12.38 306 THR B CA 1
ATOM 5294 C C . THR B 1 306 ? 40.016 6.997 -30.592 1.00 14.44 306 THR B C 1
ATOM 5295 O O . THR B 1 306 ? 39.788 8.084 -31.134 1.00 14.41 306 THR B O 1
ATOM 5299 N N . SER B 1 307 ? 40.942 6.828 -29.652 1.00 18.48 307 SER B N 1
ATOM 5300 C CA . SER B 1 307 ? 41.848 7.856 -29.146 1.00 15.99 307 SER B CA 1
ATOM 5301 C C . SER B 1 307 ? 41.153 8.758 -28.128 1.00 23.13 307 SER B C 1
ATOM 5302 O O . SER B 1 307 ? 41.561 9.904 -27.917 1.00 16.08 307 SER B O 1
ATOM 5305 N N . THR B 1 308 ? 40.106 8.263 -27.472 1.00 19.20 308 THR B N 1
ATOM 5306 C CA . THR B 1 308 ? 39.578 8.937 -26.300 1.00 21.19 308 THR B CA 1
ATOM 5307 C C . THR B 1 308 ? 40.225 8.331 -25.066 1.00 21.21 308 THR B C 1
ATOM 5308 O O . THR B 1 308 ? 40.767 7.222 -25.103 1.00 18.77 308 THR B O 1
ATOM 5312 N N . HIS B 1 309 ? 40.140 9.034 -23.947 1.00 23.38 309 HIS B N 1
ATOM 5313 C CA . HIS B 1 309 ? 40.786 8.531 -22.719 1.00 22.48 309 HIS B CA 1
ATOM 5314 C C . HIS B 1 309 ? 40.186 7.193 -22.280 1.00 27.49 309 HIS B C 1
ATOM 5315 O O . HIS B 1 309 ? 40.919 6.208 -22.180 1.00 23.73 309 HIS B O 1
ATOM 5322 N N . TYR B 1 310 ? 38.869 7.158 -22.112 1.00 22.43 310 TYR B N 1
ATOM 5323 C CA . TYR B 1 310 ? 38.287 5.965 -21.508 1.00 24.32 310 TYR B CA 1
ATOM 5324 C C . TYR B 1 310 ? 38.118 4.804 -22.477 1.00 21.96 310 TYR B C 1
ATOM 5325 O O . TYR B 1 310 ? 38.230 3.655 -22.043 1.00 24.86 310 TYR B O 1
ATOM 5334 N N . ASN B 1 311 ? 37.826 5.049 -23.761 1.00 20.63 311 ASN B N 1
ATOM 5335 C CA . ASN B 1 311 ? 37.716 3.921 -24.689 1.00 22.12 311 ASN B CA 1
ATOM 5336 C C . ASN B 1 311 ? 39.002 3.123 -24.737 1.00 21.15 311 ASN B C 1
ATOM 5337 O O . ASN B 1 311 ? 38.988 1.895 -24.599 1.00 19.06 311 ASN B O 1
ATOM 5342 N N . ASP B 1 312 ? 40.123 3.806 -24.984 1.00 16.85 312 ASP B N 1
ATOM 5343 C CA . ASP B 1 312 ? 41.377 3.095 -25.187 1.00 21.51 312 ASP B CA 1
ATOM 5344 C C . ASP B 1 312 ? 41.811 2.391 -23.913 1.00 19.41 312 ASP B C 1
ATOM 5345 O O . ASP B 1 312 ? 42.338 1.271 -23.959 1.00 20.96 312 ASP B O 1
ATOM 5350 N N . LEU B 1 313 ? 41.597 3.036 -22.762 1.00 18.91 313 LEU B N 1
ATOM 5351 C CA . LEU B 1 313 ? 41.924 2.402 -21.489 1.00 17.61 313 LEU B CA 1
ATOM 5352 C C . LEU B 1 313 ? 41.094 1.140 -21.281 1.00 18.33 313 LEU B C 1
ATOM 5353 O O . LEU B 1 313 ? 41.635 0.047 -21.061 1.00 18.94 313 LEU B O 1
ATOM 5358 N N . TYR B 1 314 ? 39.769 1.267 -21.370 1.00 16.44 314 TYR B N 1
ATOM 5359 C CA . TYR B 1 314 ? 38.907 0.130 -21.053 1.00 18.23 314 TYR B CA 1
ATOM 5360 C C . TYR B 1 314 ? 39.039 -0.974 -22.091 1.00 13.40 314 TYR B C 1
ATOM 5361 O O . TYR B 1 314 ? 38.941 -2.156 -21.750 1.00 16.08 314 TYR B O 1
ATOM 5370 N N . GLU B 1 315 ? 39.286 -0.616 -23.352 1.00 16.40 315 GLU B N 1
ATOM 5371 C CA . GLU B 1 315 ? 39.522 -1.653 -24.351 1.00 17.50 315 GLU B CA 1
ATOM 5372 C C . GLU B 1 315 ? 40.798 -2.422 -24.044 1.00 14.19 315 GLU B C 1
ATOM 5373 O O . GLU B 1 315 ? 40.844 -3.646 -24.202 1.00 16.00 315 GLU B O 1
ATOM 5379 N N . SER B 1 316 ? 41.844 -1.718 -23.604 1.00 17.08 316 SER B N 1
ATOM 5380 C CA . SER B 1 316 ? 43.107 -2.382 -23.277 1.00 16.13 316 SER B CA 1
ATOM 5381 C C . SER B 1 316 ? 42.955 -3.312 -22.082 1.00 15.27 316 SER B C 1
ATOM 5382 O O . SER B 1 316 ? 43.514 -4.418 -22.076 1.00 17.34 316 SER B O 1
ATOM 5385 N N . ILE B 1 317 ? 42.184 -2.898 -21.073 1.00 17.57 317 ILE B N 1
ATOM 5386 C CA . ILE B 1 317 ? 41.886 -3.790 -19.951 1.00 21.59 317 ILE B CA 1
ATOM 5387 C C . ILE B 1 317 ? 41.118 -5.015 -20.421 1.00 16.35 317 ILE B C 1
ATOM 5388 O O . ILE B 1 317 ? 41.433 -6.149 -20.038 1.00 15.52 317 ILE B O 1
ATOM 5393 N N . ALA B 1 318 ? 40.078 -4.807 -21.234 1.00 16.81 318 ALA B N 1
ATOM 5394 C CA . ALA B 1 318 ? 39.272 -5.935 -21.705 1.00 14.95 318 ALA B CA 1
ATOM 5395 C C . ALA B 1 318 ? 40.110 -6.916 -22.514 1.00 15.31 318 ALA B C 1
ATOM 5396 O O . ALA B 1 318 ? 39.966 -8.137 -22.371 1.00 14.97 318 ALA B O 1
ATOM 5398 N N . LEU B 1 319 ? 40.976 -6.396 -23.386 1.00 15.88 319 LEU B N 1
ATOM 5399 C CA . LEU B 1 319 ? 41.877 -7.245 -24.160 1.00 13.69 319 LEU B CA 1
ATOM 5400 C C . LEU B 1 319 ? 42.765 -8.076 -23.242 1.00 19.23 319 LEU B C 1
ATOM 5401 O O . LEU B 1 319 ? 42.913 -9.291 -23.429 1.00 17.10 319 LEU B O 1
ATOM 5406 N N . LYS B 1 320 ? 43.351 -7.434 -22.231 1.00 19.13 320 LYS B N 1
ATOM 5407 C CA . LYS B 1 320 ? 44.193 -8.160 -21.294 1.00 21.16 320 LYS B CA 1
ATOM 5408 C C . LYS B 1 320 ? 43.398 -9.244 -20.576 1.00 21.95 320 LYS B C 1
ATOM 5409 O O . LYS B 1 320 ? 43.871 -10.380 -20.422 1.00 21.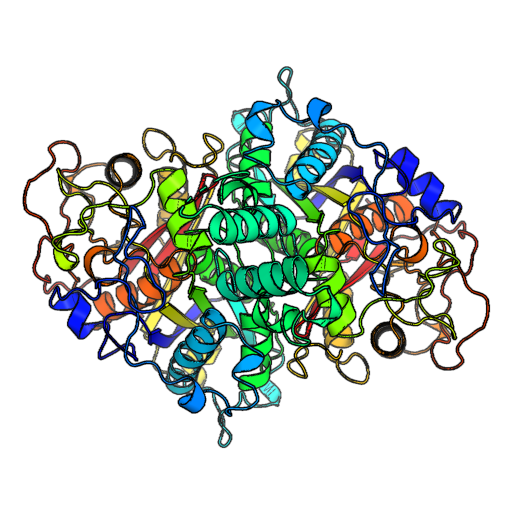40 320 LYS B O 1
ATOM 5415 N N . ASN B 1 321 ? 42.171 -8.920 -20.147 1.00 18.66 321 ASN B N 1
ATOM 5416 C CA . ASN B 1 321 ? 41.358 -9.909 -19.450 1.00 18.07 321 ASN B CA 1
ATOM 5417 C C . ASN B 1 321 ? 40.947 -11.045 -20.374 1.00 23.77 321 ASN B C 1
ATOM 5418 O O . ASN B 1 321 ? 40.897 -12.202 -19.950 1.00 21.20 321 ASN B O 1
ATOM 5423 N N . VAL B 1 322 ? 40.647 -10.747 -21.641 1.00 18.14 322 VAL B N 1
ATOM 5424 C CA . VAL B 1 322 ? 40.138 -11.803 -22.508 1.00 16.98 322 VAL B CA 1
ATOM 5425 C C . VAL B 1 322 ? 41.254 -12.770 -22.903 1.00 24.80 322 VAL B C 1
ATOM 5426 O O . VAL B 1 322 ? 41.035 -13.986 -22.984 1.00 22.33 322 VAL B O 1
ATOM 5430 N N . PHE B 1 323 ? 42.465 -12.262 -23.136 1.00 20.22 323 PHE B N 1
ATOM 5431 C CA . PHE B 1 323 ? 43.583 -13.127 -23.510 1.00 20.24 323 PHE B CA 1
ATOM 5432 C C . PHE B 1 323 ? 44.419 -13.572 -22.322 1.00 24.70 323 PHE B C 1
ATOM 5433 O O . PHE B 1 323 ? 45.223 -14.500 -22.469 1.00 29.35 323 PHE B O 1
ATOM 5441 N N . GLY B 1 324 ? 44.255 -12.951 -21.159 1.00 21.52 324 GLY B N 1
ATOM 5442 C CA . GLY B 1 324 ? 44.864 -13.493 -19.957 1.00 24.22 324 GLY B CA 1
ATOM 5443 C C . GLY B 1 324 ? 45.911 -12.599 -19.330 1.00 24.72 324 GLY B C 1
ATOM 5444 O O . GLY B 1 324 ? 45.994 -12.483 -18.106 1.00 33.06 324 GLY B O 1
ATOM 5445 N N . SER B 1 325 ? 46.703 -11.941 -20.164 1.00 23.22 325 SER B N 1
ATOM 5446 C CA . SER B 1 325 ? 47.779 -11.091 -19.680 1.00 24.17 325 SER B CA 1
ATOM 5447 C C . SER B 1 325 ? 48.277 -10.245 -20.843 1.00 26.52 325 SER B C 1
ATOM 5448 O O . SER B 1 325 ? 47.972 -10.516 -22.006 1.00 23.80 325 SER B O 1
ATOM 5451 N N . LYS B 1 326 ? 49.050 -9.211 -20.503 1.00 22.30 326 LYS B N 1
ATOM 5452 C CA . LYS B 1 326 ? 49.648 -8.331 -21.500 1.00 24.22 326 LYS B CA 1
ATOM 5453 C C . LYS B 1 326 ? 50.345 -9.120 -22.606 1.00 27.74 326 LYS B C 1
ATOM 5454 O O . LYS B 1 326 ? 50.107 -8.883 -23.797 1.00 26.38 326 LYS B O 1
ATOM 5460 N N . GLU B 1 327 ? 51.209 -10.075 -22.230 1.00 23.77 327 GLU B N 1
ATOM 5461 C CA . GLU B 1 327 ? 52.014 -10.803 -23.211 1.00 29.54 327 GLU B CA 1
ATOM 5462 C C . GLU B 1 327 ? 51.213 -11.834 -23.997 1.00 30.97 327 GLU B C 1
ATOM 5463 O O . GLU B 1 327 ? 51.744 -12.407 -24.954 1.00 26.63 327 GLU B O 1
ATOM 5469 N N . LYS B 1 328 ? 49.975 -12.116 -23.604 1.00 21.60 328 LYS B N 1
ATOM 5470 C CA . LYS B 1 328 ? 49.150 -13.084 -24.312 1.00 24.19 328 LYS B CA 1
ATOM 5471 C C . LYS B 1 328 ? 48.203 -12.430 -25.307 1.00 22.86 328 LYS B C 1
ATOM 5472 O O . LYS B 1 328 ? 47.559 -13.138 -26.093 1.00 22.20 328 LYS B O 1
ATOM 5478 N N . VAL B 1 329 ? 48.095 -11.113 -25.281 1.00 21.88 329 VAL B N 1
ATOM 5479 C CA . VAL B 1 329 ? 47.278 -10.411 -26.276 1.00 22.54 329 VAL B CA 1
ATOM 5480 C C . VAL B 1 329 ? 48.006 -10.445 -27.618 1.00 24.59 329 VAL B C 1
ATOM 5481 O O . VAL B 1 329 ? 49.220 -10.167 -27.669 1.00 17.90 329 VAL B O 1
ATOM 5485 N N . PRO B 1 330 ? 47.334 -10.779 -28.714 1.00 18.19 330 PRO B N 1
ATOM 5486 C CA . PRO B 1 330 ? 47.970 -10.700 -30.037 1.00 17.64 330 PRO B CA 1
ATOM 5487 C C . PRO B 1 330 ? 48.382 -9.274 -30.343 1.00 18.85 330 PRO B C 1
ATOM 5488 O O . PRO B 1 330 ? 47.894 -8.338 -29.690 1.00 19.76 330 PRO B O 1
ATOM 5492 N N . PRO B 1 331 ? 49.251 -9.057 -31.333 1.00 18.96 331 PRO B N 1
ATOM 5493 C CA . PRO B 1 331 ? 49.503 -7.689 -31.791 1.00 17.84 331 PRO B CA 1
ATOM 5494 C C . PRO B 1 331 ? 48.191 -6.974 -32.074 1.00 20.27 331 PRO B C 1
ATOM 5495 O O . PRO B 1 331 ? 47.276 -7.541 -32.669 1.00 15.57 331 PRO B O 1
ATOM 5499 N N . VAL B 1 332 ? 48.104 -5.731 -31.609 1.00 15.75 332 VAL B N 1
ATOM 5500 C CA . VAL B 1 332 ? 46.919 -4.888 -31.720 1.00 18.40 332 VAL B CA 1
ATOM 5501 C C . VAL B 1 332 ? 47.298 -3.631 -32.476 1.00 21.84 332 VAL B C 1
ATOM 5502 O O . VAL B 1 332 ? 48.402 -3.110 -32.304 1.00 24.60 332 VAL B O 1
ATOM 5506 N N . SER B 1 333 ? 46.391 -3.132 -33.307 1.00 13.12 333 SER B N 1
ATOM 5507 C CA . SER B 1 333 ? 46.555 -1.754 -33.749 1.00 15.28 333 SER B CA 1
ATOM 5508 C C . SER B 1 333 ? 45.179 -1.147 -33.961 1.00 14.85 333 SER B C 1
ATOM 5509 O O . SER B 1 333 ? 44.224 -1.856 -34.276 1.00 11.76 333 SER B O 1
ATOM 5512 N N . SER B 1 334 ? 45.068 0.158 -33.709 1.00 14.78 334 SER B N 1
ATOM 5513 C CA . SER B 1 334 ? 43.936 0.933 -34.203 1.00 16.17 334 SER B CA 1
ATOM 5514 C C . SER B 1 334 ? 44.393 1.727 -35.416 1.00 19.94 334 SER B C 1
ATOM 5515 O O . SER B 1 334 ? 45.426 2.399 -35.368 1.00 18.28 334 SER B O 1
ATOM 5518 N N . THR B 1 335 ? 43.629 1.651 -36.502 1.00 12.41 335 THR B N 1
ATOM 5519 C CA . THR B 1 335 ? 43.952 2.421 -37.687 1.00 15.77 335 THR B CA 1
ATOM 5520 C C . THR B 1 335 ? 43.167 3.731 -37.739 1.00 18.05 335 THR B C 1
ATOM 5521 O O . THR B 1 335 ? 43.113 4.380 -38.788 1.00 18.95 335 THR B O 1
ATOM 5525 N N . LYS B 1 336 ? 42.585 4.153 -36.609 1.00 14.31 336 LYS B N 1
ATOM 5526 C CA . LYS B 1 336 ? 41.877 5.426 -36.575 1.00 16.20 336 LYS B CA 1
ATOM 5527 C C . LYS B 1 336 ? 42.823 6.618 -36.474 1.00 16.23 336 LYS B C 1
ATOM 5528 O O . LYS B 1 336 ? 42.385 7.745 -36.696 1.00 16.91 336 LYS B O 1
ATOM 5534 N N . GLY B 1 337 ? 44.101 6.402 -36.142 1.00 17.72 337 GLY B N 1
ATOM 5535 C CA . GLY B 1 337 ? 45.072 7.471 -36.323 1.00 16.28 337 GLY B CA 1
ATOM 5536 C C . GLY B 1 337 ? 45.176 7.874 -37.779 1.00 18.84 337 GLY B C 1
ATOM 5537 O O . GLY B 1 337 ? 45.174 9.062 -38.110 1.00 18.08 337 GLY B O 1
ATOM 5538 N N . GLN B 1 338 ? 45.198 6.882 -38.676 1.00 18.34 338 GLN B N 1
ATOM 5539 C CA . GLN B 1 338 ? 45.416 7.155 -40.091 1.00 15.36 338 GLN B CA 1
ATOM 5540 C C . GLN B 1 338 ? 44.189 7.776 -40.749 1.00 19.48 338 GLN B C 1
ATOM 5541 O O . GLN B 1 338 ? 44.317 8.739 -41.510 1.00 18.65 338 GLN B O 1
ATOM 5547 N N . ILE B 1 339 ? 42.987 7.238 -40.496 1.00 17.49 339 ILE B N 1
ATOM 5548 C CA . ILE B 1 339 ? 41.833 7.698 -41.258 1.00 14.79 339 ILE B CA 1
ATOM 5549 C C . ILE B 1 339 ? 40.737 8.276 -40.378 1.00 18.97 339 ILE B C 1
ATOM 5550 O O . ILE B 1 339 ? 39.660 8.591 -40.876 1.00 17.46 339 ILE B O 1
ATOM 5555 N N . GLY B 1 340 ? 40.986 8.444 -39.086 1.00 16.47 340 GLY B N 1
ATOM 5556 C CA . GLY B 1 340 ? 39.976 8.988 -38.203 1.00 17.89 340 GLY B CA 1
ATOM 5557 C C . GLY B 1 340 ? 38.949 7.944 -37.782 1.00 17.88 340 GLY B C 1
ATOM 5558 O O . GLY B 1 340 ? 38.940 6.795 -38.239 1.00 15.51 340 GLY B O 1
ATOM 5559 N N . HIS B 1 341 ? 38.086 8.354 -36.856 1.00 15.72 341 HIS B N 1
ATOM 5560 C CA . HIS B 1 341 ? 36.952 7.535 -36.436 1.00 16.48 341 HIS B CA 1
ATOM 5561 C C . HIS B 1 341 ? 35.813 7.780 -37.413 1.00 14.02 341 HIS B C 1
ATOM 5562 O O . HIS B 1 341 ? 35.183 8.844 -37.381 1.00 12.78 341 HIS B O 1
ATOM 5569 N N . CYS B 1 342 ? 35.545 6.803 -38.283 1.00 14.87 342 CYS B N 1
ATOM 5570 C CA . CYS B 1 342 ? 34.505 6.939 -39.294 1.00 11.12 342 CYS B CA 1
ATOM 5571 C C . CYS B 1 342 ? 33.153 6.436 -38.816 1.00 15.02 342 CYS B C 1
ATOM 5572 O O . CYS B 1 342 ? 32.257 6.230 -39.643 1.00 11.02 342 CYS B O 1
ATOM 5575 N N . LEU B 1 343 ? 32.990 6.257 -37.504 1.00 12.84 343 LEU B N 1
ATOM 5576 C CA . LEU B 1 343 ? 31.678 6.126 -36.856 1.00 14.51 343 LEU B CA 1
ATOM 5577 C C . LEU B 1 343 ? 31.020 4.871 -37.406 1.00 13.68 343 LEU B C 1
ATOM 5578 O O . LEU B 1 343 ? 31.637 3.793 -37.323 1.00 11.99 343 LEU B O 1
ATOM 5583 N N . GLY B 1 344 ? 29.813 4.949 -37.981 1.00 13.69 344 GLY B N 1
ATOM 5584 C CA . GLY B 1 344 ? 29.150 3.739 -38.446 1.00 14.15 344 GLY B CA 1
ATOM 5585 C C . GLY B 1 344 ? 29.896 3.027 -39.553 1.00 14.52 344 GLY B C 1
ATOM 5586 O O . GLY B 1 344 ? 29.652 1.839 -39.798 1.00 11.99 344 GLY B O 1
ATOM 5587 N N . ALA B 1 345 ? 30.798 3.728 -40.236 1.00 11.65 345 ALA B N 1
ATOM 5588 C CA . ALA B 1 345 ? 31.575 3.077 -41.286 1.00 15.18 345 ALA B CA 1
ATOM 5589 C C . ALA B 1 345 ? 32.788 2.337 -40.739 1.00 14.91 345 ALA B C 1
ATOM 5590 O O . ALA B 1 345 ? 33.340 1.475 -41.433 1.00 13.01 345 ALA B O 1
ATOM 5592 N N . ALA B 1 346 ? 33.206 2.654 -39.514 1.00 11.59 346 ALA B N 1
ATOM 5593 C CA . ALA B 1 346 ? 34.492 2.177 -39.020 1.00 11.16 346 ALA B CA 1
ATOM 5594 C C . ALA B 1 346 ? 34.572 0.660 -39.039 1.00 13.52 346 ALA B C 1
ATOM 5595 O O . ALA B 1 346 ? 35.610 0.093 -39.402 1.00 14.64 346 ALA B O 1
ATOM 5597 N N . GLY B 1 347 ? 33.498 -0.020 -38.642 1.00 11.58 347 GLY B N 1
ATOM 5598 C CA . GLY B 1 347 ? 33.563 -1.473 -38.570 1.00 11.82 347 GLY B CA 1
ATOM 5599 C C . GLY B 1 347 ? 33.718 -2.132 -39.926 1.00 16.42 347 GLY B C 1
ATOM 5600 O O . GLY B 1 347 ? 34.350 -3.190 -40.040 1.00 13.95 347 GLY B O 1
ATOM 5601 N N . ALA B 1 348 ? 33.127 -1.542 -40.964 1.00 11.61 348 ALA B N 1
ATOM 5602 C CA . ALA B 1 348 ? 33.261 -2.114 -42.300 1.00 13.91 348 ALA B CA 1
ATOM 5603 C C . ALA B 1 348 ? 34.644 -1.833 -42.854 1.00 12.67 348 ALA B C 1
ATOM 5604 O O . ALA B 1 348 ? 35.313 -2.738 -43.370 1.00 12.24 348 ALA B O 1
ATOM 5606 N N . LEU B 1 349 ? 35.085 -0.575 -42.746 1.00 14.99 349 LEU B N 1
ATOM 5607 C CA . LEU B 1 349 ? 36.443 -0.200 -43.128 1.00 15.05 349 LEU B CA 1
ATOM 5608 C C . LEU B 1 349 ? 37.474 -1.092 -42.448 1.00 14.50 349 LEU B C 1
ATOM 5609 O O . LEU B 1 349 ? 38.433 -1.565 -43.077 1.00 13.26 349 LEU B O 1
ATOM 5614 N N . GLU B 1 350 ? 37.299 -1.328 -41.155 1.00 11.61 350 GLU B N 1
ATOM 5615 C CA . GLU B 1 350 ? 38.337 -2.024 -40.407 1.00 10.77 350 GLU B CA 1
ATOM 5616 C C . GLU B 1 350 ? 38.297 -3.530 -40.625 1.00 15.72 350 GLU B C 1
ATOM 5617 O O . GLU B 1 350 ? 39.332 -4.194 -40.456 1.00 13.56 350 GLU B O 1
ATOM 5623 N N . ALA B 1 351 ? 37.153 -4.082 -41.048 1.00 12.45 351 ALA B N 1
ATOM 5624 C CA . ALA B 1 351 ? 37.157 -5.466 -41.513 1.00 11.09 351 ALA B CA 1
ATOM 5625 C C . ALA B 1 351 ? 37.954 -5.605 -42.806 1.00 13.76 351 ALA B C 1
ATOM 5626 O O . ALA B 1 351 ? 38.716 -6.565 -42.969 1.00 14.07 351 ALA B O 1
ATOM 5628 N N . VAL B 1 352 ? 37.772 -4.677 -43.747 1.00 15.51 352 VAL B N 1
ATOM 5629 C CA . VAL B 1 352 ? 38.584 -4.709 -44.963 1.00 14.79 352 VAL B CA 1
ATOM 5630 C C . VAL B 1 352 ? 40.061 -4.582 -44.618 1.00 13.30 352 VAL B C 1
ATOM 5631 O O . VAL B 1 352 ? 40.890 -5.375 -45.070 1.00 16.52 352 VAL B O 1
ATOM 5635 N N . ILE B 1 353 ? 40.405 -3.591 -43.796 1.00 13.57 353 ILE B N 1
ATOM 5636 C CA . ILE B 1 353 ? 41.804 -3.391 -43.409 1.00 13.89 353 ILE B CA 1
ATOM 5637 C C . ILE B 1 353 ? 42.378 -4.658 -42.801 1.00 19.41 353 ILE B C 1
ATOM 5638 O O . ILE B 1 353 ? 43.492 -5.091 -43.145 1.00 14.49 353 ILE B O 1
ATOM 5643 N N . SER B 1 354 ? 41.603 -5.293 -41.911 1.00 11.66 354 SER B N 1
ATOM 5644 C CA . SER B 1 354 ? 42.081 -6.474 -41.204 1.00 13.70 354 SER B CA 1
ATOM 5645 C C . SER B 1 354 ? 42.277 -7.648 -42.146 1.00 18.62 354 SER B C 1
ATOM 5646 O O . SER B 1 354 ? 43.251 -8.405 -42.009 1.00 15.55 354 SER B O 1
ATOM 5649 N N . ILE B 1 355 ? 41.335 -7.856 -43.073 1.00 14.36 355 ILE B N 1
ATOM 5650 C CA . ILE B 1 355 ? 41.485 -8.974 -44.003 1.00 16.57 355 ILE B CA 1
ATOM 5651 C C . ILE B 1 355 ? 42.687 -8.747 -44.916 1.00 17.55 355 ILE B C 1
ATOM 5652 O O . ILE B 1 355 ? 43.486 -9.668 -45.135 1.00 18.60 355 ILE B O 1
ATOM 5657 N N . MET B 1 356 ? 42.873 -7.520 -45.428 1.00 15.62 356 MET B N 1
ATOM 5658 C CA . MET B 1 356 ? 44.038 -7.323 -46.293 1.00 18.56 356 MET B CA 1
ATOM 5659 C C . MET B 1 356 ? 45.337 -7.439 -45.504 1.00 18.08 356 MET B C 1
ATOM 5660 O O . MET B 1 356 ? 46.346 -7.909 -46.045 1.00 16.99 356 MET B O 1
ATOM 5665 N N . ALA B 1 357 ? 45.344 -7.007 -44.235 1.00 17.48 357 ALA B N 1
ATOM 5666 C CA . ALA B 1 357 ? 46.498 -7.267 -43.376 1.00 16.65 357 ALA B CA 1
ATOM 5667 C C . ALA B 1 357 ? 46.836 -8.755 -43.363 1.00 16.98 357 ALA B C 1
ATOM 5668 O O . ALA B 1 357 ? 47.995 -9.143 -43.549 1.00 18.69 357 ALA B O 1
ATOM 5670 N N . MET B 1 358 ? 45.828 -9.607 -43.145 1.00 15.12 358 MET B N 1
ATOM 5671 C CA . MET B 1 358 ? 46.057 -11.050 -43.180 1.00 16.42 358 MET B CA 1
ATOM 5672 C C . MET B 1 358 ? 46.570 -11.506 -44.544 1.00 23.75 358 MET B C 1
ATOM 5673 O O . MET B 1 358 ? 47.504 -12.317 -44.629 1.00 21.17 358 MET B O 1
ATOM 5678 N N . ASN B 1 359 ? 45.911 -11.054 -45.625 1.00 19.56 359 ASN B N 1
ATOM 5679 C CA . ASN B 1 359 ? 46.306 -11.461 -46.975 1.00 16.96 359 ASN B CA 1
ATOM 5680 C C . ASN B 1 359 ? 47.756 -11.110 -47.266 1.00 21.94 359 ASN B C 1
ATOM 5681 O O . ASN B 1 359 ? 48.482 -11.899 -47.884 1.00 24.83 359 ASN B O 1
ATOM 5686 N N . GLN B 1 360 ? 48.182 -9.920 -46.860 1.00 19.32 360 GLN B N 1
ATOM 5687 C CA . GLN B 1 360 ? 49.485 -9.389 -47.228 1.00 20.37 360 GLN B CA 1
ATOM 5688 C C . GLN B 1 360 ? 50.557 -9.716 -46.209 1.00 19.39 360 GLN B C 1
ATOM 5689 O O . GLN B 1 360 ? 51.745 -9.549 -46.506 1.00 21.64 360 GLN B O 1
ATOM 5695 N N . GLY B 1 361 ? 50.173 -10.188 -45.028 1.00 20.54 361 GLY B N 1
ATOM 5696 C CA . GLY B 1 361 ? 51.143 -10.366 -43.968 1.00 16.63 361 GLY B CA 1
ATOM 5697 C C . GLY B 1 361 ? 51.766 -9.062 -43.523 1.00 23.74 361 GLY B C 1
ATOM 5698 O O . GLY B 1 361 ? 52.942 -9.032 -43.159 1.00 21.39 361 GLY B O 1
ATOM 5699 N N . ILE B 1 362 ? 51.005 -7.975 -43.569 1.00 21.80 362 ILE B N 1
ATOM 5700 C CA . ILE B 1 362 ? 51.456 -6.644 -43.181 1.00 19.41 362 ILE B CA 1
ATOM 5701 C C . ILE B 1 362 ? 50.448 -6.115 -42.174 1.00 20.72 362 ILE B C 1
ATOM 5702 O O . ILE B 1 362 ? 49.283 -5.882 -42.518 1.00 19.19 362 ILE B O 1
ATOM 5707 N N . LEU B 1 363 ? 50.878 -5.960 -40.928 1.00 16.56 363 LEU B N 1
ATOM 5708 C CA . LEU B 1 363 ? 49.990 -5.498 -39.867 1.00 18.43 363 LEU B CA 1
ATOM 5709 C C . LEU B 1 363 ? 50.149 -3.990 -39.748 1.00 20.40 363 LEU B C 1
ATOM 5710 O O . LEU B 1 363 ? 51.230 -3.524 -39.362 1.00 21.93 363 LEU B O 1
ATOM 5715 N N . PRO B 1 364 ? 49.132 -3.190 -40.075 1.00 16.14 364 PRO B N 1
ATOM 5716 C CA . PRO B 1 364 ? 49.330 -1.743 -40.083 1.00 14.60 364 PRO B CA 1
ATOM 5717 C C . PRO B 1 364 ? 49.525 -1.225 -38.672 1.00 17.46 364 PRO B C 1
ATOM 5718 O O . PRO B 1 364 ? 49.051 -1.839 -37.697 1.00 15.99 364 PRO B O 1
ATOM 5722 N N . PRO B 1 365 ? 50.238 -0.110 -38.501 1.00 19.24 365 PRO B N 1
ATOM 5723 C CA . PRO B 1 365 ? 50.574 0.369 -37.155 1.00 16.63 365 PRO B CA 1
ATOM 5724 C C . PRO B 1 365 ? 49.487 1.233 -36.527 1.00 18.23 365 PRO B C 1
ATOM 5725 O O . PRO B 1 365 ? 48.597 1.758 -37.194 1.00 17.58 365 PRO B O 1
ATOM 5729 N N . THR B 1 366 ? 49.605 1.415 -35.211 1.00 18.94 366 THR B N 1
ATOM 5730 C CA . THR B 1 366 ? 48.985 2.556 -34.546 1.00 14.94 366 THR B CA 1
ATOM 5731 C C . THR B 1 366 ? 49.970 3.713 -34.631 1.00 18.30 366 THR B C 1
ATOM 5732 O O . THR B 1 366 ? 51.136 3.557 -34.242 1.00 18.67 366 THR B O 1
ATOM 5736 N N . ILE B 1 367 ? 49.526 4.858 -35.160 1.00 16.51 367 ILE B N 1
ATOM 5737 C CA . ILE B 1 367 ? 50.472 5.954 -35.385 1.00 17.06 367 ILE B CA 1
ATOM 5738 C C . ILE B 1 367 ? 50.437 6.942 -34.225 1.00 21.49 367 ILE B C 1
ATOM 5739 O O . ILE B 1 367 ? 49.700 6.752 -33.254 1.00 18.21 367 ILE B O 1
ATOM 5744 N N . ASN B 1 368 ? 51.272 7.979 -34.315 1.00 22.33 368 ASN B N 1
ATOM 5745 C CA . ASN B 1 368 ? 51.409 9.005 -33.279 1.00 22.59 368 ASN B CA 1
ATOM 5746 C C . ASN B 1 368 ? 51.684 8.402 -31.906 1.00 19.83 368 ASN B C 1
ATOM 5747 O O . ASN B 1 368 ? 51.207 8.894 -30.883 1.00 23.01 368 ASN B O 1
ATOM 5752 N N . GLN B 1 369 ? 52.481 7.328 -31.876 1.00 21.88 369 GLN B N 1
ATOM 5753 C CA . GLN B 1 369 ? 52.913 6.718 -30.617 1.00 23.79 369 GLN B CA 1
ATOM 5754 C C . GLN B 1 369 ? 54.170 7.450 -30.153 1.00 30.20 369 GLN B C 1
ATOM 5755 O O . GLN B 1 369 ? 55.283 7.154 -30.602 1.00 22.77 369 GLN B O 1
ATOM 5761 N N . GLU B 1 370 ? 53.988 8.412 -29.251 1.00 26.48 370 GLU B N 1
ATOM 5762 C CA . GLU B 1 370 ? 55.045 9.320 -28.820 1.00 30.50 370 GLU B CA 1
ATOM 5763 C C . GLU B 1 370 ? 55.329 9.249 -27.335 1.00 28.42 370 GLU B C 1
ATOM 5764 O O . GLU B 1 370 ? 56.490 9.334 -26.931 1.00 32.22 370 GLU B O 1
ATOM 5770 N N . THR B 1 371 ? 54.304 9.112 -26.504 1.00 24.11 371 THR B N 1
ATOM 5771 C CA . THR B 1 371 ? 54.493 9.000 -25.058 1.00 28.48 371 THR B CA 1
ATOM 5772 C C . THR B 1 371 ? 53.732 7.783 -24.569 1.00 26.94 371 THR B C 1
ATOM 5773 O O . THR B 1 371 ? 52.483 7.805 -24.561 1.00 26.07 371 THR B O 1
ATOM 5777 N N . PRO B 1 372 ? 54.421 6.729 -24.146 1.00 29.39 372 PRO B N 1
ATOM 5778 C CA . PRO B 1 372 ? 53.721 5.557 -23.612 1.00 30.05 372 PRO B CA 1
ATOM 5779 C C . PRO B 1 372 ? 52.801 5.925 -22.458 1.00 34.01 372 PRO B C 1
ATOM 5780 O O . PRO B 1 372 ? 53.158 6.715 -21.582 1.00 32.23 372 PRO B O 1
ATOM 5784 N N . ASP B 1 373 ? 51.586 5.368 -22.488 1.00 24.03 373 ASP B N 1
ATOM 5785 C CA . ASP B 1 373 ? 50.676 5.457 -21.352 1.00 27.17 373 ASP B CA 1
ATOM 5786 C C . ASP B 1 373 ? 50.833 4.208 -20.505 1.00 27.88 373 ASP B C 1
ATOM 5787 O O . ASP B 1 373 ? 50.513 3.111 -20.983 1.00 25.96 373 ASP B O 1
ATOM 5792 N N . PRO B 1 374 ? 51.297 4.312 -19.257 1.00 31.50 374 PRO B N 1
ATOM 5793 C CA . PRO B 1 374 ? 51.518 3.094 -18.460 1.00 29.00 374 PRO B CA 1
ATOM 5794 C C . PRO B 1 374 ? 50.259 2.262 -18.283 1.00 27.09 374 PRO B C 1
ATOM 5795 O O . PRO B 1 374 ? 50.357 1.053 -18.062 1.00 24.23 374 PRO B O 1
ATOM 5799 N N . GLU B 1 375 ? 49.076 2.872 -18.374 1.00 26.80 375 GLU B N 1
ATOM 5800 C CA . GLU B 1 375 ? 47.826 2.131 -18.259 1.00 26.80 375 GLU B CA 1
ATOM 5801 C C . GLU B 1 375 ? 47.418 1.438 -19.557 1.00 27.89 375 GLU B C 1
ATOM 5802 O O . GLU B 1 375 ? 46.620 0.497 -19.521 1.00 31.44 375 GLU B O 1
ATOM 5808 N N . CYS B 1 376 ? 47.932 1.886 -20.693 1.00 23.82 376 CYS B N 1
ATOM 5809 C CA . CYS B 1 376 ? 47.706 1.243 -21.984 1.00 24.56 376 CYS B CA 1
ATOM 5810 C C . CYS B 1 376 ? 49.035 0.592 -22.361 1.00 19.23 376 CYS B C 1
ATOM 5811 O O . CYS B 1 376 ? 49.833 1.176 -23.091 1.00 25.70 376 CYS B O 1
ATOM 5814 N N . ASP B 1 377 ? 49.273 -0.624 -21.857 1.00 20.89 377 ASP B N 1
ATOM 5815 C CA . ASP B 1 377 ? 50.608 -1.220 -21.892 1.00 25.84 377 ASP B CA 1
ATOM 5816 C C . ASP B 1 377 ? 50.716 -2.401 -22.855 1.00 30.95 377 ASP B C 1
ATOM 5817 O O . ASP B 1 377 ? 51.602 -3.250 -22.686 1.00 28.29 377 ASP B O 1
ATOM 5822 N N . LEU B 1 378 ? 49.847 -2.477 -23.860 1.00 26.25 378 LEU B N 1
ATOM 5823 C CA . LEU B 1 378 ? 49.887 -3.585 -24.805 1.00 23.24 378 LEU B CA 1
ATOM 5824 C C . LEU B 1 378 ? 50.846 -3.269 -25.952 1.00 17.94 378 LEU B C 1
ATOM 5825 O O . LEU B 1 378 ? 51.389 -2.167 -26.066 1.00 22.89 378 LEU B O 1
ATOM 5830 N N . ASP B 1 379 ? 51.059 -4.266 -26.808 1.00 19.87 379 ASP B N 1
ATOM 5831 C CA . ASP B 1 379 ? 51.765 -4.062 -28.073 1.00 22.59 379 ASP B CA 1
ATOM 5832 C C . ASP B 1 379 ? 50.792 -3.489 -29.092 1.00 20.39 379 ASP B C 1
ATOM 5833 O O . ASP B 1 379 ? 49.917 -4.211 -29.589 1.00 21.44 379 ASP B O 1
ATOM 5838 N N . TYR B 1 380 ? 50.947 -2.200 -29.420 1.00 19.77 380 TYR B N 1
ATOM 5839 C CA . TYR B 1 380 ? 50.044 -1.509 -30.339 1.00 19.77 380 TYR B CA 1
ATOM 5840 C C . TYR B 1 380 ? 50.642 -1.332 -31.727 1.00 18.78 380 TYR B C 1
ATOM 5841 O O . TYR B 1 380 ? 50.143 -0.509 -32.503 1.00 20.55 380 TYR B O 1
ATOM 5850 N N . ILE B 1 381 ? 51.678 -2.102 -32.060 1.00 19.64 381 ILE B N 1
ATOM 5851 C CA . ILE B 1 381 ? 52.379 -2.012 -33.339 1.00 18.00 381 ILE B CA 1
ATOM 5852 C C . ILE B 1 381 ? 52.720 -0.547 -33.588 1.00 17.97 381 ILE B C 1
ATOM 5853 O O . ILE B 1 381 ? 52.253 0.044 -34.567 1.00 17.38 381 ILE B O 1
ATOM 5858 N N . PRO B 1 382 ? 53.554 0.069 -32.753 1.00 20.79 382 PRO B N 1
ATOM 5859 C CA . PRO B 1 382 ? 53.698 1.528 -32.801 1.00 19.83 382 PRO B CA 1
ATOM 5860 C C . PRO B 1 382 ? 54.404 2.006 -34.064 1.00 22.72 382 PRO B C 1
ATOM 5861 O O . PRO B 1 382 ? 55.455 1.483 -34.443 1.00 25.03 382 PRO B O 1
ATOM 5865 N N . ASN B 1 383 ? 53.786 2.994 -34.726 1.00 19.09 383 ASN B N 1
ATOM 5866 C CA . ASN B 1 383 ? 54.345 3.832 -35.794 1.00 23.63 383 ASN B CA 1
ATOM 5867 C C . ASN B 1 383 ? 54.734 3.166 -37.109 1.00 27.40 383 ASN B C 1
ATOM 5868 O O . ASN B 1 383 ? 54.614 3.809 -38.160 1.00 24.85 383 ASN B O 1
ATOM 5873 N N . ALA B 1 384 ? 55.203 1.919 -37.085 1.00 23.46 384 ALA B N 1
ATOM 5874 C CA . ALA B 1 384 ? 55.627 1.228 -38.297 1.00 22.15 384 ALA B CA 1
ATOM 5875 C C . ALA B 1 384 ? 54.945 -0.133 -38.406 1.00 16.98 384 ALA B C 1
ATOM 5876 O O . ALA B 1 384 ? 54.862 -0.876 -37.424 1.00 21.18 384 ALA B O 1
ATOM 5878 N N . ALA B 1 385 ? 54.479 -0.456 -39.613 1.00 17.60 385 ALA B N 1
ATOM 5879 C CA . ALA B 1 385 ? 53.808 -1.728 -39.868 1.00 17.97 385 ALA B CA 1
ATOM 5880 C C . ALA B 1 385 ? 54.736 -2.892 -39.569 1.00 25.12 385 ALA B C 1
ATOM 5881 O O . ALA B 1 385 ? 55.957 -2.793 -39.697 1.00 25.59 385 ALA B O 1
ATOM 5883 N N . ARG B 1 386 ? 54.154 -4.009 -39.165 1.00 20.42 386 ARG B N 1
ATOM 5884 C CA . ARG B 1 386 ? 54.946 -5.178 -38.831 1.00 22.90 386 ARG B CA 1
ATOM 5885 C C . ARG B 1 386 ? 54.684 -6.267 -39.868 1.00 22.59 386 ARG B C 1
ATOM 5886 O O . ARG B 1 386 ? 53.529 -6.546 -40.212 1.00 22.12 386 ARG B O 1
ATOM 5894 N N . GLU B 1 387 ? 55.762 -6.847 -40.391 1.00 22.64 387 GLU B N 1
ATOM 5895 C CA . GLU B 1 387 ? 55.693 -7.957 -41.341 1.00 27.80 387 GLU B CA 1
ATOM 5896 C C . GLU B 1 387 ? 55.535 -9.259 -40.571 1.00 29.29 387 GLU B C 1
ATOM 5897 O O . GLU B 1 387 ? 56.492 -9.750 -39.959 1.00 28.16 387 GLU B O 1
ATOM 5903 N N . LYS B 1 388 ? 54.330 -9.822 -40.604 1.00 24.19 388 LYS B N 1
ATOM 5904 C CA . LYS B 1 388 ? 54.023 -11.026 -39.842 1.00 28.01 388 LYS B CA 1
ATOM 5905 C C . LYS B 1 388 ? 52.850 -11.744 -40.493 1.00 25.16 388 LYS B C 1
ATOM 5906 O O . LYS B 1 388 ? 51.852 -11.107 -40.834 1.00 26.39 388 LYS B O 1
ATOM 5912 N N . GLN B 1 389 ? 52.968 -13.057 -40.662 1.00 21.67 389 GLN B N 1
ATOM 5913 C CA . GLN B 1 389 ? 51.853 -13.844 -41.170 1.00 25.25 389 GLN B CA 1
ATOM 5914 C C . GLN B 1 389 ? 50.913 -14.202 -40.028 1.00 23.43 389 GLN B C 1
ATOM 5915 O O . GLN B 1 389 ? 51.358 -14.568 -38.937 1.00 22.83 389 GLN B O 1
ATOM 5921 N N . VAL B 1 390 ? 49.606 -14.082 -40.276 1.00 20.32 390 VAL B N 1
ATOM 5922 C CA . VAL B 1 390 ? 48.593 -14.417 -39.283 1.00 20.10 390 VAL B CA 1
ATOM 5923 C C . VAL B 1 390 ? 47.540 -15.302 -39.943 1.00 19.73 390 VAL B C 1
ATOM 5924 O O . VAL B 1 390 ? 47.336 -15.260 -41.158 1.00 22.87 390 VAL B O 1
ATOM 5928 N N . ASP B 1 391 ? 46.874 -16.119 -39.125 1.00 13.00 391 ASP B N 1
ATOM 5929 C CA . ASP B 1 391 ? 45.876 -17.066 -39.600 1.00 22.21 391 ASP B CA 1
ATOM 5930 C C . ASP B 1 391 ? 44.453 -16.596 -39.339 1.00 18.86 391 ASP B C 1
ATOM 5931 O O . ASP B 1 391 ? 43.497 -17.199 -39.851 1.00 17.85 391 ASP B O 1
ATOM 5936 N N . ALA B 1 392 ? 44.293 -15.565 -38.528 1.00 18.23 392 ALA B N 1
ATOM 5937 C CA . ALA B 1 392 ? 42.977 -15.067 -38.171 1.00 13.45 392 ALA B CA 1
ATOM 5938 C C . ALA B 1 392 ? 43.154 -13.670 -37.606 1.00 13.86 392 ALA B C 1
ATOM 5939 O O . ALA B 1 392 ? 44.192 -13.358 -37.009 1.00 15.92 392 ALA B O 1
ATOM 5941 N N . VAL B 1 393 ? 42.138 -12.829 -37.823 1.00 15.25 393 VAL B N 1
ATOM 5942 C CA . VAL B 1 393 ? 42.136 -11.438 -37.383 1.00 12.07 393 VAL B CA 1
ATOM 5943 C C . VAL B 1 393 ? 40.822 -11.161 -36.674 1.00 15.37 393 VAL B C 1
ATOM 5944 O O . VAL B 1 393 ? 39.784 -11.741 -37.009 1.00 12.91 393 VAL B O 1
ATOM 5948 N N . MET B 1 394 ? 40.867 -10.276 -35.684 1.00 14.35 394 MET B N 1
ATOM 5949 C CA . MET B 1 394 ? 39.663 -9.867 -34.930 1.00 14.95 394 MET B CA 1
ATOM 5950 C C . MET B 1 394 ? 39.525 -8.348 -35.026 1.00 13.81 394 MET B C 1
ATOM 5951 O O . MET B 1 394 ? 40.518 -7.680 -34.940 1.00 14.27 394 MET B O 1
ATOM 5956 N N . SER B 1 395 ? 38.299 -7.871 -35.169 1.00 12.31 395 SER B N 1
ATOM 5957 C CA . SER B 1 395 ? 38.015 -6.443 -35.270 1.00 10.76 395 SER B CA 1
ATOM 5958 C C . SER B 1 395 ? 36.944 -6.068 -34.255 1.00 12.55 395 SER B C 1
ATOM 5959 O O . SER B 1 395 ? 35.875 -6.687 -34.241 1.00 12.77 395 SER B O 1
ATOM 5962 N N . ASN B 1 396 ? 37.235 -5.055 -33.422 1.00 13.13 396 ASN B N 1
ATOM 5963 C CA . ASN B 1 396 ? 36.351 -4.597 -32.347 1.00 16.12 396 ASN B CA 1
ATOM 5964 C C . ASN B 1 396 ? 35.642 -3.305 -32.731 1.00 13.23 396 ASN B C 1
ATOM 5965 O O . ASN B 1 396 ? 36.234 -2.426 -33.359 1.00 12.68 396 ASN B O 1
ATOM 5970 N N . SER B 1 397 ? 34.384 -3.172 -32.295 1.00 13.13 397 SER B N 1
ATOM 5971 C CA . SER B 1 397 ? 33.620 -1.941 -32.484 1.00 14.64 397 SER B CA 1
ATOM 5972 C C . SER B 1 397 ? 32.767 -1.768 -31.235 1.00 17.90 397 SER B C 1
ATOM 5973 O O . SER B 1 397 ? 31.908 -2.607 -30.959 1.00 13.44 397 SER B O 1
ATOM 5976 N N . PHE B 1 398 ? 33.015 -0.711 -30.460 1.00 19.38 398 PHE B N 1
ATOM 5977 C CA . PHE B 1 398 ? 32.335 -0.509 -29.174 1.00 21.47 398 PHE B CA 1
ATOM 5978 C C . PHE B 1 398 ? 31.679 0.869 -29.191 1.00 24.88 398 PHE B C 1
ATOM 5979 O O . PHE B 1 398 ? 32.344 1.875 -28.934 1.00 28.84 398 PHE B O 1
ATOM 5987 N N . GLY B 1 399 ? 30.366 0.919 -29.467 1.00 17.52 399 GLY B N 1
ATOM 5988 C CA . GLY B 1 399 ? 29.702 2.149 -29.847 1.00 21.82 399 GLY B CA 1
ATOM 5989 C C . GLY B 1 399 ? 28.908 2.843 -28.746 1.00 22.26 399 GLY B C 1
ATOM 5990 O O . GLY B 1 399 ? 28.602 2.282 -27.692 1.00 20.11 399 GLY B O 1
ATOM 5991 N N . PHE B 1 400 ? 28.572 4.104 -29.024 1.00 28.02 400 PHE B N 1
ATOM 5992 C CA . PHE B 1 400 ? 27.746 4.897 -28.119 1.00 24.00 400 PHE B CA 1
ATOM 5993 C C . PHE B 1 400 ? 26.456 4.163 -27.798 1.00 30.17 400 PHE B C 1
ATOM 5994 O O . PHE B 1 400 ? 25.894 3.470 -28.648 1.00 23.65 400 PHE B O 1
ATOM 6002 N N . GLY B 1 401 ? 25.989 4.319 -26.562 1.00 26.43 401 GLY B N 1
ATOM 6003 C CA . GLY B 1 401 ? 24.900 3.504 -26.070 1.00 24.73 401 GLY B CA 1
ATOM 6004 C C . GLY B 1 401 ? 25.322 2.154 -25.535 1.00 25.16 401 GLY B C 1
ATOM 6005 O O . GLY B 1 401 ? 24.458 1.319 -25.239 1.00 25.00 401 GLY B O 1
ATOM 6006 N N . GLY B 1 402 ? 26.623 1.903 -25.414 1.00 19.65 402 GLY B N 1
ATOM 6007 C CA . GLY B 1 402 ? 27.073 0.643 -24.860 1.00 17.95 402 GLY B CA 1
ATOM 6008 C C . GLY B 1 402 ? 26.890 -0.557 -25.758 1.00 15.85 402 GLY B C 1
ATOM 6009 O O . GLY B 1 402 ? 26.875 -1.687 -25.262 1.00 16.01 402 GLY B O 1
ATOM 6010 N N . THR B 1 403 ? 26.782 -0.364 -27.070 1.00 13.03 403 THR B N 1
ATOM 6011 C CA . THR B 1 403 ? 26.535 -1.486 -27.968 1.00 10.82 403 THR B CA 1
ATOM 6012 C C . THR B 1 403 ? 27.845 -1.975 -28.574 1.00 12.39 403 THR B C 1
ATOM 6013 O O . THR B 1 403 ? 28.615 -1.186 -29.133 1.00 13.59 403 THR B O 1
ATOM 6017 N N . ASN B 1 404 ? 28.090 -3.279 -28.476 1.00 13.55 404 ASN B N 1
ATOM 6018 C CA . ASN B 1 404 ? 29.391 -3.845 -28.816 1.00 11.78 404 ASN B CA 1
ATOM 6019 C C . ASN B 1 404 ? 29.255 -4.910 -29.892 1.00 13.43 404 ASN B C 1
ATOM 6020 O O . ASN B 1 404 ? 28.358 -5.755 -29.827 1.00 12.43 404 ASN B O 1
ATOM 6025 N N . GLY B 1 405 ? 30.172 -4.889 -30.856 1.00 13.69 405 GLY B N 1
ATOM 6026 C CA . GLY B 1 405 ? 30.233 -5.950 -31.838 1.00 11.72 405 GLY B CA 1
ATOM 6027 C C . GLY B 1 405 ? 31.669 -6.317 -32.181 1.00 9.05 405 GLY B C 1
ATOM 6028 O O . GLY B 1 405 ? 32.517 -5.436 -32.312 1.00 12.77 405 GLY B O 1
ATOM 6029 N N . VAL B 1 406 ? 31.933 -7.612 -32.367 1.00 12.19 406 VAL B N 1
ATOM 6030 C CA . VAL B 1 406 ? 33.265 -8.131 -32.663 1.00 12.39 406 VAL B CA 1
ATOM 6031 C C . VAL B 1 406 ? 33.130 -9.179 -33.753 1.00 15.15 406 VAL B C 1
ATOM 6032 O O . VAL B 1 406 ? 32.218 -10.010 -33.708 1.00 12.83 406 VAL B O 1
ATOM 6036 N N . VAL B 1 407 ? 34.023 -9.138 -34.728 1.00 13.06 407 VAL B N 1
ATOM 6037 C CA A VAL B 1 407 ? 34.020 -10.209 -35.739 0.50 10.02 407 VAL B CA 1
ATOM 6038 C CA B VAL B 1 407 ? 34.046 -10.189 -35.781 0.50 10.02 407 VAL B CA 1
ATOM 6039 C C . VAL B 1 407 ? 35.474 -10.752 -35.963 1.00 15.26 407 VAL B C 1
ATOM 6040 O O . VAL B 1 407 ? 36.494 -10.082 -35.713 1.00 11.84 407 VAL B O 1
ATOM 6047 N N . ILE B 1 408 ? 35.507 -12.042 -36.260 1.00 14.78 408 ILE B N 1
ATOM 6048 C CA . ILE B 1 408 ? 36.774 -12.730 -36.487 1.00 12.17 408 ILE B CA 1
ATOM 6049 C C . ILE B 1 408 ? 36.714 -13.368 -37.868 1.00 13.41 408 ILE B C 1
ATOM 6050 O O . ILE B 1 408 ? 35.739 -14.053 -38.193 1.00 13.23 408 ILE B O 1
ATOM 6055 N N . PHE B 1 409 ? 37.746 -13.141 -38.676 1.00 12.44 409 PHE B N 1
ATOM 6056 C CA . PHE B 1 409 ? 37.906 -13.800 -39.968 1.00 13.49 409 PHE B CA 1
ATOM 6057 C C . PHE B 1 409 ? 39.169 -14.648 -39.947 1.00 13.31 409 PHE B C 1
ATOM 6058 O O . PHE B 1 409 ? 40.166 -14.260 -39.333 1.00 15.39 409 PHE B O 1
ATOM 6066 N N . LYS B 1 410 ? 39.140 -15.797 -40.638 1.00 14.74 410 LYS B N 1
ATOM 6067 C CA . LYS B 1 410 ? 40.312 -16.669 -40.686 1.00 14.18 410 LYS B CA 1
ATOM 6068 C C . LYS B 1 410 ? 40.775 -16.845 -42.121 1.00 18.59 410 LYS B C 1
ATOM 6069 O O . LYS B 1 410 ? 40.055 -16.565 -43.083 1.00 15.15 410 LYS B O 1
ATOM 6075 N N . LYS B 1 411 ? 41.985 -17.380 -42.234 1.00 19.32 411 LYS B N 1
ATOM 6076 C CA . LYS B 1 411 ? 42.618 -17.572 -43.526 1.00 24.07 411 LYS B CA 1
ATOM 6077 C C . LYS B 1 411 ? 41.825 -18.566 -44.359 1.00 20.68 411 LYS B C 1
ATOM 6078 O O . LYS B 1 411 ? 41.254 -19.527 -43.833 1.00 20.35 411 LYS B O 1
ATOM 6084 N N . ALA B 1 412 ? 41.787 -18.320 -45.664 1.00 26.88 412 ALA B N 1
ATOM 6085 C CA . ALA B 1 412 ? 41.055 -19.169 -46.602 1.00 31.51 412 ALA B CA 1
ATOM 6086 C C . ALA B 1 412 ? 41.528 -20.606 -46.510 1.00 35.45 412 ALA B C 1
ATOM 6087 O O . ALA B 1 412 ? 42.718 -20.868 -46.676 1.00 41.47 412 ALA B O 1
#

Sequence (821 aa):
MRRIVVTGMGMINSLGLNKEDSSFLAIAKGECGIIKHIESFDASAFPVRIAGEITDFDPTEVMNPKDVKKAGRFIQLALKATREAMKDSGILDAHNRCPEELANRMGVSSGSGIGGLGNIEANSIFCFEKGPRKVNPFFITSALVNMIGGFTSIEFGIKGPNLSSSVTACAAGTHAIIEAVKTILLNGADRMLVVGAESTICPVGIGGFASIKALSTRNDEPKKASRPFDKDRNGFVMGEGAGALVLEEYESAKKRGAKIYAEFAGYGESGDANHITAPAPEGEGAFRAMKMALEMAKVEVGYVNAHGTSTHYNDLYESIALKNVFGSKEKVPPVSSTKGQIGHCLGAAGALEAVISIMAMNQGILPPTINQETPDPECDLDYIPNAAREKQVDAVMSNSFGFGGTNGVVIFKKAMRRIVVTGMGMINSLGLNKEDSFLAIAKGECGIKHHIESFDASAFPVRIAGEITDFDPTEVMNPKDVKKAGRFIQLALKATREAMKDSGILDAHNRCPEELANRMGVSSSGSGIGGLGNIEANSIFCFEKGPNPFFITSALVNMIGGFTSIEFGIKGPNLSSVTACAAGTHAIIEAVKTILLNGADRMLVVGAESTICPVGIGGFASIKALSTRNDEPKKASRPFDKDRNGFVMGEGAGALVLEEYESAKKRGAKIYAEFAGYGESGDANHITAPAPEGEGAFRAMKMALEMAKVEVGYVNAHGTSTHYNDLYESIALKNVFGSKEKVPPVSSTKGQIGHCLGAAGALEAVISIMAMNQGILPPTINQETPDPECDLDYIPNAAREKQVDAVMSNSFGFGGTNGVVVIFKKA

Nearest PDB structures (foldseek):
  8z5c-assembly1_A  TM=1.002E+00  e=2.959E-98  Helicobacter pylori
  8z5f-assembly1_B  TM=1.001E+00  e=2.402E-91  Helicobacter pylori
  8z5c-assembly1_B  TM=9.982E-01  e=2.038E-90  Helicobacter pylori
  2wgg-assembly1_A  TM=9.387E-01  e=3.982E-44  Mycobacterium tuberculosis
  4c6v-assembly1_A  TM=9.305E-01  e=5.949E-43  Mycobacterium tuberculosis H37Rv

Solvent-accessible surface area: 25614 Å² total; per-residue (Å²): 196,64,106,2,1,0,2,0,1,0,0,0,1,12,27,12,49,43,17,97,79,0,4,109,7,0,9,128,21,74,13,1,2,63,98,18,142,77,33,111,5,85,80,15,67,4,90,1,0,0,8,9,86,92,23,62,28,71,118,8,18,92,95,146,51,30,122,51,4,1,85,1,0,15,0,0,4,45,0,0,89,30,0,0,142,46,4,53,9,31,59,117,69,88,99,4,27,156,142,70,5,78,78,0,0,0,0,0,0,0,3,18,0,2,0,28,44,8,11,41,4,0,31,80,8,103,94,126,21,14,171,112,2,68,70,57,4,2,2,3,4,7,10,2,0,0,0,1,19,0,0,47,53,2,4,0,59,2,6,3,1,3,2,2,1,5,4,0,0,0,0,2,0,0,0,3,0,0,1,1,0,25,35,84,25,0,38,14,0,0,0,0,0,0,0,15,1,18,12,36,7,0,0,5,4,4,10,43,38,168,13,9,0,77,59,13,112,80,18,124,83,0,1,5,0,3,2,110,70,13,70,4,3,4,1,0,4,0,0,0,0,0,0,0,0,22,50,82,32,0,108,171,82,68,17,150,30,38,0,11,14,13,0,14,2,6,0,0,13,19,70,76,18,53,37,38,6,77,95,5,65,0,7,53,24,0,0,90,69,0,34,99,90,9,176,48,159,15,19,0,0,0,0,3,0,7,0,30,92,114,13,0,18,31,3,4,36,0,0,85,60,24,34,54,32,94,146,140,14,14,31,0,0,0,0,0,0,0,1,1,2,1,5,0,0,0,0,0,0,2,0,0,0,1,0,8,0,2,70,86,4,53,0,0,0,0,10,17,36,101,53,119,14,103,106,7,75,19,58,13,0,71,75,68,39,78,157,114,134,7,93,0,1,0,2,0,0,23,8,30,2,7,0,3,0,0,0,0,2,60,91,74,176,66,115,1,2,0,0,0,0,0,0,0,1,10,27,12,48,45,13,97,80,0,4,104,9,0,10,136,20,84,10,2,0,54,92,14,142,78,31,113,6,88,92,19,25,4,87,1,0,0,7,8,95,92,18,72,38,102,88,8,16,97,116,150,41,60,77,63,1,2,84,0,0,8,0,0,4,34,0,0,88,34,0,0,162,34,3,55,9,35,61,102,144,101,102,4,26,139,137,47,2,72,77,0,0,0,0,0,0,0,3,20,0,4,0,25,18,13,9,30,8,1,31,64,14,114,97,142,23,70,51,49,50,51,15,9,0,5,9,9,2,0,0,0,0,21,0,0,52,52,3,2,0,44,2,5,2,1,2,3,1,0,5,4,0,0,0,0,2,0,0,0,2,0,0,1,0,0,24,51,84,25,0,30,13,0,0,0,0,0,0,0,14,1,18,11,39,0,0,0,1,0,4,14,21,36,157,12,9,1,76,54,15,114,70,16,107,82,0,1,4,0,2,2,105,66,16,70,4,3,3,1,0,5,0,0,0,0,0,0,0,0,15,48,105,20,0,111,190,70,63,17,99,56,33,0,11,20,12,0,14,2,7,0,0,12,13,66,79,20,40,44,50,6,74,92,5,64,0,7,58,26,0,0,86,80,0,32,130,82,8,164,46,140,10,14,0,0,0,0,2,0,7,0,28,85,117,12,0,20,36,3,0,37,0,0,52,78,10,42,51,31,82,140,134,16,15,14,0,0,0,1,0,0,0,2,0,2,0,8,0,0,0,0,0,0,2,0,0,0,0,0,7,0,2,66,88,3,53,0,0,0,0,11,17,35,110,56,117,12,105,99,7,56,13,53,13,0,70,74,70,36,75,160,92,133,6,88,0,2,0,2,0,0,26,7,32,3,8,0,3,0,0,0,0,2,64,87,86

B-factor: mean 22.12, std 9.83, range [7.87, 97.7]

Radius of gyration: 24.51 Å; Cα contacts (8 Å, |Δi|>4): 2587; chains: 2; bounding box: 72×56×62 Å

Foldseek 3Di:
DWWKFFQFKWKPFLQDLTLVRNLVCLQLLAASKDFDDPDPCVPPLAGIFNDRDPDDLCVQPPPVCVVLAAPQLSQLSSGLLRGLVRNVQADPVRAHPQVQQAQEAEQEEEQFFRQVLCVVQVVLCVPPNNVSRDPSSVCHGDRLVSRVVVCVVHVHNFDRYFAHQWQCRQQVSVVVQVVCVVVVSHFKYKGKYWFDNPDVCSSNVCVVVQAAFSPRPDRLQQQFFQAPPQRHFHEIGMMMITMMGGDVVCVVVVRDTLWIWAFKFKFFQVPDQAAQDALNVRQLRGVQRRCVRRVDQAQEEQEQRRRHDRRRLSSLSSQCVNLVHLVRRHAYAHSCSHRISHIRRRQRSVVSSFSVCQVQQKAGARENRDHHDPSNPHRHRYHHIDRGHTFKYKYWGQRGNRIIMMTMIGGD/DFWKFFQFKWKCFLQDLTLVRNLVCLQLLAASKDFDDVDPCVVPLAGIFNDNPPDDLVVQDDPVCCLQAAPQLSQLSSGLLRGLVSFVQADPLRAHPPVQQAQEAEQEEEQFFRQVLVVQQVVCCVVPNDHSHDPNNGDRLVSRVVVCVVHVHNFDRYYAHQWQCRQQVSVVVQVVCVVVVSHQKYKGKYWFDQPHVVSVVVCVVVQAAFSVNVCRLQQQFFQAPPQRHFHHIGMMMITMMGGDVVCVVVVGDGLWIWQFKFKFFPVPDQAAQDALNVGLLRGVLRRCVRRVDDAQEEAEQRRRHDRRRLSSLSSQCVNQPHQVRRHAYAHSCSRRISNIRRRNRVVVSSFSVCQVQQKARARESRDHHDPSNPHRHRYHHIDRGHGFKYKYWGQRGNRIIMMTMIGGD

Organism: NCBI:txid1386083